Protein AF-A0A151B3B9-F1 (afdb_monomer)

Radius of gyration: 40.16 Å; Cα contacts (8 Å, |Δi|>4): 3264; chains: 1; bounding box: 92×134×98 Å

Sequence (1280 aa):
MYLSNTTRKNSFIKKTFKNLSIILCFSIIFNYFIGLTSIQATETVSKDLIISEYVEGSGNDYKAIELYNNSGHDVDLSNYSLINCFNGNQLNEGSVLKLNGNLKYKDTLVIVVNKNLKSKLENLGVNNVIIGYNAINFNGDDALVLKKGNTIIDSIGKVGERKVWSSGSISTKDHTLIRKSSVLYGDTIINDNFDPSIEWISFPKNDITHLGYHEIDSSSENIQNSAIVNATPAPGEVEKGTKITLSTSTTGSSIYFTLNGEDPISNGLLYTNPIEINEDKTITAVAKKDEKYGKKSSFKYTIKKPLKLISIKSARQKNKGEKVLIEGVITGKIGNNAYIQDNTAGIYLYAGSNIQKDFVVGNKVSIVGEIDDWNNLKQLKNIECIKLISTGNTLIPKKINASDIGEDLESQLVKISNIELTEVPADSYKGYTIKAKQGETQLQLRVDSHIAEDIDSNNYKNGFIVDIIGIIGQYKSNYQIMLRNKHDIITNSSRVKPVESSVRPGIIKKGTKITLYTETIGAKIYYTLDGSKPTCKSILYNGQAIILNKNSTIKAIAIKENMLDSLVKTFNFIVREPGEATRIRYIQGQSHISPLINTTVDEVMGIVTAVEGTKAFYMQDPNPDNDIKTSEGIYVYKYKSGVKVGDLVKVTGTVKEIVNGFEGGLTTTEIAATNVSIESHNNPLPKPVIVGIGGRIPPTQIIDNDSFNKFDPDEDAIDFYESLEGMLVEINNPLIVGISEKYGEITVVGDDGQNSVNKKSIHNGLVISKDNFNPERITIDDVLVPLSNRSKKFINPNFKVKVGDKFANSVIGVMSYGYGKYTLLNTEALPKIIDGGAKREITKIVPNEDKLTIASYNIENFSSKTDPKRITGIAKSIINNLKAPDIVSLIEIQDNDGSKNTSIVDASQTYKKLIDTIIDNGGPKYKFTDINPVDDKDGGIPGGNIRVGFIYRSDRVSLVNDGKKGDPTESVKIVGKNATAHLSVNPGRIAPTNEAFEHSRKSLVAEFNFKGQKVFIIGNHLCSKRGDDGLFGSHQPPKRNSEIQRHKQATVINNFVDQIFKANPNANVVVLGDLNDFNFSETVSILKGKGNNNVLTNMIDKLPKNERFSYVHEGNSQVLDNILVSNHLVDSTTIDIVNINSEFIDACGRVSDHDPVLIQMKLQNQNSDTNVNNDIILDILTPQENLDNIKVGGDAKITIRAKNISQSTKDITLIIALYDKNNSMLNYSATKISLKAGESSDMTSSMKVIAGGSKIKCMIWDSLEKMSPLRHNKILYIAP

pLDDT: mean 87.1, std 15.23, range [26.25, 98.94]

Mean predicted aligned error: 20.31 Å

InterPro domains:
  IPR001322 Lamin tail domain [PF00932] (45-158)
  IPR001322 Lamin tail domain [PS51841] (35-163)
  IPR005135 Endonuclease/exonuclease/phosphatase [PF19580] (992-1135)
  IPR036415 Lamin tail domain superfamily [SSF74853] (41-105)
  IPR036691 Endonuclease/exonuclease/phosphatase superfamily [G3DSA:3.60.10.10] (852-1162)
  IPR036691 Endonuclease/exonuclease/phosphatase superfamily [SSF56219] (852-1160)
  IPR036700 Bacterial OB-fold superfamily [SSF101756] (301-374)
  IPR043744 Domain of unknown function DUF5689 [PF18942] (314-489)
  IPR059177 GH29D-like, beta-sandwich domain [PF13290] (233-291)
  IPR059177 GH29D-like, beta-sandwich domain [PF13290] (505-570)

Solvent-accessible surface area (backbone atoms only — not comparable to full-atom values): 67932 Å² total; per-residue (Å²): 138,86,89,87,77,91,82,90,85,86,87,89,84,89,86,91,89,89,89,86,83,93,88,85,90,86,88,84,91,88,84,89,82,89,86,83,93,74,87,74,82,80,79,89,61,24,89,43,54,29,72,40,34,43,30,27,30,86,52,62,71,28,27,40,41,28,38,32,28,44,39,81,46,70,41,71,27,68,52,27,32,40,28,19,11,57,84,18,25,45,82,92,71,27,35,74,37,77,43,66,59,74,47,45,52,80,35,46,39,36,35,22,42,38,71,66,40,43,55,53,40,49,73,71,68,30,56,61,68,47,75,38,40,79,36,54,73,66,79,22,29,38,12,38,37,36,27,49,73,91,44,65,40,16,46,46,54,25,48,54,39,65,49,66,36,60,39,90,92,25,41,43,44,63,13,16,37,36,46,40,41,84,64,63,70,40,48,59,69,47,71,55,89,54,55,46,56,80,54,39,44,62,44,62,51,55,56,65,87,59,67,60,64,83,69,66,75,89,80,76,96,70,94,76,77,51,35,48,43,46,54,42,69,66,68,39,76,38,56,74,62,42,59,35,36,78,47,60,87,50,85,89,46,50,42,22,30,28,63,79,53,50,66,25,88,87,69,33,44,78,65,84,68,65,45,67,36,74,53,69,36,26,37,14,26,26,23,31,44,96,94,42,74,33,39,78,32,77,39,53,36,36,56,60,74,84,76,63,80,44,53,43,52,61,55,73,72,52,58,73,72,43,75,46,27,34,57,28,32,25,75,35,56,58,77,58,26,36,24,31,29,47,101,73,27,27,36,31,35,50,49,61,94,86,57,44,86,76,68,47,68,23,25,28,32,38,36,35,26,24,32,40,70,56,53,77,26,60,28,30,29,77,67,76,45,78,44,84,73,46,72,79,47,85,84,77,56,48,77,51,59,78,86,66,70,49,80,92,44,36,32,28,52,30,31,37,71,68,31,32,31,67,40,56,64,81,83,56,82,67,38,52,64,32,36,28,28,44,87,88,45,74,49,38,39,36,37,48,44,82,42,21,76,67,42,50,45,90,82,51,53,62,59,39,47,24,27,40,38,31,28,30,40,48,54,58,94,45,69,30,34,37,49,63,49,53,79,24,61,35,76,40,88,53,44,32,41,44,44,43,60,76,53,81,65,31,83,43,46,49,61,42,68,38,38,75,47,50,88,37,83,87,46,49,39,17,30,32,57,82,57,50,88,48,45,100,83,38,51,70,65,82,81,68,61,48,64,39,75,49,67,35,27,37,17,25,28,18,41,36,90,97,33,44,60,20,51,77,34,78,38,51,36,44,46,35,61,85,92,59,63,41,56,44,37,65,44,38,29,71,51,87,59,39,77,33,57,77,34,77,48,53,52,30,51,23,34,23,69,38,60,47,85,55,48,29,32,27,25,29,37,86,77,64,83,88,59,75,54,31,12,42,15,35,37,34,43,33,73,67,69,82,78,50,66,18,23,33,32,37,34,27,24,34,26,39,75,41,77,41,65,58,98,56,36,48,52,45,64,30,32,49,42,80,44,75,46,78,79,46,72,76,44,85,72,76,80,54,48,40,44,24,89,98,51,50,65,64,19,46,47,37,44,53,92,65,59,79,73,64,78,42,38,81,58,17,22,51,39,35,53,55,21,34,34,28,23,52,30,28,28,43,40,26,24,25,24,24,76,37,55,78,76,29,33,41,18,25,26,30,52,67,41,71,78,55,77,59,55,46,26,89,40,56,21,39,33,56,52,100,79,26,78,53,43,46,56,38,32,36,36,26,84,62,42,70,46,34,44,98,85,29,42,56,69,54,83,80,68,69,66,40,29,28,18,28,34,73,41,58,51,47,18,33,30,40,70,43,68,23,39,57,30,32,33,26,70,50,84,80,55,59,76,41,84,54,77,65,66,70,42,58,49,87,75,73,89,49,94,86,38,52,31,45,30,33,34,50,45,60,77,33,24,52,71,49,59,68,69,45,51,48,46,49,26,44,40,42,40,64,28,57,58,54,50,42,30,35,36,39,30,34,39,17,8,40,78,19,62,50,76,56,92,63,41,54,35,69,57,18,54,46,51,47,42,51,45,20,38,77,72,75,34,72,69,56,47,74,54,67,62,51,52,53,79,77,46,24,27,68,62,71,26,11,41,27,36,49,35,36,40,32,26,65,94,63,38,44,53,50,84,84,40,50,59,41,51,61,67,42,59,47,44,78,39,68,48,47,66,61,40,43,66,72,26,23,40,19,27,58,54,43,79,42,75,50,34,60,67,17,33,58,35,35,34,37,43,38,33,45,92,89,25,62,35,40,40,36,36,38,44,45,54,57,63,71,78,35,53,35,85,53,24,67,45,53,72,50,53,58,63,33,51,59,44,36,40,44,39,25,45,56,52,28,56,52,51,51,49,46,40,73,32,16,81,69,55,47,40,35,46,33,22,41,52,54,43,41,85,86,35,67,44,47,47,44,46,22,36,62,80,96,56,48,50,41,41,58,50,65,78,74,50,61,77,38,61,52,45,23,30,53,56,94,20,33,25,30,35,28,62,47,45,27,33,25,56,90,40,52,92,47,43,50,76,48,60,36,57,47,9,33,58,43,33,65,84,71,61,26,57,26,63,38,26,37,40,38,37,39,29,47,84,64,70,46,77,49,86,54,63,84,73,48,46,52,50,78,45,77,68,53,59,66,75,66,50,72,65,37,44,74,77,33,69,50,67,48,34,32,36,43,29,24,70,30,96,53,73,40,44,40,34,42,34,38,34,33,16,29,89,87,70,48,78,75,47,68,27,71,35,77,50,75,31,46,51,69,34,68,51,77,49,64,29,60,36,74,36,52,87,73,49,46,34,37,39,39,45,47,27,55,36,88,87,75,70,46,68,41,90,77,62,66,62,51,80,36,58,84

Secondary structure (DSSP, 8-state):
----------------------------------------------SSEEEEEEEE-SSGGGEEEEEEE-SSS-EEGGGEEEEEEGGG--GGGSEEEE--SEEPTT-EEEEESSHHHHHHHHHTT--SEEE-HHHH---SS-EEEEEETTEEEEEES-TT-----EETTEESSSEEEEE-TT--S----TTS---HHHHEEEEETT--SSTT------S-----S----EEESPSEEE-TTEEEEEE-SSTTPEEEEESBS--HHHHPEE--SPEEESSSEEEEEEEEETTEE---EEEEEEEPPPPPEE-HHHHTTSPTT-EEEEEEEEEEEETTEEEEE-SS-EEEE---TTSGGG--TT-EEEEEEEEEEETTEEEEEEEEEEEEEES-----PEE--GGG-SGGGTT-EEEEEEEEEEE--SS-SS--EEEEEETTEEEEEE--TTTTTTS-GGG--TT-EEEEEEEEEEETTEEEEE--SGGGEEE-TTBPPPPEESS-SEEEETTEEE-EE-SSTTPEEEEESBSPPP-TTSEE--SPPEEE-S-EEEEEEEE-TTSBPPPPEEEEEEEEPTTPPPPHHHHH-SSSS-TTTT-EEEEEEEEEEEEETTTEEEEE-SS--S-TTS-SEEEEE-TT----TT-EEEEEEEEEEEE-SSTTB-EEEEEEEEEEEEEESSPPPPPPEEBSTTSBPPPSS-S-SSSSSS--TTT-HHHHHHTTTT-EEEESSPEEEEEETTTTEEEEESGGGSS--SPBPTTS-EE-BTTB--TT-EEEETTSS-SB-TTSSBSSTT----TT-EESS-EEEEEEEETTEEEEEESSPPPPEEP--------SPPP-TTSEEEEEEEEEEE-TTS-HHHHHHHHHIIIIIS---SEEEEEEE-BTTBS--SS----HHHHHHHHHHHHHTTPPPEEEE--PPPTTTS-SSTTS--EEEEEEETTT-EEGGGG-PPPTTPBP-EES-GGG-EESSSSEESSTTSGGGTTSPPPEEEEEEETTEEEEEEEEEPPPSTTSPPTTBSSSSPP-TTHHHHHHHHHHHHHHHHHHHHH-TT--EEEEEE-SS-TTSHHHHHHH-SGGG--EEEGGGGS-GGG--SEEETTEEE--EEEEEEGGGGGGEEEEE--SSTT--GGGT---SS--EEEEE-PPPSS----SS-SEEEEE-S-HHHHTTPPTTSEEEEEEEEEE-SSS-EEEEEEEEEE-TTS-EEEEEEEEEEE-TT-EEEEEEEEE--TT--EEEEEEES-TTTT-B-S------B--

Foldseek 3Di:
DDDDDDDDDDDDDDDDDYDYDDDDDDDDDDDDDDDDDDDDDDFPFFQFKAFFKAAAADPQLTGKTKIFGRNPFKDFQQQKWKWKLAQQHARVPTDIDRDGDIAGHQWMAMEGQDPNNQVVCVVVVAPRYYYDNRRTPHAQQIKMFMDRNPATFAIAAARNGRDWAEDDPDTSHQWMKGFDLADRGHDRHRHDGGHSVVGIDTDGHRDPVCHGHDHHDRDDPDDDQFFDKQWPPAAEEDAAFDWIDIDTPPPPWWKWKDWAQDDRVVPTDTDDGTDTHRAWTKIWMWIDDPNDIGDIDIGTYHYDDDADEDAPLVVLVDDFFDKHKYKFFFAFQFPQWTWGHDPQAIATEDEDPPCSVVRDGQWIWIWIFGWDADLNGTHTYPIDDIHTDDHNHDDDADEDELVVADDSQASGKHKYFFKFFAAQDQDDLAKDWTWIDDPVRIAIATGHNVQCVQQHSVVDDGQFTWMAIFGWHDHNPHIHGYHRHNVRTGRDLQAWAEKDWPDAFAEDEQFDWIFIDTPNPPWWKFKDWAPDATDPPHHTRPRGTDGDRAWTKIWMKTGDPSHHIGDIDIGTYHYDYVPDADAQQQQLDLALHGPQAQHKHFFYKFAFAADQPQFWTKTFDPDDDPDLSTARIAIETDGRLVDDGGFIKTFIATWHWAAFADDFFGTGIYGDTPDIDGPDGNHDGDDAAEDDPPGPDAAFFAQDDPLRPGLDRNHHNLSNLSNQARTKHKAWFWFFQADDLQFQKTKTAGPLCPVHPADAFPLRFGADDPRTPGSRIEMEGPSRPHQADPNSHGPPLLPWDFGNKIFPGMFIAGWHDHHQHIYGHGRDDTHDIDDRPDDFAADPDDDDLQWAKEKEDELAQAECPPDPLLLLLVLCCCCGRVVPGQKYKYWNQFFNVTLDQDQGQHRPSRVVSSQVSNVVVVHAHKDKDDERAHQQFAADRHNRSTEIIMIGHPVFKDFPPNQAADHNQDAWAWDAAQLPTDIPGAWGWQRNVDPLRGNHYTKIWGWMDGPNAIAIEIEDDHDAQPPWRRPSTSGPPTGRPSVVSLQVNLLSQLVRVVNSCVRHVQHKYKYWYQSNDACPDVSVVSNCPDDPSNFKDWLLVVDDSSQNAFAADSSHGGDRIIMIIGPVFNVFKDKHFRRRACRTDVSSSHSHRTTMIMMIGNRDHSPPPDPPPPLKDKAWPDDVVLLQPADQQGKDKTKMKIWGQDQAKFKKKKKKFFAAPVRHTDDMWIDIDIAHHGDMDMDMTMDHHHPRTQWMFIFMDRDPVVPDGRPPRPGPTRGD

Structure (mmCIF, N/CA/C/O backbone):
data_AF-A0A151B3B9-F1
#
_entry.id   AF-A0A151B3B9-F1
#
loop_
_atom_site.group_PDB
_atom_site.id
_atom_site.type_symbol
_atom_site.label_atom_id
_atom_site.label_alt_id
_atom_site.label_comp_id
_atom_site.label_asym_id
_atom_site.label_entity_id
_atom_site.label_seq_id
_atom_site.pdbx_PDB_ins_code
_atom_site.Cartn_x
_atom_site.Cartn_y
_atom_site.Cartn_z
_atom_site.occupancy
_atom_site.B_iso_or_equiv
_atom_site.auth_seq_id
_atom_site.auth_comp_id
_atom_site.auth_asym_id
_atom_site.auth_atom_id
_atom_site.pdbx_PDB_model_num
ATOM 1 N N . MET A 1 1 ? -41.330 16.710 -13.595 1.00 29.33 1 MET A N 1
ATOM 2 C CA . MET A 1 1 ? -41.741 18.129 -13.700 1.00 29.33 1 MET A CA 1
ATOM 3 C C . MET A 1 1 ? -40.725 18.939 -12.906 1.00 29.33 1 MET A C 1
ATOM 5 O O . MET A 1 1 ? -40.722 18.798 -11.697 1.00 29.33 1 MET A O 1
ATOM 9 N N . TYR A 1 2 ? -39.615 19.395 -13.487 1.00 34.66 2 TYR A N 1
ATOM 10 C CA . TYR A 1 2 ? -39.334 20.471 -14.465 1.00 34.66 2 TYR A CA 1
ATOM 11 C C . TYR A 1 2 ? -38.942 21.801 -13.802 1.00 34.66 2 TYR A C 1
ATOM 13 O O . TYR A 1 2 ? -39.658 22.275 -12.929 1.00 34.66 2 TYR A O 1
ATOM 21 N N . LEU A 1 3 ? -37.859 22.380 -14.354 1.00 31.95 3 LEU A N 1
ATOM 22 C CA . LEU A 1 3 ? -37.161 23.656 -14.081 1.00 31.95 3 LEU A CA 1
ATOM 23 C C . LEU A 1 3 ? -35.993 23.521 -13.078 1.00 31.95 3 LEU A C 1
ATOM 25 O O . LEU A 1 3 ? -36.180 22.994 -11.995 1.00 31.95 3 LEU A O 1
ATOM 29 N N . SER A 1 4 ? -34.756 23.941 -13.364 1.00 29.91 4 SER A N 1
ATOM 30 C CA . SER A 1 4 ? -34.221 24.810 -14.422 1.00 29.91 4 SER A CA 1
ATOM 31 C C . SER A 1 4 ? -32.781 24.412 -14.803 1.00 29.91 4 SER A C 1
ATOM 33 O O . SER A 1 4 ? -32.054 23.799 -14.025 1.00 29.91 4 SER A O 1
ATOM 35 N N . ASN A 1 5 ? -32.385 24.758 -16.029 1.00 32.22 5 ASN A N 1
ATOM 36 C CA . ASN A 1 5 ? -31.083 24.488 -16.628 1.00 32.22 5 ASN A CA 1
ATOM 37 C C . ASN A 1 5 ? -30.708 25.701 -17.508 1.00 32.22 5 ASN A C 1
ATOM 39 O O . ASN A 1 5 ? -31.553 26.108 -18.300 1.00 32.22 5 ASN A O 1
ATOM 43 N N . THR A 1 6 ? -29.450 26.176 -17.402 1.00 32.97 6 THR A N 1
ATOM 44 C CA . THR A 1 6 ? -28.512 26.522 -18.522 1.00 32.97 6 THR A CA 1
ATOM 45 C C . THR A 1 6 ? -28.898 27.637 -19.540 1.00 32.97 6 THR A C 1
ATOM 47 O O . THR A 1 6 ? -30.067 27.904 -19.741 1.00 32.97 6 THR A O 1
ATOM 50 N N . THR A 1 7 ? -28.060 28.365 -20.304 1.00 29.38 7 THR A N 1
ATOM 51 C CA . THR A 1 7 ? -26.622 28.428 -20.694 1.00 29.38 7 THR A CA 1
ATOM 52 C C . THR A 1 7 ? -26.467 29.655 -21.635 1.00 29.38 7 THR A C 1
ATOM 54 O O . THR A 1 7 ? -27.398 29.964 -22.364 1.00 29.38 7 THR A O 1
ATOM 57 N N . ARG A 1 8 ? -25.382 30.449 -21.579 1.00 28.42 8 ARG A N 1
ATOM 58 C CA . ARG A 1 8 ? -24.202 30.481 -22.495 1.00 28.42 8 ARG A CA 1
ATOM 59 C C . ARG A 1 8 ? -24.427 30.655 -24.025 1.00 28.42 8 ARG A C 1
ATOM 61 O O . ARG A 1 8 ? -24.894 29.737 -24.680 1.00 28.42 8 ARG A O 1
ATOM 68 N N . LYS A 1 9 ? -23.733 31.689 -24.544 1.00 29.25 9 LYS A N 1
ATOM 69 C CA . LYS A 1 9 ? -22.623 31.688 -25.547 1.00 29.25 9 LYS A CA 1
ATOM 70 C C . LYS A 1 9 ? -22.844 32.094 -27.023 1.00 29.25 9 LYS A C 1
ATOM 72 O O . LYS A 1 9 ? -23.643 31.508 -27.735 1.00 29.25 9 LYS A O 1
ATOM 77 N N . ASN A 1 10 ? -21.836 32.880 -27.453 1.00 28.39 10 ASN A N 1
ATOM 78 C CA . ASN A 1 10 ? -21.174 33.008 -28.770 1.00 28.39 10 ASN A CA 1
ATOM 79 C C . ASN A 1 10 ? -21.933 33.791 -29.862 1.00 28.39 10 ASN A C 1
ATOM 81 O O . ASN A 1 10 ? -23.145 33.731 -29.939 1.00 28.39 10 ASN A O 1
ATOM 85 N N . SER A 1 11 ? -21.296 34.566 -30.748 1.00 26.25 11 SER A N 1
ATOM 86 C CA . SER A 1 11 ? -20.002 34.387 -31.428 1.00 26.25 11 SER A CA 1
ATOM 87 C C . SER A 1 11 ? -19.413 35.729 -31.915 1.00 26.25 11 SER A C 1
ATOM 89 O O . SER A 1 11 ? -20.142 36.712 -32.013 1.00 26.25 11 SER A O 1
ATOM 91 N N . PHE A 1 12 ? -18.116 35.773 -32.250 1.00 28.19 12 PHE A N 1
ATOM 92 C CA . PHE A 1 12 ? -17.476 36.940 -32.876 1.00 28.19 12 PHE A CA 1
ATOM 93 C C . PHE A 1 12 ? -16.573 36.536 -34.052 1.00 28.19 12 PHE A C 1
ATOM 95 O O . PHE A 1 12 ? -15.933 35.484 -34.033 1.00 28.19 12 PHE A O 1
ATOM 102 N N . ILE A 1 13 ? -16.565 37.394 -35.079 1.00 28.38 13 ILE A N 1
ATOM 103 C CA . ILE A 1 13 ? -16.005 37.215 -36.428 1.00 28.38 13 ILE A CA 1
ATOM 104 C C . ILE A 1 13 ? -14.792 38.150 -36.663 1.00 28.38 13 ILE A C 1
ATOM 106 O O . ILE A 1 13 ? -14.687 39.221 -36.076 1.00 28.38 13 ILE A O 1
ATOM 110 N N . LYS A 1 14 ? -13.892 37.701 -37.555 1.00 27.81 14 LYS A N 1
ATOM 111 C CA . LYS A 1 14 ? -12.664 38.308 -38.133 1.00 27.81 14 LYS A CA 1
ATOM 112 C C . LYS A 1 14 ? -12.798 39.735 -38.728 1.00 27.81 14 LYS A C 1
ATOM 114 O O . LYS A 1 14 ? -13.790 39.974 -39.405 1.00 27.81 14 LYS A O 1
ATOM 119 N N . LYS A 1 15 ? -11.710 40.547 -38.707 1.00 26.39 15 LYS A N 1
ATOM 120 C CA . LYS A 1 15 ? -10.848 40.989 -39.864 1.00 26.39 15 LYS A CA 1
ATOM 121 C C . LYS A 1 15 ? -10.056 42.320 -39.635 1.00 26.39 15 LYS A C 1
ATOM 123 O O . LYS A 1 15 ? -10.650 43.374 -39.508 1.00 26.39 15 LYS A O 1
ATOM 128 N N . THR A 1 16 ? -8.715 42.222 -39.688 1.00 29.25 16 THR A N 1
ATOM 129 C CA . THR A 1 16 ? -7.669 43.014 -40.422 1.00 29.25 16 THR A CA 1
ATOM 130 C C . THR A 1 16 ? -7.565 44.569 -40.543 1.00 29.25 16 THR A C 1
ATOM 132 O O . THR A 1 16 ? -8.448 45.200 -41.104 1.00 29.25 16 THR A O 1
ATOM 135 N N . PHE A 1 17 ? -6.310 45.041 -40.305 1.00 27.34 17 PHE A N 1
ATOM 136 C CA . PHE A 1 17 ? -5.412 46.010 -41.028 1.00 27.34 17 PHE A CA 1
ATOM 137 C C . PHE A 1 17 ? -5.275 47.539 -40.682 1.00 27.34 17 PHE A C 1
ATOM 139 O O . PHE A 1 17 ? -6.121 48.340 -41.044 1.00 27.34 17 PHE A O 1
ATOM 146 N N . LYS A 1 18 ? -4.062 47.891 -40.169 1.00 27.25 18 LYS A N 1
ATOM 147 C CA . LYS A 1 18 ? -3.050 48.958 -40.514 1.00 27.25 18 LYS A CA 1
ATOM 148 C C . LYS A 1 18 ? -3.232 50.500 -40.285 1.00 27.25 18 LYS A C 1
ATOM 150 O O . LYS A 1 18 ? -3.970 51.151 -41.002 1.00 27.25 18 LYS A O 1
ATOM 155 N N . ASN A 1 19 ? -2.278 51.037 -39.486 1.00 28.48 19 ASN A N 1
ATOM 156 C CA . ASN A 1 19 ? -1.321 52.172 -39.684 1.00 28.48 19 ASN A CA 1
ATOM 157 C C . ASN A 1 19 ? -1.627 53.695 -39.470 1.00 28.48 19 ASN A C 1
ATOM 159 O O . ASN A 1 19 ? -2.425 54.286 -40.178 1.00 28.48 19 ASN A O 1
ATOM 163 N N . LEU A 1 20 ? -0.722 54.292 -38.653 1.00 26.78 20 LEU A N 1
ATOM 164 C CA . LEU A 1 20 ? 0.040 55.579 -38.715 1.00 26.78 20 LEU A CA 1
ATOM 165 C C . LEU A 1 20 ? -0.524 56.976 -38.294 1.00 26.78 20 LEU A C 1
ATOM 167 O O . LEU A 1 20 ? -1.320 57.580 -38.996 1.00 26.78 20 LEU A O 1
ATOM 171 N N . SER A 1 21 ? 0.119 57.515 -37.234 1.00 29.67 21 SER A N 1
ATOM 172 C CA . SER A 1 21 ? 0.910 58.776 -37.101 1.00 29.67 21 SER A CA 1
ATOM 173 C C . SER A 1 21 ? 0.330 60.212 -36.974 1.00 29.67 21 SER A C 1
ATOM 175 O O . SER A 1 21 ? -0.161 60.767 -37.943 1.00 29.67 21 SER A O 1
ATOM 177 N N . ILE A 1 22 ? 0.651 60.819 -35.802 1.00 32.44 22 ILE A N 1
ATOM 178 C CA . ILE A 1 22 ? 1.370 62.101 -35.481 1.00 32.44 22 ILE A CA 1
ATOM 179 C C . ILE A 1 22 ? 0.792 63.459 -35.946 1.00 32.44 22 ILE A C 1
ATOM 181 O O . ILE A 1 22 ? 0.395 63.564 -37.097 1.00 32.44 22 ILE A O 1
ATOM 185 N N . ILE A 1 23 ? 0.905 64.491 -35.061 1.00 30.42 23 ILE A N 1
ATOM 186 C CA . ILE A 1 23 ? 1.130 65.972 -35.246 1.00 30.42 23 ILE A CA 1
ATOM 187 C C . ILE A 1 23 ? 0.333 66.752 -34.149 1.00 30.42 23 ILE A C 1
ATOM 189 O O . ILE A 1 23 ? -0.800 66.375 -33.894 1.00 30.42 23 ILE A O 1
ATOM 193 N N . LEU A 1 24 ? 0.760 67.812 -33.426 1.00 27.81 24 LEU A N 1
ATOM 194 C CA . LEU A 1 24 ? 1.952 68.681 -33.385 1.00 27.81 24 LEU A CA 1
ATOM 195 C C . LEU A 1 24 ? 2.013 69.508 -32.060 1.00 27.81 24 LEU A C 1
ATOM 197 O O . LEU A 1 24 ? 0.981 69.906 -31.538 1.00 27.81 24 LEU A O 1
ATOM 201 N N . CYS A 1 25 ? 3.249 69.827 -31.653 1.00 27.09 25 CYS A N 1
ATOM 202 C CA . CYS A 1 25 ? 3.863 71.097 -31.190 1.00 27.09 25 CYS A CA 1
ATOM 203 C C . CYS A 1 25 ? 3.459 71.960 -29.961 1.00 27.09 25 CYS A C 1
ATOM 205 O O . CYS A 1 25 ? 2.316 72.276 -29.665 1.00 27.09 25 CYS A O 1
ATOM 207 N N . PHE A 1 26 ? 4.568 72.415 -29.355 1.00 32.75 26 PHE A N 1
ATOM 208 C CA . PHE A 1 26 ? 4.889 73.278 -28.208 1.00 32.75 26 PHE A CA 1
ATOM 209 C C . PHE A 1 26 ? 4.853 74.805 -28.474 1.00 32.75 26 PHE A C 1
ATOM 211 O O . PHE A 1 26 ? 4.849 75.206 -29.636 1.00 32.75 26 PHE A O 1
ATOM 218 N N . SER A 1 27 ? 5.061 75.590 -27.384 1.00 27.78 27 SER A N 1
ATOM 219 C CA . SER A 1 27 ? 5.636 76.971 -27.232 1.00 27.78 27 SER A CA 1
ATOM 220 C C . SER A 1 27 ? 4.622 78.058 -26.768 1.00 27.78 27 SER A C 1
ATOM 222 O O . SER A 1 27 ? 3.499 78.027 -27.242 1.00 27.78 27 SER A O 1
ATOM 224 N N . ILE A 1 28 ? 4.853 79.037 -25.857 1.00 30.77 28 ILE A N 1
ATOM 225 C CA . ILE A 1 28 ? 6.047 79.643 -25.207 1.00 30.77 28 ILE A CA 1
ATOM 226 C C . ILE A 1 28 ? 5.630 80.579 -24.001 1.00 30.77 28 ILE A C 1
ATOM 228 O O . ILE A 1 28 ? 4.623 81.269 -24.101 1.00 30.77 28 ILE A O 1
ATOM 232 N N . ILE A 1 29 ? 6.434 80.594 -22.911 1.00 33.34 29 ILE A N 1
ATOM 233 C CA . ILE A 1 29 ? 6.873 81.667 -21.943 1.00 33.34 29 ILE A CA 1
ATOM 234 C C . ILE A 1 29 ? 5.873 82.573 -21.157 1.00 33.34 29 ILE A C 1
ATOM 236 O O . ILE A 1 29 ? 5.200 83.398 -21.758 1.00 33.34 29 ILE A O 1
ATOM 240 N N . PHE A 1 30 ? 5.980 82.604 -19.804 1.00 27.64 30 PHE A N 1
ATOM 241 C CA . PHE A 1 30 ? 6.124 83.848 -18.994 1.00 27.64 30 PHE A CA 1
ATOM 242 C C . PHE A 1 30 ? 6.634 83.614 -17.548 1.00 27.64 30 PHE A C 1
ATOM 244 O O . PHE A 1 30 ? 6.362 82.584 -16.938 1.00 27.64 30 PHE A O 1
ATOM 251 N N . ASN A 1 31 ? 7.398 84.588 -17.034 1.00 31.17 31 ASN A N 1
ATOM 252 C CA . ASN A 1 31 ? 8.178 84.597 -15.785 1.00 31.17 31 ASN A CA 1
ATOM 253 C C . ASN A 1 31 ? 7.450 85.269 -14.591 1.00 31.17 31 ASN A C 1
ATOM 255 O O . ASN A 1 31 ? 6.780 86.277 -14.781 1.00 31.17 31 ASN A O 1
ATOM 259 N N . TYR A 1 32 ? 7.731 84.742 -13.385 1.00 34.34 32 TYR A N 1
ATOM 260 C CA . TYR A 1 32 ? 7.850 85.338 -12.028 1.00 34.34 32 TYR A CA 1
ATOM 261 C C . TYR A 1 32 ? 6.795 86.301 -11.430 1.00 34.34 32 TYR A C 1
ATOM 263 O O . TYR A 1 32 ? 6.650 87.428 -11.886 1.00 34.34 32 TYR A O 1
ATOM 271 N N . PHE A 1 33 ? 6.281 85.954 -10.232 1.00 30.34 33 PHE A N 1
ATOM 272 C CA . PHE A 1 33 ? 6.682 86.592 -8.954 1.00 30.34 33 PHE A CA 1
ATOM 273 C C . PHE A 1 33 ? 6.311 85.736 -7.710 1.00 30.34 33 PHE A C 1
ATOM 275 O O . PHE A 1 33 ? 5.203 85.225 -7.606 1.00 30.34 33 PHE A O 1
ATOM 282 N N . ILE A 1 34 ? 7.311 85.586 -6.825 1.00 36.72 34 ILE A N 1
ATOM 283 C CA . ILE A 1 34 ? 7.381 85.360 -5.355 1.00 36.72 34 ILE A CA 1
ATOM 284 C C . ILE A 1 34 ? 6.031 85.212 -4.614 1.00 36.72 34 ILE A C 1
ATOM 286 O O . ILE A 1 3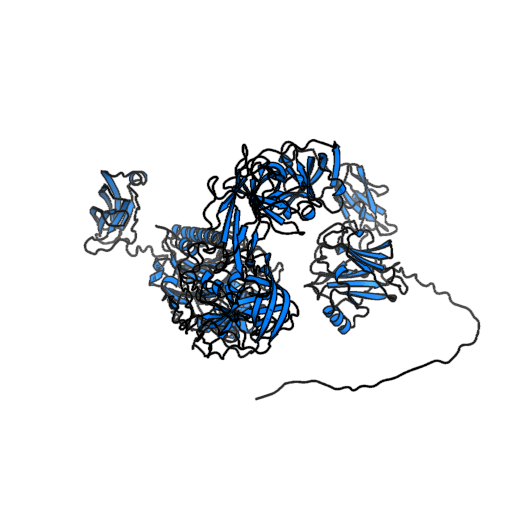4 ? 5.136 86.017 -4.810 1.00 36.72 34 ILE A O 1
ATOM 290 N N . GLY A 1 35 ? 5.812 84.321 -3.647 1.00 32.31 35 GLY A N 1
ATOM 291 C CA . GLY A 1 35 ? 6.661 83.399 -2.900 1.00 32.31 35 GLY A CA 1
ATOM 292 C C . GLY A 1 35 ? 5.963 83.093 -1.567 1.00 32.31 35 GLY A C 1
ATOM 293 O O . GLY A 1 35 ? 5.340 83.975 -0.989 1.00 32.31 35 GLY A O 1
ATOM 294 N N . LEU A 1 36 ? 6.046 81.849 -1.102 1.00 30.14 36 LEU A N 1
ATOM 295 C CA . LEU A 1 36 ? 5.797 81.430 0.280 1.00 30.14 36 LEU A CA 1
ATOM 296 C C . LEU A 1 36 ? 6.418 80.039 0.419 1.00 30.14 36 LEU A C 1
ATOM 298 O O . LEU A 1 36 ? 6.037 79.091 -0.262 1.00 30.14 36 LEU A O 1
ATOM 302 N N . THR A 1 37 ? 7.451 79.960 1.247 1.00 34.81 37 THR A N 1
ATOM 303 C CA . THR A 1 37 ? 8.192 78.744 1.565 1.00 34.81 37 THR A CA 1
ATOM 304 C C . THR A 1 37 ? 7.382 77.887 2.532 1.00 34.81 37 THR A C 1
ATOM 306 O O . THR A 1 37 ? 7.181 78.282 3.680 1.00 34.81 37 THR A O 1
ATOM 309 N N . SER A 1 38 ? 6.971 76.701 2.091 1.00 32.88 38 SER A N 1
ATOM 310 C CA . SER A 1 38 ? 6.546 75.605 2.960 1.00 32.88 38 SER A CA 1
ATOM 311 C C . SER A 1 38 ? 7.607 74.510 2.935 1.00 32.88 38 SER A C 1
ATOM 313 O O . SER A 1 38 ? 7.933 73.965 1.881 1.00 32.88 38 SER A O 1
ATOM 315 N N . ILE A 1 39 ? 8.144 74.220 4.116 1.00 34.25 39 ILE A N 1
ATOM 316 C CA . ILE A 1 39 ? 9.048 73.112 4.413 1.00 34.25 39 ILE A CA 1
ATOM 317 C C . ILE A 1 39 ? 8.309 71.803 4.103 1.00 34.25 39 ILE A C 1
ATOM 319 O O . ILE A 1 39 ? 7.313 71.488 4.750 1.00 34.25 39 ILE A O 1
ATOM 323 N N . GLN A 1 40 ? 8.776 71.060 3.099 1.00 33.19 40 GLN A N 1
ATOM 324 C CA . GLN A 1 40 ? 8.356 69.680 2.865 1.00 33.19 40 GLN A CA 1
ATOM 325 C C . GLN A 1 40 ? 9.069 68.772 3.871 1.00 33.19 40 GLN A C 1
ATOM 327 O O . GLN A 1 40 ? 10.296 68.794 3.979 1.00 33.19 40 GLN A O 1
ATOM 332 N N . ALA A 1 41 ? 8.286 67.978 4.600 1.00 37.19 41 ALA A N 1
ATOM 333 C CA . ALA A 1 41 ? 8.787 66.828 5.334 1.00 37.19 41 ALA A CA 1
ATOM 334 C C . ALA A 1 41 ? 9.478 65.879 4.345 1.00 37.19 41 ALA A C 1
ATOM 336 O O . ALA A 1 41 ? 8.944 65.584 3.275 1.00 37.19 41 ALA A O 1
ATOM 337 N N . THR A 1 42 ? 10.685 65.440 4.680 1.00 36.59 42 THR A N 1
ATOM 338 C CA . THR A 1 42 ? 11.391 64.419 3.911 1.00 36.59 42 THR A CA 1
ATOM 339 C C . THR A 1 42 ? 10.801 63.064 4.287 1.00 36.59 42 THR A C 1
ATOM 341 O O . THR A 1 42 ? 10.940 62.622 5.424 1.00 36.59 42 THR A O 1
ATOM 344 N N . GLU A 1 43 ? 10.098 62.417 3.355 1.00 44.03 43 GLU A N 1
ATOM 345 C CA . GLU A 1 43 ? 9.712 61.014 3.516 1.00 44.03 43 GLU A CA 1
ATOM 346 C C . GLU A 1 43 ? 10.990 60.163 3.576 1.00 44.03 43 GLU A C 1
ATOM 348 O O . GLU A 1 43 ? 11.850 60.230 2.694 1.00 44.03 43 GLU A O 1
ATOM 353 N N . THR A 1 44 ? 11.148 59.367 4.630 1.00 44.09 44 THR A N 1
ATOM 354 C CA . THR A 1 44 ? 12.176 58.323 4.702 1.00 44.09 44 THR A CA 1
ATOM 355 C C . THR A 1 44 ? 11.760 57.153 3.818 1.00 44.09 44 THR A C 1
ATOM 357 O O . THR A 1 44 ? 10.983 56.296 4.229 1.00 44.09 44 THR A O 1
ATOM 360 N N . VAL A 1 45 ? 12.267 57.142 2.589 1.00 50.09 45 VAL A N 1
ATOM 361 C CA . VAL A 1 45 ? 12.034 56.101 1.580 1.00 50.09 45 VAL A CA 1
ATOM 362 C C . VAL A 1 45 ? 13.106 55.004 1.693 1.00 50.09 45 VAL A C 1
ATOM 364 O O . VAL A 1 45 ? 14.261 55.305 2.013 1.00 50.09 45 VAL A O 1
ATOM 367 N N . SER A 1 46 ? 12.754 53.738 1.424 1.00 53.88 46 SER A N 1
ATOM 368 C CA . SER A 1 46 ? 13.752 52.673 1.231 1.00 53.88 46 SER A CA 1
ATOM 369 C C . SER A 1 46 ? 14.700 53.023 0.092 1.00 53.88 46 SER A C 1
ATOM 371 O O . SER A 1 46 ? 14.327 53.726 -0.843 1.00 53.88 46 SER A O 1
ATOM 373 N N . LYS A 1 47 ? 15.926 52.498 0.108 1.00 66.19 47 LYS A N 1
ATOM 374 C CA . LYS A 1 47 ? 16.840 52.686 -1.028 1.00 66.19 47 LYS A CA 1
ATOM 375 C C . LYS A 1 47 ? 16.603 51.696 -2.176 1.00 66.19 47 LYS A C 1
ATOM 377 O O . LYS A 1 47 ? 17.222 51.884 -3.221 1.00 66.19 47 LYS A O 1
ATOM 382 N N . ASP A 1 48 ? 15.765 50.662 -2.011 1.00 87.06 48 ASP A N 1
ATOM 383 C CA . ASP A 1 48 ? 15.611 49.603 -3.022 1.00 87.06 48 ASP A CA 1
ATOM 384 C C . ASP A 1 48 ? 14.316 48.747 -2.866 1.00 87.06 48 ASP A C 1
ATOM 386 O O . ASP A 1 48 ? 13.427 49.095 -2.088 1.00 87.06 48 ASP A O 1
ATOM 390 N N . LEU A 1 49 ? 14.172 47.668 -3.651 1.00 94.12 49 LEU A N 1
ATOM 391 C CA . LEU A 1 49 ? 13.070 46.691 -3.575 1.00 94.12 49 LEU A CA 1
ATOM 392 C C . LEU A 1 49 ? 13.093 45.892 -2.259 1.00 94.12 49 LEU A C 1
ATOM 394 O O . LEU A 1 49 ? 14.160 45.675 -1.693 1.00 94.12 49 LEU A O 1
ATOM 398 N N . ILE A 1 50 ? 11.943 45.369 -1.831 1.00 94.88 50 ILE A N 1
ATOM 399 C CA . ILE A 1 50 ? 11.838 44.409 -0.716 1.00 94.88 50 ILE A CA 1
ATOM 400 C C . ILE A 1 50 ? 10.985 43.200 -1.112 1.00 94.88 50 ILE A C 1
ATOM 402 O O . ILE A 1 50 ? 10.115 43.308 -1.973 1.00 94.88 50 ILE A O 1
ATOM 406 N N . ILE A 1 51 ? 11.213 42.057 -0.471 1.00 97.38 51 ILE A N 1
ATOM 407 C CA . ILE A 1 51 ? 10.299 40.915 -0.456 1.00 97.38 51 ILE A CA 1
ATOM 408 C C . ILE A 1 51 ? 9.164 41.280 0.507 1.00 97.38 51 ILE A C 1
ATOM 410 O O . ILE A 1 51 ? 9.383 41.390 1.717 1.00 97.38 51 ILE A O 1
ATOM 414 N N . SER A 1 52 ? 7.974 41.516 -0.041 1.00 96.12 52 SER A N 1
ATOM 415 C CA . SER A 1 52 ? 6.792 41.971 0.703 1.00 96.12 52 SER A CA 1
ATOM 416 C C . SER A 1 52 ? 5.863 40.829 1.103 1.00 96.12 52 SER A C 1
ATOM 418 O O . SER A 1 52 ? 5.210 40.924 2.141 1.00 96.12 52 SER A O 1
ATOM 420 N N . GLU A 1 53 ? 5.840 39.729 0.345 1.00 97.44 53 GLU A N 1
ATOM 421 C CA . GLU A 1 53 ? 5.017 38.556 0.656 1.00 97.44 53 GLU A CA 1
ATOM 422 C C . GLU A 1 53 ? 5.708 37.245 0.253 1.00 97.44 53 GLU A C 1
ATOM 424 O O . GLU A 1 53 ? 6.326 37.135 -0.811 1.00 97.44 53 GLU A O 1
ATOM 429 N N . TYR A 1 54 ? 5.587 36.235 1.115 1.00 97.50 54 TYR A N 1
ATOM 430 C CA . TYR A 1 54 ? 6.084 34.876 0.929 1.00 97.50 54 TYR A CA 1
ATOM 431 C C . TYR A 1 54 ? 4.948 33.878 1.160 1.00 97.50 54 TYR A C 1
ATOM 433 O O . TYR A 1 54 ? 4.425 33.776 2.266 1.00 97.50 54 TYR A O 1
ATOM 441 N N . VAL A 1 55 ? 4.566 33.118 0.132 1.00 96.50 55 VAL A N 1
ATOM 442 C CA . VAL A 1 55 ? 3.438 32.175 0.199 1.00 96.50 55 VAL A CA 1
ATOM 443 C C . VAL A 1 55 ? 3.944 30.737 0.091 1.00 96.50 55 VAL A C 1
ATOM 445 O O . VAL A 1 55 ? 4.373 30.310 -0.985 1.00 96.50 55 VAL A O 1
ATOM 448 N N . GLU A 1 56 ? 3.833 29.962 1.175 1.00 93.94 56 GLU A N 1
ATOM 449 C CA . GLU A 1 56 ? 4.054 28.510 1.188 1.00 93.94 56 GLU A CA 1
ATOM 450 C C . GLU A 1 56 ? 2.727 27.779 1.448 1.00 93.94 56 GLU A C 1
ATOM 452 O O . GLU A 1 56 ? 2.132 27.849 2.526 1.00 93.94 56 GLU A O 1
ATOM 457 N N . GLY A 1 57 ? 2.223 27.107 0.411 1.00 85.88 57 GLY A N 1
ATOM 458 C CA . GLY A 1 57 ? 0.904 26.482 0.415 1.00 85.88 57 GLY A CA 1
ATOM 459 C C . GLY A 1 57 ? 0.864 25.048 -0.117 1.00 85.88 57 GLY A C 1
ATOM 460 O O . GLY A 1 57 ? 1.870 24.398 -0.400 1.00 85.88 57 GLY A O 1
ATOM 461 N N . SER A 1 58 ? -0.354 24.520 -0.233 1.00 85.50 58 SER A N 1
ATOM 462 C CA . SER A 1 58 ? -0.708 23.157 -0.629 1.00 85.50 58 SER A CA 1
ATOM 463 C C . SER A 1 58 ? -0.400 22.923 -2.110 1.00 85.50 58 SER A C 1
ATOM 465 O O . SER A 1 58 ? -1.291 22.912 -2.959 1.00 85.50 58 SER A O 1
ATOM 467 N N . GLY A 1 59 ? 0.879 22.712 -2.411 1.00 84.44 59 GLY A N 1
ATOM 468 C CA . GLY A 1 59 ? 1.371 22.450 -3.759 1.00 84.44 59 GLY A CA 1
ATOM 469 C C . GLY A 1 59 ? 1.532 23.711 -4.611 1.00 84.44 59 GLY A C 1
ATOM 470 O O . GLY A 1 59 ? 1.413 24.839 -4.143 1.00 84.44 59 GLY A O 1
ATOM 471 N N . ASN A 1 60 ? 1.820 23.510 -5.897 1.00 86.75 60 ASN A N 1
ATOM 472 C CA . ASN A 1 60 ? 2.267 24.578 -6.802 1.00 86.75 60 ASN A CA 1
ATOM 473 C C . ASN A 1 60 ? 1.200 25.641 -7.123 1.00 86.75 60 ASN A C 1
ATOM 475 O O . ASN A 1 60 ? 1.545 26.692 -7.656 1.00 86.75 60 ASN A O 1
ATOM 479 N N . ASP A 1 61 ? -0.076 25.382 -6.817 1.00 88.12 61 ASP A N 1
ATOM 480 C CA . ASP A 1 61 ? -1.177 26.336 -7.017 1.00 88.12 61 ASP A CA 1
ATOM 481 C C . ASP A 1 61 ? -1.290 27.381 -5.888 1.00 88.12 61 ASP A C 1
ATOM 483 O O . ASP A 1 61 ? -2.144 28.261 -5.966 1.00 88.12 61 ASP A O 1
ATOM 487 N N . TYR A 1 62 ? -0.436 27.302 -4.861 1.00 90.56 62 TYR A N 1
ATOM 488 C CA . TYR A 1 62 ? -0.406 28.211 -3.709 1.00 90.56 62 TYR A CA 1
ATOM 489 C C . TYR A 1 62 ? 1.038 28.512 -3.275 1.00 90.56 62 TYR A C 1
ATOM 491 O O . TYR A 1 62 ? 1.365 28.455 -2.094 1.00 90.56 62 TYR A O 1
ATOM 499 N N . LYS A 1 63 ? 1.924 28.773 -4.246 1.00 94.56 63 LYS A N 1
ATOM 500 C CA . LYS A 1 63 ? 3.316 29.184 -4.003 1.00 94.56 63 LYS A CA 1
ATOM 501 C C . LYS A 1 63 ? 3.653 30.429 -4.804 1.00 94.56 63 LYS A C 1
ATOM 503 O O . LYS A 1 63 ? 3.554 30.415 -6.039 1.00 94.56 63 LYS A O 1
ATOM 508 N N . ALA A 1 64 ? 4.032 31.484 -4.096 1.00 96.19 64 ALA A N 1
ATOM 509 C CA . ALA A 1 64 ? 4.305 32.788 -4.674 1.00 96.19 64 ALA A CA 1
ATOM 510 C C . ALA A 1 64 ? 5.314 33.586 -3.840 1.00 96.19 64 ALA A C 1
ATOM 512 O O . ALA A 1 64 ? 5.436 33.374 -2.635 1.00 96.19 64 ALA A O 1
ATOM 513 N N . ILE A 1 65 ? 6.006 34.511 -4.503 1.00 98.00 65 ILE A N 1
ATOM 514 C CA . ILE A 1 65 ? 6.810 35.571 -3.884 1.00 98.00 65 ILE A CA 1
ATOM 515 C C . ILE A 1 65 ? 6.365 36.903 -4.463 1.00 98.00 65 ILE A C 1
ATOM 517 O O . ILE A 1 65 ? 6.236 37.017 -5.683 1.00 98.00 65 ILE A O 1
ATOM 521 N N . GLU A 1 66 ? 6.180 37.901 -3.609 1.00 97.69 66 GLU A N 1
ATOM 522 C CA . GLU A 1 66 ? 5.946 39.279 -4.019 1.00 97.69 66 GLU A CA 1
ATOM 523 C C . GLU A 1 66 ? 7.162 40.156 -3.717 1.00 97.69 66 GLU A C 1
ATOM 525 O O . GLU A 1 66 ? 7.737 40.097 -2.627 1.00 97.69 66 GLU A O 1
ATOM 530 N N . LEU A 1 67 ? 7.542 40.973 -4.699 1.00 97.56 67 LEU A N 1
ATOM 531 C CA . LEU A 1 67 ? 8.509 42.051 -4.539 1.00 97.56 67 LEU A CA 1
ATOM 532 C C . LEU A 1 67 ? 7.793 43.399 -4.626 1.00 97.56 67 LEU A C 1
ATOM 534 O O . LEU A 1 67 ? 7.068 43.635 -5.592 1.00 97.56 67 LEU A O 1
ATOM 538 N N . TYR A 1 68 ? 8.053 44.301 -3.684 1.00 95.62 68 TYR A N 1
ATOM 539 C CA . TYR A 1 68 ? 7.488 45.650 -3.656 1.00 95.62 68 TYR A CA 1
ATOM 540 C C . TYR A 1 68 ? 8.553 46.716 -3.934 1.00 95.62 68 TYR A C 1
ATOM 542 O O . TYR A 1 68 ? 9.654 46.680 -3.372 1.00 95.62 68 TYR A O 1
ATOM 550 N N . ASN A 1 69 ? 8.227 47.691 -4.790 1.00 94.00 69 ASN A N 1
ATOM 551 C CA . ASN A 1 69 ? 9.118 48.808 -5.093 1.00 94.00 69 ASN A CA 1
ATOM 552 C C . ASN A 1 69 ? 8.910 49.996 -4.146 1.00 94.00 69 ASN A C 1
ATOM 554 O O . ASN A 1 69 ? 8.108 50.897 -4.408 1.00 94.00 69 ASN A O 1
ATOM 558 N N . ASN A 1 70 ? 9.736 50.044 -3.099 1.00 86.06 70 ASN A N 1
ATOM 559 C CA . ASN A 1 70 ? 9.783 51.155 -2.153 1.00 86.06 70 ASN A CA 1
ATOM 560 C C . ASN A 1 70 ? 10.935 52.147 -2.404 1.00 86.06 70 ASN A C 1
ATOM 562 O O . ASN A 1 70 ? 11.296 52.882 -1.497 1.00 86.06 70 ASN A O 1
ATOM 566 N N . SER A 1 71 ? 11.546 52.177 -3.593 1.00 82.12 71 SER A N 1
ATOM 567 C CA . SER A 1 71 ? 12.792 52.934 -3.846 1.00 82.12 71 SER A CA 1
ATOM 568 C C . SER A 1 71 ? 12.619 54.449 -4.075 1.00 82.12 71 SER A C 1
ATOM 570 O O . SER A 1 71 ? 13.597 55.177 -4.269 1.00 82.12 71 SER A O 1
ATOM 572 N N . GLY A 1 72 ? 11.378 54.944 -4.116 1.00 81.06 72 GLY A N 1
ATOM 573 C CA . GLY A 1 72 ? 11.052 56.349 -4.405 1.00 81.06 72 GLY A CA 1
ATOM 574 C C . GLY A 1 72 ? 11.000 56.712 -5.891 1.00 81.06 72 GLY A C 1
ATOM 575 O O . GLY A 1 72 ? 10.741 57.865 -6.223 1.00 81.06 72 GLY A O 1
ATOM 576 N N . HIS A 1 73 ? 11.260 55.757 -6.788 1.00 86.06 73 HIS A N 1
ATOM 577 C CA . HIS A 1 73 ? 11.237 55.932 -8.241 1.00 86.06 73 HIS A CA 1
ATOM 578 C C . HIS A 1 73 ? 10.954 54.597 -8.953 1.00 86.06 73 HIS A C 1
ATOM 580 O O . HIS A 1 73 ? 10.930 53.535 -8.330 1.00 86.06 73 HIS A O 1
ATOM 586 N N . ASP A 1 74 ? 10.691 54.645 -10.258 1.00 91.00 74 ASP A N 1
ATOM 587 C CA . ASP A 1 74 ? 10.531 53.446 -11.088 1.00 91.00 74 ASP A CA 1
ATOM 588 C C . ASP A 1 74 ? 11.868 52.683 -11.193 1.00 91.00 74 ASP A C 1
ATOM 590 O O . ASP A 1 74 ? 12.921 53.298 -11.384 1.00 91.00 74 ASP A O 1
ATOM 594 N N . VAL A 1 75 ? 11.835 51.351 -11.072 1.00 93.75 75 VAL A N 1
ATOM 595 C CA . VAL A 1 75 ? 13.029 50.488 -11.026 1.00 93.75 75 VAL A CA 1
ATOM 596 C C . VAL A 1 75 ? 13.110 49.586 -12.254 1.00 93.75 75 VAL A C 1
ATOM 598 O O . VAL A 1 75 ? 12.224 48.769 -12.507 1.00 93.75 75 VAL A O 1
ATOM 601 N N . ASP A 1 76 ? 14.241 49.654 -12.962 1.00 93.31 76 ASP A N 1
ATOM 602 C CA . ASP A 1 76 ? 14.610 48.657 -13.971 1.00 93.31 76 ASP A CA 1
ATOM 603 C C . ASP A 1 76 ? 15.068 47.352 -13.300 1.00 93.31 76 ASP A C 1
ATOM 605 O O . ASP A 1 76 ? 16.090 47.296 -12.606 1.00 93.31 76 ASP A O 1
ATOM 609 N N . LEU A 1 77 ? 14.306 46.284 -13.530 1.00 95.69 77 LEU A N 1
ATOM 610 C CA . LEU A 1 77 ? 14.534 44.970 -12.947 1.00 95.69 77 LEU A CA 1
ATOM 611 C C . LEU A 1 77 ? 15.658 44.183 -13.635 1.00 95.69 77 LEU A C 1
ATOM 613 O O . LEU A 1 77 ? 16.023 43.120 -13.140 1.00 95.69 77 LEU A O 1
ATOM 617 N N . SER A 1 78 ? 16.235 44.664 -14.744 1.00 92.50 78 SER A N 1
ATOM 618 C CA . SER A 1 78 ? 17.242 43.918 -15.521 1.00 92.50 78 SER A CA 1
ATOM 619 C C . SER A 1 78 ? 18.493 43.530 -14.722 1.00 92.50 78 SER A C 1
ATOM 621 O O . SER A 1 78 ? 19.173 42.558 -15.056 1.00 92.50 78 SER A O 1
ATOM 623 N N . ASN A 1 79 ? 18.811 44.297 -13.675 1.00 91.25 79 ASN A N 1
ATOM 624 C CA . ASN A 1 79 ? 19.944 44.052 -12.785 1.00 91.25 79 ASN A CA 1
ATOM 625 C C . ASN A 1 79 ? 19.577 43.210 -11.557 1.00 91.25 79 ASN A C 1
ATOM 627 O O . ASN A 1 79 ? 20.459 42.932 -10.741 1.00 91.25 79 ASN A O 1
ATOM 631 N N . TYR A 1 80 ? 18.313 42.807 -11.415 1.00 97.38 80 TYR A N 1
ATOM 632 C CA . TYR A 1 80 ? 17.827 42.070 -10.258 1.00 97.38 80 TYR A CA 1
ATOM 633 C C . TYR A 1 80 ? 17.722 40.575 -10.530 1.00 97.38 80 TYR A C 1
ATOM 635 O O . TYR A 1 80 ? 17.401 40.117 -11.630 1.00 97.38 80 TYR A O 1
ATOM 643 N N . SER A 1 81 ? 17.963 39.794 -9.485 1.00 96.50 81 SER A N 1
ATOM 644 C CA . SER A 1 81 ? 17.735 38.356 -9.506 1.00 96.50 81 SER A CA 1
ATOM 645 C C . SER A 1 81 ? 17.230 37.862 -8.164 1.00 96.50 81 SER A C 1
ATOM 647 O O . SER A 1 81 ? 17.762 38.267 -7.130 1.00 96.50 81 SER A O 1
ATOM 649 N N . LEU A 1 82 ? 16.271 36.940 -8.197 1.00 97.50 82 LEU A N 1
ATOM 650 C CA . LEU A 1 82 ? 15.843 36.173 -7.032 1.00 97.50 82 LEU A CA 1
ATOM 651 C C . LEU A 1 82 ? 16.544 34.813 -7.049 1.00 97.50 82 LEU A C 1
ATOM 653 O O . LEU A 1 82 ? 16.555 34.132 -8.078 1.00 97.50 82 LEU A O 1
ATOM 657 N N . ILE A 1 83 ? 17.144 34.430 -5.927 1.00 96.62 83 ILE A N 1
ATOM 658 C CA . ILE A 1 83 ? 17.916 33.195 -5.793 1.00 96.62 83 ILE A CA 1
ATOM 659 C C . ILE A 1 83 ? 17.276 32.322 -4.723 1.00 96.62 83 ILE A C 1
ATOM 661 O O . ILE A 1 83 ? 17.156 32.748 -3.578 1.00 96.62 83 ILE A O 1
ATOM 665 N N . ASN A 1 84 ? 16.914 31.093 -5.090 1.00 96.31 84 ASN A N 1
ATOM 666 C CA . ASN A 1 84 ? 16.468 30.067 -4.152 1.00 96.31 84 ASN A CA 1
ATOM 667 C C . ASN A 1 84 ? 17.626 29.167 -3.749 1.00 96.31 84 ASN A C 1
ATOM 669 O O . ASN A 1 84 ? 18.136 28.392 -4.564 1.00 96.31 84 ASN A O 1
ATOM 673 N N . CYS A 1 85 ? 18.008 29.256 -2.484 1.00 94.12 85 CYS A N 1
ATOM 674 C CA . CYS A 1 85 ? 19.035 28.441 -1.858 1.00 94.12 85 CYS A CA 1
ATOM 675 C C . CYS A 1 85 ? 18.414 27.129 -1.357 1.00 94.12 85 CYS A C 1
ATOM 677 O O . CYS A 1 85 ? 18.367 26.857 -0.157 1.00 94.12 85 CYS A O 1
ATOM 679 N N . PHE A 1 86 ? 17.903 26.335 -2.301 1.00 90.12 86 PHE A N 1
ATOM 680 C CA . PHE A 1 86 ? 17.132 25.133 -2.002 1.00 90.12 86 PHE A CA 1
ATOM 681 C C . PHE A 1 86 ? 17.947 24.101 -1.212 1.00 90.12 86 PHE A C 1
ATOM 683 O O . PHE A 1 86 ? 19.142 23.932 -1.446 1.00 90.12 86 PHE A O 1
ATOM 690 N N . ASN A 1 87 ? 17.296 23.382 -0.300 1.00 89.31 87 ASN A N 1
ATOM 691 C CA . ASN A 1 87 ? 17.881 22.365 0.571 1.00 89.31 87 ASN A CA 1
ATOM 692 C C . ASN A 1 87 ? 19.117 22.845 1.364 1.00 89.31 87 ASN A C 1
ATOM 694 O O . ASN A 1 87 ? 20.003 22.040 1.661 1.00 89.31 87 ASN A O 1
ATOM 698 N N . GLY A 1 88 ? 19.172 24.131 1.731 1.00 86.62 88 GLY A N 1
ATOM 699 C CA . GLY A 1 88 ? 20.280 24.718 2.495 1.00 86.62 88 GLY A CA 1
ATOM 700 C C . GLY A 1 88 ? 21.534 25.007 1.665 1.00 86.62 88 GLY A C 1
ATOM 701 O O . GLY A 1 88 ? 22.630 25.069 2.219 1.00 86.62 88 GLY A O 1
ATOM 702 N N . ASN A 1 89 ? 21.397 25.163 0.347 1.00 92.12 89 ASN A N 1
ATOM 703 C CA . ASN A 1 89 ? 22.503 25.532 -0.536 1.00 92.12 89 ASN A CA 1
ATOM 704 C C . ASN A 1 89 ? 23.127 26.887 -0.160 1.00 92.12 89 ASN A C 1
ATOM 706 O O . ASN A 1 89 ? 22.483 27.762 0.425 1.00 92.12 89 ASN A O 1
ATOM 710 N N . GLN A 1 90 ? 24.394 27.083 -0.533 1.00 93.38 90 GLN A N 1
ATOM 711 C CA . GLN A 1 90 ? 25.014 28.409 -0.484 1.00 93.38 90 GLN A CA 1
ATOM 712 C C . GLN A 1 90 ? 24.476 29.301 -1.616 1.00 93.38 90 GLN A C 1
ATOM 714 O O . GLN A 1 90 ? 23.946 28.820 -2.619 1.00 93.38 90 GLN A O 1
ATOM 719 N N . LEU A 1 91 ? 24.651 30.622 -1.494 1.00 88.62 91 LEU A N 1
ATOM 720 C CA . LEU A 1 91 ? 24.120 31.602 -2.455 1.00 88.62 91 LEU A CA 1
ATOM 721 C C . LEU A 1 91 ? 24.574 31.354 -3.910 1.00 88.62 91 LEU A C 1
ATOM 723 O O . LEU A 1 91 ? 23.834 31.627 -4.850 1.00 88.62 91 LEU A O 1
ATOM 727 N N . ASN A 1 92 ? 25.791 30.843 -4.109 1.00 89.50 92 ASN A N 1
ATOM 728 C CA . ASN A 1 92 ? 26.366 30.517 -5.421 1.00 89.50 92 ASN A CA 1
ATOM 729 C C . ASN A 1 92 ? 25.870 29.181 -6.009 1.00 89.50 92 ASN A C 1
ATOM 731 O O . ASN A 1 92 ? 26.132 28.906 -7.177 1.00 89.50 92 ASN A O 1
ATOM 735 N N . GLU A 1 93 ? 25.170 28.370 -5.219 1.00 88.81 93 GLU A N 1
ATOM 736 C CA . GLU A 1 93 ? 24.627 27.054 -5.587 1.00 88.81 93 GLU A CA 1
ATOM 737 C C . GLU A 1 93 ? 23.095 27.095 -5.772 1.00 88.81 93 GLU A C 1
ATOM 739 O O . GLU A 1 93 ? 22.469 26.087 -6.108 1.00 88.81 93 GLU A O 1
ATOM 744 N N . GLY A 1 94 ? 22.473 28.251 -5.522 1.00 87.56 94 GLY A N 1
ATOM 745 C CA . GLY A 1 94 ? 21.030 28.443 -5.606 1.00 87.56 94 GLY A CA 1
ATOM 746 C C . GLY A 1 94 ? 20.497 28.570 -7.037 1.00 87.56 94 GLY A C 1
ATOM 747 O O . GLY A 1 94 ? 21.194 28.980 -7.967 1.00 87.56 94 GLY A O 1
ATOM 748 N N . SER A 1 95 ? 19.213 28.255 -7.215 1.00 93.81 95 SER A N 1
ATOM 749 C CA . SER A 1 95 ? 18.513 28.454 -8.488 1.00 93.81 95 SER A CA 1
ATOM 750 C C . SER A 1 95 ? 18.236 29.938 -8.713 1.00 93.81 95 SER A C 1
ATOM 752 O O . SER A 1 95 ? 17.544 30.565 -7.913 1.00 93.81 95 SER A O 1
ATOM 754 N N . VAL A 1 96 ? 18.746 30.493 -9.814 1.00 94.00 96 VAL A N 1
ATOM 755 C CA . VAL A 1 96 ? 18.664 31.929 -10.122 1.00 94.00 96 VAL A CA 1
ATOM 756 C C . VAL A 1 96 ? 17.532 32.223 -11.108 1.00 94.00 96 VAL A C 1
ATOM 758 O O . VAL A 1 96 ? 17.514 31.692 -12.219 1.00 94.00 96 VAL A O 1
ATOM 761 N N . LEU A 1 97 ? 16.641 33.146 -10.748 1.00 95.94 97 LEU A N 1
ATOM 762 C CA . LEU A 1 97 ? 15.704 33.799 -11.661 1.00 95.94 97 LEU A CA 1
ATOM 763 C C . LEU A 1 97 ? 16.159 35.236 -11.909 1.00 95.94 97 LEU A C 1
ATOM 765 O O . LEU A 1 97 ? 16.086 36.080 -11.018 1.00 95.94 97 LEU A O 1
ATOM 769 N N . LYS A 1 98 ? 16.617 35.519 -13.132 1.00 95.31 98 LYS A N 1
ATOM 770 C CA . LYS A 1 98 ? 16.885 36.892 -13.579 1.00 95.31 98 LYS A CA 1
ATOM 771 C C . LYS A 1 98 ? 15.568 37.608 -13.858 1.00 95.31 98 LYS A C 1
ATOM 773 O O . LYS A 1 98 ? 14.731 37.078 -14.591 1.00 95.31 98 LYS A O 1
ATOM 778 N N . LEU A 1 99 ? 15.410 38.799 -13.295 1.00 95.50 99 LEU A N 1
ATOM 779 C CA . LEU A 1 99 ? 14.239 39.640 -13.501 1.00 95.50 99 LEU A CA 1
ATOM 780 C C . LEU A 1 99 ? 14.449 40.557 -14.714 1.00 95.50 99 LEU A C 1
ATOM 782 O O . LEU A 1 99 ? 15.558 40.715 -15.224 1.00 95.50 99 LEU A O 1
ATOM 786 N N . ASN A 1 100 ? 13.354 41.093 -15.241 1.00 91.50 100 ASN A N 1
ATOM 787 C CA . ASN A 1 100 ? 13.357 42.041 -16.349 1.00 91.50 100 ASN A CA 1
ATOM 788 C C . ASN A 1 100 ? 12.072 42.875 -16.322 1.00 91.50 100 ASN A C 1
ATOM 790 O O . ASN A 1 100 ? 11.106 42.509 -15.654 1.00 91.50 100 ASN A O 1
ATOM 794 N N . GLY A 1 101 ? 12.075 43.980 -17.065 1.00 91.62 101 GLY A N 1
ATOM 795 C CA . GLY A 1 101 ? 10.967 44.929 -17.101 1.00 91.62 101 GLY A CA 1
ATOM 796 C C . GLY A 1 101 ? 11.173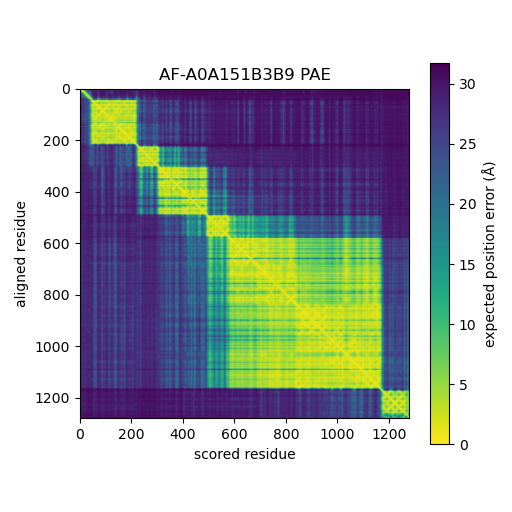 46.100 -16.144 1.00 91.62 101 GLY A C 1
ATOM 797 O O . GLY A 1 101 ? 12.173 46.173 -15.437 1.00 91.62 101 GLY A O 1
ATOM 798 N N . ASN A 1 102 ? 10.223 47.029 -16.156 1.00 92.38 102 ASN A N 1
ATOM 799 C CA . ASN A 1 102 ? 10.228 48.205 -15.294 1.00 92.38 102 ASN A CA 1
ATOM 800 C C . ASN A 1 102 ? 9.104 48.068 -14.261 1.00 92.38 102 ASN A C 1
ATOM 802 O O . ASN A 1 102 ? 7.949 47.893 -14.655 1.00 92.38 102 ASN A O 1
ATOM 806 N N . LEU A 1 103 ? 9.438 48.137 -12.972 1.00 95.19 103 LEU A N 1
ATOM 807 C CA . LEU A 1 103 ? 8.477 48.101 -11.873 1.00 95.19 103 LEU A CA 1
ATOM 808 C C . LEU A 1 103 ? 8.281 49.515 -11.325 1.00 95.19 103 LEU A C 1
ATOM 810 O O . LEU A 1 103 ? 9.229 50.133 -10.839 1.00 95.19 103 LEU A O 1
ATOM 814 N N . LYS A 1 104 ? 7.055 50.039 -11.404 1.00 93.56 104 LYS A N 1
ATOM 815 C CA . LYS A 1 104 ? 6.766 51.420 -10.998 1.00 93.56 104 LYS A CA 1
ATOM 816 C C . LYS A 1 104 ? 6.938 51.629 -9.498 1.00 93.56 104 LYS A C 1
ATOM 818 O O . LYS A 1 104 ? 6.818 50.687 -8.718 1.00 93.56 104 LYS A O 1
ATOM 823 N N . TYR A 1 105 ? 7.216 52.864 -9.089 1.00 89.31 105 TYR A N 1
ATOM 824 C CA . TYR A 1 105 ? 7.223 53.215 -7.668 1.00 89.31 105 TYR A CA 1
ATOM 825 C C . TYR A 1 105 ? 5.866 52.889 -7.016 1.00 89.31 105 TYR A C 1
ATOM 827 O O . TYR A 1 105 ? 4.822 53.239 -7.568 1.00 89.31 105 TYR A O 1
ATOM 835 N N . LYS A 1 106 ? 5.897 52.241 -5.840 1.00 86.81 106 LYS A N 1
ATOM 836 C CA . LYS A 1 106 ? 4.736 51.719 -5.091 1.00 86.81 106 LYS A CA 1
ATOM 837 C C . LYS A 1 106 ? 3.950 50.595 -5.782 1.00 86.81 106 LYS A C 1
ATOM 839 O O . LYS A 1 106 ? 2.816 50.323 -5.398 1.00 86.81 106 LYS A O 1
ATOM 844 N N . ASP A 1 107 ? 4.537 49.944 -6.782 1.00 93.19 107 ASP A N 1
ATOM 845 C CA . ASP A 1 107 ? 3.947 48.787 -7.464 1.00 93.19 107 ASP A CA 1
ATOM 846 C C . ASP A 1 107 ? 4.609 47.471 -7.008 1.00 93.19 107 ASP A C 1
ATOM 848 O O . ASP A 1 107 ? 5.709 47.476 -6.437 1.00 93.19 107 ASP A O 1
ATOM 852 N N . THR A 1 108 ? 3.948 46.340 -7.270 1.00 96.06 108 THR A N 1
ATOM 853 C CA . THR A 1 108 ? 4.411 44.989 -6.905 1.00 96.06 108 THR A CA 1
ATOM 854 C C . THR A 1 108 ? 4.704 44.124 -8.135 1.00 96.06 108 THR A C 1
ATOM 856 O O . THR A 1 108 ? 4.142 44.321 -9.214 1.00 96.06 108 THR A O 1
ATOM 859 N N . LEU A 1 109 ? 5.612 43.157 -7.982 1.00 97.19 109 LEU A N 1
ATOM 860 C CA . LEU A 1 109 ? 5.853 42.062 -8.924 1.00 97.19 109 LEU A CA 1
ATOM 861 C C . LEU A 1 109 ? 5.582 40.736 -8.211 1.00 97.19 109 LEU A C 1
ATOM 863 O O . LEU A 1 109 ? 6.279 40.406 -7.252 1.00 97.19 109 LEU A O 1
ATOM 867 N N . VAL A 1 110 ? 4.645 39.941 -8.731 1.00 97.50 110 VAL A N 1
ATOM 868 C CA . VAL A 1 110 ? 4.304 38.628 -8.165 1.00 97.50 110 VAL A CA 1
ATOM 869 C C . VAL A 1 110 ? 4.890 37.505 -9.020 1.00 97.50 110 VAL A C 1
ATOM 871 O O . VAL A 1 110 ? 4.663 37.413 -10.228 1.00 97.50 110 VAL A O 1
ATOM 874 N N . ILE A 1 111 ? 5.640 36.607 -8.392 1.00 97.50 111 ILE A N 1
ATOM 875 C CA . ILE A 1 111 ? 6.322 35.479 -9.029 1.00 97.50 111 ILE A CA 1
ATOM 876 C C . ILE A 1 111 ? 5.611 34.196 -8.589 1.00 97.50 111 ILE A C 1
ATOM 878 O O . ILE A 1 111 ? 5.498 33.950 -7.394 1.00 97.50 111 ILE A O 1
ATOM 882 N N . VAL A 1 112 ? 5.144 33.363 -9.531 1.00 95.88 112 VAL A N 1
ATOM 883 C CA . VAL A 1 112 ? 4.381 32.123 -9.243 1.00 95.88 112 VAL A CA 1
ATOM 884 C C . VAL A 1 112 ? 4.946 30.875 -9.927 1.00 95.88 112 VAL A C 1
ATOM 886 O O . VAL A 1 112 ? 5.660 30.949 -10.932 1.00 95.88 112 VAL A O 1
ATOM 889 N N . VAL A 1 113 ? 4.647 29.696 -9.375 1.00 90.81 113 VAL A N 1
ATOM 890 C CA . VAL A 1 113 ? 5.240 28.427 -9.836 1.00 90.81 113 VAL A CA 1
ATOM 891 C C . VAL A 1 113 ? 4.648 27.959 -11.170 1.00 90.81 113 VAL A C 1
ATOM 893 O O . VAL A 1 113 ? 5.357 27.375 -11.990 1.00 90.81 113 VAL A O 1
ATOM 896 N N . ASN A 1 114 ? 3.359 28.208 -11.431 1.00 90.94 114 ASN A N 1
ATOM 897 C CA . ASN A 1 114 ? 2.669 27.663 -12.601 1.00 90.94 114 ASN A CA 1
ATOM 898 C C . ASN A 1 114 ? 1.683 28.646 -13.266 1.00 90.94 114 ASN A C 1
ATOM 900 O O . ASN A 1 114 ? 1.365 29.716 -12.750 1.00 90.94 114 ASN A O 1
ATOM 904 N N . LYS A 1 115 ? 1.183 28.255 -14.446 1.00 92.25 115 LYS A N 1
ATOM 905 C CA . LYS A 1 115 ? 0.222 29.052 -15.229 1.00 92.25 115 LYS A CA 1
ATOM 906 C C . LYS A 1 115 ? -1.164 29.151 -14.581 1.00 92.25 115 LYS A C 1
ATOM 908 O O . LYS A 1 115 ? -1.852 30.134 -14.825 1.00 92.25 115 LYS A O 1
ATOM 913 N N . ASN A 1 116 ? -1.573 28.165 -13.780 1.00 93.00 116 ASN A N 1
ATOM 914 C CA . ASN A 1 116 ? -2.903 28.140 -13.167 1.00 93.00 116 ASN A CA 1
ATOM 915 C C . ASN A 1 116 ? -3.040 29.240 -12.112 1.00 93.00 116 ASN A C 1
ATOM 917 O O . ASN A 1 116 ? -3.985 30.025 -12.178 1.00 93.00 116 ASN A O 1
ATOM 921 N N . LEU A 1 117 ? -2.081 29.335 -11.183 1.00 92.19 117 LEU A N 1
ATOM 922 C CA . LEU A 1 117 ? -2.060 30.396 -10.178 1.00 92.19 117 LEU A CA 1
ATOM 923 C C . LEU A 1 117 ? -1.870 31.765 -10.838 1.00 92.19 117 LEU A C 1
ATOM 925 O O . LEU A 1 117 ? -2.581 32.699 -10.484 1.00 92.19 117 LEU A O 1
ATOM 929 N N . LYS A 1 118 ? -1.010 31.863 -11.864 1.00 94.75 118 LYS A N 1
ATOM 930 C CA . LYS A 1 118 ? -0.863 33.095 -12.651 1.00 94.75 118 LYS A CA 1
ATOM 931 C C . LYS A 1 118 ? -2.214 33.592 -13.178 1.00 94.75 118 LYS A C 1
ATOM 933 O O . LYS A 1 118 ? -2.619 34.703 -12.860 1.00 94.75 118 LYS A O 1
ATOM 938 N N . SER A 1 119 ? -2.943 32.752 -13.916 1.00 92.69 119 SER A N 1
ATOM 939 C CA . SER A 1 119 ? -4.251 33.133 -14.458 1.00 92.69 119 SER A CA 1
ATOM 940 C C . SER A 1 119 ? -5.293 33.398 -13.369 1.00 92.69 119 SER A C 1
ATOM 942 O O . SER A 1 119 ? -6.177 34.227 -13.560 1.00 92.69 119 SER A O 1
ATOM 944 N N . LYS A 1 120 ? -5.214 32.712 -12.222 1.00 92.00 120 LYS A N 1
ATOM 945 C CA . LYS A 1 120 ? -6.094 32.962 -11.073 1.00 92.00 120 LYS A CA 1
ATOM 946 C C . LYS A 1 120 ? -5.872 34.362 -10.491 1.00 92.00 120 LYS A C 1
ATOM 948 O O . LYS A 1 120 ? -6.855 35.054 -10.266 1.00 92.00 120 LYS A O 1
ATOM 953 N N . LEU A 1 121 ? -4.620 34.774 -10.293 1.00 92.25 121 LEU A N 1
ATOM 954 C CA . LEU A 1 121 ? -4.268 36.094 -9.759 1.00 92.25 121 LEU A CA 1
ATOM 955 C C . LEU A 1 121 ? -4.571 37.218 -10.757 1.00 92.25 121 LEU A C 1
ATOM 957 O O . LEU A 1 121 ? -5.178 38.215 -10.380 1.00 92.25 121 LEU A O 1
ATOM 961 N N . GLU A 1 122 ? -4.267 37.021 -12.043 1.00 91.62 122 GLU A N 1
ATOM 962 C CA . GLU A 1 122 ? -4.625 37.984 -13.098 1.00 91.62 122 GLU A CA 1
ATOM 963 C C . GLU A 1 122 ? -6.151 38.202 -13.167 1.00 91.62 122 GLU A C 1
ATOM 965 O O . GLU A 1 122 ? -6.615 39.332 -13.304 1.00 91.62 122 GLU A O 1
ATOM 970 N N . ASN A 1 123 ? -6.955 37.144 -12.989 1.00 89.69 123 ASN A N 1
ATOM 971 C CA . ASN A 1 123 ? -8.419 37.258 -12.904 1.00 89.69 123 ASN A CA 1
ATOM 972 C C . ASN A 1 123 ? -8.911 37.956 -11.623 1.00 89.69 123 ASN A C 1
ATOM 974 O O . ASN A 1 123 ? -10.037 38.451 -11.605 1.00 89.69 123 ASN A O 1
ATOM 978 N N . LEU A 1 124 ? -8.102 37.975 -10.560 1.00 82.69 124 LEU A N 1
ATOM 979 C CA . LEU A 1 124 ? -8.377 38.694 -9.312 1.00 82.69 124 LEU A CA 1
ATOM 980 C C . LEU A 1 124 ? -7.884 40.150 -9.351 1.00 82.69 124 LEU A C 1
ATOM 982 O O . LEU A 1 124 ? -8.057 40.870 -8.374 1.00 82.69 124 LEU A O 1
ATOM 986 N N . GLY A 1 125 ? -7.323 40.601 -10.479 1.00 87.12 125 GLY A N 1
ATOM 987 C CA . GLY A 1 125 ? -6.859 41.977 -10.663 1.00 87.12 125 GLY A CA 1
ATOM 988 C C . GLY A 1 125 ? -5.419 42.229 -10.215 1.00 87.12 125 GLY A C 1
ATOM 989 O O . GLY A 1 125 ? -5.004 43.385 -10.163 1.00 87.12 125 GLY A O 1
ATOM 990 N N . VAL A 1 126 ? -4.648 41.178 -9.922 1.00 90.06 126 VAL A N 1
ATOM 991 C CA . VAL A 1 126 ? -3.220 41.290 -9.602 1.00 90.06 126 VAL A CA 1
ATOM 992 C C . VAL A 1 126 ? -2.435 41.571 -10.882 1.00 90.06 126 VAL A C 1
ATOM 994 O O . VAL A 1 126 ? -2.462 40.779 -11.830 1.00 90.06 126 VAL A O 1
ATOM 997 N N . ASN A 1 127 ? -1.731 42.701 -10.909 1.00 83.19 127 ASN A N 1
ATOM 998 C CA . ASN A 1 127 ? -0.895 43.111 -12.036 1.00 83.19 127 ASN A CA 1
ATOM 999 C C . ASN A 1 127 ? 0.540 42.566 -11.886 1.00 83.19 127 ASN A C 1
ATOM 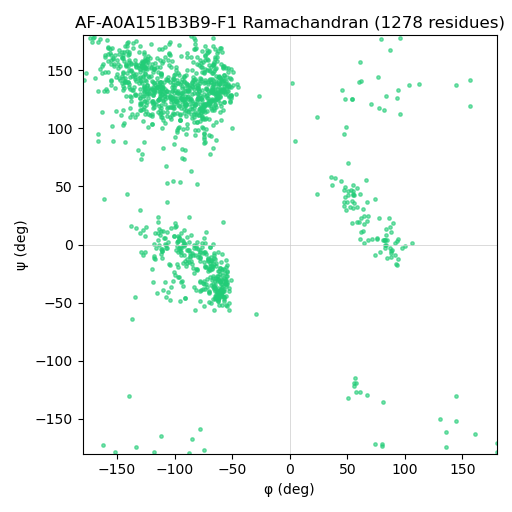1001 O O . ASN A 1 127 ? 0.928 42.102 -10.820 1.00 83.19 127 ASN A O 1
ATOM 1005 N N . ASN A 1 128 ? 1.329 42.589 -12.968 1.00 91.31 128 ASN A N 1
ATOM 1006 C CA . ASN A 1 128 ? 2.747 42.187 -12.969 1.00 91.31 128 ASN A CA 1
ATOM 1007 C C . ASN A 1 128 ? 3.016 40.757 -12.431 1.00 91.31 128 ASN A C 1
ATOM 1009 O O . ASN A 1 128 ? 3.882 40.549 -11.583 1.00 91.31 128 ASN A O 1
ATOM 1013 N N . VAL A 1 129 ? 2.303 39.743 -12.946 1.00 95.50 129 VAL A N 1
ATOM 1014 C CA . VAL A 1 129 ? 2.503 38.334 -12.544 1.00 95.50 129 VAL A CA 1
ATOM 1015 C C . VAL A 1 129 ? 3.401 37.572 -13.531 1.00 95.50 129 VAL A C 1
ATOM 1017 O O . VAL A 1 129 ? 3.086 37.437 -14.722 1.00 95.50 129 VAL A O 1
ATOM 1020 N N . ILE A 1 130 ? 4.506 36.995 -13.050 1.00 95.75 130 ILE A N 1
ATOM 1021 C CA . ILE A 1 130 ? 5.460 36.206 -13.852 1.00 95.75 130 ILE A CA 1
ATOM 1022 C C . ILE A 1 130 ? 5.622 34.775 -13.326 1.00 95.75 130 ILE A C 1
ATOM 1024 O O . ILE A 1 130 ? 5.290 34.473 -12.186 1.00 95.75 130 ILE A O 1
ATOM 1028 N N . ILE A 1 131 ? 6.130 33.866 -14.167 1.00 93.88 131 ILE A N 1
ATOM 1029 C CA . ILE A 1 131 ? 6.359 32.460 -13.790 1.00 93.88 131 ILE A CA 1
ATOM 1030 C C . ILE A 1 131 ? 7.844 32.237 -13.513 1.00 93.88 131 ILE A C 1
ATOM 1032 O O . ILE A 1 131 ? 8.676 32.503 -14.379 1.00 93.88 131 ILE A O 1
ATOM 1036 N N . GLY A 1 132 ? 8.156 31.700 -12.332 1.00 88.88 132 GLY A N 1
ATOM 1037 C CA . GLY A 1 132 ? 9.521 31.544 -11.823 1.00 88.88 132 GLY A CA 1
ATOM 1038 C C . GLY A 1 132 ? 9.857 30.148 -11.297 1.00 88.88 132 GLY A C 1
ATOM 1039 O O . GLY A 1 132 ? 10.669 30.053 -10.387 1.00 88.88 132 GLY A O 1
ATOM 1040 N N . TYR A 1 133 ? 9.241 29.084 -11.837 1.00 80.38 133 TYR A N 1
ATOM 1041 C CA . TYR A 1 133 ? 9.247 27.699 -11.313 1.00 80.38 133 TYR A CA 1
ATOM 1042 C C . TYR A 1 133 ? 10.510 27.290 -10.523 1.00 80.38 133 TYR A C 1
ATOM 1044 O O . TYR A 1 133 ? 10.409 26.991 -9.339 1.00 80.38 133 TYR A O 1
ATOM 1052 N N . ASN A 1 134 ? 11.704 27.333 -11.129 1.00 74.62 134 ASN A N 1
ATOM 1053 C CA . ASN A 1 134 ? 12.940 26.869 -10.477 1.00 74.62 134 ASN A CA 1
ATOM 1054 C C . ASN A 1 134 ? 13.384 27.727 -9.273 1.00 74.62 134 ASN A C 1
ATOM 1056 O O . ASN A 1 134 ? 14.021 27.208 -8.363 1.00 74.62 134 ASN A O 1
ATOM 1060 N N . ALA A 1 135 ? 13.061 29.021 -9.247 1.00 79.06 135 ALA A N 1
ATOM 1061 C CA . ALA A 1 135 ? 13.501 29.952 -8.204 1.00 79.06 135 ALA A CA 1
ATOM 1062 C C . ALA A 1 135 ? 12.473 30.170 -7.087 1.00 79.06 135 ALA A C 1
ATOM 1064 O O . ALA A 1 135 ? 12.758 30.897 -6.147 1.00 79.06 135 ALA A O 1
ATOM 1065 N N . ILE A 1 136 ? 11.286 29.567 -7.169 1.00 84.88 136 ILE A N 1
ATOM 1066 C CA . ILE A 1 136 ? 10.260 29.677 -6.116 1.00 84.88 136 ILE A CA 1
ATOM 1067 C C . ILE A 1 136 ? 9.558 28.346 -5.807 1.00 84.88 136 ILE A C 1
ATOM 1069 O O . ILE A 1 136 ? 8.513 28.311 -5.166 1.00 84.88 136 ILE A O 1
ATOM 1073 N N . ASN A 1 137 ? 10.135 27.223 -6.240 1.00 84.38 137 ASN A N 1
ATOM 1074 C CA . ASN A 1 137 ? 9.738 25.886 -5.795 1.00 84.38 137 ASN A CA 1
ATOM 1075 C C . ASN A 1 137 ? 10.371 25.548 -4.428 1.00 84.38 137 ASN A C 1
ATOM 1077 O O . ASN A 1 137 ? 11.063 24.541 -4.295 1.00 84.38 137 ASN A O 1
ATOM 1081 N N . PHE A 1 138 ? 10.194 26.433 -3.446 1.00 91.31 138 PHE A N 1
ATOM 1082 C CA . PHE A 1 138 ? 10.620 26.234 -2.056 1.00 91.31 138 PHE A CA 1
ATOM 1083 C C . PHE A 1 138 ? 9.553 25.474 -1.262 1.00 91.31 138 PHE A C 1
ATOM 1085 O O . PHE A 1 138 ? 8.397 25.428 -1.680 1.00 91.31 138 PHE A O 1
ATOM 1092 N N . ASN A 1 139 ? 9.897 24.886 -0.118 1.00 91.81 139 ASN A N 1
ATOM 1093 C CA . ASN A 1 139 ? 8.988 24.081 0.719 1.00 91.81 139 ASN A CA 1
ATOM 1094 C C . ASN A 1 139 ? 8.892 24.562 2.188 1.00 91.81 139 ASN A C 1
ATOM 1096 O O . ASN A 1 139 ? 8.426 23.821 3.058 1.00 91.81 139 ASN A O 1
ATOM 1100 N N . GLY A 1 140 ? 9.369 25.780 2.455 1.00 91.88 140 GLY A N 1
ATOM 1101 C CA . GLY A 1 140 ? 9.419 26.376 3.788 1.00 91.88 140 GLY A CA 1
ATOM 1102 C C . GLY A 1 140 ? 10.714 26.124 4.559 1.00 91.88 140 GLY A C 1
ATOM 1103 O O . GLY A 1 140 ? 10.894 26.753 5.600 1.00 91.88 140 GLY A O 1
ATOM 1104 N N . ASP A 1 141 ? 11.611 25.256 4.070 1.00 94.81 141 ASP A N 1
ATOM 1105 C CA . ASP A 1 141 ? 12.951 25.018 4.638 1.00 94.81 141 ASP A CA 1
ATOM 1106 C C . ASP A 1 141 ? 14.114 25.613 3.815 1.00 94.81 141 ASP A C 1
ATOM 1108 O O . ASP A 1 141 ? 15.281 25.342 4.108 1.00 94.81 141 ASP A O 1
ATOM 1112 N N . ASP A 1 142 ? 13.787 26.453 2.825 1.00 94.69 142 ASP A N 1
ATOM 1113 C CA . ASP A 1 142 ? 14.717 27.046 1.861 1.00 94.69 142 ASP A CA 1
ATOM 1114 C C . ASP A 1 142 ? 14.829 28.571 2.031 1.00 94.69 142 ASP A C 1
ATOM 1116 O O . ASP A 1 142 ? 13.813 29.262 2.152 1.00 94.69 142 ASP A O 1
ATOM 1120 N N . ALA A 1 143 ? 16.052 29.108 1.969 1.00 96.12 143 ALA A N 1
ATOM 1121 C CA . ALA A 1 143 ? 16.282 30.552 1.995 1.00 96.12 143 ALA A CA 1
ATOM 1122 C C . ALA A 1 143 ? 16.134 31.180 0.597 1.00 96.12 143 ALA A C 1
ATOM 1124 O O . ALA A 1 143 ? 16.597 30.620 -0.404 1.00 96.12 143 ALA A O 1
ATOM 1125 N N . LEU A 1 144 ? 15.551 32.378 0.522 1.00 96.75 144 LEU A N 1
ATOM 1126 C CA . LEU A 1 144 ? 15.488 33.180 -0.704 1.00 96.75 144 LEU A CA 1
ATOM 1127 C C . LEU A 1 144 ? 16.278 34.468 -0.532 1.00 96.75 144 LEU A C 1
ATOM 1129 O O . LEU A 1 144 ? 16.202 35.113 0.509 1.00 96.75 144 LEU A O 1
ATOM 1133 N N . VAL A 1 145 ? 17.001 34.862 -1.578 1.00 97.38 145 VAL A N 1
ATOM 1134 C CA . VAL A 1 145 ? 17.813 36.082 -1.581 1.00 97.38 145 VAL A CA 1
ATOM 1135 C C . VAL A 1 145 ? 17.522 36.908 -2.824 1.00 97.38 145 VAL A C 1
ATOM 1137 O O . VAL A 1 145 ? 17.650 36.423 -3.952 1.00 97.38 145 VAL A O 1
ATOM 1140 N N . LEU A 1 146 ? 17.173 38.175 -2.620 1.00 97.12 146 LEU A N 1
ATOM 1141 C CA . LEU A 1 146 ? 17.037 39.178 -3.666 1.00 97.12 146 LEU A CA 1
ATOM 1142 C C . LEU A 1 146 ? 18.366 39.922 -3.833 1.00 97.12 146 LEU A C 1
ATOM 1144 O O . LEU A 1 146 ? 18.907 40.488 -2.881 1.00 97.12 146 LEU A O 1
ATOM 1148 N N . LYS A 1 147 ? 18.898 39.943 -5.058 1.00 95.38 147 LYS A N 1
ATOM 1149 C CA . LYS A 1 147 ? 20.135 40.658 -5.400 1.00 95.38 147 LYS A CA 1
ATOM 1150 C C . LYS A 1 147 ? 19.912 41.703 -6.477 1.00 95.38 147 LYS A C 1
ATOM 1152 O O . LYS A 1 147 ? 19.106 41.491 -7.378 1.00 95.38 147 LYS A O 1
ATOM 1157 N N . LYS A 1 148 ? 20.742 42.746 -6.440 1.00 94.06 148 LYS A N 1
ATOM 1158 C CA . LYS A 1 148 ? 20.971 43.712 -7.520 1.00 94.06 148 LYS A CA 1
ATOM 1159 C C . LYS A 1 148 ? 22.443 43.650 -7.919 1.00 94.06 148 LYS A C 1
ATOM 1161 O O . LYS A 1 148 ? 23.322 44.103 -7.184 1.00 94.06 148 LYS A O 1
ATOM 1166 N N . GLY A 1 149 ? 22.741 43.014 -9.049 1.00 91.25 149 GLY A N 1
ATOM 1167 C CA . GLY A 1 149 ? 24.109 42.637 -9.411 1.00 91.25 149 GLY A CA 1
ATOM 1168 C C . GLY A 1 149 ? 24.759 41.758 -8.330 1.00 91.25 149 GLY A C 1
ATOM 1169 O O . GLY A 1 149 ? 24.320 40.635 -8.074 1.00 91.25 149 GLY A O 1
ATOM 1170 N N . ASN A 1 150 ? 25.807 42.270 -7.676 1.00 84.19 150 ASN A N 1
ATOM 1171 C CA . ASN A 1 150 ? 26.495 41.571 -6.583 1.00 84.19 150 ASN A CA 1
ATOM 1172 C C . ASN A 1 150 ? 26.003 41.951 -5.180 1.00 84.19 150 ASN A C 1
ATOM 1174 O O . ASN A 1 150 ? 26.372 41.271 -4.226 1.00 84.19 150 ASN A O 1
ATOM 1178 N N . THR A 1 151 ? 25.157 42.973 -5.057 1.00 91.81 151 THR A N 1
ATOM 1179 C CA . THR A 1 151 ? 24.656 43.470 -3.772 1.00 91.81 151 THR A CA 1
ATOM 1180 C C . THR A 1 151 ? 23.418 42.690 -3.341 1.00 91.81 151 THR A C 1
ATOM 1182 O O . THR A 1 151 ? 22.525 42.453 -4.157 1.00 91.81 151 THR A O 1
ATOM 1185 N N . ILE A 1 152 ? 23.368 42.288 -2.070 1.00 94.38 152 ILE A N 1
ATOM 1186 C CA . ILE A 1 152 ? 22.181 41.694 -1.442 1.00 94.38 152 ILE A CA 1
ATOM 1187 C C . ILE A 1 152 ? 21.243 42.830 -1.051 1.00 94.38 152 ILE A C 1
ATOM 1189 O O . ILE A 1 152 ? 21.679 43.809 -0.449 1.00 94.38 152 ILE A O 1
ATOM 1193 N N . ILE A 1 153 ? 19.981 42.697 -1.436 1.00 94.75 153 ILE A N 1
ATOM 1194 C CA . ILE A 1 153 ? 18.943 43.696 -1.195 1.00 94.75 153 ILE A CA 1
ATOM 1195 C C . ILE A 1 153 ? 17.997 43.235 -0.089 1.00 94.75 153 ILE A C 1
ATOM 1197 O O . ILE A 1 153 ? 17.616 44.037 0.756 1.00 94.75 153 ILE A O 1
ATOM 1201 N N . ASP A 1 154 ? 17.642 41.952 -0.092 1.00 96.69 154 ASP A N 1
ATOM 1202 C CA . ASP A 1 154 ? 16.725 41.371 0.882 1.00 96.69 154 ASP A CA 1
ATOM 1203 C C . ASP A 1 154 ? 16.891 39.849 0.936 1.00 96.69 154 ASP A C 1
ATOM 1205 O O . ASP A 1 154 ? 17.396 39.232 -0.013 1.00 96.69 154 ASP A O 1
ATOM 1209 N N . SER A 1 155 ? 16.424 39.238 2.015 1.00 95.69 155 SER A N 1
ATOM 1210 C CA . SER A 1 155 ? 16.380 37.800 2.187 1.00 95.69 155 SER A CA 1
ATOM 1211 C C . SER A 1 155 ? 15.270 37.354 3.135 1.00 95.69 155 SER A C 1
ATOM 1213 O O . SER A 1 155 ? 14.718 38.119 3.924 1.00 95.69 155 SER A O 1
ATOM 1215 N N . ILE A 1 156 ? 14.906 36.084 3.000 1.00 95.69 156 ILE A N 1
ATOM 1216 C CA . ILE A 1 156 ? 14.041 35.360 3.926 1.00 95.69 156 ILE A CA 1
ATOM 1217 C C . ILE A 1 156 ? 14.679 34.001 4.187 1.00 95.69 156 ILE A C 1
ATOM 1219 O O . ILE A 1 156 ? 15.042 33.288 3.247 1.00 95.69 156 ILE A O 1
ATOM 1223 N N . GLY A 1 157 ? 14.817 33.652 5.464 1.00 94.12 157 GLY A N 1
ATOM 1224 C CA . GLY A 1 157 ? 15.572 32.479 5.886 1.00 94.12 157 GLY A CA 1
ATOM 1225 C C . GLY A 1 157 ? 17.085 32.705 5.888 1.00 94.12 157 GLY A C 1
ATOM 1226 O O . GLY A 1 157 ? 17.596 33.748 5.493 1.00 94.12 157 GLY A O 1
ATOM 1227 N N . LYS A 1 158 ? 17.812 31.684 6.335 1.00 95.62 158 LYS A N 1
ATOM 1228 C CA . LYS A 1 158 ? 19.268 31.691 6.484 1.00 95.62 158 LYS A CA 1
ATOM 1229 C C . LYS A 1 158 ? 19.929 30.856 5.390 1.00 95.62 158 LYS A C 1
ATOM 1231 O O . LYS A 1 158 ? 19.738 29.644 5.314 1.00 95.62 158 LYS A O 1
ATOM 1236 N N . VAL A 1 159 ? 20.748 31.488 4.557 1.00 93.44 159 VAL A N 1
ATOM 1237 C CA . VAL A 1 159 ? 21.532 30.812 3.513 1.00 93.44 159 VAL A CA 1
ATOM 1238 C C . VAL A 1 159 ? 22.508 29.822 4.142 1.00 93.44 159 VAL A C 1
ATOM 1240 O O . VAL A 1 159 ? 23.184 30.122 5.127 1.00 93.44 159 VAL A O 1
ATOM 1243 N N . GLY A 1 160 ? 22.604 28.629 3.553 1.00 89.44 160 GLY A N 1
ATOM 1244 C CA . GLY A 1 160 ? 23.421 27.544 4.094 1.00 89.44 160 GLY A CA 1
ATOM 1245 C C . GLY A 1 160 ? 22.744 26.713 5.189 1.00 89.44 160 GLY A C 1
ATOM 1246 O O . GLY A 1 160 ? 23.367 25.782 5.699 1.00 89.44 160 GLY A O 1
ATOM 1247 N N . GLU A 1 161 ? 21.503 27.029 5.572 1.00 90.44 161 GLU A N 1
ATOM 1248 C CA . GLU A 1 161 ? 20.730 26.287 6.569 1.00 90.44 161 GLU A CA 1
ATOM 1249 C C . GLU A 1 161 ? 19.458 25.717 5.928 1.00 90.44 161 GLU A C 1
ATOM 1251 O O . GLU A 1 161 ? 18.697 26.433 5.285 1.00 90.44 161 GLU A O 1
ATOM 1256 N N . ARG A 1 162 ? 19.227 24.411 6.106 1.00 92.19 162 ARG A N 1
ATOM 1257 C CA . ARG A 1 162 ? 17.986 23.745 5.700 1.00 92.19 162 ARG A CA 1
ATOM 1258 C C . ARG A 1 162 ? 17.092 23.571 6.916 1.00 92.19 162 ARG A C 1
ATOM 1260 O O . ARG A 1 162 ? 17.236 22.598 7.664 1.00 92.19 162 ARG A O 1
ATOM 1267 N N . LYS A 1 163 ? 16.212 24.535 7.149 1.00 88.62 163 LYS A N 1
ATOM 1268 C CA . LYS A 1 163 ? 15.411 24.591 8.369 1.00 88.62 163 LYS A CA 1
ATOM 1269 C C . LYS A 1 163 ? 14.134 25.375 8.135 1.00 88.62 163 LYS A C 1
ATOM 1271 O O . LYS A 1 163 ? 14.153 26.417 7.505 1.00 88.62 163 LYS A O 1
ATOM 1276 N N . VAL A 1 164 ? 13.038 24.902 8.721 1.00 94.50 164 VAL A N 1
ATOM 1277 C CA . VAL A 1 164 ? 11.823 25.711 8.848 1.00 94.50 164 VAL A CA 1
ATOM 1278 C C . VAL A 1 164 ? 12.055 26.757 9.931 1.00 94.50 164 VAL A C 1
ATOM 1280 O O . VAL A 1 164 ? 12.284 26.404 11.093 1.00 94.50 164 VAL A O 1
ATOM 1283 N N . TRP A 1 165 ? 11.999 28.035 9.569 1.00 95.69 165 TRP A N 1
ATOM 1284 C CA . TRP A 1 165 ? 12.120 29.119 10.534 1.00 95.69 165 TRP A CA 1
ATOM 1285 C C . TRP A 1 165 ? 10.747 29.441 11.100 1.00 95.69 165 TRP A C 1
ATOM 1287 O O . TRP A 1 165 ? 9.814 29.777 10.372 1.00 95.69 165 TRP A O 1
ATOM 1297 N N . SER A 1 166 ? 10.623 29.309 12.416 1.00 91.25 166 SER A N 1
ATOM 1298 C CA . SER A 1 166 ? 9.373 29.533 13.129 1.00 91.25 166 SER A CA 1
ATOM 1299 C C . SER A 1 166 ? 9.616 30.244 14.452 1.00 91.25 166 SER A C 1
ATOM 1301 O O . SER A 1 166 ? 10.543 29.882 15.178 1.00 91.25 166 SER A O 1
ATOM 1303 N N . SER A 1 167 ? 8.746 31.191 14.792 1.00 88.81 167 SER A N 1
ATOM 1304 C CA . SER A 1 167 ? 8.728 31.869 16.088 1.00 88.81 167 SER A CA 1
ATOM 1305 C C . SER A 1 167 ? 7.281 32.158 16.483 1.00 88.81 167 SER A C 1
ATOM 1307 O O . SER A 1 167 ? 6.542 32.849 15.779 1.00 88.81 167 SER A O 1
ATOM 1309 N N . GLY A 1 168 ? 6.832 31.540 17.579 1.00 86.06 168 GLY A N 1
ATOM 1310 C CA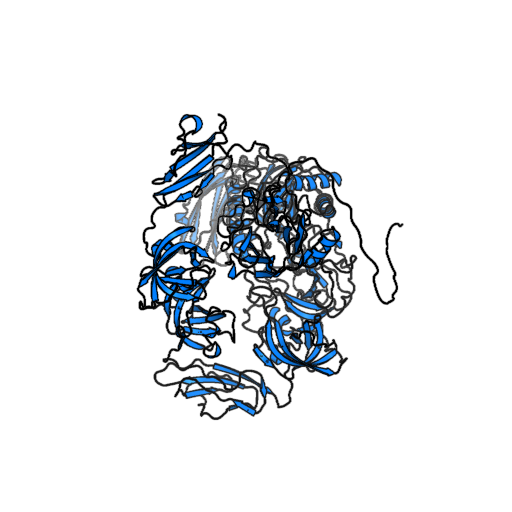 . GLY A 1 168 ? 5.416 31.522 17.950 1.00 86.06 168 GLY A CA 1
ATOM 1311 C C . GLY A 1 168 ? 4.547 30.849 16.878 1.00 86.06 168 GLY A C 1
ATOM 1312 O O . GLY A 1 168 ? 4.818 29.722 16.475 1.00 86.06 168 GLY A O 1
ATOM 1313 N N . SER A 1 169 ? 3.499 31.542 16.422 1.00 82.69 169 SER A N 1
ATOM 1314 C CA . SER A 1 169 ? 2.575 31.086 15.367 1.00 82.69 169 SER A CA 1
ATOM 1315 C C . SER A 1 169 ? 3.006 31.474 13.943 1.00 82.69 169 SER A C 1
ATOM 1317 O O . SER A 1 169 ? 2.233 31.312 13.001 1.00 82.69 169 SER A O 1
ATOM 1319 N N . ILE A 1 170 ? 4.201 32.047 13.776 1.00 90.56 170 ILE A N 1
ATOM 1320 C CA . ILE A 1 170 ? 4.740 32.491 12.486 1.00 90.56 170 ILE A CA 1
ATOM 1321 C C . ILE A 1 170 ? 5.753 31.446 12.024 1.00 90.56 170 ILE A C 1
ATOM 1323 O O . ILE A 1 170 ? 6.661 31.105 12.779 1.00 90.56 170 ILE A O 1
ATOM 1327 N N . SER A 1 171 ? 5.593 30.923 10.808 1.00 95.19 171 SER A N 1
ATOM 1328 C CA . SER A 1 171 ? 6.432 29.857 10.249 1.00 95.19 171 SER A CA 1
ATOM 1329 C C . SER A 1 171 ? 6.629 30.068 8.751 1.00 95.19 171 SER A C 1
ATOM 1331 O O . SER A 1 171 ? 5.698 30.468 8.068 1.00 95.19 171 SER A O 1
ATOM 1333 N N . THR A 1 172 ? 7.813 29.766 8.221 1.00 96.00 172 THR A N 1
ATOM 1334 C CA . THR A 1 172 ? 8.059 29.736 6.767 1.00 96.00 172 THR A CA 1
ATOM 1335 C C . THR A 1 172 ? 7.458 28.505 6.090 1.00 96.00 172 THR A C 1
ATOM 1337 O O . THR A 1 172 ? 7.322 28.471 4.875 1.00 96.00 172 THR A O 1
ATOM 1340 N N . LYS A 1 173 ? 7.068 27.480 6.850 1.00 95.44 173 LYS A N 1
ATOM 1341 C CA . LYS A 1 173 ? 6.358 26.308 6.329 1.00 95.44 173 LYS A CA 1
ATOM 1342 C C . LYS A 1 173 ? 4.863 26.411 6.592 1.00 95.44 173 LYS A C 1
ATOM 1344 O O . LYS A 1 173 ? 4.467 26.744 7.715 1.00 95.44 173 LYS A O 1
ATOM 1349 N N . ASP A 1 174 ? 4.068 26.044 5.591 1.00 93.50 174 ASP A N 1
ATOM 1350 C CA . ASP A 1 174 ? 2.613 25.929 5.637 1.00 93.50 174 ASP A CA 1
ATOM 1351 C C . ASP A 1 174 ? 1.897 27.238 6.025 1.00 93.50 174 ASP A C 1
ATOM 1353 O O . ASP A 1 174 ? 0.843 27.202 6.658 1.00 93.50 174 ASP A O 1
ATOM 1357 N N . HIS A 1 175 ? 2.453 28.395 5.661 1.00 95.44 175 HIS A N 1
ATOM 1358 C CA . HIS A 1 175 ? 1.883 29.711 5.959 1.00 95.44 175 HIS A CA 1
ATOM 1359 C C . HIS A 1 175 ? 2.150 30.716 4.839 1.00 95.44 175 HIS A C 1
ATOM 1361 O O . HIS A 1 175 ? 3.060 30.562 4.021 1.00 95.44 175 HIS A O 1
ATOM 1367 N N . THR A 1 176 ? 1.356 31.780 4.863 1.00 95.81 176 THR A N 1
ATOM 1368 C CA . THR A 1 176 ? 1.592 32.990 4.078 1.00 95.81 176 THR A CA 1
ATOM 1369 C C . THR A 1 176 ? 2.157 34.054 4.997 1.00 95.81 176 THR A C 1
ATOM 1371 O O . THR A 1 176 ? 1.589 34.319 6.052 1.00 95.81 176 THR A O 1
ATOM 1374 N N . LEU A 1 177 ? 3.290 34.636 4.634 1.00 97.25 177 LEU A N 1
ATOM 1375 C CA . LEU A 1 177 ? 3.979 35.647 5.418 1.00 97.25 177 LEU A CA 1
ATOM 1376 C C . LEU A 1 177 ? 3.939 36.973 4.673 1.00 97.25 177 LEU A C 1
ATOM 1378 O O . LEU A 1 177 ? 4.403 37.055 3.541 1.00 97.25 177 LEU A O 1
ATOM 1382 N N . ILE A 1 178 ? 3.441 38.012 5.335 1.00 96.19 178 ILE A N 1
ATOM 1383 C CA . ILE A 1 178 ? 3.415 39.381 4.812 1.00 96.19 178 ILE A CA 1
ATOM 1384 C C . ILE A 1 178 ? 4.372 40.226 5.637 1.00 96.19 178 ILE A C 1
ATOM 1386 O O . ILE A 1 178 ? 4.358 40.165 6.870 1.00 96.19 178 ILE A O 1
ATOM 1390 N N . ARG A 1 179 ? 5.227 41.002 4.972 1.00 95.19 179 ARG A N 1
ATOM 1391 C CA . ARG A 1 179 ? 6.152 41.915 5.641 1.00 95.19 179 ARG A CA 1
ATOM 1392 C C . ARG A 1 179 ? 5.343 42.983 6.391 1.00 95.19 179 ARG A C 1
ATOM 1394 O O . ARG A 1 179 ? 4.328 43.466 5.898 1.00 95.19 179 ARG A O 1
ATOM 1401 N N . LYS A 1 180 ? 5.749 43.342 7.609 1.00 91.75 180 LYS A N 1
ATOM 1402 C CA . LYS A 1 180 ? 5.089 44.404 8.390 1.00 91.75 180 LYS A CA 1
ATOM 1403 C C . LYS A 1 180 ? 5.233 45.753 7.674 1.00 91.75 180 LYS A C 1
ATOM 1405 O O . LYS A 1 180 ? 6.325 46.075 7.216 1.00 91.75 180 LYS A O 1
ATOM 1410 N N . SER A 1 181 ? 4.182 46.574 7.684 1.00 84.25 181 SER A N 1
ATOM 1411 C CA . SER A 1 181 ? 4.136 47.920 7.072 1.00 84.25 181 SER A CA 1
ATOM 1412 C C . SER A 1 181 ? 5.204 48.895 7.587 1.00 84.25 181 SER A C 1
ATOM 1414 O O . SER A 1 181 ? 5.537 49.875 6.922 1.00 84.25 181 SER A O 1
ATOM 1416 N N . SER A 1 182 ? 5.763 48.629 8.771 1.00 81.62 182 SER A N 1
ATOM 1417 C CA . SER A 1 182 ? 6.847 49.403 9.380 1.00 81.62 182 SER A CA 1
ATOM 1418 C C . SER A 1 182 ? 8.252 49.011 8.899 1.00 81.62 182 SER A C 1
ATOM 1420 O O . SER A 1 182 ? 9.222 49.697 9.232 1.00 81.62 182 SER A O 1
ATOM 1422 N N . VAL A 1 183 ? 8.395 47.923 8.134 1.00 86.19 183 VAL A N 1
ATOM 1423 C CA . VAL A 1 183 ? 9.688 47.443 7.628 1.00 86.19 183 VAL A CA 1
ATOM 1424 C C . VAL A 1 183 ? 9.974 48.094 6.283 1.00 86.19 183 VAL A C 1
ATOM 1426 O O . VAL A 1 183 ? 9.422 47.729 5.250 1.00 86.19 183 VAL A O 1
ATOM 1429 N N . LEU A 1 184 ? 10.864 49.083 6.303 1.00 82.31 184 LEU A N 1
ATOM 1430 C CA . LEU A 1 184 ? 11.201 49.864 5.114 1.00 82.31 184 LEU A CA 1
ATOM 1431 C C . LEU A 1 184 ? 12.374 49.276 4.319 1.00 82.31 184 LEU A C 1
ATOM 1433 O O . LEU A 1 184 ? 12.532 49.615 3.152 1.00 82.31 184 LEU A O 1
ATOM 1437 N N . TYR A 1 185 ? 13.195 48.407 4.908 1.00 82.62 185 TYR A N 1
ATOM 1438 C CA . TYR A 1 185 ? 14.405 47.866 4.283 1.00 82.62 185 TYR A CA 1
ATOM 1439 C C . TYR A 1 185 ? 14.424 46.346 4.398 1.00 82.62 185 TYR A C 1
ATOM 1441 O O . TYR A 1 185 ? 13.985 45.809 5.409 1.00 82.62 185 TYR A O 1
ATOM 1449 N N . GLY A 1 186 ? 14.936 45.681 3.363 1.00 85.00 186 GLY A N 1
ATOM 1450 C CA . GLY A 1 186 ? 15.106 44.234 3.354 1.00 85.00 186 GLY A CA 1
ATOM 1451 C C . GLY A 1 186 ? 16.229 43.757 4.274 1.00 85.00 186 GLY A C 1
ATOM 1452 O O . GLY A 1 186 ? 17.149 44.514 4.603 1.00 85.00 186 GLY A O 1
ATOM 1453 N N . ASP A 1 187 ? 16.179 42.481 4.641 1.00 89.19 187 ASP A N 1
ATOM 1454 C CA . ASP A 1 187 ? 17.231 41.832 5.415 1.00 89.19 187 ASP A CA 1
ATOM 1455 C C . ASP A 1 187 ? 18.428 41.516 4.510 1.00 89.19 187 ASP A C 1
ATOM 1457 O O . ASP A 1 187 ? 18.362 40.689 3.595 1.00 89.19 187 ASP A O 1
ATOM 1461 N N . THR A 1 188 ? 19.546 42.193 4.756 1.00 92.69 188 THR A N 1
ATOM 1462 C CA . THR A 1 188 ? 20.762 42.054 3.943 1.00 92.69 188 THR A CA 1
ATOM 1463 C C . THR A 1 188 ? 21.764 41.046 4.509 1.00 92.69 188 THR A C 1
ATOM 1465 O O . THR A 1 188 ? 22.768 40.757 3.847 1.00 92.69 188 THR A O 1
ATOM 1468 N N . ILE A 1 189 ? 21.516 40.490 5.701 1.00 87.56 189 ILE A N 1
ATOM 1469 C CA . ILE A 1 189 ? 22.433 39.578 6.391 1.00 87.56 189 ILE A CA 1
ATOM 1470 C C . ILE A 1 189 ? 21.956 38.142 6.188 1.00 87.56 189 ILE A C 1
ATOM 1472 O O . ILE A 1 189 ? 21.301 37.534 7.011 1.00 87.56 189 ILE A O 1
ATOM 1476 N N . ILE A 1 190 ? 22.373 37.534 5.085 1.00 89.50 190 ILE A N 1
ATOM 1477 C CA . ILE A 1 190 ? 21.866 36.216 4.669 1.00 89.50 190 ILE A CA 1
ATOM 1478 C C . ILE A 1 190 ? 22.288 35.026 5.550 1.00 89.50 190 ILE A C 1
ATOM 1480 O O . ILE A 1 190 ? 21.954 33.890 5.228 1.00 89.50 190 ILE A O 1
ATOM 1484 N N . ASN A 1 191 ? 23.106 35.230 6.582 1.00 83.00 191 ASN A N 1
ATOM 1485 C CA . ASN A 1 191 ? 23.747 34.156 7.345 1.00 83.00 191 ASN A CA 1
ATOM 1486 C C . ASN A 1 191 ? 23.586 34.276 8.868 1.00 83.00 191 ASN A C 1
ATOM 1488 O O . ASN A 1 191 ? 24.241 33.525 9.601 1.00 83.00 191 ASN A O 1
ATOM 1492 N N . ASP A 1 192 ? 22.739 35.179 9.357 1.00 83.50 192 ASP A N 1
ATOM 1493 C CA . ASP A 1 192 ? 22.364 35.247 10.766 1.00 83.50 192 ASP A CA 1
ATOM 1494 C C . ASP A 1 192 ? 21.162 34.331 11.071 1.00 83.50 192 ASP A C 1
ATOM 1496 O O . ASP A 1 192 ? 20.726 33.534 10.240 1.00 83.50 192 ASP A O 1
ATOM 1500 N N . ASN A 1 193 ? 20.707 34.297 12.324 1.00 80.50 193 ASN A N 1
ATOM 1501 C CA . ASN A 1 193 ? 19.542 33.484 12.667 1.00 80.50 193 ASN A CA 1
ATOM 1502 C C . ASN A 1 193 ? 18.272 34.220 12.252 1.00 80.50 193 ASN A C 1
ATOM 1504 O O . ASN A 1 193 ? 17.917 35.220 12.866 1.00 80.50 193 ASN A O 1
ATOM 1508 N N . PHE A 1 194 ? 17.552 33.652 11.293 1.00 89.75 194 PHE A N 1
ATOM 1509 C CA . PHE A 1 194 ? 16.291 34.212 10.841 1.00 89.75 194 PHE A CA 1
ATOM 1510 C C . PHE A 1 194 ? 15.147 33.874 11.814 1.00 89.75 194 PHE A C 1
ATOM 1512 O O . PHE A 1 194 ? 14.793 32.705 12.005 1.00 89.75 194 PHE A O 1
ATOM 1519 N N . ASP A 1 195 ? 14.566 34.904 12.431 1.00 89.56 195 ASP A N 1
ATOM 1520 C CA . ASP A 1 195 ? 13.319 34.824 13.195 1.00 89.56 195 ASP A CA 1
ATOM 1521 C C . ASP A 1 195 ? 12.217 35.582 12.430 1.00 89.56 195 ASP A C 1
ATOM 1523 O O . ASP A 1 195 ? 12.232 36.818 12.387 1.00 89.56 195 ASP A O 1
ATOM 1527 N N . PRO A 1 196 ? 11.222 34.880 11.852 1.00 90.31 196 PRO A N 1
ATOM 1528 C CA . PRO A 1 196 ? 10.212 35.527 11.025 1.00 90.31 196 PRO A CA 1
ATOM 1529 C C . PRO A 1 196 ? 9.295 36.465 11.828 1.00 90.31 196 PRO A C 1
ATOM 1531 O O . PRO A 1 196 ? 8.693 37.365 11.252 1.00 90.31 196 PRO A O 1
ATOM 1534 N N . SER A 1 197 ? 9.199 36.326 13.155 1.00 87.19 197 SER A N 1
ATOM 1535 C CA . SER A 1 197 ? 8.337 37.184 13.980 1.00 87.19 197 SER A CA 1
ATOM 1536 C C . SER A 1 197 ? 8.815 38.629 14.089 1.00 87.19 197 SER A C 1
ATOM 1538 O O . SER A 1 197 ? 8.033 39.503 14.478 1.00 87.19 197 SER A O 1
ATOM 1540 N N . ILE A 1 198 ? 10.073 38.902 13.734 1.00 88.81 198 ILE A N 1
ATOM 1541 C CA . ILE A 1 198 ? 10.659 40.242 13.796 1.00 88.81 198 ILE A CA 1
ATOM 1542 C C . ILE A 1 198 ? 10.033 41.132 12.720 1.00 88.81 198 ILE A C 1
ATOM 1544 O O . ILE A 1 198 ? 9.511 42.203 13.039 1.00 88.81 198 ILE A O 1
ATOM 1548 N N . GLU A 1 199 ? 9.972 40.652 11.479 1.00 90.50 199 GLU A N 1
ATOM 1549 C CA . GLU A 1 199 ? 9.623 41.471 10.310 1.00 90.50 199 GLU A CA 1
ATOM 1550 C C . GLU A 1 199 ? 8.348 41.037 9.583 1.00 90.50 199 GLU A C 1
ATOM 1552 O O . GLU A 1 199 ? 7.846 41.785 8.746 1.00 90.50 199 GLU A O 1
ATOM 1557 N N . TRP A 1 200 ? 7.789 39.873 9.922 1.00 95.38 200 TRP A N 1
ATOM 1558 C CA . TRP A 1 200 ? 6.664 39.283 9.200 1.00 95.38 200 TRP A CA 1
ATOM 1559 C C . TRP A 1 200 ? 5.434 39.093 10.086 1.00 95.38 200 TRP A C 1
ATOM 1561 O O . TRP A 1 200 ? 5.517 38.982 11.312 1.00 95.38 200 TRP A O 1
ATOM 1571 N N . ILE A 1 201 ? 4.273 39.056 9.441 1.00 90.75 201 ILE A N 1
ATOM 1572 C CA . ILE A 1 201 ? 2.979 38.670 9.997 1.00 90.75 201 ILE A CA 1
ATOM 1573 C C . ILE A 1 201 ? 2.551 37.395 9.272 1.00 90.75 201 ILE A C 1
ATOM 1575 O O . ILE A 1 201 ? 2.688 37.302 8.055 1.00 90.75 201 ILE A O 1
ATOM 1579 N N . SER A 1 202 ? 2.056 36.410 10.018 1.00 91.81 202 SER A N 1
ATOM 1580 C CA . SER A 1 202 ? 1.640 35.119 9.465 1.00 91.81 202 SER A CA 1
ATOM 1581 C C . SER A 1 202 ? 0.137 35.055 9.236 1.00 91.81 202 SER A C 1
ATOM 1583 O O . SER A 1 202 ? -0.649 35.463 10.093 1.00 91.81 202 SER A O 1
ATOM 1585 N N . PHE A 1 203 ? -0.235 34.470 8.107 1.00 91.88 203 PHE A N 1
ATOM 1586 C CA . PHE A 1 203 ? -1.586 34.154 7.678 1.00 91.88 203 PHE A CA 1
ATOM 1587 C C . PHE A 1 203 ? -1.693 32.649 7.402 1.00 91.88 203 PHE A C 1
ATOM 1589 O O . PHE A 1 203 ? -0.682 31.985 7.139 1.00 91.88 203 PHE A O 1
ATOM 1596 N N . PRO A 1 204 ? -2.909 32.078 7.460 1.00 88.31 204 PRO A N 1
ATOM 1597 C CA . PRO A 1 204 ? -3.111 30.660 7.209 1.00 88.31 204 PRO A CA 1
ATOM 1598 C C . PRO A 1 204 ? -2.523 30.193 5.871 1.00 88.31 204 PRO A C 1
ATOM 1600 O O . PRO A 1 204 ? -2.468 30.928 4.882 1.00 88.31 204 PRO A O 1
ATOM 1603 N N . LYS A 1 205 ? -2.137 28.916 5.826 1.00 90.38 205 LYS A N 1
ATOM 1604 C CA . LYS A 1 205 ? -1.751 28.226 4.593 1.00 90.38 205 LYS A CA 1
ATOM 1605 C C . LYS A 1 205 ? -2.739 28.511 3.458 1.00 90.38 205 LYS A C 1
ATOM 1607 O O . LYS A 1 205 ? -3.949 28.399 3.660 1.00 90.38 205 LYS A O 1
ATOM 1612 N N . ASN A 1 206 ? -2.222 28.736 2.248 1.00 90.31 206 ASN A N 1
ATOM 1613 C CA . ASN A 1 206 ? -2.986 29.003 1.016 1.00 90.31 206 ASN A CA 1
ATOM 1614 C C . ASN A 1 206 ? -3.665 30.371 0.923 1.00 90.31 206 ASN A C 1
ATOM 1616 O O . ASN A 1 206 ? -4.398 30.593 -0.049 1.00 90.31 206 ASN A O 1
ATOM 1620 N N . ASP A 1 207 ? -3.459 31.265 1.888 1.00 90.31 207 ASP A N 1
ATOM 1621 C CA . ASP A 1 207 ? -3.882 32.647 1.711 1.00 90.31 207 ASP A CA 1
ATOM 1622 C C . ASP A 1 207 ? -3.079 33.288 0.570 1.00 90.31 207 ASP A C 1
ATOM 1624 O O . ASP A 1 207 ? -1.862 33.224 0.527 1.00 90.31 207 ASP A O 1
ATOM 1628 N N . ILE A 1 208 ? -3.782 33.815 -0.423 1.00 91.44 208 ILE A N 1
ATOM 1629 C CA . ILE A 1 208 ? -3.199 34.513 -1.581 1.00 91.44 208 ILE A CA 1
ATOM 1630 C C . ILE A 1 208 ? -3.953 35.817 -1.835 1.00 91.44 208 ILE A C 1
ATOM 1632 O O . ILE A 1 208 ? -3.901 36.366 -2.933 1.00 91.44 208 ILE A O 1
ATOM 1636 N N . THR A 1 209 ? -4.762 36.245 -0.863 1.00 86.56 209 THR A N 1
ATOM 1637 C CA . THR A 1 209 ? -5.679 37.376 -1.022 1.00 86.56 209 THR A CA 1
ATOM 1638 C C . THR A 1 209 ? -4.973 38.724 -0.916 1.00 86.56 209 THR A C 1
ATOM 1640 O O . THR A 1 209 ? -5.565 39.735 -1.284 1.00 86.56 209 THR A O 1
ATOM 1643 N N . HIS A 1 210 ? -3.715 38.720 -0.468 1.00 86.94 210 HIS A N 1
ATOM 1644 C CA . HIS A 1 210 ? -2.890 39.904 -0.242 1.00 86.94 210 HIS A CA 1
ATOM 1645 C C . HIS A 1 210 ? -1.920 40.218 -1.391 1.00 86.94 210 HIS A C 1
ATOM 1647 O O . HIS A 1 210 ? -1.500 41.363 -1.530 1.00 86.94 210 HIS A O 1
ATOM 1653 N N . LEU A 1 211 ? -1.672 39.247 -2.277 1.00 93.06 211 LEU A N 1
ATOM 1654 C CA . LEU A 1 211 ? -0.812 39.425 -3.443 1.00 93.06 211 LEU A CA 1
ATOM 1655 C C . LEU A 1 211 ? -1.342 40.520 -4.379 1.00 93.06 211 LEU A C 1
ATOM 1657 O O . LEU A 1 211 ? -2.526 40.568 -4.714 1.00 93.06 211 LEU A O 1
ATOM 1661 N N . GLY A 1 212 ? -0.427 41.335 -4.887 1.00 87.50 212 GLY A N 1
ATOM 1662 C CA . GLY A 1 212 ? -0.674 42.484 -5.749 1.00 87.50 212 GLY A CA 1
ATOM 1663 C C . GLY A 1 212 ? -0.642 43.829 -5.031 1.00 87.50 212 GLY A C 1
ATOM 1664 O O . GLY A 1 212 ? -0.804 44.851 -5.700 1.00 87.50 212 GLY A O 1
ATOM 1665 N N . TYR A 1 213 ? -0.434 43.868 -3.713 1.00 89.12 213 TYR A N 1
ATOM 1666 C CA . TYR A 1 213 ? -0.469 45.099 -2.928 1.00 89.12 213 TYR A CA 1
ATOM 1667 C C . TYR A 1 213 ? 0.353 44.992 -1.638 1.00 89.12 213 TYR A C 1
ATOM 1669 O O . TYR A 1 213 ? 0.224 44.033 -0.887 1.00 89.12 213 TYR A O 1
ATOM 1677 N N . HIS A 1 214 ? 1.113 46.043 -1.321 1.00 91.06 214 HIS A N 1
ATOM 1678 C CA . HIS A 1 214 ? 1.822 46.162 -0.050 1.00 91.06 214 HIS A CA 1
ATOM 1679 C C . HIS A 1 214 ? 1.676 47.578 0.526 1.00 91.06 214 HIS A C 1
ATOM 1681 O O . HIS A 1 214 ? 1.849 48.567 -0.189 1.00 91.06 214 HIS A O 1
ATOM 1687 N N . GLU A 1 215 ? 1.348 47.675 1.815 1.00 82.44 215 GLU A N 1
ATOM 1688 C CA . GLU A 1 215 ? 1.131 48.940 2.526 1.00 82.44 215 GLU A CA 1
ATOM 1689 C C . GLU A 1 215 ? 2.352 49.315 3.372 1.00 82.44 215 GLU A C 1
ATOM 1691 O O . GLU A 1 215 ? 2.946 48.462 4.029 1.00 82.44 215 GLU A O 1
ATOM 1696 N N . ILE A 1 216 ? 2.700 50.605 3.384 1.00 79.75 216 ILE A N 1
ATOM 1697 C CA . ILE A 1 216 ? 3.762 51.168 4.223 1.00 79.75 216 ILE A CA 1
ATOM 1698 C C . ILE A 1 216 ? 3.199 52.332 5.036 1.00 79.75 216 ILE A C 1
ATOM 1700 O O . ILE A 1 216 ? 2.548 53.218 4.480 1.00 79.75 216 ILE A O 1
ATOM 1704 N N . ASP A 1 217 ? 3.501 52.360 6.335 1.00 72.81 217 ASP A N 1
ATOM 1705 C CA . ASP A 1 217 ? 3.024 53.403 7.247 1.00 72.81 217 ASP A CA 1
ATOM 1706 C C . ASP A 1 217 ? 3.749 54.738 6.989 1.00 72.81 217 ASP A C 1
ATOM 1708 O O . ASP A 1 217 ? 4.928 54.893 7.309 1.00 72.81 217 ASP A O 1
ATOM 1712 N N . SER A 1 218 ? 3.050 55.738 6.430 1.00 54.00 218 SER A N 1
ATOM 1713 C CA . SER A 1 218 ? 3.634 57.053 6.096 1.00 54.00 218 SER A CA 1
ATOM 1714 C C . SER A 1 218 ? 3.518 58.124 7.193 1.00 54.00 218 SER A C 1
ATOM 1716 O O . SER A 1 218 ? 3.962 59.252 6.988 1.00 54.00 218 SER A O 1
ATOM 1718 N N . SER A 1 219 ? 2.949 57.825 8.365 1.00 40.41 219 SER A N 1
ATOM 1719 C CA . SER A 1 219 ? 2.929 58.771 9.493 1.00 40.41 219 SER A CA 1
ATOM 1720 C C . SER A 1 219 ? 2.526 58.114 10.817 1.00 40.41 219 SER A C 1
ATOM 1722 O O . SER A 1 219 ? 1.342 58.065 11.141 1.00 40.41 219 SER A O 1
ATOM 1724 N N . SER A 1 220 ? 3.499 57.694 11.628 1.00 32.91 220 SER A N 1
ATOM 1725 C CA . SER A 1 220 ? 3.330 57.631 13.088 1.00 32.91 220 SER A CA 1
ATOM 1726 C C . SER A 1 220 ? 4.667 57.438 13.808 1.00 32.91 220 SER A C 1
ATOM 1728 O O . SER A 1 220 ? 5.057 56.325 14.157 1.00 32.91 220 SER A O 1
ATOM 1730 N N . GLU A 1 221 ? 5.329 58.548 14.136 1.00 39.53 221 GLU A N 1
ATOM 1731 C CA . GLU A 1 221 ? 5.943 58.651 15.458 1.00 39.53 221 GLU A CA 1
ATOM 1732 C C . GLU A 1 221 ? 4.801 58.678 16.487 1.00 39.53 221 GLU A C 1
ATOM 1734 O O . GLU A 1 221 ? 4.126 59.690 16.651 1.00 39.53 221 GLU A O 1
ATOM 1739 N N . ASN A 1 222 ? 4.551 57.561 17.173 1.00 28.86 222 ASN A N 1
ATOM 1740 C CA . ASN A 1 222 ? 3.968 57.603 18.513 1.00 28.86 222 ASN A CA 1
ATOM 1741 C C . ASN A 1 222 ? 4.359 56.366 19.332 1.00 28.86 222 ASN A C 1
ATOM 1743 O O . ASN A 1 222 ? 3.729 55.313 19.322 1.00 28.86 222 ASN A O 1
ATOM 1747 N N . ILE A 1 223 ? 5.495 56.528 20.004 1.00 42.69 223 ILE A N 1
ATOM 1748 C CA . ILE A 1 223 ? 5.779 56.193 21.402 1.00 42.69 223 ILE A CA 1
ATOM 1749 C C . ILE A 1 223 ? 4.628 55.474 22.135 1.00 42.69 223 ILE A C 1
ATOM 1751 O O . ILE A 1 223 ? 3.856 56.100 22.852 1.00 42.69 223 ILE A O 1
ATOM 1755 N N . GLN A 1 224 ? 4.602 54.141 22.057 1.00 34.91 224 GLN A N 1
ATOM 1756 C CA . GLN A 1 224 ? 4.476 53.288 23.249 1.00 34.91 224 GLN A CA 1
ATOM 1757 C C . GLN A 1 224 ? 4.912 51.831 23.016 1.00 34.91 224 GLN A C 1
ATOM 1759 O O . GLN A 1 224 ? 4.354 50.911 23.600 1.00 34.91 224 GLN A O 1
ATOM 1764 N N . ASN A 1 225 ? 5.979 51.599 22.246 1.00 39.94 225 ASN A N 1
ATOM 1765 C CA . ASN A 1 225 ? 6.852 50.469 22.558 1.00 39.94 225 ASN A CA 1
ATOM 1766 C C . ASN A 1 225 ? 7.954 51.021 23.453 1.00 39.94 225 ASN A C 1
ATOM 1768 O O . ASN A 1 225 ? 8.870 51.703 23.007 1.00 39.94 225 ASN A O 1
ATOM 1772 N N . SER A 1 226 ? 7.768 50.802 24.752 1.00 45.09 226 SER A N 1
ATOM 1773 C CA . SER A 1 226 ? 8.759 50.970 25.809 1.00 45.09 226 SER A CA 1
ATOM 1774 C C . SER A 1 226 ? 10.182 50.787 25.278 1.00 45.09 226 SER A C 1
ATOM 1776 O O . SER A 1 226 ? 10.425 49.763 24.650 1.00 45.09 226 SER A O 1
ATOM 1778 N N . ALA A 1 227 ? 11.100 51.724 25.520 1.00 57.28 227 ALA A N 1
ATOM 1779 C CA . ALA A 1 227 ? 12.491 51.617 25.085 1.00 57.28 227 ALA A CA 1
ATOM 1780 C C . ALA A 1 227 ? 13.076 50.247 25.493 1.00 57.28 227 ALA A C 1
ATOM 1782 O O . ALA A 1 227 ? 13.363 50.011 26.669 1.00 57.28 227 ALA A O 1
ATOM 1783 N N . ILE A 1 228 ? 13.140 49.318 24.534 1.00 71.31 228 ILE A N 1
ATOM 1784 C CA . ILE A 1 228 ? 13.691 47.977 24.716 1.00 71.31 228 ILE A CA 1
ATOM 1785 C C . ILE A 1 228 ? 15.194 48.111 24.525 1.00 71.31 228 ILE A C 1
ATOM 1787 O O . ILE A 1 228 ? 15.676 48.830 23.641 1.00 71.31 228 ILE A O 1
ATOM 1791 N N . VAL A 1 229 ? 15.928 47.466 25.418 1.00 84.44 229 VAL A N 1
ATOM 1792 C CA . VAL A 1 229 ? 17.369 47.329 25.285 1.00 84.44 229 VAL A CA 1
ATOM 1793 C C . VAL A 1 229 ? 17.606 46.078 24.452 1.00 84.44 229 VAL A C 1
ATOM 1795 O O . VAL A 1 229 ? 16.951 45.067 24.677 1.00 84.44 229 VAL A O 1
ATOM 1798 N N . ASN A 1 230 ? 18.533 46.143 23.507 1.00 84.12 230 ASN A N 1
ATOM 1799 C CA . ASN A 1 230 ? 19.038 45.003 22.752 1.00 84.12 230 ASN A CA 1
ATOM 1800 C C . ASN A 1 230 ? 20.494 44.759 23.147 1.00 84.12 230 ASN A C 1
ATOM 1802 O O . ASN A 1 230 ? 21.217 45.715 23.434 1.00 84.12 230 ASN A O 1
ATOM 1806 N N . ALA A 1 231 ? 20.923 43.500 23.142 1.00 87.19 231 ALA A N 1
ATOM 1807 C CA . ALA A 1 231 ? 22.293 43.109 23.442 1.00 87.19 231 ALA A CA 1
ATOM 1808 C C . ALA A 1 231 ? 22.961 42.491 22.208 1.00 87.19 231 ALA A C 1
ATOM 1810 O O . ALA A 1 231 ? 22.367 41.637 21.549 1.00 87.19 231 ALA A O 1
ATOM 1811 N N . THR A 1 232 ? 24.196 42.902 21.926 1.00 79.62 232 THR A N 1
ATOM 1812 C CA . THR A 1 232 ? 24.998 42.399 20.807 1.00 79.62 232 THR A CA 1
ATOM 1813 C C . THR A 1 232 ? 26.359 41.917 21.320 1.00 79.62 232 THR A C 1
ATOM 1815 O O . THR A 1 232 ? 27.082 42.705 21.925 1.00 79.62 232 THR A O 1
ATOM 1818 N N . PRO A 1 233 ? 26.759 40.655 21.076 1.00 80.81 233 PRO A N 1
ATOM 1819 C CA . PRO A 1 233 ? 25.976 39.580 20.459 1.00 80.81 233 PRO A CA 1
ATOM 1820 C C . PRO A 1 233 ? 24.742 39.184 21.288 1.00 80.81 233 PRO A C 1
ATOM 1822 O O . PRO A 1 233 ? 24.688 39.423 22.496 1.00 80.81 233 PRO A O 1
ATOM 1825 N N . ALA A 1 234 ? 23.755 38.575 20.625 1.00 79.44 234 ALA A N 1
ATOM 1826 C CA . ALA A 1 234 ? 22.519 38.100 21.247 1.00 79.44 234 ALA A CA 1
ATOM 1827 C C . ALA A 1 234 ? 22.791 37.095 22.395 1.00 79.44 234 ALA A C 1
ATOM 1829 O O . ALA A 1 234 ? 23.832 36.432 22.387 1.00 79.44 234 ALA A O 1
ATOM 1830 N N . PRO A 1 235 ? 21.885 36.971 23.388 1.00 83.44 235 PRO A N 1
ATOM 1831 C CA . PRO A 1 235 ? 22.046 36.038 24.505 1.00 83.44 235 PRO A CA 1
ATOM 1832 C C . PRO A 1 235 ? 22.239 34.591 24.040 1.00 83.44 235 PRO A C 1
ATOM 1834 O O . PRO A 1 235 ? 21.564 34.128 23.123 1.00 83.44 235 PRO A O 1
ATOM 1837 N N . GLY A 1 236 ? 23.145 33.868 24.700 1.00 79.12 236 GLY A N 1
ATOM 1838 C CA . GLY A 1 236 ? 23.504 32.500 24.337 1.00 79.12 236 GLY A CA 1
ATOM 1839 C C . GLY A 1 236 ? 24.844 32.044 24.915 1.00 79.12 236 GLY A C 1
ATOM 1840 O O . GLY A 1 236 ? 25.377 32.625 25.861 1.00 79.12 236 GLY A O 1
ATOM 1841 N N . GLU A 1 237 ? 25.387 30.965 24.358 1.00 79.69 237 GLU A N 1
ATOM 1842 C CA . GLU A 1 237 ? 26.724 30.472 24.695 1.00 79.69 237 GLU A CA 1
ATOM 1843 C C . GLU A 1 237 ? 27.798 31.354 24.030 1.00 79.69 237 GLU A C 1
ATOM 1845 O O . GLU A 1 237 ? 27.750 31.592 22.824 1.00 79.69 237 GLU A O 1
ATOM 1850 N N . VAL A 1 238 ? 28.756 31.860 24.810 1.00 82.75 238 VAL A N 1
ATOM 1851 C CA . VAL A 1 238 ? 29.807 32.786 24.357 1.00 82.75 238 VAL A CA 1
ATOM 1852 C C . VAL A 1 238 ? 31.185 32.365 24.868 1.00 82.75 238 VAL A C 1
ATOM 1854 O O . VAL A 1 238 ? 31.311 31.685 25.887 1.00 82.75 238 VAL A O 1
ATOM 1857 N N . GLU A 1 239 ? 32.241 32.770 24.165 1.00 80.12 239 GLU A N 1
ATOM 1858 C CA . GLU A 1 239 ? 33.619 32.548 24.616 1.00 80.12 239 GLU A CA 1
ATOM 1859 C C . GLU A 1 239 ? 33.932 33.429 25.839 1.00 80.12 239 GLU A C 1
ATOM 1861 O O . GLU A 1 239 ? 33.405 34.539 25.986 1.00 80.12 239 GLU A O 1
ATOM 1866 N N . LYS A 1 240 ? 34.823 32.958 26.715 1.00 84.75 240 LYS A N 1
ATOM 1867 C CA . LYS A 1 240 ? 35.286 33.740 27.869 1.00 84.75 240 LYS A CA 1
ATOM 1868 C C . LYS A 1 240 ? 35.963 35.036 27.401 1.00 84.75 240 LYS A C 1
ATOM 1870 O O . LYS A 1 240 ? 36.876 34.991 26.582 1.00 84.75 240 LYS A O 1
ATOM 1875 N N . GLY A 1 241 ? 35.524 36.174 27.935 1.00 82.06 241 GLY A N 1
ATOM 1876 C CA . GLY A 1 241 ? 35.991 37.511 27.556 1.00 82.06 241 GLY A CA 1
ATOM 1877 C C . GLY A 1 241 ? 35.130 38.202 26.488 1.00 82.06 241 GLY A C 1
ATOM 1878 O O . GLY A 1 241 ? 35.484 39.287 26.025 1.00 82.06 241 GLY A O 1
ATOM 1879 N N . THR A 1 242 ? 34.005 37.604 26.070 1.00 88.50 242 THR A N 1
ATOM 1880 C CA . THR A 1 242 ? 33.109 38.214 25.071 1.00 88.50 242 THR A CA 1
ATOM 1881 C C . THR A 1 242 ? 32.529 39.525 25.596 1.00 88.50 242 THR A C 1
ATOM 1883 O O . THR A 1 242 ? 31.984 39.570 26.698 1.00 88.50 242 THR A O 1
ATOM 1886 N N . LYS A 1 243 ? 32.622 40.594 24.798 1.00 90.81 243 LYS A N 1
ATOM 1887 C CA . LYS A 1 243 ? 32.102 41.923 25.138 1.00 90.81 243 LYS A CA 1
ATOM 1888 C C . LYS A 1 243 ? 30.698 42.115 24.570 1.00 90.81 243 LYS A C 1
ATOM 1890 O O . LYS A 1 243 ? 30.524 42.112 23.356 1.00 90.81 243 LYS A O 1
ATOM 1895 N N . ILE A 1 244 ? 29.721 42.309 25.446 1.00 91.94 244 ILE A N 1
ATOM 1896 C CA . ILE A 1 244 ? 28.320 42.563 25.122 1.00 91.94 244 ILE A CA 1
ATOM 1897 C C . ILE A 1 244 ? 28.081 44.063 25.073 1.00 91.94 244 ILE A C 1
ATOM 1899 O O . ILE A 1 244 ? 28.266 44.766 26.069 1.00 91.94 244 ILE A O 1
ATOM 1903 N N . THR A 1 245 ? 27.637 44.555 23.926 1.00 92.25 245 THR A N 1
ATOM 1904 C CA . THR A 1 245 ? 27.145 45.916 23.785 1.00 92.25 245 THR A CA 1
ATOM 1905 C C . THR A 1 245 ? 25.643 45.968 23.993 1.00 92.25 245 THR A C 1
ATOM 1907 O O . THR A 1 245 ? 24.897 45.190 23.408 1.00 92.25 245 THR A O 1
ATOM 1910 N N . LEU A 1 246 ? 25.183 46.902 24.821 1.00 90.25 246 LEU A N 1
ATOM 1911 C CA . LEU A 1 246 ? 23.765 47.208 24.960 1.00 90.25 246 LEU A CA 1
ATOM 1912 C C . LEU A 1 246 ? 23.417 48.411 24.086 1.00 90.25 246 LEU A C 1
ATOM 1914 O O . LEU A 1 246 ? 24.171 49.379 24.006 1.00 90.25 246 LEU A O 1
ATOM 1918 N N . SER A 1 247 ? 22.269 48.355 23.430 1.00 86.44 247 SER A N 1
ATOM 1919 C CA . SER A 1 247 ? 21.778 49.424 22.565 1.00 86.44 247 SER A CA 1
ATOM 1920 C C . SER A 1 247 ? 20.281 49.614 22.748 1.00 86.44 247 SER A C 1
ATOM 1922 O O . SER A 1 247 ? 19.580 48.726 23.225 1.00 86.44 247 SER A O 1
ATOM 1924 N N . THR A 1 248 ? 19.776 50.786 22.392 1.00 80.56 248 THR A N 1
ATOM 1925 C CA . THR A 1 248 ? 18.339 51.030 22.311 1.00 80.56 248 THR A CA 1
ATOM 1926 C C . THR A 1 248 ? 18.080 51.941 21.125 1.00 80.56 248 THR A C 1
ATOM 1928 O O . THR A 1 248 ? 18.853 52.863 20.867 1.00 80.56 248 THR A O 1
ATOM 1931 N N . SER A 1 249 ? 16.999 51.685 20.395 1.00 73.88 249 SER A N 1
ATOM 1932 C CA . SER A 1 249 ? 16.571 52.516 19.265 1.00 73.88 249 SER A CA 1
ATOM 1933 C C . SER A 1 249 ? 15.961 53.851 19.708 1.00 73.88 249 SER A C 1
ATOM 1935 O O . SER A 1 249 ? 15.671 54.707 18.878 1.00 73.88 249 SER A O 1
ATOM 1937 N N . THR A 1 250 ? 15.757 54.057 21.015 1.00 73.38 250 THR A N 1
ATOM 1938 C CA . THR A 1 250 ? 15.159 55.289 21.540 1.00 73.38 250 THR A CA 1
ATOM 1939 C C . THR A 1 250 ? 16.217 56.390 21.674 1.00 73.38 250 THR A C 1
ATOM 1941 O O . THR A 1 250 ? 16.900 56.492 22.697 1.00 73.38 250 THR A O 1
ATOM 1944 N N . THR A 1 251 ? 16.331 57.240 20.651 1.00 72.00 251 THR A N 1
ATOM 1945 C CA . THR A 1 251 ? 17.278 58.367 20.583 1.00 72.00 251 THR A CA 1
ATOM 1946 C C . THR A 1 251 ? 17.217 59.254 21.832 1.00 72.00 251 THR A C 1
ATOM 1948 O O . THR A 1 251 ? 16.140 59.708 22.232 1.00 72.00 251 THR A O 1
ATOM 1951 N N . GLY A 1 252 ? 18.376 59.513 22.447 1.00 72.25 252 GLY A N 1
ATOM 1952 C CA . GLY A 1 252 ? 18.514 60.334 23.658 1.00 72.25 252 GLY A CA 1
ATOM 1953 C C . GLY A 1 252 ? 18.268 59.604 24.987 1.00 72.25 252 GLY A C 1
ATOM 1954 O O . GLY A 1 252 ? 18.214 60.261 26.021 1.00 72.25 252 GLY A O 1
ATOM 1955 N N . SER A 1 253 ? 18.109 58.275 24.981 1.00 81.56 253 SER A N 1
ATOM 1956 C CA . SER A 1 253 ? 17.924 57.474 26.204 1.00 81.56 253 SER A CA 1
ATOM 1957 C C . SER A 1 253 ? 19.247 56.954 26.767 1.00 81.56 253 SER A C 1
ATOM 1959 O O . SER A 1 253 ? 20.127 56.537 26.017 1.00 81.56 253 SER A O 1
ATOM 1961 N N . SER A 1 254 ? 19.339 56.875 28.092 1.00 88.44 254 SER A N 1
ATOM 1962 C CA . SER A 1 254 ? 20.428 56.217 28.823 1.00 88.44 254 SER A CA 1
ATOM 1963 C C . SER A 1 254 ? 20.042 54.782 29.185 1.00 88.44 254 SER A C 1
ATOM 1965 O O . SER A 1 254 ? 18.918 54.548 29.617 1.00 88.44 254 SER A O 1
ATOM 1967 N N . ILE A 1 255 ? 20.946 53.810 29.053 1.00 91.94 255 ILE A N 1
ATOM 1968 C CA . ILE A 1 255 ? 20.674 52.402 29.403 1.00 91.94 255 ILE A CA 1
ATOM 1969 C C . ILE A 1 255 ? 21.227 52.095 30.797 1.00 91.94 255 ILE A C 1
ATOM 1971 O O . ILE A 1 255 ? 22.386 52.386 31.074 1.00 91.94 255 ILE A O 1
ATOM 1975 N N . TYR A 1 256 ? 20.419 51.474 31.654 1.00 91.44 256 TYR A N 1
ATOM 1976 C CA . TYR A 1 256 ? 20.806 50.976 32.975 1.00 91.44 256 TYR A CA 1
ATOM 1977 C C . TYR A 1 256 ? 20.747 49.450 32.998 1.00 91.44 256 TYR A C 1
ATOM 1979 O O . TYR A 1 256 ? 19.814 48.882 32.433 1.00 91.44 256 TYR A O 1
ATOM 1987 N N . PHE A 1 257 ? 21.704 48.775 33.639 1.00 93.38 257 PHE A N 1
ATOM 1988 C CA . PHE A 1 257 ? 21.764 47.308 33.665 1.00 93.38 257 PHE A CA 1
ATOM 1989 C C . PHE A 1 257 ? 22.304 46.721 34.980 1.00 93.38 257 PHE A C 1
ATOM 1991 O O . PHE A 1 257 ? 23.006 47.390 35.733 1.00 93.38 257 PHE A O 1
ATOM 1998 N N . THR A 1 258 ? 22.015 45.444 35.227 1.00 93.56 258 THR A N 1
ATOM 1999 C CA . THR A 1 258 ? 22.611 44.590 36.273 1.00 93.56 258 THR A CA 1
ATOM 2000 C C . THR A 1 258 ? 23.238 43.349 35.628 1.00 93.56 258 THR A C 1
ATOM 2002 O O . THR A 1 258 ? 22.933 43.036 34.479 1.00 93.56 258 THR A O 1
ATOM 2005 N N . LEU A 1 259 ? 24.129 42.640 36.334 1.00 90.81 259 LEU A N 1
ATOM 2006 C CA . LEU A 1 259 ? 24.887 41.487 35.796 1.00 90.81 259 LEU A CA 1
ATOM 2007 C C . LEU A 1 259 ? 24.494 40.124 36.385 1.00 90.81 259 LEU A C 1
ATOM 2009 O O . LEU A 1 259 ? 25.003 39.088 35.951 1.00 90.81 259 LEU A O 1
ATOM 2013 N N . ASN A 1 260 ? 23.618 40.125 37.385 1.00 83.25 260 ASN A N 1
ATOM 2014 C CA . ASN A 1 260 ? 23.164 38.948 38.122 1.00 83.25 260 ASN A CA 1
ATOM 2015 C C . ASN A 1 260 ? 21.653 38.693 37.962 1.00 83.25 260 ASN A C 1
ATOM 2017 O O . ASN A 1 260 ? 21.096 37.852 38.660 1.00 83.25 260 ASN A O 1
ATOM 2021 N N . GLY A 1 261 ? 20.994 39.409 37.048 1.00 80.88 261 GLY A N 1
ATOM 2022 C CA . GLY A 1 261 ? 19.561 39.299 36.789 1.00 80.88 261 GLY A CA 1
ATOM 2023 C C . GLY A 1 261 ? 18.666 40.208 37.641 1.00 80.88 261 GLY A C 1
ATOM 2024 O O . GLY A 1 261 ? 17.464 40.243 37.385 1.00 80.88 261 GLY A O 1
ATOM 2025 N N . GLU A 1 262 ? 19.216 40.958 38.604 1.00 88.69 262 GLU A N 1
ATOM 2026 C CA . GLU A 1 262 ? 18.458 41.879 39.467 1.00 88.69 262 GLU A CA 1
ATOM 2027 C C . GLU A 1 262 ? 17.823 43.060 38.713 1.00 88.69 262 GLU A C 1
ATOM 2029 O O . GLU A 1 262 ? 18.139 43.339 37.557 1.00 88.69 262 GLU A O 1
ATOM 2034 N N . ASP A 1 263 ? 16.925 43.787 39.379 1.00 84.50 263 ASP A N 1
ATOM 2035 C CA . ASP A 1 263 ? 16.209 44.921 38.798 1.00 84.50 263 ASP A CA 1
ATOM 2036 C C . ASP A 1 263 ? 17.129 46.134 38.516 1.00 84.50 263 ASP A C 1
ATOM 2038 O O . ASP A 1 263 ? 17.656 46.742 39.454 1.00 84.50 263 ASP A O 1
ATOM 2042 N N . PRO A 1 264 ? 17.293 46.559 37.246 1.00 86.69 264 PRO A N 1
ATOM 2043 C CA . PRO A 1 264 ? 18.131 47.704 36.900 1.00 86.69 264 PRO A CA 1
ATOM 2044 C C . PRO A 1 264 ? 17.509 49.067 37.239 1.00 86.69 264 PRO A C 1
ATOM 2046 O O . PRO A 1 264 ? 18.197 50.076 37.115 1.00 86.69 264 PRO A O 1
ATOM 2049 N N . ILE A 1 265 ? 16.241 49.141 37.664 1.00 84.75 265 ILE A N 1
ATOM 2050 C CA . ILE A 1 265 ? 15.606 50.415 38.050 1.00 84.75 265 ILE A CA 1
ATOM 2051 C C . ILE A 1 265 ? 16.099 50.895 39.422 1.00 84.75 265 ILE A C 1
ATOM 2053 O O . ILE A 1 265 ? 16.290 52.095 39.615 1.00 84.75 265 ILE A O 1
ATOM 2057 N N . SER A 1 266 ? 16.305 49.975 40.369 1.00 79.19 266 SER A N 1
ATOM 2058 C CA . SER A 1 266 ? 16.748 50.293 41.732 1.00 79.19 266 SER A CA 1
ATOM 2059 C C . SER A 1 266 ? 18.267 50.231 41.899 1.00 79.19 266 SER A C 1
ATOM 2061 O O . SER A 1 266 ? 18.823 51.052 42.620 1.00 79.19 266 SER A O 1
ATOM 2063 N N . ASN A 1 267 ? 18.933 49.292 41.214 1.00 78.81 267 ASN A N 1
ATOM 2064 C CA . ASN A 1 267 ? 20.354 48.974 41.422 1.00 78.81 267 ASN A CA 1
ATOM 2065 C C . ASN A 1 267 ? 21.186 49.007 40.122 1.00 78.81 267 ASN A C 1
ATOM 2067 O O . ASN A 1 267 ? 22.300 48.484 40.084 1.00 78.81 267 ASN A O 1
ATOM 2071 N N . GLY A 1 268 ? 20.646 49.554 39.028 1.00 82.62 268 GLY A N 1
ATOM 2072 C CA . GLY A 1 268 ? 21.286 49.489 37.714 1.00 82.62 268 GLY A CA 1
ATOM 2073 C C . GLY A 1 268 ? 22.490 50.416 37.563 1.00 82.62 268 GLY A C 1
ATOM 2074 O O . GLY A 1 268 ? 22.458 51.585 37.947 1.00 82.62 268 GLY A O 1
ATOM 2075 N N . LEU A 1 269 ? 23.541 49.911 36.922 1.00 89.94 269 LEU A N 1
ATOM 2076 C CA . LEU A 1 269 ? 24.688 50.698 36.477 1.00 89.94 269 LEU A CA 1
ATOM 2077 C C . LEU A 1 269 ? 24.378 51.363 35.136 1.00 89.94 269 LEU A C 1
ATOM 2079 O O . LEU A 1 269 ? 23.768 50.743 34.266 1.00 89.94 269 LEU A O 1
ATOM 2083 N N . LEU A 1 270 ? 24.838 52.602 34.945 1.00 91.56 270 LEU A N 1
ATOM 2084 C CA . LEU A 1 270 ? 24.759 53.274 33.648 1.00 91.56 270 LEU A CA 1
ATOM 2085 C C . LEU A 1 270 ? 25.693 52.578 32.647 1.00 91.56 270 LEU A C 1
ATOM 2087 O O . LEU A 1 270 ? 26.899 52.468 32.870 1.00 91.56 270 LEU A O 1
ATOM 2091 N N . TYR A 1 271 ? 25.137 52.132 31.528 1.00 92.56 271 TYR A N 1
ATOM 2092 C CA . TYR A 1 271 ? 25.884 51.520 30.441 1.00 92.56 271 TYR A CA 1
ATOM 2093 C C . TYR A 1 271 ? 26.674 52.582 29.667 1.00 92.56 271 TYR A C 1
ATOM 2095 O O . TYR A 1 271 ? 26.106 53.390 28.935 1.00 92.56 271 TYR A O 1
ATOM 2103 N N . THR A 1 272 ? 27.996 52.576 29.843 1.00 87.31 272 THR A N 1
ATOM 2104 C CA . THR A 1 272 ? 28.937 53.485 29.161 1.00 87.31 272 THR A CA 1
ATOM 2105 C C . THR A 1 272 ? 29.972 52.749 28.314 1.00 87.31 272 THR A C 1
ATOM 2107 O O . THR A 1 272 ? 30.531 53.334 27.393 1.00 87.31 272 THR A O 1
ATOM 2110 N N . ASN A 1 273 ? 30.215 51.468 28.600 1.00 87.38 273 ASN A N 1
ATOM 2111 C CA . ASN A 1 273 ? 31.182 50.620 27.912 1.00 87.38 273 ASN A CA 1
ATOM 2112 C C . ASN A 1 273 ? 30.628 49.193 27.760 1.00 87.38 273 ASN A C 1
ATOM 2114 O O . ASN A 1 273 ? 29.819 48.779 28.594 1.00 87.38 273 ASN A O 1
ATOM 2118 N N . PRO A 1 274 ? 31.087 48.423 26.756 1.00 92.56 274 PRO A N 1
ATOM 2119 C CA . PRO A 1 274 ? 30.713 47.018 26.595 1.00 92.56 274 PRO A CA 1
ATOM 2120 C C . PRO A 1 274 ? 30.986 46.173 27.853 1.00 92.56 274 PRO A C 1
ATOM 2122 O O . PRO A 1 274 ? 31.999 46.359 28.528 1.00 92.56 274 PRO A O 1
ATOM 2125 N N . ILE A 1 275 ? 30.108 45.210 28.133 1.00 92.62 275 ILE A N 1
ATOM 2126 C CA . ILE A 1 275 ? 30.150 44.324 29.305 1.00 92.62 275 ILE A CA 1
ATOM 2127 C C . ILE A 1 275 ? 30.897 43.039 28.963 1.00 92.62 275 ILE A C 1
ATOM 2129 O O . ILE A 1 275 ? 30.496 42.315 28.062 1.00 92.62 275 ILE A O 1
ATOM 2133 N N . GLU A 1 276 ? 31.938 42.697 29.711 1.00 92.19 276 GLU A N 1
ATOM 2134 C CA . GLU A 1 276 ? 32.710 41.477 29.462 1.00 92.19 276 GLU A CA 1
ATOM 2135 C C . GLU A 1 276 ? 32.146 40.248 30.208 1.00 92.19 276 GLU A C 1
ATOM 2137 O O . GLU A 1 276 ? 31.969 40.272 31.430 1.00 92.19 276 GLU A O 1
ATOM 2142 N N . ILE A 1 277 ? 31.883 39.153 29.486 1.00 90.62 277 ILE A N 1
ATOM 2143 C CA . ILE A 1 277 ? 31.376 37.883 30.031 1.00 90.62 277 ILE A CA 1
ATOM 2144 C C . ILE A 1 277 ? 32.539 36.928 30.286 1.00 90.62 277 ILE A C 1
ATOM 2146 O O . ILE A 1 277 ? 33.116 36.365 29.358 1.00 90.62 277 ILE A O 1
ATOM 2150 N N . ASN A 1 278 ? 32.873 36.721 31.558 1.00 86.12 278 ASN A N 1
ATOM 2151 C CA . ASN A 1 278 ? 33.970 35.842 31.982 1.00 86.12 278 ASN A CA 1
ATOM 2152 C C . ASN A 1 278 ? 33.518 34.555 32.704 1.00 86.12 278 ASN A C 1
ATOM 2154 O O . ASN A 1 278 ? 34.341 33.686 32.993 1.00 86.12 278 ASN A O 1
ATOM 2158 N N . GLU A 1 279 ? 32.220 34.443 32.969 1.00 87.88 279 GLU A N 1
ATOM 2159 C CA . GLU A 1 279 ? 31.501 33.349 33.634 1.00 87.88 279 GLU A CA 1
ATOM 2160 C C . GLU A 1 279 ? 30.021 33.435 33.216 1.00 87.88 279 GLU A C 1
ATOM 2162 O O . GLU A 1 279 ? 29.627 34.432 32.601 1.00 87.88 279 GLU A O 1
ATOM 2167 N N . ASP A 1 280 ? 29.206 32.426 33.533 1.00 87.50 280 ASP A N 1
ATOM 2168 C CA . ASP A 1 280 ? 27.764 32.461 33.260 1.00 87.50 280 ASP A CA 1
ATOM 2169 C C . ASP A 1 280 ? 27.137 33.694 33.933 1.00 87.50 280 ASP A C 1
ATOM 2171 O O . ASP A 1 280 ? 27.257 33.890 35.144 1.00 87.50 280 ASP A O 1
ATOM 2175 N N . LYS A 1 281 ? 26.479 34.549 33.147 1.00 89.50 281 LYS A N 1
ATOM 2176 C CA . LYS A 1 281 ? 25.932 35.832 33.613 1.00 89.50 281 LYS A CA 1
ATOM 2177 C C . LYS A 1 281 ? 24.551 36.080 33.032 1.00 89.50 281 LYS A C 1
ATOM 2179 O O . LYS A 1 281 ? 24.248 35.677 31.913 1.00 89.50 281 LYS A O 1
ATOM 2184 N N . THR A 1 282 ? 23.715 36.782 33.789 1.00 90.94 282 THR A N 1
ATOM 2185 C CA . THR A 1 282 ? 22.408 37.250 33.314 1.00 90.94 282 THR A CA 1
ATOM 2186 C C . THR A 1 282 ? 22.378 38.765 33.396 1.00 90.94 282 THR A C 1
ATOM 2188 O O . THR A 1 282 ? 22.403 39.327 34.487 1.00 90.94 282 THR A O 1
ATOM 2191 N N . ILE A 1 283 ? 22.339 39.429 32.244 1.00 92.50 283 ILE A N 1
ATOM 2192 C CA . ILE A 1 283 ? 22.263 40.884 32.158 1.00 92.50 283 ILE A CA 1
ATOM 2193 C C . ILE A 1 283 ? 20.794 41.286 32.103 1.00 92.50 283 ILE A C 1
ATOM 2195 O O . ILE A 1 283 ? 20.114 40.926 31.148 1.00 92.50 283 ILE A O 1
ATOM 2199 N N . THR A 1 284 ? 20.302 42.058 33.068 1.00 92.31 284 THR A N 1
ATOM 2200 C CA . THR A 1 284 ? 18.967 42.674 32.973 1.00 92.31 284 THR A CA 1
ATOM 2201 C C . THR A 1 284 ? 19.136 44.171 32.757 1.00 92.31 284 THR A C 1
ATOM 2203 O O . THR A 1 284 ? 19.820 44.818 33.541 1.00 92.31 284 THR A O 1
ATOM 2206 N N . ALA A 1 285 ? 18.539 44.737 31.706 1.00 92.19 285 ALA A N 1
ATOM 2207 C CA . ALA A 1 285 ? 18.727 46.130 31.311 1.00 92.19 285 ALA A CA 1
ATOM 2208 C C . ALA A 1 285 ? 17.415 46.863 30.997 1.00 92.19 285 ALA A C 1
ATOM 2210 O O . ALA A 1 285 ? 16.429 46.257 30.582 1.00 92.19 285 ALA A O 1
ATOM 2211 N N . VAL A 1 286 ? 17.410 48.183 31.176 1.00 89.88 286 VAL A N 1
ATOM 2212 C CA . VAL A 1 286 ? 16.288 49.080 30.883 1.00 89.88 286 VAL A CA 1
ATOM 2213 C C . VAL A 1 286 ? 16.806 50.405 30.323 1.00 89.88 286 VAL A C 1
ATOM 2215 O O . VAL A 1 286 ? 17.809 50.932 30.795 1.00 89.88 286 VAL A O 1
ATOM 2218 N N . ALA A 1 287 ? 16.135 50.966 29.321 1.00 88.00 287 ALA A N 1
ATOM 2219 C CA . ALA A 1 287 ? 16.447 52.301 28.814 1.00 88.00 287 ALA A CA 1
ATOM 2220 C C . ALA A 1 287 ? 15.602 53.366 29.535 1.00 88.00 287 ALA A C 1
ATOM 2222 O O . ALA A 1 287 ? 14.430 53.138 29.826 1.00 88.00 287 ALA A O 1
ATOM 2223 N N . LYS A 1 288 ? 16.190 54.525 29.839 1.00 84.25 288 LYS A N 1
ATOM 2224 C CA . LYS A 1 288 ? 15.579 55.652 30.554 1.00 84.25 288 LYS A CA 1
ATOM 2225 C C . LYS A 1 288 ? 15.679 56.920 29.711 1.00 84.25 288 LYS A C 1
ATOM 2227 O O . LYS A 1 288 ? 16.773 57.274 29.274 1.00 84.25 288 LYS A O 1
ATOM 2232 N N . LYS A 1 289 ? 14.565 57.630 29.543 1.00 80.81 289 LYS A N 1
ATOM 2233 C CA . LYS A 1 289 ? 14.496 58.940 28.875 1.00 80.81 289 LYS A CA 1
ATOM 2234 C C . LYS A 1 289 ? 13.530 59.841 29.637 1.00 80.81 289 LYS A C 1
ATOM 2236 O O . LYS A 1 289 ? 12.478 59.366 30.056 1.00 80.81 289 LYS A O 1
ATOM 2241 N N . ASP A 1 290 ? 13.908 61.100 29.859 1.00 78.50 290 ASP A N 1
ATOM 2242 C CA . ASP A 1 290 ? 13.090 62.110 30.554 1.00 78.50 290 ASP A CA 1
ATOM 2243 C C . ASP A 1 290 ? 12.484 61.591 31.877 1.00 78.50 290 ASP A C 1
ATOM 2245 O O . ASP A 1 290 ? 11.281 61.655 32.120 1.00 78.50 290 ASP A O 1
ATOM 2249 N N . GLU A 1 291 ? 13.342 60.985 32.705 1.00 73.62 291 GLU A N 1
ATOM 2250 C CA . GLU A 1 291 ? 13.024 60.352 33.999 1.00 73.62 291 GLU A CA 1
ATOM 2251 C C . GLU A 1 291 ? 12.104 59.118 33.984 1.00 73.62 291 GLU A C 1
ATOM 2253 O O . GLU A 1 291 ? 11.881 58.511 35.031 1.00 73.62 291 GLU A O 1
ATOM 2258 N N . LYS A 1 292 ? 11.654 58.656 32.814 1.00 74.19 292 LYS A N 1
ATOM 2259 C CA . LYS A 1 292 ? 10.809 57.462 32.677 1.00 74.19 292 LYS A CA 1
ATOM 2260 C C . LYS A 1 292 ? 11.616 56.253 32.209 1.00 74.19 292 LYS A C 1
ATOM 2262 O O . LYS A 1 292 ? 12.420 56.352 31.282 1.00 74.19 292 LYS A O 1
ATOM 2267 N N . TYR A 1 293 ? 11.383 55.102 32.839 1.00 80.50 293 TYR A N 1
ATOM 2268 C CA . TYR A 1 293 ? 11.996 53.825 32.464 1.00 80.50 293 TYR A CA 1
ATOM 2269 C C . TYR A 1 293 ? 11.144 53.077 31.429 1.00 80.50 293 TYR A C 1
ATOM 2271 O O . TYR A 1 293 ? 9.920 53.022 31.538 1.00 80.50 293 TYR A O 1
ATOM 2279 N N . GLY A 1 294 ? 11.810 52.494 30.432 1.00 76.88 294 GLY A N 1
ATOM 2280 C CA . GLY A 1 294 ? 11.245 51.573 29.450 1.00 76.88 294 GLY A CA 1
ATOM 2281 C C . GLY A 1 294 ? 11.053 50.156 30.002 1.00 76.88 294 GLY A C 1
ATOM 2282 O O . GLY A 1 294 ? 10.985 49.931 31.211 1.00 76.88 294 GLY A O 1
ATOM 2283 N N . LYS A 1 295 ? 10.968 49.165 29.109 1.00 78.25 295 LYS A N 1
ATOM 2284 C CA . LYS A 1 295 ? 10.722 47.765 29.478 1.00 78.25 295 LYS A CA 1
ATOM 2285 C C . LYS A 1 295 ? 12.043 47.071 29.771 1.00 78.25 295 LYS A C 1
ATOM 2287 O O . LYS A 1 295 ? 13.011 47.204 29.025 1.00 78.25 295 LYS A O 1
ATOM 2292 N N . LYS A 1 296 ? 12.063 46.304 30.860 1.00 86.62 296 LYS A N 1
ATOM 2293 C CA . LYS A 1 296 ? 13.220 45.491 31.239 1.00 86.62 296 LYS A CA 1
ATOM 2294 C C . LYS A 1 296 ? 13.429 44.383 30.212 1.00 86.62 296 LYS A C 1
ATOM 2296 O O . LYS A 1 296 ? 12.483 43.693 29.837 1.00 86.62 296 LYS A O 1
ATOM 2301 N N . SER A 1 297 ? 14.672 44.217 29.793 1.00 87.69 297 SER A N 1
ATOM 2302 C CA . SER A 1 297 ? 15.134 43.179 28.873 1.00 87.69 297 SER A CA 1
ATOM 2303 C C . SER A 1 297 ? 16.157 42.326 29.614 1.00 87.69 297 SER A C 1
ATOM 2305 O O . SER A 1 297 ? 16.982 42.881 30.335 1.00 87.69 297 SER A O 1
ATOM 2307 N N . SER A 1 298 ? 16.084 40.999 29.502 1.00 90.38 298 SER A N 1
ATOM 2308 C CA . SER A 1 298 ? 16.999 40.088 30.199 1.00 90.38 298 SER A CA 1
ATOM 2309 C C . SER A 1 298 ? 17.731 39.200 29.198 1.00 90.38 298 SER A C 1
ATOM 2311 O O . SER A 1 298 ? 17.108 38.609 28.318 1.00 90.38 298 SER A O 1
ATOM 2313 N N . PHE A 1 299 ? 19.053 39.123 29.332 1.00 90.50 299 PHE A N 1
ATOM 2314 C CA . PHE A 1 299 ? 19.965 38.437 28.423 1.00 90.50 299 PHE A CA 1
ATOM 2315 C C . PHE A 1 299 ? 20.811 37.445 29.217 1.00 90.50 299 PHE A C 1
ATOM 2317 O O . PHE A 1 299 ? 21.644 37.838 30.037 1.00 90.50 299 PHE A O 1
ATOM 2324 N N . LYS A 1 300 ? 20.599 36.149 28.987 1.00 90.75 300 LYS A N 1
ATOM 2325 C CA . LYS A 1 300 ? 21.359 35.084 29.647 1.00 90.75 300 LYS A CA 1
ATOM 2326 C C . LYS A 1 300 ? 22.532 34.652 28.771 1.00 90.75 300 LYS A C 1
ATOM 2328 O O . LYS A 1 300 ? 22.326 34.257 27.627 1.00 90.75 300 LYS A O 1
ATOM 2333 N N . TYR A 1 301 ? 23.734 34.682 29.335 1.00 88.81 301 TYR A N 1
ATOM 2334 C CA . TYR A 1 301 ? 24.965 34.227 28.700 1.00 88.81 301 TYR A CA 1
ATOM 2335 C C . TYR A 1 301 ? 25.579 33.067 29.480 1.00 88.81 301 TYR A C 1
ATOM 2337 O O . TYR A 1 301 ? 25.608 33.085 30.711 1.00 88.81 301 TYR A O 1
ATOM 2345 N N . THR A 1 302 ? 26.085 32.071 28.756 1.00 85.31 302 THR A N 1
ATOM 2346 C CA . THR A 1 302 ? 26.825 30.930 29.328 1.00 85.31 302 THR A CA 1
ATOM 2347 C C . THR A 1 302 ? 28.210 30.835 28.703 1.00 85.31 302 THR A C 1
ATOM 2349 O O . THR A 1 302 ? 28.367 31.167 27.530 1.00 85.31 302 THR A O 1
ATOM 2352 N N . ILE A 1 303 ? 29.223 30.420 29.466 1.00 82.19 303 ILE A N 1
ATOM 2353 C CA . ILE A 1 303 ? 30.579 30.241 28.940 1.00 82.19 303 ILE A CA 1
ATOM 2354 C C . ILE A 1 303 ? 30.687 28.916 28.203 1.00 82.19 303 ILE A C 1
ATOM 2356 O O . ILE A 1 303 ? 30.460 27.843 28.770 1.00 82.19 303 ILE A O 1
ATOM 2360 N N . LYS A 1 304 ? 31.141 29.004 26.955 1.00 71.50 304 LYS A N 1
ATOM 2361 C CA . LYS A 1 304 ? 31.468 27.851 26.130 1.00 71.50 304 LYS A CA 1
ATOM 2362 C C . LYS A 1 304 ? 32.554 27.005 26.788 1.00 71.50 304 LYS A C 1
ATOM 2364 O O . LYS A 1 304 ? 33.666 27.473 27.044 1.00 71.50 304 LYS A O 1
ATOM 2369 N N . LYS A 1 305 ? 32.236 25.742 27.086 1.00 70.31 305 LYS A N 1
ATOM 2370 C CA . LYS A 1 305 ? 33.201 24.802 27.679 1.00 70.31 305 LYS A CA 1
ATOM 2371 C C . LYS A 1 305 ? 34.108 24.221 26.587 1.00 70.31 305 LYS A C 1
ATOM 2373 O O . LYS A 1 305 ? 33.604 23.825 25.536 1.00 70.31 305 LYS A O 1
ATOM 2378 N N . PRO A 1 306 ? 35.429 24.104 26.819 1.00 67.19 306 PRO A N 1
ATOM 2379 C CA . PRO A 1 306 ? 36.322 23.496 25.842 1.00 67.19 306 PRO A CA 1
ATOM 2380 C C . PRO A 1 306 ? 35.994 22.007 25.670 1.00 67.19 306 PRO A C 1
ATOM 2382 O O . PRO A 1 306 ? 35.879 21.266 26.651 1.00 67.19 306 PRO A O 1
ATOM 2385 N N . LEU A 1 307 ? 35.863 21.556 24.420 1.00 79.31 307 LEU A N 1
ATOM 2386 C CA . LEU A 1 307 ? 35.666 20.142 24.102 1.00 79.31 307 LEU A CA 1
ATOM 2387 C C . LEU A 1 307 ? 36.941 19.349 24.418 1.00 79.31 307 LEU A C 1
ATOM 2389 O O . LEU A 1 307 ? 38.045 19.735 24.032 1.00 79.31 307 LEU A O 1
ATOM 2393 N N . LYS A 1 308 ? 36.790 18.214 25.107 1.00 86.00 308 LYS A N 1
ATOM 2394 C CA . LYS A 1 308 ? 37.886 17.276 25.380 1.00 86.00 308 LYS A CA 1
ATOM 2395 C C . LYS A 1 308 ? 37.983 16.251 24.252 1.00 86.00 308 LYS A C 1
ATOM 2397 O O . LYS A 1 308 ? 36.962 15.710 23.836 1.00 86.00 308 LYS A O 1
ATOM 2402 N N . LEU A 1 309 ? 39.206 15.947 23.816 1.00 91.50 309 LEU A N 1
ATOM 2403 C CA . LEU A 1 309 ? 39.471 14.873 22.859 1.00 91.50 309 LEU A CA 1
ATOM 2404 C C . LEU A 1 309 ? 39.047 13.514 23.443 1.00 91.50 309 LEU A C 1
ATOM 2406 O O . LEU A 1 309 ? 39.483 13.146 24.538 1.00 91.50 309 LEU A O 1
ATOM 2410 N N . ILE A 1 310 ? 38.215 12.773 22.711 1.00 95.56 310 ILE A N 1
ATOM 2411 C CA . ILE A 1 310 ? 37.760 11.417 23.057 1.00 95.56 310 ILE A CA 1
ATOM 2412 C C . ILE A 1 310 ? 38.032 10.439 21.907 1.00 95.56 310 ILE A C 1
ATOM 2414 O O . ILE A 1 310 ? 38.214 10.855 20.764 1.00 95.56 310 ILE A O 1
ATOM 2418 N N . SER A 1 311 ? 38.054 9.133 22.201 1.00 97.06 311 SER A N 1
ATOM 2419 C CA . SER A 1 311 ? 38.152 8.107 21.154 1.00 97.06 311 SER A CA 1
ATOM 2420 C C . SER A 1 311 ? 36.862 8.016 20.344 1.00 97.06 311 SER A C 1
ATOM 2422 O O . SER A 1 311 ? 35.777 8.301 20.862 1.00 97.06 311 SER A O 1
ATOM 2424 N N . ILE A 1 312 ? 36.953 7.548 19.101 1.00 97.25 312 ILE A N 1
ATOM 2425 C CA . ILE A 1 312 ? 35.786 7.380 18.228 1.00 97.25 312 ILE A CA 1
ATOM 2426 C C . ILE A 1 312 ? 34.806 6.370 18.827 1.00 97.25 312 ILE A C 1
ATOM 2428 O O . ILE A 1 312 ? 33.602 6.614 18.824 1.00 97.25 312 ILE A O 1
ATOM 2432 N N . LYS A 1 313 ? 35.291 5.293 19.459 1.00 96.19 313 LYS A N 1
ATOM 2433 C CA . LYS A 1 313 ? 34.416 4.356 20.181 1.00 96.19 313 LYS A CA 1
ATOM 2434 C C . LYS A 1 313 ? 33.615 5.046 21.288 1.00 96.19 313 LYS A C 1
ATOM 2436 O O . LYS A 1 313 ? 32.442 4.737 21.461 1.00 96.19 313 LYS A O 1
ATOM 2441 N N . SER A 1 314 ? 34.226 5.981 22.018 1.00 95.75 314 SER A N 1
ATOM 2442 C CA . SER A 1 314 ? 33.537 6.744 23.069 1.00 95.75 314 SER A CA 1
ATOM 2443 C C . SER A 1 314 ? 32.558 7.757 22.479 1.00 95.75 314 SER A C 1
ATOM 2445 O O . SER A 1 314 ? 31.481 7.956 23.033 1.00 95.75 314 SER A O 1
ATOM 2447 N N . ALA A 1 315 ? 32.917 8.375 21.350 1.00 95.50 315 ALA A N 1
ATOM 2448 C CA . ALA A 1 315 ? 32.045 9.282 20.614 1.00 95.50 315 ALA A CA 1
ATOM 2449 C C . ALA A 1 315 ? 30.764 8.571 20.151 1.00 95.50 315 ALA A C 1
ATOM 2451 O O . ALA A 1 315 ? 29.678 9.088 20.376 1.00 95.50 315 ALA A O 1
ATOM 2452 N N . ARG A 1 316 ? 30.863 7.341 19.625 1.00 94.88 316 ARG A N 1
ATOM 2453 C CA . ARG A 1 316 ? 29.701 6.524 19.216 1.00 94.88 316 ARG A CA 1
ATOM 2454 C C . ARG A 1 316 ? 28.698 6.232 20.345 1.00 94.88 316 ARG A C 1
ATOM 2456 O O . ARG A 1 316 ? 27.553 5.915 20.053 1.00 94.88 316 ARG A O 1
ATOM 2463 N N . GLN A 1 317 ? 29.111 6.335 21.612 1.00 94.75 317 GLN A N 1
ATOM 2464 C CA . GLN A 1 317 ? 28.250 6.125 22.788 1.00 94.75 317 GLN A CA 1
ATOM 2465 C C . GLN A 1 317 ? 27.579 7.415 23.290 1.00 94.75 317 GLN A C 1
ATOM 2467 O O . GLN A 1 317 ? 26.884 7.397 24.305 1.00 94.75 317 GLN A O 1
ATOM 2472 N N . LYS A 1 318 ? 27.824 8.555 22.636 1.00 94.62 318 LYS A N 1
ATOM 2473 C CA . LYS A 1 318 ? 27.205 9.834 22.987 1.00 94.62 318 LYS A CA 1
ATOM 2474 C C . LYS A 1 318 ? 25.798 9.954 22.415 1.00 94.62 318 LYS A C 1
ATOM 2476 O O . LYS A 1 318 ? 25.458 9.318 21.419 1.00 94.62 318 LYS A O 1
ATOM 2481 N N . ASN A 1 319 ? 24.979 10.788 23.051 1.00 90.12 319 ASN A N 1
ATOM 2482 C CA . ASN A 1 319 ? 23.623 11.034 22.580 1.00 90.12 319 ASN A CA 1
ATOM 2483 C C . ASN A 1 319 ? 23.635 11.868 21.296 1.00 90.12 319 ASN A C 1
ATOM 2485 O O . ASN A 1 319 ? 24.506 12.716 21.087 1.00 90.12 319 ASN A O 1
ATOM 2489 N N . LYS A 1 320 ? 22.616 11.661 20.460 1.00 91.62 320 LYS A N 1
ATOM 2490 C CA . LYS A 1 320 ? 22.342 12.508 19.297 1.00 91.62 320 LYS A CA 1
ATOM 2491 C C . LYS A 1 320 ? 22.248 13.978 19.724 1.00 91.62 320 LYS A C 1
ATOM 2493 O O . LYS A 1 320 ? 21.561 14.290 20.693 1.00 91.62 320 LYS A O 1
ATOM 2498 N N . GLY A 1 321 ? 22.928 14.863 19.000 1.00 86.06 321 GLY A N 1
ATOM 2499 C CA . GLY A 1 321 ? 23.010 16.291 19.317 1.00 86.06 321 GLY A CA 1
ATOM 2500 C C . GLY A 1 321 ? 24.226 16.705 20.152 1.00 86.06 321 GLY A C 1
ATOM 2501 O O . GLY A 1 321 ? 24.513 17.897 20.251 1.00 86.06 321 GLY A O 1
ATOM 2502 N N . GLU A 1 322 ? 24.971 15.767 20.749 1.00 90.44 322 GLU A N 1
ATOM 2503 C CA . GLU A 1 322 ? 26.185 16.112 21.499 1.00 90.44 322 GLU A CA 1
ATOM 2504 C C . GLU A 1 322 ? 27.353 16.442 20.558 1.00 90.44 322 GLU A C 1
ATOM 2506 O O . GLU A 1 322 ? 27.659 15.687 19.632 1.00 90.44 322 GLU A O 1
ATOM 2511 N N . LYS A 1 323 ? 28.054 17.549 20.835 1.00 90.88 323 LYS A N 1
ATOM 2512 C CA . LYS A 1 323 ? 29.312 17.897 20.162 1.00 90.88 323 LYS A CA 1
ATOM 2513 C C . LYS A 1 323 ? 30.477 17.116 20.753 1.00 90.88 323 LYS A C 1
ATOM 2515 O O . LYS A 1 323 ? 30.646 17.049 21.972 1.00 90.88 323 LYS A O 1
ATOM 2520 N N . VAL A 1 324 ? 31.321 16.577 19.884 1.00 93.75 324 VAL A N 1
ATOM 2521 C CA . VAL A 1 324 ? 32.510 15.811 20.255 1.00 93.75 324 VAL A CA 1
ATOM 2522 C C . VAL A 1 324 ? 33.739 16.326 19.516 1.00 93.75 324 VAL A C 1
ATOM 2524 O O . VAL A 1 324 ? 33.647 16.795 18.384 1.00 93.75 324 VAL A O 1
ATOM 2527 N N . LEU A 1 325 ? 34.894 16.217 20.172 1.00 94.25 325 LEU A N 1
ATOM 2528 C CA . LEU A 1 325 ? 36.210 16.396 19.567 1.00 94.25 325 LEU A CA 1
ATOM 2529 C C . LEU A 1 325 ? 36.858 15.016 19.434 1.00 94.25 325 LEU A C 1
ATOM 2531 O O . LEU A 1 325 ? 37.099 14.354 20.446 1.00 94.25 325 LEU A O 1
ATOM 2535 N N . ILE A 1 326 ? 37.138 14.590 18.205 1.00 96.12 326 ILE A N 1
ATOM 2536 C CA . ILE A 1 326 ? 37.788 13.308 17.902 1.00 96.12 326 ILE A CA 1
ATOM 2537 C C . ILE A 1 326 ? 39.047 13.514 17.061 1.00 96.12 326 ILE A C 1
ATOM 2539 O O . ILE A 1 326 ? 39.204 14.531 16.388 1.00 96.12 326 ILE A O 1
ATOM 2543 N N . GLU A 1 327 ? 39.935 12.525 17.066 1.00 96.31 327 GLU A N 1
ATOM 2544 C CA . GLU A 1 327 ? 41.046 12.421 16.124 1.00 96.31 327 GLU A CA 1
ATOM 2545 C C . GLU A 1 327 ? 41.007 11.067 15.433 1.00 96.31 327 GLU A C 1
ATOM 2547 O O . GLU A 1 327 ? 40.769 10.045 16.070 1.00 96.31 327 GLU A O 1
ATOM 2552 N N . GLY A 1 328 ? 41.321 11.041 14.144 1.00 94.88 328 GLY A N 1
ATOM 2553 C CA . GLY A 1 328 ? 41.433 9.795 13.400 1.00 94.88 328 GLY A CA 1
ATOM 2554 C C . GLY A 1 328 ? 41.988 10.013 12.004 1.00 94.88 328 GLY A C 1
ATOM 2555 O O . GLY A 1 328 ? 42.231 11.143 11.580 1.00 94.88 328 GLY A O 1
ATOM 2556 N N . VAL A 1 329 ? 42.228 8.914 11.300 1.00 95.94 329 VAL A N 1
ATOM 2557 C CA . VAL A 1 329 ? 42.699 8.919 9.917 1.00 95.94 329 VAL A CA 1
ATOM 2558 C C . VAL A 1 329 ? 41.497 8.817 8.988 1.00 95.94 329 VAL A C 1
ATOM 2560 O O . VAL A 1 329 ? 40.655 7.938 9.171 1.00 95.94 329 VAL A O 1
ATOM 2563 N N . ILE A 1 330 ? 41.418 9.694 7.986 1.00 95.06 330 ILE A N 1
ATOM 2564 C CA . ILE A 1 330 ? 40.408 9.601 6.927 1.00 95.06 330 ILE A CA 1
ATOM 2565 C C . ILE A 1 330 ? 40.700 8.361 6.078 1.00 95.06 330 ILE A C 1
ATOM 2567 O O . ILE A 1 330 ? 41.740 8.286 5.419 1.00 95.06 330 ILE A O 1
ATOM 2571 N N . THR A 1 331 ? 39.799 7.381 6.082 1.00 94.44 331 THR A N 1
ATOM 2572 C CA . THR A 1 331 ? 40.017 6.070 5.443 1.00 94.44 331 THR A CA 1
ATOM 2573 C C . THR A 1 331 ? 39.274 5.887 4.131 1.00 94.44 331 THR A C 1
ATOM 2575 O O . THR A 1 331 ? 39.657 5.032 3.326 1.00 94.44 331 THR A O 1
ATOM 2578 N N . GLY A 1 332 ? 38.278 6.729 3.869 1.00 90.62 332 GLY A N 1
ATOM 2579 C CA . GLY A 1 332 ? 37.603 6.829 2.583 1.00 90.62 332 GLY A CA 1
ATOM 2580 C C . GLY A 1 332 ? 36.876 8.157 2.444 1.00 90.62 332 GLY A C 1
ATOM 2581 O O . GLY A 1 332 ? 36.408 8.721 3.430 1.00 90.62 332 GLY A O 1
ATOM 2582 N N . LYS A 1 333 ? 36.790 8.645 1.210 1.00 89.06 333 LYS A N 1
ATOM 2583 C CA . LYS A 1 333 ? 35.959 9.780 0.818 1.00 89.06 333 LYS A CA 1
ATOM 2584 C C . LYS A 1 333 ? 34.945 9.253 -0.189 1.00 89.06 333 LYS A C 1
ATOM 2586 O O . LYS A 1 333 ? 35.361 8.727 -1.213 1.00 89.06 333 LYS A O 1
ATOM 2591 N N . ILE A 1 334 ? 33.659 9.344 0.140 1.00 85.00 334 ILE A N 1
ATOM 2592 C CA . ILE A 1 334 ? 32.548 8.834 -0.669 1.00 85.00 334 ILE A CA 1
ATOM 2593 C C . ILE A 1 334 ? 31.667 10.031 -1.028 1.00 85.00 334 ILE A C 1
ATOM 2595 O O . ILE A 1 334 ? 30.950 10.573 -0.184 1.00 85.00 334 ILE A O 1
ATOM 2599 N N . GLY A 1 335 ? 31.779 10.482 -2.276 1.00 80.75 335 GLY A N 1
ATOM 2600 C CA . GLY A 1 335 ? 31.176 11.720 -2.753 1.00 80.75 335 GLY A CA 1
ATOM 2601 C C . GLY A 1 335 ? 31.658 12.915 -1.929 1.00 80.75 335 GLY A C 1
ATOM 2602 O O . GLY A 1 335 ? 32.853 13.206 -1.848 1.00 80.75 335 GLY A O 1
ATOM 2603 N N . ASN A 1 336 ? 30.707 13.580 -1.284 1.00 84.06 336 ASN A N 1
ATOM 2604 C CA . ASN A 1 336 ? 30.945 14.767 -0.465 1.00 84.06 336 ASN A CA 1
ATOM 2605 C C . ASN A 1 336 ? 31.320 14.441 0.988 1.00 84.06 336 ASN A C 1
ATOM 2607 O O . ASN A 1 336 ? 31.756 15.318 1.727 1.00 84.06 336 ASN A O 1
ATOM 2611 N N . ASN A 1 337 ? 31.166 13.183 1.391 1.00 90.44 337 ASN A N 1
ATOM 2612 C CA . ASN A 1 337 ? 31.308 12.726 2.766 1.00 90.44 337 ASN A CA 1
ATOM 2613 C C . ASN A 1 337 ? 32.586 11.904 2.942 1.00 90.44 337 ASN A C 1
ATOM 2615 O O . ASN A 1 337 ? 33.247 11.520 1.972 1.00 90.44 337 ASN A O 1
ATOM 2619 N N . ALA A 1 338 ? 32.940 11.609 4.187 1.00 92.50 338 ALA A N 1
ATOM 2620 C CA . ALA A 1 338 ? 34.131 10.830 4.491 1.00 92.50 338 ALA A CA 1
ATOM 2621 C C . ALA A 1 338 ? 33.893 9.825 5.616 1.00 92.50 338 ALA A C 1
ATOM 2623 O O . ALA A 1 338 ? 32.917 9.894 6.348 1.00 92.50 338 ALA A O 1
ATOM 2624 N N . TYR A 1 339 ? 34.819 8.892 5.758 1.00 95.44 339 TYR A N 1
ATOM 2625 C CA . TYR A 1 339 ? 34.910 7.993 6.896 1.00 95.44 339 TYR A CA 1
ATOM 2626 C C . TYR A 1 339 ? 36.226 8.254 7.606 1.00 95.44 339 TYR A C 1
ATOM 2628 O O . TYR A 1 339 ? 37.270 8.411 6.963 1.00 95.44 339 TYR A O 1
ATOM 2636 N N . ILE A 1 340 ? 36.171 8.292 8.931 1.00 96.00 340 ILE A N 1
ATOM 2637 C CA . ILE A 1 340 ? 37.332 8.467 9.794 1.00 96.00 340 ILE A CA 1
ATOM 2638 C C . ILE A 1 340 ? 37.389 7.320 10.790 1.00 96.00 340 ILE A C 1
ATOM 2640 O O . ILE A 1 340 ? 36.361 6.895 11.316 1.00 96.00 340 ILE A O 1
ATOM 2644 N N . GLN A 1 341 ? 38.591 6.825 11.066 1.00 96.25 341 GLN A N 1
ATOM 2645 C CA . GLN A 1 341 ? 38.784 5.810 12.095 1.00 96.25 341 GLN A CA 1
ATOM 2646 C C . GLN A 1 341 ? 40.027 6.084 12.940 1.00 96.25 341 GLN A C 1
ATOM 2648 O O . GLN A 1 341 ? 41.017 6.647 12.463 1.00 96.25 341 GLN A O 1
ATOM 2653 N N . ASP A 1 342 ? 39.981 5.655 14.193 1.00 94.88 342 ASP A N 1
ATOM 2654 C CA . ASP A 1 342 ? 41.127 5.561 15.088 1.00 94.88 342 ASP A CA 1
ATOM 2655 C C . ASP A 1 342 ? 41.431 4.077 15.355 1.00 94.88 342 ASP A C 1
ATOM 2657 O O . ASP A 1 342 ? 40.979 3.190 14.628 1.00 94.88 342 ASP A O 1
ATOM 2661 N N . ASN A 1 343 ? 42.237 3.776 16.371 1.00 92.81 343 ASN A N 1
ATOM 2662 C CA . ASN A 1 343 ? 42.517 2.391 16.756 1.00 92.81 343 ASN A CA 1
ATOM 2663 C C . ASN A 1 343 ? 41.360 1.716 17.523 1.00 92.81 343 ASN A C 1
ATOM 2665 O O . ASN A 1 343 ? 41.484 0.547 17.882 1.00 92.81 343 ASN A O 1
ATOM 2669 N N . THR A 1 344 ? 40.266 2.431 17.801 1.00 94.81 344 THR A N 1
ATOM 2670 C CA . THR A 1 344 ? 39.135 1.964 18.613 1.00 94.81 344 THR A CA 1
ATOM 2671 C C . THR A 1 344 ? 37.858 1.714 17.813 1.00 94.81 344 THR A C 1
ATOM 2673 O O . THR A 1 344 ? 37.160 0.753 18.131 1.00 94.81 344 THR A O 1
ATOM 2676 N N . ALA A 1 345 ? 37.528 2.556 16.825 1.00 95.94 345 ALA A N 1
ATOM 2677 C CA . ALA A 1 345 ? 36.340 2.431 15.974 1.00 95.94 345 ALA A CA 1
ATOM 2678 C C . ALA A 1 345 ? 36.419 3.351 14.737 1.00 95.94 345 ALA A C 1
ATOM 2680 O O . ALA A 1 345 ? 37.326 4.176 14.609 1.00 95.94 345 ALA A O 1
ATOM 2681 N N . GLY A 1 346 ? 35.433 3.223 13.844 1.00 96.69 346 GLY A N 1
ATOM 2682 C CA . GLY A 1 346 ? 35.171 4.162 12.754 1.00 96.69 346 GLY A CA 1
ATOM 2683 C C . GLY A 1 346 ? 33.885 4.958 12.980 1.00 96.69 346 GLY A C 1
ATOM 2684 O O . GLY A 1 346 ? 32.998 4.533 13.725 1.00 96.69 346 GLY A O 1
ATOM 2685 N N . ILE A 1 347 ? 33.766 6.113 12.331 1.00 97.38 347 ILE A N 1
ATOM 2686 C CA . ILE A 1 347 ? 32.519 6.883 12.267 1.00 97.38 347 ILE A CA 1
ATOM 2687 C C . ILE A 1 347 ? 32.397 7.591 10.916 1.00 97.38 347 ILE A C 1
ATOM 2689 O O . ILE A 1 347 ? 33.398 8.010 10.322 1.00 97.38 347 ILE A O 1
ATOM 2693 N N . TYR A 1 348 ? 31.169 7.703 10.418 1.00 96.75 348 TYR A N 1
ATOM 2694 C CA . TYR A 1 348 ? 30.880 8.427 9.189 1.00 96.75 348 TYR A CA 1
ATOM 2695 C C . TYR A 1 348 ? 30.891 9.939 9.432 1.00 96.75 348 TYR A C 1
ATOM 2697 O O . TYR A 1 348 ? 30.447 10.421 10.471 1.00 96.75 348 TYR A O 1
ATOM 2705 N N . LEU A 1 349 ? 31.402 10.701 8.475 1.00 94.44 349 LEU A N 1
ATOM 2706 C CA . LEU A 1 349 ? 31.451 12.157 8.489 1.00 94.44 349 LEU A CA 1
ATOM 2707 C C . LEU A 1 349 ? 30.492 12.681 7.425 1.00 94.44 349 LEU A C 1
ATOM 2709 O O . LEU A 1 349 ? 30.829 12.709 6.239 1.00 94.44 349 LEU A O 1
ATOM 2713 N N . TYR A 1 350 ? 29.310 13.107 7.860 1.00 90.44 350 TYR A N 1
ATOM 2714 C CA . TYR A 1 350 ? 28.349 13.794 7.014 1.00 90.44 350 TYR A CA 1
ATOM 2715 C C . TYR A 1 350 ? 28.739 15.266 6.886 1.00 90.44 350 TYR A C 1
ATOM 2717 O O . TYR A 1 350 ? 28.577 16.064 7.815 1.00 90.44 350 TYR A O 1
ATOM 2725 N N . ALA A 1 351 ? 29.278 15.628 5.730 1.00 71.12 351 ALA A N 1
ATOM 2726 C CA . ALA A 1 351 ? 29.729 16.977 5.454 1.00 71.12 351 ALA A CA 1
ATOM 2727 C C . ALA A 1 351 ? 28.729 17.743 4.594 1.00 71.12 351 ALA A C 1
ATOM 2729 O O . ALA A 1 351 ? 28.271 17.272 3.554 1.00 71.12 351 ALA A O 1
ATOM 2730 N N . GLY A 1 352 ? 28.438 18.976 5.016 1.00 63.66 352 GLY A N 1
ATOM 2731 C CA . GLY A 1 352 ? 27.787 19.968 4.160 1.00 63.66 352 GLY A CA 1
ATOM 2732 C C . GLY A 1 352 ? 28.687 20.401 2.992 1.00 63.66 352 GLY A C 1
ATOM 2733 O O . GLY A 1 352 ? 29.845 19.985 2.892 1.00 63.66 352 GLY A O 1
ATOM 2734 N N . SER A 1 353 ? 28.182 21.272 2.112 1.00 55.22 353 SER A N 1
ATOM 2735 C CA . SER A 1 353 ? 28.881 21.738 0.896 1.00 55.22 353 SER A CA 1
ATOM 2736 C C . SER A 1 353 ? 30.276 22.346 1.131 1.00 55.22 353 SER A C 1
ATOM 2738 O O . SER A 1 353 ? 31.138 22.276 0.259 1.00 55.22 353 SER A O 1
ATOM 2740 N N . ASN A 1 354 ? 30.564 22.846 2.337 1.00 59.34 354 ASN A N 1
ATOM 2741 C CA . ASN A 1 354 ? 31.693 23.752 2.578 1.00 59.34 354 ASN A CA 1
ATOM 2742 C C . ASN A 1 354 ? 33.032 23.109 3.014 1.00 59.34 354 ASN A C 1
ATOM 2744 O O . ASN A 1 354 ? 34.059 23.783 2.944 1.00 59.34 354 ASN A O 1
ATOM 2748 N N . ILE A 1 355 ? 33.062 21.846 3.464 1.00 66.75 355 ILE A N 1
ATOM 2749 C CA . ILE A 1 355 ? 34.253 21.234 4.124 1.00 66.75 355 ILE A CA 1
ATOM 2750 C C . ILE A 1 355 ? 34.816 20.029 3.336 1.00 66.75 355 ILE A C 1
ATOM 2752 O O . ILE A 1 355 ? 35.840 19.433 3.656 1.00 66.75 355 ILE A O 1
ATOM 2756 N N . GLN A 1 356 ? 34.195 19.703 2.206 1.00 65.19 356 GLN A N 1
ATOM 2757 C CA . GLN A 1 356 ? 34.491 18.505 1.410 1.00 65.19 356 GLN A CA 1
ATOM 2758 C C . GLN A 1 356 ? 35.924 18.460 0.851 1.00 65.19 356 GLN A C 1
ATOM 2760 O O . GLN A 1 356 ? 36.464 17.380 0.584 1.00 65.19 356 GLN A O 1
ATOM 2765 N N . LYS A 1 357 ? 36.538 19.631 0.639 1.00 66.81 357 LYS A N 1
ATOM 2766 C CA . LYS A 1 357 ? 37.920 19.773 0.151 1.00 66.81 357 LYS A CA 1
ATOM 2767 C C . LYS A 1 357 ? 38.968 19.366 1.193 1.00 66.81 357 LYS A C 1
ATOM 2769 O O . LYS A 1 357 ? 40.068 18.987 0.810 1.00 66.81 357 LYS A O 1
ATOM 2774 N N . ASP A 1 358 ? 38.610 19.391 2.477 1.00 73.75 358 ASP A N 1
ATOM 2775 C CA . ASP A 1 358 ? 39.529 19.120 3.586 1.00 73.75 358 ASP A CA 1
ATOM 2776 C C . ASP A 1 358 ? 39.627 17.617 3.907 1.00 73.75 358 ASP A C 1
ATOM 2778 O O . ASP A 1 358 ? 40.511 17.177 4.645 1.00 73.75 358 ASP A O 1
ATOM 2782 N N . PHE A 1 359 ? 38.760 16.790 3.310 1.00 85.06 359 PHE A N 1
ATOM 2783 C CA . PHE A 1 359 ? 38.866 15.337 3.393 1.00 85.06 359 PHE A CA 1
ATOM 2784 C C . PHE A 1 359 ? 39.866 14.799 2.381 1.00 85.06 359 PHE A C 1
ATOM 2786 O O . PHE A 1 359 ? 39.550 14.564 1.211 1.00 85.06 359 PHE A O 1
ATOM 2793 N N . VAL A 1 360 ? 41.073 14.537 2.867 1.00 88.81 360 VAL A N 1
ATOM 2794 C CA . VAL A 1 360 ? 42.118 13.867 2.101 1.00 88.81 360 VAL A CA 1
ATOM 2795 C C . VAL A 1 360 ? 42.382 12.504 2.733 1.00 88.81 360 VAL A C 1
ATOM 2797 O O . VAL A 1 360 ? 42.820 12.406 3.879 1.00 88.81 360 VAL A O 1
ATOM 2800 N N . VAL A 1 361 ? 42.107 11.432 1.988 1.00 90.56 361 VAL A N 1
ATOM 2801 C CA . VAL A 1 361 ? 42.343 10.050 2.437 1.00 90.56 361 VAL A CA 1
ATOM 2802 C C . VAL A 1 361 ? 43.805 9.883 2.879 1.00 90.56 361 VAL A C 1
ATOM 2804 O O . VAL A 1 361 ? 44.724 10.386 2.235 1.00 90.56 361 VAL A O 1
ATOM 2807 N N . GLY A 1 362 ? 44.022 9.226 4.021 1.00 88.00 362 GLY A N 1
ATOM 2808 C CA . GLY A 1 362 ? 45.336 9.082 4.660 1.00 88.00 362 GLY A CA 1
ATOM 2809 C C . GLY A 1 362 ? 45.764 10.274 5.526 1.00 88.00 362 GLY A C 1
ATOM 2810 O O . GLY A 1 362 ? 46.815 10.218 6.165 1.00 88.00 362 GLY A O 1
ATOM 2811 N N . ASN A 1 363 ? 44.984 11.354 5.608 1.00 92.75 363 ASN A N 1
ATOM 2812 C CA . ASN A 1 363 ? 45.271 12.440 6.549 1.00 92.75 363 ASN A CA 1
ATOM 2813 C C . ASN A 1 363 ? 44.722 12.078 7.926 1.00 92.75 363 ASN A C 1
ATOM 2815 O O . ASN A 1 363 ? 43.581 11.631 8.047 1.00 92.75 363 ASN A O 1
ATOM 2819 N N . LYS A 1 364 ? 45.532 12.286 8.965 1.00 92.81 364 LYS A N 1
ATOM 2820 C CA . LYS A 1 364 ? 45.060 12.293 10.343 1.00 92.81 364 LYS A CA 1
ATOM 2821 C C . LYS A 1 364 ? 44.571 13.696 10.651 1.00 92.81 364 LYS A C 1
ATOM 2823 O O . LYS A 1 364 ? 45.319 14.660 10.482 1.00 92.81 364 LYS A O 1
ATOM 2828 N N . VAL A 1 365 ? 43.336 13.808 11.107 1.00 92.81 365 VAL A N 1
ATOM 2829 C CA . VAL A 1 365 ? 42.689 15.087 11.391 1.00 92.81 365 VAL A CA 1
ATOM 2830 C C . VAL A 1 365 ? 42.060 15.068 12.776 1.00 92.81 365 VAL A C 1
ATOM 2832 O O . VAL A 1 365 ? 41.660 14.015 13.272 1.00 92.81 365 VAL A O 1
ATOM 2835 N N . SER A 1 366 ? 41.991 16.242 13.393 1.00 92.44 366 SER A N 1
ATOM 2836 C CA . SER A 1 366 ? 41.209 16.507 14.594 1.00 92.44 366 SER A CA 1
ATOM 2837 C C . SER A 1 366 ? 39.923 17.216 14.180 1.00 92.44 366 SER A C 1
ATOM 2839 O O . SER A 1 366 ? 39.984 18.219 13.466 1.00 92.44 366 SER A O 1
ATOM 2841 N N . ILE A 1 367 ? 38.774 16.662 14.565 1.00 91.69 367 ILE A N 1
ATOM 2842 C CA . ILE A 1 367 ? 37.451 17.083 14.097 1.00 91.69 367 ILE A CA 1
ATOM 2843 C C . ILE A 1 367 ? 36.560 17.431 15.279 1.00 91.69 367 ILE A C 1
ATOM 2845 O O . ILE A 1 367 ? 36.430 16.639 16.214 1.00 91.69 367 ILE A O 1
ATOM 2849 N N . VAL A 1 368 ? 35.897 18.585 15.180 1.00 91.12 368 VAL A N 1
ATOM 2850 C CA . VAL A 1 368 ? 34.734 18.933 16.005 1.00 91.12 368 VAL A CA 1
ATOM 2851 C C . VAL A 1 368 ? 33.466 18.734 15.182 1.00 91.12 368 VAL A C 1
ATOM 2853 O O . VAL A 1 368 ? 33.333 19.339 14.119 1.00 91.12 368 VAL A O 1
ATOM 2856 N N . GLY A 1 369 ? 32.542 17.909 15.673 1.00 90.69 369 GLY A N 1
ATOM 2857 C CA . GLY A 1 369 ? 31.251 17.655 15.028 1.00 90.69 369 GLY A CA 1
ATOM 2858 C C . GLY A 1 369 ? 30.188 17.169 16.012 1.00 90.69 369 GLY A C 1
ATOM 2859 O O . GLY A 1 369 ? 30.491 16.841 17.159 1.00 90.69 369 GLY A O 1
ATOM 2860 N N . GLU A 1 370 ? 28.938 17.138 15.566 1.00 93.81 370 GLU A N 1
ATOM 2861 C CA . GLU A 1 370 ? 27.762 16.737 16.342 1.00 93.81 370 GLU A CA 1
ATOM 2862 C C . GLU A 1 370 ? 27.361 15.294 16.027 1.00 93.81 370 GLU A C 1
ATOM 2864 O O . GLU A 1 370 ? 27.259 14.921 14.858 1.00 93.81 370 GLU A O 1
ATOM 2869 N N . ILE A 1 371 ? 27.097 14.491 17.057 1.00 96.19 371 ILE A N 1
ATOM 2870 C CA . ILE A 1 371 ? 26.653 13.101 16.910 1.00 96.19 371 ILE A CA 1
ATOM 2871 C C . ILE A 1 371 ? 25.254 13.044 16.302 1.00 96.19 371 ILE A C 1
ATOM 2873 O O . ILE A 1 371 ? 24.322 13.695 16.777 1.00 96.19 371 ILE A O 1
ATOM 2877 N N . ASP A 1 372 ? 25.092 12.207 15.284 1.00 95.75 372 ASP A N 1
ATOM 2878 C CA . ASP A 1 372 ? 23.808 11.916 14.666 1.00 95.75 372 ASP A CA 1
ATOM 2879 C C . ASP A 1 372 ? 23.708 10.446 14.241 1.00 95.75 372 ASP A C 1
ATOM 2881 O O . ASP A 1 372 ? 24.671 9.677 14.272 1.00 95.75 372 ASP A O 1
ATOM 2885 N N . ASP A 1 373 ? 22.502 10.066 13.848 1.00 91.56 373 ASP A N 1
ATOM 2886 C CA . ASP A 1 373 ? 22.164 8.759 13.316 1.00 91.56 373 ASP A CA 1
ATOM 2887 C C . ASP A 1 373 ? 21.212 8.950 12.133 1.00 91.56 373 ASP A C 1
ATOM 2889 O O . ASP A 1 373 ? 20.172 9.612 12.266 1.00 91.56 373 ASP A O 1
ATOM 2893 N N . TRP A 1 374 ? 21.593 8.421 10.971 1.00 89.25 374 TRP A N 1
ATOM 2894 C CA . TRP A 1 374 ? 20.799 8.512 9.752 1.00 89.25 374 TRP A CA 1
ATOM 2895 C C . TRP A 1 374 ? 20.628 7.137 9.120 1.00 89.25 374 TRP A C 1
ATOM 2897 O O . TRP A 1 374 ? 21.594 6.529 8.671 1.00 89.25 374 TRP A O 1
ATOM 2907 N N . ASN A 1 375 ? 19.386 6.650 9.051 1.00 89.94 375 ASN A N 1
ATOM 2908 C CA . ASN A 1 375 ? 19.077 5.295 8.579 1.00 89.94 375 ASN A CA 1
ATOM 2909 C C . ASN A 1 375 ? 19.917 4.214 9.284 1.00 89.94 375 ASN A C 1
ATOM 2911 O O . ASN A 1 375 ? 20.389 3.289 8.625 1.00 89.94 375 ASN A O 1
ATOM 2915 N N . ASN A 1 376 ? 20.083 4.338 10.604 1.00 91.69 376 ASN A N 1
ATOM 2916 C CA . ASN A 1 376 ? 20.916 3.493 11.460 1.00 91.69 376 ASN A CA 1
ATOM 2917 C C . ASN A 1 376 ? 22.432 3.620 11.233 1.00 91.69 376 ASN A C 1
ATOM 2919 O O . ASN A 1 376 ? 23.171 2.898 11.882 1.00 91.69 376 ASN A O 1
ATOM 2923 N N . LEU A 1 377 ? 22.909 4.523 10.363 1.00 93.94 377 LEU A N 1
ATOM 2924 C CA . LEU A 1 377 ? 24.337 4.814 10.220 1.00 93.94 377 LEU A CA 1
ATOM 2925 C C . LEU A 1 377 ? 24.777 5.830 11.281 1.00 93.94 377 LEU A C 1
ATOM 2927 O O . LEU A 1 377 ? 24.334 6.987 11.243 1.00 93.94 377 LEU A O 1
ATOM 2931 N N . LYS A 1 378 ? 25.690 5.450 12.186 1.00 95.19 378 LYS A N 1
ATOM 2932 C CA . LYS A 1 378 ? 26.268 6.413 13.143 1.00 95.19 378 LYS A CA 1
ATOM 2933 C C . LYS A 1 378 ? 27.221 7.379 12.455 1.00 95.19 378 LYS A C 1
ATOM 2935 O O . LYS A 1 378 ? 28.179 6.983 11.785 1.00 95.19 378 LYS A O 1
ATOM 2940 N N . GLN A 1 379 ? 26.998 8.672 12.685 1.00 96.19 379 GLN A N 1
ATOM 2941 C CA . GLN A 1 379 ? 27.724 9.725 11.987 1.00 96.19 379 GLN A CA 1
ATOM 2942 C C . GLN A 1 379 ? 28.012 10.958 12.848 1.00 96.19 379 GLN A C 1
ATOM 2944 O O . GLN A 1 379 ? 27.381 11.190 13.878 1.00 96.19 379 GLN A O 1
ATOM 2949 N N . LEU A 1 380 ? 28.950 11.780 12.381 1.00 94.94 380 LEU A N 1
ATOM 2950 C CA . LEU A 1 380 ? 29.095 13.176 12.772 1.00 94.94 380 LEU A CA 1
ATOM 2951 C C . LEU A 1 380 ? 28.540 14.080 11.674 1.00 94.94 380 LEU A C 1
ATOM 2953 O O . LEU A 1 380 ? 28.900 13.918 10.510 1.00 94.94 380 LEU A O 1
ATOM 2957 N N . LYS A 1 381 ? 27.716 15.055 12.051 1.00 91.25 381 LYS A N 1
ATOM 2958 C CA . LYS A 1 381 ? 27.264 16.165 11.197 1.00 91.25 381 LYS A CA 1
ATOM 2959 C C . LYS A 1 381 ? 27.727 17.502 11.774 1.00 91.25 381 LYS A C 1
ATOM 2961 O O . LYS A 1 381 ? 28.377 17.526 12.817 1.00 91.25 381 LYS A O 1
ATOM 2966 N N . ASN A 1 382 ? 27.374 18.617 11.127 1.00 87.25 382 ASN A N 1
ATOM 2967 C CA . ASN A 1 382 ? 27.687 19.971 11.611 1.00 87.25 382 ASN A CA 1
ATOM 2968 C C . ASN A 1 382 ? 29.174 20.124 11.974 1.00 87.25 382 ASN A C 1
ATOM 2970 O O . ASN A 1 382 ? 29.520 20.601 13.051 1.00 87.25 382 ASN A O 1
ATOM 2974 N N . ILE A 1 383 ? 30.055 19.639 11.095 1.00 87.19 383 ILE A N 1
ATOM 2975 C CA . ILE A 1 383 ? 31.500 19.688 11.319 1.00 87.19 383 ILE A CA 1
ATOM 2976 C C . ILE A 1 383 ? 31.931 21.158 11.352 1.00 87.19 383 ILE A C 1
ATOM 2978 O O . ILE A 1 383 ? 31.748 21.875 10.375 1.00 87.19 383 ILE A O 1
ATOM 2982 N N . GLU A 1 384 ? 32.476 21.615 12.478 1.00 81.62 384 GLU A N 1
ATOM 2983 C CA . GLU A 1 384 ? 32.820 23.031 12.694 1.00 81.62 384 GLU A CA 1
ATOM 2984 C C . GLU A 1 384 ? 34.276 23.333 12.344 1.00 81.62 384 GLU A C 1
ATOM 2986 O O . GLU A 1 384 ? 34.622 24.439 11.934 1.00 81.62 384 GLU A O 1
ATOM 2991 N N . CYS A 1 385 ? 35.150 22.350 12.548 1.00 77.69 385 CYS A N 1
ATOM 2992 C CA . CYS A 1 385 ? 36.585 22.501 12.386 1.00 77.69 385 CYS A CA 1
ATOM 2993 C C . CYS A 1 385 ? 37.206 21.160 12.011 1.00 77.69 385 CYS A C 1
ATOM 2995 O O . CYS A 1 385 ? 36.924 20.139 12.643 1.00 77.69 385 CYS A O 1
ATOM 2997 N N . ILE A 1 386 ? 38.088 21.192 11.013 1.00 83.06 386 ILE A N 1
ATOM 2998 C CA . ILE A 1 386 ? 39.004 20.105 10.687 1.00 83.06 386 ILE A CA 1
ATOM 2999 C C . ILE A 1 386 ? 40.413 20.667 10.789 1.00 83.06 386 ILE A C 1
ATOM 3001 O O . ILE A 1 386 ? 40.832 21.497 9.985 1.00 83.06 386 ILE A O 1
ATOM 3005 N N . LYS A 1 387 ? 41.163 20.204 11.784 1.00 86.94 387 LYS A N 1
ATOM 3006 C CA . LYS A 1 387 ? 42.578 20.530 11.927 1.00 86.94 387 LYS A CA 1
ATOM 3007 C C . LYS A 1 387 ? 43.407 19.361 11.425 1.00 86.94 387 LYS A C 1
ATOM 3009 O O . LYS A 1 387 ? 43.366 18.275 11.999 1.00 86.94 387 LYS A O 1
ATOM 3014 N N . LEU A 1 388 ? 44.192 19.593 10.379 1.00 88.56 388 LEU A N 1
ATOM 3015 C CA . LEU A 1 388 ? 45.175 18.623 9.911 1.00 88.56 388 LEU A CA 1
ATOM 3016 C C . LEU A 1 388 ? 46.237 18.368 10.993 1.00 88.56 388 LEU A C 1
ATOM 3018 O O . LEU A 1 388 ? 46.832 19.309 11.516 1.00 88.56 388 LEU A O 1
ATOM 3022 N N . ILE A 1 389 ? 46.462 17.095 11.324 1.00 91.00 389 ILE A N 1
ATOM 3023 C CA . ILE A 1 389 ? 47.467 16.639 12.295 1.00 91.00 389 ILE A CA 1
ATOM 3024 C C . ILE A 1 389 ? 48.679 16.041 11.574 1.00 91.00 389 ILE A C 1
ATOM 3026 O O . ILE A 1 389 ? 49.813 16.392 11.886 1.00 91.00 389 ILE A O 1
ATOM 3030 N N . SER A 1 390 ? 48.454 15.156 10.599 1.00 91.25 390 SER A N 1
ATOM 3031 C CA . SER A 1 390 ? 49.513 14.585 9.754 1.00 91.25 390 SER A CA 1
ATOM 3032 C C . SER A 1 390 ? 48.966 14.124 8.401 1.00 91.25 390 SER A C 1
ATOM 3034 O O . SER A 1 390 ? 47.785 13.802 8.274 1.00 91.25 390 SER A O 1
ATOM 3036 N N . THR A 1 391 ? 49.823 14.059 7.384 1.00 90.69 391 THR A N 1
ATOM 3037 C CA . THR A 1 391 ? 49.487 13.587 6.031 1.00 90.69 391 THR A CA 1
ATOM 3038 C C . THR A 1 391 ? 50.121 12.219 5.756 1.00 90.69 391 THR A C 1
ATOM 3040 O O . THR A 1 391 ? 51.058 11.815 6.443 1.00 90.69 391 THR A O 1
ATOM 3043 N N . GLY A 1 392 ? 49.619 11.491 4.752 1.00 81.56 392 GLY A N 1
ATOM 3044 C CA . GLY A 1 392 ? 50.277 10.279 4.239 1.00 81.56 392 GLY A CA 1
ATOM 3045 C C . GLY A 1 392 ? 50.311 9.080 5.196 1.00 81.56 392 GLY A C 1
ATOM 3046 O O . GLY A 1 392 ? 51.184 8.227 5.069 1.00 81.56 392 GLY A O 1
ATOM 3047 N N . ASN A 1 393 ? 49.386 8.996 6.155 1.00 89.75 393 ASN A N 1
ATOM 3048 C CA . ASN A 1 393 ? 49.312 7.865 7.078 1.00 89.75 393 ASN A CA 1
ATOM 3049 C C . ASN A 1 393 ? 48.898 6.591 6.327 1.00 89.75 393 ASN A C 1
ATOM 3051 O O . ASN A 1 393 ? 47.921 6.587 5.573 1.00 89.75 393 ASN A O 1
ATOM 3055 N N . THR A 1 394 ? 49.616 5.495 6.572 1.00 83.94 394 THR A N 1
ATOM 3056 C CA . THR A 1 394 ? 49.323 4.191 5.971 1.00 83.94 394 THR A CA 1
ATOM 3057 C C . THR A 1 394 ? 47.966 3.669 6.436 1.00 83.94 394 THR A C 1
ATOM 3059 O O . THR A 1 394 ? 47.716 3.527 7.633 1.00 83.94 394 THR A O 1
ATOM 3062 N N . LEU A 1 395 ? 47.102 3.324 5.483 1.00 89.06 395 LEU A N 1
ATOM 3063 C CA . LEU A 1 395 ? 45.822 2.678 5.754 1.00 89.06 395 LEU A CA 1
ATOM 3064 C C . LEU A 1 395 ? 46.010 1.162 5.782 1.00 89.06 395 LEU A C 1
ATOM 3066 O O . LEU A 1 395 ? 46.331 0.562 4.758 1.00 89.06 395 LEU A O 1
ATOM 3070 N N . ILE A 1 396 ? 45.799 0.542 6.943 1.00 88.75 396 ILE A N 1
ATOM 3071 C CA . ILE A 1 396 ? 45.871 -0.914 7.115 1.00 88.75 396 ILE A CA 1
ATOM 3072 C C . ILE A 1 396 ? 44.441 -1.440 7.313 1.00 88.75 396 ILE A C 1
ATOM 3074 O O . ILE A 1 396 ? 43.878 -1.245 8.391 1.00 88.75 396 ILE A O 1
ATOM 3078 N N . PRO A 1 397 ? 43.827 -2.084 6.301 1.00 93.75 397 PRO A N 1
ATOM 3079 C CA . PRO A 1 397 ? 42.490 -2.652 6.440 1.00 93.75 397 PRO A CA 1
ATOM 3080 C C . PRO A 1 397 ? 42.468 -3.803 7.451 1.00 93.75 397 PRO A C 1
ATOM 3082 O O . PRO A 1 397 ? 43.344 -4.675 7.433 1.00 93.75 397 PRO A O 1
ATOM 3085 N N . LYS A 1 398 ? 41.431 -3.858 8.291 1.00 94.56 398 LYS A N 1
ATOM 3086 C CA . LYS A 1 398 ? 41.207 -4.984 9.205 1.00 94.56 398 LYS A CA 1
ATOM 3087 C C . LYS A 1 398 ? 40.750 -6.209 8.409 1.00 94.56 398 LYS A C 1
ATOM 3089 O O . LYS A 1 398 ? 39.740 -6.151 7.714 1.00 94.56 398 LYS A O 1
ATOM 3094 N N . LYS A 1 399 ? 41.490 -7.316 8.493 1.00 95.44 399 LYS A N 1
ATOM 3095 C CA . LYS A 1 399 ? 41.098 -8.580 7.849 1.00 95.44 399 LYS A CA 1
ATOM 3096 C C . LYS A 1 399 ? 39.917 -9.197 8.597 1.00 95.44 399 LYS A C 1
ATOM 3098 O O . LYS A 1 399 ? 40.029 -9.388 9.806 1.00 95.44 399 LYS A O 1
ATOM 3103 N N . ILE A 1 400 ? 38.838 -9.507 7.884 1.00 95.88 400 ILE A N 1
ATOM 3104 C CA . ILE A 1 400 ? 37.617 -10.112 8.441 1.00 95.88 400 ILE A CA 1
ATOM 3105 C C . ILE A 1 400 ? 37.035 -11.163 7.480 1.00 95.88 400 ILE A C 1
ATOM 3107 O O . ILE A 1 400 ? 37.402 -11.198 6.301 1.00 95.88 400 ILE A O 1
ATOM 3111 N N . ASN A 1 401 ? 36.101 -11.977 7.972 1.00 93.94 401 ASN A N 1
ATOM 3112 C CA . ASN A 1 401 ? 35.186 -12.774 7.155 1.00 93.94 401 ASN A CA 1
ATOM 3113 C C . ASN A 1 401 ? 33.857 -12.034 6.941 1.00 93.94 401 ASN A C 1
ATOM 3115 O O . ASN A 1 401 ? 33.504 -11.126 7.691 1.00 93.94 401 ASN A O 1
ATOM 3119 N N . ALA A 1 402 ? 33.083 -12.447 5.936 1.00 92.00 402 ALA A N 1
ATOM 3120 C CA . ALA A 1 402 ? 31.768 -11.870 5.649 1.00 92.00 402 ALA A CA 1
ATOM 3121 C C . ALA A 1 402 ? 30.779 -12.029 6.817 1.00 92.00 402 ALA A C 1
ATOM 3123 O O . ALA A 1 402 ? 29.941 -11.161 7.029 1.00 92.00 402 ALA A O 1
ATOM 3124 N N . SER A 1 403 ? 30.904 -13.108 7.598 1.00 92.25 403 SER A N 1
ATOM 3125 C CA . SER A 1 403 ? 30.097 -13.356 8.803 1.00 92.25 403 SER A CA 1
ATOM 3126 C C . SER A 1 403 ? 30.349 -12.366 9.938 1.00 92.25 403 SER A C 1
ATOM 3128 O O . SER A 1 403 ? 29.531 -12.270 10.844 1.00 92.25 403 SER A O 1
ATOM 3130 N N . ASP A 1 404 ? 31.479 -11.657 9.909 1.00 93.88 404 ASP A N 1
ATOM 3131 C CA . ASP A 1 404 ? 31.888 -10.758 10.990 1.00 93.88 404 ASP A CA 1
ATOM 3132 C C . ASP A 1 404 ? 31.282 -9.352 10.829 1.00 93.88 404 ASP A C 1
ATOM 3134 O O . ASP A 1 404 ? 31.449 -8.501 11.702 1.00 93.88 404 ASP A O 1
ATOM 3138 N N . ILE A 1 405 ? 30.614 -9.078 9.700 1.00 94.31 405 ILE A N 1
ATOM 3139 C CA . ILE A 1 405 ? 30.026 -7.773 9.388 1.00 94.31 405 ILE A CA 1
ATOM 3140 C C . ILE A 1 405 ? 28.870 -7.473 10.352 1.00 94.31 405 ILE A C 1
ATOM 3142 O O . ILE A 1 405 ? 27.898 -8.220 10.434 1.00 94.31 405 ILE A O 1
ATOM 3146 N N . GLY A 1 406 ? 28.955 -6.330 11.032 1.00 91.88 406 GLY A N 1
ATOM 3147 C CA . GLY A 1 406 ? 27.934 -5.835 11.950 1.00 91.88 406 GLY A CA 1
ATOM 3148 C C . GLY A 1 406 ? 28.328 -4.497 12.580 1.00 91.88 406 GLY A C 1
ATOM 3149 O O . GLY A 1 406 ? 29.336 -3.899 12.194 1.00 91.88 406 GLY A O 1
ATOM 3150 N N . GLU A 1 407 ? 27.550 -4.061 13.573 1.00 91.69 407 GLU A N 1
ATOM 3151 C CA . GLU A 1 407 ? 27.647 -2.742 14.231 1.00 91.69 407 GLU A CA 1
ATOM 3152 C C . GLU A 1 407 ? 29.061 -2.435 14.747 1.00 91.69 407 GLU A C 1
ATOM 3154 O O . GLU A 1 407 ? 29.578 -1.332 14.579 1.00 91.69 407 GLU A O 1
ATOM 3159 N N . ASP A 1 408 ? 29.739 -3.437 15.313 1.00 91.75 408 ASP A N 1
ATOM 3160 C CA . ASP A 1 408 ? 31.090 -3.295 15.871 1.00 91.75 408 ASP A CA 1
ATOM 3161 C C . ASP A 1 408 ? 32.161 -2.949 14.825 1.00 91.75 408 ASP A C 1
ATOM 3163 O O . ASP A 1 408 ? 33.255 -2.497 15.180 1.00 91.75 408 ASP A O 1
ATOM 3167 N N . LEU A 1 409 ? 31.878 -3.185 13.542 1.00 95.44 409 LEU A N 1
ATOM 3168 C CA . LEU A 1 409 ? 32.760 -2.876 12.418 1.00 95.44 409 LEU A CA 1
ATOM 3169 C C . LEU A 1 409 ? 32.277 -1.684 11.592 1.00 95.44 409 LEU A C 1
ATOM 3171 O O . LEU A 1 409 ? 32.978 -1.285 10.661 1.00 95.44 409 LEU A O 1
ATOM 3175 N N . GLU A 1 410 ? 31.125 -1.101 11.924 1.00 95.62 410 GLU A N 1
ATOM 3176 C CA . GLU A 1 410 ? 30.560 0.016 11.180 1.00 95.62 410 GLU A CA 1
ATOM 3177 C C . GLU A 1 410 ? 31.572 1.171 11.061 1.00 95.62 410 GLU A C 1
ATOM 3179 O O . GLU A 1 410 ? 32.294 1.525 11.999 1.00 95.62 410 GLU A O 1
ATOM 3184 N N . SER A 1 411 ? 31.648 1.743 9.861 1.00 96.75 411 SER A N 1
ATOM 3185 C CA . SER A 1 411 ? 32.544 2.823 9.450 1.00 96.75 411 SER A CA 1
ATOM 3186 C C . SER A 1 411 ? 34.047 2.502 9.486 1.00 96.75 411 SER A C 1
ATOM 3188 O O . SER A 1 411 ? 34.865 3.409 9.325 1.00 96.75 411 SER A O 1
ATOM 3190 N N . GLN A 1 412 ? 34.448 1.237 9.657 1.00 97.19 412 GLN A N 1
ATOM 3191 C CA . GLN A 1 412 ? 35.858 0.825 9.623 1.00 97.19 412 GLN A CA 1
ATOM 3192 C C . GLN A 1 412 ? 36.280 0.289 8.253 1.00 97.19 412 GLN A C 1
ATOM 3194 O O . GLN A 1 412 ? 35.520 -0.393 7.565 1.00 97.19 412 GLN A O 1
ATOM 3199 N N . LEU A 1 413 ? 37.536 0.558 7.886 1.00 97.31 413 LEU A N 1
ATOM 3200 C CA . LEU A 1 413 ? 38.188 -0.001 6.706 1.00 97.31 413 LEU A CA 1
ATOM 3201 C C . LEU A 1 413 ? 38.563 -1.472 6.927 1.00 97.31 413 LEU A C 1
ATOM 3203 O O . LEU A 1 413 ? 39.371 -1.801 7.802 1.00 97.31 413 LEU A O 1
ATOM 3207 N N . VAL A 1 414 ? 38.034 -2.347 6.080 1.00 96.75 414 VAL A N 1
ATOM 3208 C CA . VAL A 1 414 ? 38.193 -3.799 6.168 1.00 96.75 414 VAL A CA 1
ATOM 3209 C C . VAL A 1 414 ? 38.741 -4.389 4.872 1.00 96.75 414 VAL A C 1
ATOM 3211 O O . VAL A 1 414 ? 38.649 -3.783 3.803 1.00 96.75 414 VAL A O 1
ATOM 3214 N N . LYS A 1 415 ? 39.326 -5.584 4.972 1.00 95.62 415 LYS A N 1
ATOM 3215 C CA . LYS A 1 415 ? 39.667 -6.437 3.833 1.00 95.62 415 LYS A CA 1
ATOM 3216 C C . LYS A 1 415 ? 39.019 -7.805 4.011 1.00 95.62 415 LYS A C 1
ATOM 3218 O O . LYS A 1 415 ? 39.231 -8.453 5.035 1.00 95.62 415 LYS A O 1
ATOM 3223 N N . ILE A 1 416 ? 38.318 -8.260 2.982 1.00 94.38 416 ILE A N 1
ATOM 3224 C CA . ILE A 1 416 ? 37.748 -9.605 2.894 1.00 94.38 416 ILE A CA 1
ATOM 3225 C C . ILE A 1 416 ? 38.323 -10.277 1.652 1.00 94.38 416 ILE A C 1
ATOM 3227 O O . ILE A 1 416 ? 38.364 -9.676 0.581 1.00 94.38 416 ILE A O 1
ATOM 3231 N N . SER A 1 417 ? 38.788 -11.514 1.792 1.00 90.44 417 SER A N 1
ATOM 3232 C CA . SER A 1 417 ? 39.366 -12.277 0.683 1.00 90.44 417 SER A CA 1
ATOM 3233 C C . SER A 1 417 ? 38.413 -13.358 0.179 1.00 90.44 417 SER A C 1
ATOM 3235 O O . SER A 1 417 ? 37.595 -13.874 0.939 1.00 90.44 417 SER A O 1
ATOM 3237 N N . ASN A 1 418 ? 38.567 -13.755 -1.086 1.00 85.81 418 ASN A N 1
ATOM 3238 C CA . ASN A 1 418 ? 37.806 -14.853 -1.705 1.00 85.81 418 ASN A CA 1
ATOM 3239 C C . ASN A 1 418 ? 36.278 -14.647 -1.750 1.00 85.81 418 ASN A C 1
ATOM 3241 O O . ASN A 1 418 ? 35.518 -15.575 -1.472 1.00 85.81 418 ASN A O 1
ATOM 3245 N N . ILE A 1 419 ? 35.824 -13.449 -2.109 1.00 88.88 419 ILE A N 1
ATOM 3246 C CA . ILE A 1 419 ? 34.404 -13.155 -2.323 1.00 88.88 419 ILE A CA 1
ATOM 3247 C C . ILE A 1 419 ? 34.023 -13.468 -3.774 1.00 88.88 419 ILE A C 1
ATOM 3249 O O . ILE A 1 419 ? 34.700 -13.014 -4.690 1.00 88.88 419 ILE A O 1
ATOM 3253 N N . GLU A 1 420 ? 32.925 -14.188 -3.994 1.00 87.56 420 GLU A N 1
ATOM 3254 C CA . GLU A 1 420 ? 32.325 -14.408 -5.315 1.00 87.56 420 GLU A CA 1
ATOM 3255 C C . GLU A 1 420 ? 31.289 -13.319 -5.618 1.00 87.56 420 GLU A C 1
ATOM 3257 O O . GLU A 1 420 ? 30.320 -13.176 -4.876 1.00 87.56 420 GLU A O 1
ATOM 3262 N N . LEU A 1 421 ? 31.454 -12.576 -6.715 1.00 88.94 421 LEU A N 1
ATOM 3263 C CA . LEU A 1 421 ? 30.441 -11.639 -7.210 1.00 88.94 421 LEU A CA 1
ATOM 3264 C C . LEU A 1 421 ? 29.267 -12.430 -7.796 1.00 88.94 421 LEU A C 1
ATOM 3266 O O . LEU A 1 421 ? 29.461 -13.207 -8.725 1.00 88.94 421 LEU A O 1
ATOM 3270 N N . THR A 1 422 ? 28.055 -12.256 -7.285 1.00 86.00 422 THR A N 1
ATOM 3271 C CA . THR A 1 422 ? 26.871 -13.025 -7.705 1.00 86.00 422 THR A CA 1
ATOM 3272 C C . THR A 1 422 ? 25.971 -12.239 -8.650 1.00 86.00 422 THR A C 1
ATOM 3274 O O . THR A 1 422 ? 25.380 -12.834 -9.549 1.00 86.00 422 THR A O 1
ATOM 3277 N N . GLU A 1 423 ? 25.926 -10.914 -8.505 1.00 87.62 423 GLU A N 1
ATOM 3278 C CA . GLU A 1 423 ? 25.129 -10.024 -9.351 1.00 87.62 423 GLU A CA 1
ATOM 3279 C C . GLU A 1 423 ? 25.839 -8.678 -9.539 1.00 87.62 423 GLU A C 1
ATOM 3281 O O . GLU A 1 423 ? 25.963 -7.895 -8.600 1.00 87.62 423 GLU A O 1
ATOM 3286 N N . VAL A 1 424 ? 26.305 -8.416 -10.758 1.00 83.38 424 VAL A N 1
ATOM 3287 C CA . VAL A 1 424 ? 26.919 -7.168 -11.211 1.00 83.38 424 VAL A CA 1
ATOM 3288 C C . VAL A 1 424 ? 25.952 -6.520 -12.212 1.00 83.38 424 VAL A C 1
ATOM 3290 O O . VAL A 1 424 ? 25.728 -7.092 -13.282 1.00 83.38 424 VAL A O 1
ATOM 3293 N N . PRO A 1 425 ? 25.348 -5.364 -11.886 1.00 79.00 425 PRO A N 1
ATOM 3294 C CA . PRO A 1 425 ? 24.464 -4.646 -12.803 1.00 79.00 425 PRO A CA 1
ATOM 3295 C C . PRO A 1 425 ? 25.191 -4.230 -14.090 1.00 79.00 425 PRO A C 1
ATOM 3297 O O . PRO A 1 425 ? 26.330 -3.775 -14.021 1.00 79.00 425 PRO A O 1
ATOM 3300 N N . ALA A 1 426 ? 24.534 -4.357 -15.247 1.00 61.22 426 ALA A N 1
ATOM 3301 C CA . ALA A 1 426 ? 25.058 -3.867 -16.523 1.00 61.22 426 ALA A CA 1
ATOM 3302 C C . ALA A 1 426 ? 24.800 -2.355 -16.650 1.00 61.22 426 ALA A C 1
ATOM 3304 O O . ALA A 1 426 ? 23.648 -1.942 -16.549 1.00 61.22 426 ALA A O 1
ATOM 3305 N N . ASP A 1 427 ? 25.860 -1.566 -16.857 1.00 57.50 427 ASP A N 1
ATOM 3306 C CA . ASP A 1 427 ? 25.850 -0.117 -17.123 1.00 57.50 427 ASP A CA 1
ATOM 3307 C C . ASP A 1 427 ? 24.957 0.724 -16.186 1.00 57.50 427 ASP A C 1
ATOM 3309 O O . ASP A 1 427 ? 23.770 0.953 -16.430 1.00 57.50 427 ASP A O 1
ATOM 3313 N N . SER A 1 428 ? 25.553 1.284 -15.127 1.00 53.38 428 SER A N 1
ATOM 3314 C CA . SER A 1 428 ? 24.864 2.228 -14.239 1.00 53.38 428 SER A CA 1
ATOM 3315 C C . SER A 1 428 ? 25.708 3.460 -13.918 1.00 53.38 428 SER A C 1
ATOM 3317 O O . SER A 1 428 ? 26.635 3.412 -13.117 1.00 53.38 428 SER A O 1
ATOM 3319 N N . TYR A 1 429 ? 25.300 4.607 -14.471 1.00 58.47 429 TYR A N 1
ATOM 3320 C CA . TYR A 1 429 ? 25.839 5.937 -14.143 1.00 58.47 429 TYR A CA 1
ATOM 3321 C C . TYR A 1 429 ? 25.243 6.527 -12.846 1.00 58.47 429 TYR A C 1
ATOM 3323 O O . TYR A 1 429 ? 25.521 7.665 -12.476 1.00 58.47 429 TYR A O 1
ATOM 3331 N N . LYS A 1 430 ? 24.367 5.783 -12.156 1.00 65.19 430 LYS A N 1
ATOM 3332 C CA . LYS A 1 430 ? 23.640 6.229 -10.959 1.00 65.19 430 LYS A CA 1
ATOM 3333 C C . LYS A 1 430 ? 23.821 5.197 -9.850 1.00 65.19 430 LYS A C 1
ATOM 3335 O O . LYS A 1 430 ? 22.929 4.387 -9.651 1.00 65.19 430 LYS A O 1
ATOM 3340 N N . GLY A 1 431 ? 24.983 5.217 -9.189 1.00 79.56 431 GLY A N 1
ATOM 3341 C CA . GLY A 1 431 ? 25.351 4.445 -7.986 1.00 79.56 431 GLY A CA 1
ATOM 3342 C C . GLY A 1 431 ? 24.570 3.145 -7.732 1.00 79.56 431 GLY A C 1
ATOM 3343 O O . GLY A 1 431 ? 23.411 3.167 -7.313 1.00 79.56 431 GLY A O 1
ATOM 3344 N N . TYR A 1 432 ? 25.219 2.000 -7.891 1.00 87.69 432 TYR A N 1
ATOM 3345 C CA . TYR A 1 432 ? 24.598 0.677 -7.899 1.00 87.69 432 TYR A CA 1
ATOM 3346 C C . TYR A 1 432 ? 25.151 -0.241 -6.798 1.00 87.69 432 TYR A C 1
ATOM 3348 O O . TYR A 1 432 ? 26.082 0.103 -6.072 1.00 87.69 432 TYR A O 1
ATOM 3356 N N . THR A 1 433 ? 24.544 -1.413 -6.637 1.00 91.19 433 THR A N 1
ATOM 3357 C CA . THR A 1 433 ? 24.983 -2.421 -5.666 1.00 91.19 433 THR A CA 1
ATOM 3358 C C . THR A 1 433 ? 25.365 -3.692 -6.407 1.00 91.19 433 THR A C 1
ATOM 3360 O O . THR A 1 433 ? 24.589 -4.188 -7.218 1.00 91.19 433 THR A O 1
ATOM 3363 N N . ILE A 1 434 ? 26.555 -4.214 -6.123 1.00 91.44 434 ILE A N 1
ATOM 3364 C CA . ILE A 1 434 ? 26.995 -5.535 -6.565 1.00 91.44 434 ILE A CA 1
ATOM 3365 C C . ILE A 1 434 ? 26.671 -6.517 -5.438 1.00 91.44 434 ILE A C 1
ATOM 3367 O O . ILE A 1 434 ? 27.101 -6.312 -4.299 1.00 91.44 434 ILE A O 1
ATOM 3371 N N . LYS A 1 435 ? 25.927 -7.586 -5.727 1.00 93.25 435 LYS A N 1
ATOM 3372 C CA . LYS A 1 435 ? 25.746 -8.677 -4.758 1.00 93.25 435 LYS A CA 1
ATOM 3373 C C . LYS A 1 435 ? 26.936 -9.617 -4.829 1.00 93.25 435 LYS A C 1
ATOM 3375 O O . LYS A 1 435 ? 27.472 -9.881 -5.909 1.00 93.25 435 LYS A O 1
ATOM 3380 N N . ALA A 1 436 ? 27.351 -10.116 -3.674 1.00 92.56 436 ALA A N 1
ATOM 3381 C CA . ALA A 1 436 ? 28.455 -11.045 -3.575 1.00 92.56 436 ALA A CA 1
ATOM 3382 C C . ALA A 1 436 ? 28.262 -12.019 -2.405 1.00 92.56 436 ALA A C 1
ATOM 3384 O O . ALA A 1 436 ? 27.400 -11.816 -1.553 1.00 92.56 436 ALA A O 1
ATOM 3385 N N . LYS A 1 437 ? 29.059 -13.086 -2.348 1.00 92.19 437 LYS A N 1
ATOM 3386 C CA . LYS A 1 437 ? 29.012 -14.067 -1.255 1.00 92.19 437 LYS A CA 1
ATOM 3387 C C . LYS A 1 437 ? 30.395 -14.575 -0.864 1.00 92.19 437 LYS A C 1
ATOM 3389 O O . LYS A 1 437 ? 31.306 -14.628 -1.690 1.00 92.19 437 LYS A O 1
ATOM 3394 N N . GLN A 1 438 ? 30.532 -15.003 0.386 1.00 91.25 438 GLN A N 1
ATOM 3395 C CA . GLN A 1 438 ? 31.667 -15.783 0.881 1.00 91.25 438 GLN A CA 1
ATOM 3396 C C . GLN A 1 438 ? 31.106 -17.031 1.578 1.00 91.25 438 GLN A C 1
ATOM 3398 O O . GLN A 1 438 ? 30.526 -16.938 2.657 1.00 91.25 438 GLN A O 1
ATOM 3403 N N . GLY A 1 439 ? 31.224 -18.200 0.939 1.00 86.50 439 GLY A N 1
ATOM 3404 C CA . GLY A 1 439 ? 30.489 -19.395 1.372 1.00 86.50 439 GLY A CA 1
ATOM 3405 C C . GLY A 1 439 ? 28.977 -19.231 1.164 1.00 86.50 439 GLY A C 1
ATOM 3406 O O . GLY A 1 439 ? 28.548 -18.858 0.072 1.00 86.50 439 GLY A O 1
ATOM 3407 N N . GLU A 1 440 ? 28.181 -19.496 2.203 1.00 82.62 440 GLU A N 1
ATOM 3408 C CA . GLU A 1 440 ? 26.721 -19.279 2.204 1.00 82.62 440 GLU A CA 1
ATOM 3409 C C . GLU A 1 440 ? 26.330 -17.833 2.564 1.00 82.62 440 GLU A C 1
ATOM 3411 O O . GLU A 1 440 ? 25.221 -17.390 2.262 1.00 82.62 440 GLU A O 1
ATOM 3416 N N . THR A 1 441 ? 27.250 -17.064 3.156 1.00 87.69 441 THR A N 1
ATOM 3417 C CA . THR A 1 441 ? 26.995 -15.696 3.619 1.00 87.69 441 THR A CA 1
ATOM 3418 C C . THR A 1 441 ? 26.956 -14.718 2.447 1.00 87.69 441 THR A C 1
ATOM 3420 O O . THR A 1 441 ? 27.956 -14.533 1.749 1.00 87.69 441 THR A O 1
ATOM 3423 N N . GLN A 1 442 ? 25.810 -14.062 2.254 1.00 92.06 442 GLN A N 1
ATOM 3424 C CA . GLN A 1 442 ? 25.633 -12.986 1.275 1.00 92.06 442 GLN A CA 1
ATOM 3425 C C . GLN A 1 442 ? 26.149 -11.652 1.826 1.00 92.06 442 GLN A C 1
ATOM 3427 O O . GLN A 1 442 ? 26.034 -11.371 3.016 1.00 92.06 442 GLN A O 1
ATOM 3432 N N . LEU A 1 443 ? 26.672 -10.806 0.946 1.00 92.38 443 LEU A N 1
ATOM 3433 C CA . LEU A 1 443 ? 27.076 -9.438 1.248 1.00 92.38 443 LEU A CA 1
ATOM 3434 C C . LEU A 1 443 ? 26.780 -8.507 0.065 1.00 92.38 443 LEU A C 1
ATOM 3436 O O . LEU A 1 443 ? 26.661 -8.935 -1.085 1.00 92.38 443 LEU A O 1
ATOM 3440 N N . GLN A 1 444 ? 26.669 -7.214 0.352 1.00 94.62 444 GLN A N 1
ATOM 3441 C CA . GLN A 1 444 ? 26.418 -6.176 -0.647 1.00 94.62 444 GLN A CA 1
ATOM 3442 C C . GLN A 1 444 ? 27.639 -5.266 -0.769 1.00 94.62 444 GLN A C 1
ATOM 3444 O O . GLN A 1 444 ? 28.118 -4.740 0.234 1.00 94.62 444 GLN A O 1
ATOM 3449 N N . LEU A 1 445 ? 28.137 -5.066 -1.989 1.00 94.06 445 LEU A N 1
ATOM 3450 C CA . LEU A 1 445 ? 29.177 -4.087 -2.299 1.00 94.06 445 LEU A CA 1
ATOM 3451 C C . LEU A 1 445 ? 28.506 -2.866 -2.924 1.00 94.06 445 LEU A C 1
ATOM 3453 O O . LEU A 1 445 ? 27.948 -2.940 -4.020 1.00 94.06 445 LEU A O 1
ATOM 3457 N N . ARG A 1 446 ? 28.532 -1.739 -2.222 1.00 92.81 446 ARG A N 1
ATOM 3458 C CA . ARG A 1 446 ? 27.905 -0.502 -2.674 1.00 92.81 446 ARG A CA 1
ATOM 3459 C C . ARG A 1 446 ? 28.901 0.319 -3.484 1.00 92.81 446 ARG A C 1
ATOM 3461 O O . ARG A 1 446 ? 29.939 0.735 -2.966 1.00 92.81 446 ARG A O 1
ATOM 3468 N N . VAL A 1 447 ? 28.542 0.584 -4.737 1.00 89.62 447 VAL A N 1
ATOM 3469 C CA . VAL A 1 447 ? 29.230 1.522 -5.625 1.00 89.62 447 VAL A CA 1
ATOM 3470 C C . VAL A 1 447 ? 28.436 2.816 -5.638 1.00 89.62 447 VAL A C 1
ATOM 3472 O O . VAL A 1 447 ? 27.299 2.868 -6.102 1.00 89.62 447 VAL A O 1
ATOM 3475 N N . ASP A 1 448 ? 29.006 3.877 -5.088 1.00 86.69 448 ASP A N 1
ATOM 3476 C CA . ASP A 1 448 ? 28.346 5.177 -5.097 1.00 86.69 448 ASP A CA 1
ATOM 3477 C C . ASP A 1 448 ? 28.503 5.870 -6.464 1.00 86.69 448 ASP A C 1
ATOM 3479 O O . ASP A 1 448 ? 29.451 5.606 -7.202 1.00 86.69 448 ASP A O 1
ATOM 3483 N N . SER A 1 449 ? 27.576 6.765 -6.819 1.00 83.94 449 SER A N 1
ATOM 3484 C CA . SER A 1 449 ? 27.536 7.415 -8.137 1.00 83.94 449 SER A CA 1
ATOM 3485 C C . SER A 1 449 ? 28.836 8.112 -8.537 1.00 83.94 449 SER A C 1
ATOM 3487 O O . SER A 1 449 ? 29.165 8.118 -9.715 1.00 83.94 449 SER A O 1
ATOM 3489 N N . HIS A 1 450 ? 29.595 8.655 -7.582 1.00 79.31 450 HIS A N 1
ATOM 3490 C CA . HIS A 1 450 ? 30.831 9.390 -7.876 1.00 79.31 450 HIS A CA 1
ATOM 3491 C C . HIS A 1 450 ? 32.012 8.500 -8.314 1.00 79.31 450 HIS A C 1
ATOM 3493 O O . HIS A 1 450 ? 32.954 9.016 -8.901 1.00 79.31 450 HIS A O 1
ATOM 3499 N N . ILE A 1 451 ? 31.972 7.192 -8.032 1.00 80.19 451 ILE A N 1
ATOM 3500 C CA . ILE A 1 451 ? 32.973 6.202 -8.486 1.00 80.19 451 ILE A CA 1
ATOM 3501 C C . ILE A 1 451 ? 32.381 5.190 -9.467 1.00 80.19 451 ILE A C 1
ATOM 3503 O O . ILE A 1 451 ? 33.089 4.298 -9.926 1.00 80.19 451 ILE A O 1
ATOM 3507 N N . ALA A 1 452 ? 31.089 5.299 -9.780 1.00 78.44 452 ALA A N 1
ATOM 3508 C CA . ALA A 1 452 ? 30.404 4.366 -10.666 1.00 78.44 452 ALA A CA 1
ATOM 3509 C C . ALA A 1 452 ? 31.017 4.351 -12.076 1.00 78.44 452 ALA A C 1
ATOM 3511 O O . ALA A 1 452 ? 31.071 3.298 -12.697 1.00 78.44 452 ALA A O 1
ATOM 3512 N N . GLU A 1 453 ? 31.534 5.489 -12.550 1.00 71.69 453 GLU A N 1
ATOM 3513 C CA . GLU A 1 453 ? 32.257 5.577 -13.827 1.00 71.69 453 GLU A CA 1
ATOM 3514 C C . GLU A 1 453 ? 33.669 4.968 -13.757 1.00 71.69 453 GLU A C 1
ATOM 3516 O O . GLU A 1 453 ? 34.153 4.408 -14.739 1.00 71.69 453 GLU A O 1
ATOM 3521 N N . ASP A 1 454 ? 34.326 5.035 -12.593 1.00 69.75 454 ASP A N 1
ATOM 3522 C CA . ASP A 1 454 ? 35.675 4.493 -12.384 1.00 69.75 454 ASP A CA 1
ATOM 3523 C C . ASP A 1 454 ? 35.677 2.970 -12.203 1.00 69.75 454 ASP A C 1
ATOM 3525 O O . ASP A 1 454 ? 36.652 2.292 -12.547 1.00 69.75 454 ASP A O 1
ATOM 3529 N N . ILE A 1 455 ? 34.599 2.431 -11.629 1.00 71.56 455 ILE A N 1
ATOM 3530 C CA . ILE A 1 455 ? 34.351 0.997 -11.487 1.00 71.56 455 ILE A CA 1
ATOM 3531 C C . ILE A 1 455 ? 33.516 0.557 -12.684 1.00 71.56 455 ILE A C 1
ATOM 3533 O O . ILE A 1 455 ? 32.322 0.311 -12.577 1.00 71.56 455 ILE A O 1
ATOM 3537 N N . ASP A 1 456 ? 34.154 0.457 -13.846 1.00 64.75 456 ASP A N 1
ATOM 3538 C CA . ASP A 1 456 ? 33.488 -0.046 -15.043 1.00 64.75 456 ASP A CA 1
ATOM 3539 C C . ASP A 1 456 ? 32.994 -1.481 -14.798 1.00 64.75 456 ASP A C 1
ATOM 3541 O O . ASP A 1 456 ? 33.779 -2.434 -14.727 1.00 64.75 456 ASP A O 1
ATOM 3545 N N . SER A 1 457 ? 31.674 -1.619 -14.648 1.00 59.19 457 SER A N 1
ATOM 3546 C CA . SER A 1 457 ? 30.993 -2.900 -14.458 1.00 59.19 457 SER A CA 1
ATOM 3547 C C . SER A 1 457 ? 31.322 -3.908 -15.563 1.00 59.19 457 SER A C 1
ATOM 3549 O O . SER A 1 457 ? 31.289 -5.104 -15.308 1.00 59.19 457 SER A O 1
ATOM 3551 N N . ASN A 1 458 ? 31.754 -3.465 -16.750 1.00 56.53 458 ASN A N 1
ATOM 3552 C CA . ASN A 1 458 ? 32.171 -4.363 -17.826 1.00 56.53 458 ASN A CA 1
ATOM 3553 C C . ASN A 1 458 ? 33.466 -5.134 -17.506 1.00 56.53 458 ASN A C 1
ATOM 3555 O O . ASN A 1 458 ? 33.695 -6.205 -18.074 1.00 56.53 458 ASN A O 1
ATOM 3559 N N . ASN A 1 459 ? 34.282 -4.648 -16.563 1.00 62.34 459 ASN A N 1
ATOM 3560 C CA . ASN A 1 459 ? 35.504 -5.323 -16.111 1.00 62.34 459 ASN A CA 1
ATOM 3561 C C . ASN A 1 459 ? 35.262 -6.375 -15.014 1.00 62.34 459 ASN A C 1
ATOM 3563 O O . ASN A 1 459 ? 36.188 -7.111 -14.660 1.00 62.34 459 ASN A O 1
ATOM 3567 N N . TYR A 1 460 ? 34.045 -6.475 -14.471 1.00 73.94 460 TYR A N 1
ATOM 3568 C CA . TYR A 1 460 ? 33.698 -7.415 -13.404 1.00 73.94 460 TYR A CA 1
ATOM 3569 C C . TYR A 1 460 ? 32.430 -8.182 -13.770 1.00 73.94 460 TYR A C 1
ATOM 3571 O O . TYR A 1 460 ? 31.416 -7.596 -14.117 1.00 73.94 460 TYR A O 1
ATOM 3579 N N . LYS A 1 461 ? 32.447 -9.512 -13.679 1.00 71.88 461 LYS A N 1
ATOM 3580 C CA . LYS A 1 461 ? 31.299 -10.335 -14.090 1.00 71.88 461 LYS A CA 1
ATOM 3581 C C . LYS A 1 461 ? 30.825 -11.239 -12.966 1.00 71.88 461 LYS A C 1
ATOM 3583 O O . LYS A 1 461 ? 31.613 -11.650 -12.113 1.00 71.88 461 LYS A O 1
ATOM 3588 N N . ASN A 1 462 ? 29.547 -11.617 -13.014 1.00 78.44 462 ASN A N 1
ATOM 3589 C CA . ASN A 1 462 ? 28.993 -12.636 -12.122 1.00 78.44 462 ASN A CA 1
ATOM 3590 C C . ASN A 1 462 ? 29.860 -13.903 -12.196 1.00 78.44 462 ASN A C 1
ATOM 3592 O O . ASN A 1 462 ? 30.109 -14.444 -13.282 1.00 78.44 462 ASN A O 1
ATOM 3596 N N . GLY A 1 463 ? 30.301 -14.369 -11.035 1.00 71.94 463 GLY A N 1
ATOM 3597 C CA . GLY A 1 463 ? 31.200 -15.492 -10.823 1.00 71.94 463 GLY A CA 1
ATOM 3598 C C . GLY A 1 463 ? 32.670 -15.116 -10.616 1.00 71.94 463 GLY A C 1
ATOM 3599 O O . GLY A 1 463 ? 33.492 -16.006 -10.396 1.00 71.94 463 GLY A O 1
ATOM 3600 N N . PHE A 1 464 ? 33.042 -13.834 -10.694 1.00 78.88 464 PHE A N 1
ATOM 3601 C CA . PHE A 1 464 ? 34.408 -13.405 -10.382 1.00 78.88 464 PHE A CA 1
ATOM 3602 C C . PHE A 1 464 ? 34.695 -13.598 -8.896 1.00 78.88 464 PHE A C 1
ATOM 3604 O O . PHE A 1 464 ? 33.895 -13.192 -8.058 1.00 78.88 464 PHE A O 1
ATOM 3611 N N . ILE A 1 465 ? 35.858 -14.176 -8.579 1.00 80.12 465 ILE A N 1
ATOM 3612 C CA . ILE A 1 465 ? 36.358 -14.221 -7.205 1.00 80.12 465 ILE A CA 1
ATOM 3613 C C . ILE A 1 465 ? 37.377 -13.110 -6.999 1.00 80.12 465 ILE A C 1
ATOM 3615 O O . ILE A 1 465 ? 38.379 -13.013 -7.712 1.00 80.12 465 ILE A O 1
ATOM 3619 N N . VAL A 1 466 ? 37.109 -12.272 -6.009 1.00 86.06 466 VAL A N 1
ATOM 3620 C CA . VAL A 1 466 ? 37.855 -11.051 -5.730 1.00 86.06 466 VAL A CA 1
ATOM 3621 C C . VAL A 1 466 ? 38.175 -10.950 -4.242 1.00 86.06 466 VAL A C 1
ATOM 3623 O O . VAL A 1 466 ? 37.480 -11.493 -3.384 1.00 86.06 466 VAL A O 1
ATOM 3626 N N . ASP A 1 467 ? 39.255 -10.250 -3.940 1.00 89.31 467 ASP A N 1
ATOM 3627 C CA . ASP A 1 467 ? 39.504 -9.666 -2.634 1.00 89.31 467 ASP A CA 1
ATOM 3628 C C . ASP A 1 467 ? 38.891 -8.262 -2.639 1.00 89.31 467 ASP A C 1
ATOM 3630 O O . ASP A 1 467 ? 39.126 -7.487 -3.564 1.00 89.31 467 ASP A O 1
ATOM 3634 N N . ILE A 1 468 ? 38.125 -7.926 -1.607 1.00 92.88 468 ILE A N 1
ATOM 3635 C CA . ILE A 1 468 ? 37.537 -6.598 -1.441 1.00 92.88 468 ILE A CA 1
ATOM 3636 C C . ILE A 1 468 ? 38.247 -5.873 -0.309 1.00 92.88 468 ILE A C 1
ATOM 3638 O O . ILE A 1 468 ? 38.382 -6.405 0.794 1.00 92.88 468 ILE A O 1
ATOM 3642 N N . ILE A 1 469 ? 38.665 -4.641 -0.570 1.00 94.56 469 ILE A N 1
ATOM 3643 C CA . ILE A 1 469 ? 38.973 -3.653 0.460 1.00 94.56 469 ILE A CA 1
ATOM 3644 C C . ILE A 1 469 ? 37.836 -2.637 0.448 1.00 94.56 469 ILE A C 1
ATOM 3646 O O . ILE A 1 469 ? 37.449 -2.173 -0.608 1.00 94.56 469 ILE A O 1
ATOM 3650 N N . GLY A 1 470 ? 37.272 -2.281 1.592 1.00 94.69 470 GLY A N 1
ATOM 3651 C CA . GLY A 1 470 ? 36.179 -1.312 1.619 1.00 94.69 470 GLY A CA 1
ATOM 3652 C C . GLY A 1 470 ? 35.795 -0.936 3.033 1.00 94.69 470 GLY A C 1
ATOM 3653 O O . GLY A 1 470 ? 36.385 -1.429 3.992 1.00 94.69 470 GLY A O 1
ATOM 3654 N N . ILE A 1 471 ? 34.836 -0.031 3.173 1.00 97.06 471 ILE A N 1
ATOM 3655 C CA . ILE A 1 471 ? 34.399 0.453 4.484 1.00 97.06 471 ILE A CA 1
ATOM 3656 C C . ILE A 1 471 ? 33.025 -0.119 4.790 1.00 97.06 471 ILE A C 1
ATOM 3658 O O . ILE A 1 471 ? 32.139 -0.056 3.943 1.00 97.06 471 ILE A O 1
ATOM 3662 N N . ILE A 1 472 ? 32.824 -0.670 5.984 1.00 97.06 472 ILE A N 1
ATOM 3663 C CA . ILE A 1 472 ? 31.493 -1.142 6.380 1.00 97.06 472 ILE A CA 1
ATOM 3664 C C . ILE A 1 472 ? 30.573 0.069 6.565 1.00 97.06 472 ILE A C 1
ATOM 3666 O O . ILE A 1 472 ? 30.832 0.930 7.398 1.00 97.06 472 ILE A O 1
ATOM 3670 N N . GLY A 1 473 ? 29.503 0.148 5.787 1.00 94.00 473 GLY A N 1
ATOM 3671 C CA . GLY A 1 473 ? 28.406 1.090 5.967 1.00 94.00 473 GLY A CA 1
ATOM 3672 C C . GLY A 1 473 ? 27.117 0.361 6.332 1.00 94.00 473 GLY A C 1
ATOM 3673 O O . GLY A 1 473 ? 27.010 -0.857 6.186 1.00 94.00 473 GLY A O 1
ATOM 3674 N N . GLN A 1 474 ? 26.120 1.126 6.756 1.00 93.44 474 GLN A N 1
ATOM 3675 C CA . GLN A 1 474 ? 24.781 0.637 7.045 1.00 93.44 474 GLN A CA 1
ATOM 3676 C C . GLN A 1 474 ? 23.745 1.508 6.340 1.00 93.44 474 GLN A C 1
ATOM 3678 O O . GLN A 1 474 ? 23.895 2.725 6.233 1.00 93.44 474 GLN A O 1
ATOM 3683 N N . TYR A 1 475 ? 22.696 0.869 5.832 1.00 89.88 475 TYR A N 1
ATOM 3684 C CA . TYR A 1 475 ? 21.508 1.546 5.340 1.00 89.88 475 TYR A CA 1
ATOM 3685 C C . TYR A 1 475 ? 20.269 0.798 5.827 1.00 89.88 475 TYR A C 1
ATOM 3687 O O . TYR A 1 475 ? 20.008 -0.341 5.429 1.00 89.88 475 TYR A O 1
ATOM 3695 N N . LYS A 1 476 ? 19.502 1.444 6.709 1.00 91.00 476 LYS A N 1
ATOM 3696 C CA . LYS A 1 476 ? 18.389 0.833 7.445 1.00 91.00 476 LYS A CA 1
ATOM 3697 C C . LYS A 1 476 ? 18.885 -0.406 8.207 1.00 91.00 476 LYS A C 1
ATOM 3699 O O 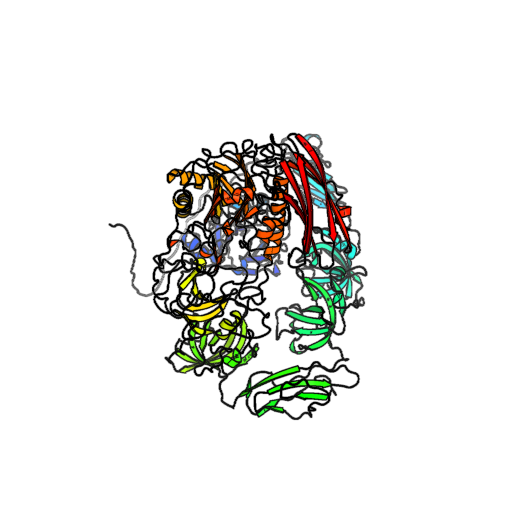. LYS A 1 476 ? 19.752 -0.294 9.068 1.00 91.00 476 LYS A O 1
ATOM 3704 N N . SER A 1 477 ? 18.355 -1.592 7.932 1.00 87.00 477 SER A N 1
ATOM 3705 C CA . SER A 1 477 ? 18.760 -2.839 8.595 1.00 87.00 477 SER A CA 1
ATOM 3706 C C . SER A 1 477 ? 19.917 -3.572 7.905 1.00 87.00 477 SER A C 1
ATOM 3708 O O . SER A 1 477 ? 20.361 -4.592 8.420 1.00 87.00 477 SER A O 1
ATOM 3710 N N . ASN A 1 478 ? 20.396 -3.096 6.750 1.00 89.69 478 ASN A N 1
ATOM 3711 C CA . ASN A 1 478 ? 21.371 -3.819 5.933 1.00 89.69 478 ASN A CA 1
ATOM 3712 C C . ASN A 1 478 ? 22.777 -3.228 6.078 1.00 89.69 478 ASN A C 1
ATOM 3714 O O . ASN A 1 478 ? 22.978 -2.035 5.836 1.00 89.69 478 ASN A O 1
ATOM 3718 N N . TYR A 1 479 ? 23.754 -4.079 6.394 1.00 94.31 479 TYR A N 1
ATOM 3719 C CA . TYR A 1 479 ? 25.169 -3.734 6.285 1.00 94.31 479 TYR A CA 1
ATOM 3720 C C . TYR A 1 479 ? 25.673 -3.963 4.861 1.00 94.31 479 TYR A C 1
ATOM 3722 O O . TYR A 1 479 ? 25.335 -4.951 4.208 1.00 94.31 479 TYR A O 1
ATOM 3730 N N . GLN A 1 480 ? 26.512 -3.048 4.391 1.00 95.00 480 GLN A N 1
ATOM 3731 C CA . GLN A 1 480 ? 27.080 -3.054 3.048 1.00 95.00 480 GLN A CA 1
ATOM 3732 C C . GLN A 1 480 ? 28.543 -2.615 3.085 1.00 95.00 480 GLN A C 1
ATOM 3734 O O . GLN A 1 480 ? 28.960 -1.871 3.967 1.00 95.00 480 GLN A O 1
ATOM 3739 N N . ILE A 1 481 ? 29.337 -3.054 2.115 1.00 96.00 481 ILE A N 1
ATOM 3740 C CA . ILE A 1 481 ? 30.725 -2.625 1.957 1.00 96.00 481 ILE A CA 1
ATOM 3741 C C . ILE A 1 481 ? 30.754 -1.483 0.949 1.00 96.00 481 ILE A C 1
ATOM 3743 O O . ILE A 1 481 ? 30.508 -1.681 -0.238 1.00 96.00 481 ILE A O 1
ATOM 3747 N N . MET A 1 482 ? 31.064 -0.287 1.426 1.00 94.81 482 MET A N 1
ATOM 3748 C CA . MET A 1 482 ? 31.260 0.905 0.614 1.00 94.81 482 MET A CA 1
ATOM 3749 C C . MET A 1 482 ? 32.619 0.816 -0.082 1.00 94.81 482 MET A C 1
ATOM 3751 O O . MET A 1 482 ? 33.663 0.829 0.581 1.00 94.81 482 MET A O 1
ATOM 3755 N N . LEU A 1 483 ? 32.611 0.723 -1.413 1.00 93.19 483 LEU A N 1
ATOM 3756 C CA . LEU A 1 483 ? 33.836 0.789 -2.208 1.00 93.19 483 LEU A CA 1
ATOM 3757 C C . LEU A 1 483 ? 34.300 2.242 -2.310 1.00 93.19 483 LEU A C 1
ATOM 3759 O O . LEU A 1 483 ? 33.480 3.147 -2.444 1.00 93.19 483 LEU A O 1
ATOM 3763 N N . ARG A 1 484 ? 35.612 2.476 -2.239 1.00 90.69 484 ARG A N 1
ATOM 3764 C CA . ARG A 1 484 ? 36.202 3.825 -2.263 1.00 90.69 484 ARG A CA 1
ATOM 3765 C C . ARG A 1 484 ? 36.736 4.208 -3.635 1.00 90.69 484 ARG A C 1
ATOM 3767 O O . ARG A 1 484 ? 36.882 5.391 -3.906 1.00 90.69 484 ARG A O 1
ATOM 3774 N N . ASN A 1 485 ? 37.118 3.230 -4.453 1.00 86.56 485 ASN A N 1
ATOM 3775 C CA . ASN A 1 485 ? 37.626 3.408 -5.817 1.00 86.56 485 ASN A CA 1
ATOM 3776 C C . ASN A 1 485 ? 37.754 2.041 -6.517 1.00 86.56 485 ASN A C 1
ATOM 3778 O O . ASN A 1 485 ? 37.562 0.997 -5.903 1.00 86.56 485 ASN A O 1
ATOM 3782 N N . LYS A 1 486 ? 38.153 2.022 -7.792 1.00 82.19 486 LYS A N 1
ATOM 3783 C CA . LYS A 1 486 ? 38.333 0.783 -8.573 1.00 82.19 486 LYS A CA 1
ATOM 3784 C C . LYS A 1 486 ? 39.377 -0.205 -8.041 1.00 82.19 486 LYS A C 1
ATOM 3786 O O . LYS A 1 486 ? 39.276 -1.396 -8.311 1.00 82.19 486 LYS A O 1
ATOM 3791 N N . HIS A 1 487 ? 40.374 0.254 -7.285 1.00 83.81 487 HIS A N 1
ATOM 3792 C CA . HIS A 1 487 ? 41.422 -0.616 -6.739 1.00 83.81 487 HIS A CA 1
ATOM 3793 C C . HIS A 1 487 ? 40.974 -1.391 -5.494 1.00 83.81 487 HIS A C 1
ATOM 3795 O O . HIS A 1 487 ? 41.688 -2.285 -5.044 1.00 83.81 487 HIS A O 1
ATOM 3801 N N . ASP A 1 488 ? 39.795 -1.074 -4.955 1.00 90.25 488 ASP A N 1
ATOM 3802 C CA . ASP A 1 488 ? 39.192 -1.789 -3.832 1.00 90.25 488 ASP A CA 1
ATOM 3803 C C . ASP A 1 488 ? 38.644 -3.167 -4.233 1.00 90.25 488 ASP A C 1
ATOM 3805 O O . ASP A 1 488 ? 38.485 -4.030 -3.371 1.00 90.25 488 ASP A O 1
ATOM 3809 N N . ILE A 1 489 ? 38.425 -3.409 -5.531 1.00 88.31 489 ILE A N 1
ATOM 3810 C CA . ILE A 1 489 ? 38.158 -4.743 -6.073 1.00 88.31 489 ILE A CA 1
ATOM 3811 C C . ILE A 1 489 ? 39.463 -5.315 -6.626 1.00 88.31 489 ILE A C 1
ATOM 3813 O O . ILE A 1 489 ? 39.892 -5.009 -7.740 1.00 88.31 489 ILE A O 1
ATOM 3817 N N . ILE A 1 490 ? 40.092 -6.184 -5.846 1.00 85.50 490 ILE A N 1
ATOM 3818 C CA . ILE A 1 490 ? 41.344 -6.843 -6.202 1.00 85.50 490 ILE A CA 1
ATOM 3819 C C . ILE A 1 490 ? 40.994 -8.203 -6.799 1.00 85.50 490 ILE A C 1
ATOM 3821 O O . ILE A 1 490 ? 40.595 -9.125 -6.092 1.00 85.50 490 ILE A O 1
ATOM 3825 N N . THR A 1 491 ? 41.143 -8.368 -8.111 1.00 69.62 491 THR A N 1
ATOM 3826 C CA . THR A 1 491 ? 40.918 -9.674 -8.746 1.00 69.62 491 THR A CA 1
ATOM 3827 C C . THR A 1 491 ? 41.880 -10.705 -8.172 1.00 69.62 491 THR A C 1
ATOM 3829 O O . THR A 1 491 ? 43.098 -10.526 -8.248 1.00 69.62 491 THR A O 1
ATOM 3832 N N . ASN A 1 492 ? 41.344 -11.782 -7.599 1.00 61.12 492 ASN A N 1
ATOM 3833 C CA . ASN A 1 492 ? 42.166 -12.812 -6.995 1.00 61.12 492 ASN A CA 1
ATOM 3834 C C . ASN A 1 492 ? 42.876 -13.613 -8.099 1.00 61.12 492 ASN A C 1
ATOM 3836 O O . ASN A 1 492 ? 42.238 -14.304 -8.891 1.00 61.12 492 ASN A O 1
ATOM 3840 N N . SER A 1 493 ? 44.205 -13.536 -8.150 1.00 56.78 493 SER A N 1
ATOM 3841 C CA . SER A 1 493 ? 45.031 -14.247 -9.132 1.00 56.78 493 SER A CA 1
ATOM 3842 C C . SER A 1 493 ? 45.159 -15.756 -8.871 1.00 56.78 493 SER A C 1
ATOM 3844 O O . SER A 1 493 ? 45.844 -16.429 -9.635 1.00 56.78 493 SER A O 1
ATOM 3846 N N . SER A 1 494 ? 44.512 -16.302 -7.829 1.00 62.81 494 SER A N 1
ATOM 3847 C CA . SER A 1 494 ? 44.582 -17.727 -7.456 1.00 62.81 494 SER A CA 1
ATOM 3848 C C . SER A 1 494 ? 43.429 -18.606 -7.971 1.00 62.81 494 SER A C 1
ATOM 3850 O O . SER A 1 494 ? 43.513 -19.828 -7.856 1.00 62.81 494 SER A O 1
ATOM 3852 N N . ARG A 1 495 ? 42.379 -18.039 -8.590 1.00 72.31 495 ARG A N 1
ATOM 3853 C CA . ARG A 1 495 ? 41.324 -18.794 -9.302 1.00 72.31 495 ARG A CA 1
ATOM 3854 C C . ARG A 1 495 ? 41.274 -18.399 -10.773 1.00 72.31 495 ARG A C 1
ATOM 3856 O O . ARG A 1 495 ? 41.419 -17.228 -11.113 1.00 72.31 495 ARG A O 1
ATOM 3863 N N . VAL A 1 496 ? 41.059 -19.375 -11.650 1.00 78.62 496 VAL A N 1
ATOM 3864 C CA . VAL A 1 496 ? 40.878 -19.130 -13.083 1.00 78.62 496 VAL A CA 1
ATOM 3865 C C . VAL A 1 496 ? 39.594 -18.330 -13.312 1.00 78.62 496 VAL A C 1
ATOM 3867 O O . VAL A 1 496 ? 38.530 -18.685 -12.804 1.00 78.62 496 VAL A O 1
ATOM 3870 N N . LYS A 1 497 ? 39.683 -17.240 -14.076 1.00 79.00 497 LYS A N 1
ATOM 3871 C CA . LYS A 1 497 ? 38.534 -16.400 -14.421 1.00 79.00 497 LYS A CA 1
ATOM 3872 C C . LYS A 1 497 ? 37.491 -17.224 -15.198 1.00 79.00 497 LYS A C 1
ATOM 3874 O O . LYS A 1 497 ? 37.887 -18.083 -15.997 1.00 79.00 497 LYS A O 1
ATOM 3879 N N . PRO A 1 498 ? 36.181 -16.990 -14.980 1.00 82.00 498 PRO A N 1
ATOM 3880 C CA . PRO A 1 498 ? 35.118 -17.678 -15.707 1.00 82.00 498 PRO A CA 1
ATOM 3881 C C . PRO A 1 498 ? 35.325 -17.665 -17.220 1.00 82.00 498 PRO A C 1
ATOM 3883 O O . PRO A 1 498 ? 35.895 -16.730 -17.782 1.00 82.00 498 PRO A O 1
ATOM 3886 N N . VAL A 1 499 ? 34.861 -18.732 -17.867 1.00 90.50 499 VAL A N 1
ATOM 3887 C CA . VAL A 1 499 ? 34.788 -18.780 -19.325 1.00 90.50 499 VAL A CA 1
ATOM 3888 C C . VAL A 1 499 ? 33.750 -17.764 -19.787 1.00 90.50 499 VAL A C 1
ATOM 3890 O O . VAL A 1 499 ? 32.665 -17.676 -19.217 1.00 90.50 499 VAL A O 1
ATOM 3893 N N . GLU A 1 500 ? 34.081 -17.045 -20.846 1.00 88.00 500 GLU A N 1
ATOM 3894 C CA . GLU A 1 500 ? 33.248 -16.091 -21.558 1.00 88.00 500 GLU A CA 1
ATOM 3895 C C . GLU A 1 500 ? 33.034 -16.569 -22.996 1.00 88.00 500 GLU A C 1
ATOM 3897 O O . GLU A 1 500 ? 33.822 -17.348 -23.537 1.00 88.00 500 GLU A O 1
ATOM 3902 N N . SER A 1 501 ? 31.952 -16.104 -23.612 1.00 88.00 501 SER A N 1
ATOM 3903 C CA . SER A 1 501 ? 31.600 -16.388 -25.002 1.00 88.00 501 SER A CA 1
ATOM 3904 C C . SER A 1 501 ? 31.728 -15.108 -25.823 1.00 88.00 501 SER A C 1
ATOM 3906 O O . SER A 1 501 ? 31.332 -14.039 -25.365 1.00 88.00 501 SER A O 1
ATOM 3908 N N . SER A 1 502 ? 32.249 -15.204 -27.046 1.00 84.50 502 SER A N 1
ATOM 3909 C CA . SER A 1 502 ? 32.329 -14.068 -27.975 1.00 84.50 502 SER A CA 1
ATOM 3910 C C . SER A 1 502 ? 30.973 -13.577 -28.466 1.00 84.50 502 SER A C 1
ATOM 3912 O O . SER A 1 502 ? 30.863 -12.458 -28.958 1.00 84.50 502 SER A O 1
ATOM 3914 N N . VAL A 1 503 ? 29.942 -14.408 -28.327 1.00 80.19 503 VAL A N 1
ATOM 3915 C CA . VAL A 1 503 ? 28.561 -14.053 -28.634 1.00 80.19 503 VAL A CA 1
ATOM 3916 C C . VAL A 1 503 ? 27.746 -14.162 -27.359 1.00 80.19 503 VAL A C 1
ATOM 3918 O O . VAL A 1 503 ? 27.827 -15.163 -26.637 1.00 80.19 503 VAL A O 1
ATOM 3921 N N . ARG A 1 504 ? 26.960 -13.123 -27.084 1.00 73.81 504 ARG A N 1
ATOM 3922 C CA . ARG A 1 504 ? 26.049 -13.094 -25.944 1.00 73.81 504 ARG A CA 1
ATOM 3923 C C . ARG A 1 504 ? 25.026 -14.239 -26.063 1.00 73.81 504 ARG A C 1
ATOM 3925 O O . ARG A 1 504 ? 24.477 -14.419 -27.150 1.00 73.81 504 ARG A O 1
ATOM 3932 N N . PRO A 1 505 ? 24.763 -14.999 -24.984 1.00 74.62 505 PRO A N 1
ATOM 3933 C CA . PRO A 1 505 ? 23.678 -15.980 -24.944 1.00 74.62 505 PRO A CA 1
ATOM 3934 C C . PRO A 1 505 ? 22.339 -15.360 -25.327 1.00 74.62 505 PRO A C 1
ATOM 3936 O O . PRO A 1 505 ? 22.101 -14.184 -25.060 1.00 74.62 505 PRO A O 1
ATOM 3939 N N . GLY A 1 506 ? 21.472 -16.157 -25.934 1.00 70.44 506 GLY A N 1
ATOM 3940 C CA . GLY A 1 506 ? 20.202 -15.706 -26.483 1.00 70.44 506 GLY A CA 1
ATOM 3941 C C . GLY A 1 506 ? 20.015 -16.204 -27.907 1.00 70.44 506 GLY A C 1
ATOM 3942 O O . GLY A 1 506 ? 20.489 -17.282 -28.278 1.00 70.44 506 GLY A O 1
ATOM 3943 N N . ILE A 1 507 ? 19.295 -15.430 -28.711 1.00 74.25 507 ILE A N 1
ATOM 3944 C CA . ILE A 1 507 ? 18.940 -15.854 -30.058 1.00 74.25 507 ILE A CA 1
ATOM 3945 C C . ILE A 1 507 ? 20.049 -15.491 -31.053 1.00 74.25 507 ILE A C 1
ATOM 3947 O O . ILE A 1 507 ? 20.415 -14.328 -31.199 1.00 74.25 507 ILE A O 1
ATOM 3951 N N . ILE A 1 508 ? 20.551 -16.488 -31.777 1.00 80.12 508 ILE A N 1
ATOM 3952 C CA . ILE A 1 508 ? 21.618 -16.359 -32.778 1.00 80.12 508 ILE A CA 1
ATOM 3953 C C . ILE A 1 508 ? 21.181 -16.963 -34.118 1.00 80.12 508 ILE A C 1
ATOM 3955 O O . ILE A 1 508 ? 20.220 -17.727 -34.181 1.00 80.12 508 ILE A O 1
ATOM 3959 N N . LYS A 1 509 ? 21.890 -16.638 -35.203 1.00 82.75 509 LYS A N 1
ATOM 3960 C CA . LYS A 1 509 ? 21.631 -17.219 -36.529 1.00 82.75 509 LYS A CA 1
ATOM 3961 C C . LYS A 1 509 ? 22.361 -18.557 -36.674 1.00 82.75 509 LYS A C 1
ATOM 3963 O O . LYS A 1 509 ? 23.423 -18.784 -36.097 1.00 82.75 509 LYS A O 1
ATOM 3968 N N . LYS A 1 510 ? 21.810 -19.462 -37.471 1.00 87.12 510 LYS A N 1
ATOM 3969 C CA . LYS A 1 510 ? 22.440 -20.734 -37.809 1.00 87.12 510 LYS A CA 1
ATOM 3970 C C . LYS A 1 510 ? 23.794 -20.496 -38.451 1.00 87.12 510 LYS A C 1
ATOM 3972 O O . LYS A 1 510 ? 23.947 -19.641 -39.322 1.00 87.12 510 LYS A O 1
ATOM 3977 N N . GLY A 1 511 ? 24.786 -21.252 -37.997 1.00 87.00 511 GLY A N 1
ATOM 3978 C CA . GLY A 1 511 ? 26.162 -21.084 -38.438 1.00 87.00 511 GLY A CA 1
ATOM 3979 C C . GLY A 1 511 ? 26.920 -19.980 -37.696 1.00 87.00 511 GLY A C 1
ATOM 3980 O O . GLY A 1 511 ? 28.081 -19.730 -38.030 1.00 87.00 511 GLY A O 1
ATOM 3981 N N . THR A 1 512 ? 26.317 -19.329 -36.689 1.00 88.38 512 THR A N 1
ATOM 3982 C CA . THR A 1 512 ? 27.033 -18.389 -35.821 1.00 88.38 512 THR A CA 1
ATOM 3983 C C . THR A 1 512 ? 28.226 -19.091 -35.174 1.00 88.38 512 THR A C 1
ATOM 3985 O O . THR A 1 512 ? 28.129 -20.185 -34.611 1.00 88.38 512 THR A O 1
ATOM 3988 N N . LYS A 1 513 ? 29.378 -18.430 -35.291 1.00 92.06 513 LYS A N 1
ATOM 3989 C CA . LYS A 1 513 ? 30.671 -18.877 -34.785 1.00 92.06 513 LYS A CA 1
ATOM 3990 C C . LYS A 1 513 ? 30.861 -18.355 -33.367 1.00 92.06 513 LYS A C 1
ATOM 3992 O O . LYS A 1 513 ? 31.050 -17.158 -33.177 1.00 92.06 513 LYS A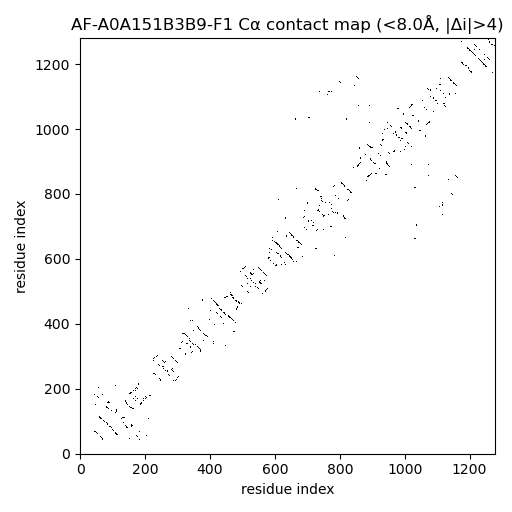 O 1
ATOM 3997 N N . ILE A 1 514 ? 30.828 -19.257 -32.396 1.00 92.69 514 ILE A N 1
ATOM 3998 C CA . ILE A 1 514 ? 31.049 -18.960 -30.983 1.00 92.69 514 ILE A CA 1
ATOM 3999 C C . ILE A 1 514 ? 32.497 -19.278 -30.640 1.00 92.69 514 ILE A C 1
ATOM 4001 O O . ILE A 1 514 ? 32.960 -20.396 -30.852 1.00 92.69 514 ILE A O 1
ATOM 4005 N N . THR A 1 515 ? 33.220 -18.321 -30.080 1.00 94.00 515 THR A N 1
ATOM 4006 C CA . THR A 1 515 ? 34.536 -18.575 -29.495 1.00 94.00 515 THR A CA 1
ATOM 4007 C C . THR A 1 515 ? 34.438 -18.431 -27.989 1.00 94.00 515 THR A C 1
ATOM 4009 O O . THR A 1 515 ? 33.832 -17.491 -27.482 1.00 94.00 515 THR A O 1
ATOM 4012 N N . LEU A 1 516 ? 35.011 -19.389 -27.269 1.00 94.94 516 LEU A N 1
ATOM 4013 C CA . LEU A 1 516 ? 35.124 -19.322 -25.819 1.00 94.94 516 LEU A CA 1
ATOM 4014 C C . LEU A 1 516 ? 36.477 -18.724 -25.455 1.00 94.94 516 LEU A C 1
ATOM 4016 O O . LEU A 1 516 ? 37.485 -19.003 -26.104 1.00 94.94 516 LEU A O 1
ATOM 4020 N N . TYR A 1 517 ? 36.520 -17.910 -24.413 1.00 91.75 517 TYR A N 1
ATOM 4021 C CA . TYR A 1 517 ? 37.772 -17.368 -23.908 1.00 91.75 517 TYR A CA 1
ATOM 4022 C C . TYR A 1 517 ? 37.730 -17.231 -22.392 1.00 91.75 517 TYR A C 1
ATOM 4024 O O . TYR A 1 517 ? 36.676 -17.236 -21.772 1.00 91.75 517 TYR A O 1
ATOM 4032 N N . THR A 1 518 ? 38.899 -17.141 -21.777 1.00 89.81 518 THR A N 1
ATOM 4033 C CA . THR A 1 518 ? 39.050 -16.750 -20.377 1.00 89.81 518 THR A CA 1
ATOM 4034 C C . THR A 1 518 ? 40.181 -15.743 -20.320 1.00 89.81 518 THR A C 1
ATOM 4036 O O . THR A 1 518 ? 41.172 -15.856 -21.041 1.00 89.81 518 THR A O 1
ATOM 4039 N N . GLU A 1 519 ? 40.035 -14.740 -19.469 1.00 83.19 519 GLU A N 1
ATOM 4040 C CA . GLU A 1 519 ? 41.060 -13.719 -19.256 1.00 83.19 519 GLU A CA 1
ATOM 4041 C C . GLU A 1 519 ? 42.271 -14.256 -18.467 1.00 83.19 519 GLU A C 1
ATOM 4043 O O . GLU A 1 519 ? 43.290 -13.575 -18.345 1.00 83.19 519 GLU A O 1
ATOM 4048 N N . THR A 1 520 ? 42.202 -15.478 -17.923 1.00 82.69 520 THR A N 1
ATOM 4049 C CA . THR A 1 520 ? 43.362 -16.129 -17.303 1.00 82.69 520 THR A CA 1
ATOM 4050 C C . THR A 1 520 ? 44.269 -16.734 -18.373 1.00 82.69 520 THR A C 1
ATOM 4052 O O . THR A 1 520 ? 44.062 -17.858 -18.833 1.00 82.69 520 THR A O 1
ATOM 4055 N N . ILE A 1 521 ? 45.330 -16.002 -18.723 1.00 82.81 521 ILE A N 1
ATOM 4056 C CA . ILE A 1 521 ? 46.360 -16.440 -19.677 1.00 82.81 521 ILE A CA 1
ATOM 4057 C C . ILE A 1 521 ? 46.894 -17.831 -19.294 1.00 82.81 521 ILE A C 1
ATOM 4059 O O . ILE A 1 521 ? 47.323 -18.055 -18.157 1.00 82.81 521 ILE A O 1
ATOM 4063 N N . GLY A 1 522 ? 46.889 -18.761 -20.251 1.00 83.88 522 GLY A N 1
ATOM 4064 C CA . GLY A 1 522 ? 47.404 -20.126 -20.091 1.00 83.88 522 GLY A CA 1
ATOM 4065 C C . GLY A 1 522 ? 46.440 -21.128 -19.442 1.00 83.88 522 GLY A C 1
ATOM 4066 O O . GLY A 1 522 ? 46.839 -22.266 -19.210 1.00 83.88 522 GLY A O 1
ATOM 4067 N N . ALA A 1 523 ? 45.196 -20.743 -19.138 1.00 92.06 523 ALA A N 1
ATOM 4068 C CA . ALA A 1 523 ? 44.168 -21.684 -18.694 1.00 92.06 523 ALA A CA 1
ATOM 4069 C C . ALA A 1 523 ? 43.571 -22.476 -19.872 1.00 92.06 523 ALA A C 1
ATOM 4071 O O . ALA A 1 523 ? 43.374 -21.943 -20.964 1.00 92.06 523 ALA A O 1
ATOM 4072 N N . LYS A 1 524 ? 43.257 -23.753 -19.641 1.00 96.06 524 LYS A N 1
ATOM 4073 C CA . LYS A 1 524 ? 42.599 -24.654 -20.598 1.00 96.06 524 LYS A CA 1
ATOM 4074 C C . LYS A 1 524 ? 41.089 -24.631 -20.378 1.00 96.06 524 LYS A C 1
ATOM 4076 O O . LYS A 1 524 ? 40.643 -24.850 -19.257 1.00 96.06 524 LYS A O 1
ATOM 4081 N N . ILE A 1 525 ? 40.309 -24.399 -21.431 1.00 97.50 525 ILE A N 1
ATOM 4082 C CA . ILE A 1 525 ? 38.839 -24.355 -21.373 1.00 97.50 525 ILE A CA 1
ATOM 4083 C C . ILE A 1 525 ? 38.269 -25.716 -21.791 1.00 97.50 525 ILE A C 1
ATOM 4085 O O . ILE A 1 525 ? 38.625 -26.226 -22.848 1.00 97.50 525 ILE A O 1
ATOM 4089 N N . TYR A 1 526 ? 37.357 -26.276 -21.003 1.00 96.88 526 TYR A N 1
ATOM 4090 C CA . TYR A 1 526 ? 36.609 -27.500 -21.295 1.00 96.88 526 TYR A CA 1
ATOM 4091 C C . TYR A 1 526 ? 35.116 -27.193 -21.360 1.00 96.88 526 TYR A C 1
ATOM 4093 O O . TYR A 1 526 ? 34.619 -26.427 -20.534 1.00 96.88 526 TYR A O 1
ATOM 4101 N N . TYR A 1 527 ? 34.392 -27.787 -22.308 1.00 96.94 527 TYR A N 1
ATOM 4102 C CA . TYR A 1 527 ? 32.969 -27.503 -22.494 1.00 96.94 527 TYR A CA 1
ATOM 4103 C C . TYR A 1 527 ? 32.136 -28.719 -22.920 1.00 96.94 527 TYR A C 1
ATOM 4105 O O . TYR A 1 527 ? 32.658 -29.759 -23.327 1.00 96.94 527 TYR A O 1
ATOM 4113 N N . THR A 1 528 ? 30.820 -28.565 -22.808 1.00 95.56 528 THR A N 1
ATOM 4114 C CA . THR A 1 528 ? 29.770 -29.478 -23.286 1.00 95.56 528 THR A CA 1
ATOM 4115 C C . THR A 1 528 ? 28.753 -28.674 -24.100 1.00 95.56 528 THR A C 1
ATOM 4117 O O . THR A 1 528 ? 28.669 -27.458 -23.939 1.00 95.56 528 THR A O 1
ATOM 4120 N N . LEU A 1 529 ? 28.012 -29.324 -25.003 1.00 92.19 529 LEU A N 1
ATOM 4121 C CA . LEU A 1 529 ? 27.001 -28.677 -25.865 1.00 92.19 529 LEU A CA 1
ATOM 4122 C C . LEU A 1 529 ? 25.558 -29.081 -25.522 1.00 92.19 529 LEU A C 1
ATOM 4124 O O . LEU A 1 529 ? 24.606 -28.489 -26.027 1.00 92.19 529 LEU A O 1
ATOM 4128 N N . ASP A 1 530 ? 25.406 -30.105 -24.687 1.00 84.62 530 ASP A N 1
ATOM 4129 C CA . ASP A 1 530 ? 24.141 -30.721 -24.284 1.00 84.62 530 ASP A CA 1
ATOM 4130 C C . ASP A 1 530 ? 23.663 -30.245 -22.902 1.00 84.62 530 ASP A C 1
ATOM 4132 O O . ASP A 1 530 ? 22.715 -30.789 -22.344 1.00 84.62 530 ASP A O 1
ATOM 4136 N N . GLY A 1 531 ? 24.338 -29.250 -22.316 1.00 81.50 531 GLY A N 1
ATOM 4137 C CA . GLY A 1 531 ? 24.034 -28.751 -20.978 1.00 81.50 531 GLY A CA 1
ATOM 4138 C C . GLY A 1 531 ? 24.490 -29.645 -19.818 1.00 81.50 531 GLY A C 1
ATOM 4139 O O . GLY A 1 531 ? 24.233 -29.294 -18.660 1.00 81.50 531 GLY A O 1
ATOM 4140 N N . SER A 1 532 ? 25.204 -30.749 -20.061 1.00 89.50 532 SER A N 1
ATOM 4141 C CA . SER A 1 532 ? 25.833 -31.539 -18.991 1.00 89.50 532 SER A CA 1
ATOM 4142 C C . SER A 1 532 ? 26.984 -30.768 -18.318 1.00 89.50 532 SER A C 1
ATOM 4144 O O . SER A 1 532 ? 27.578 -29.866 -18.910 1.00 89.50 532 SER A O 1
ATOM 4146 N N . LYS A 1 533 ? 27.297 -31.047 -17.043 1.00 88.88 533 LYS A N 1
ATOM 4147 C CA . LYS A 1 533 ? 28.356 -30.323 -16.307 1.00 88.88 533 LYS A CA 1
ATOM 4148 C C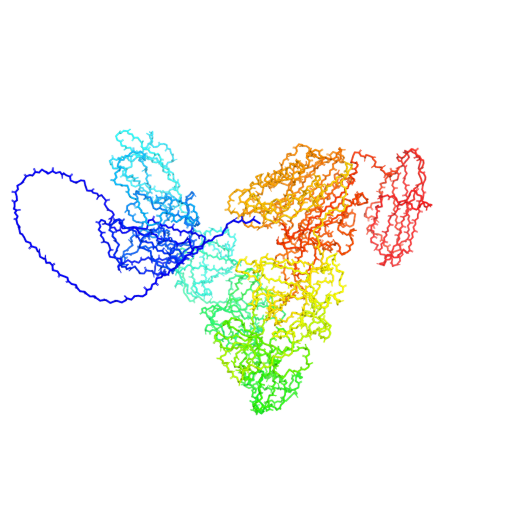 . LYS A 1 533 ? 29.745 -30.659 -16.892 1.00 88.88 533 LYS A C 1
ATOM 4150 O O . LYS A 1 533 ? 30.104 -31.835 -16.905 1.00 88.88 533 LYS A O 1
ATOM 4155 N N . PRO A 1 534 ? 30.554 -29.671 -17.320 1.00 93.38 534 PRO A N 1
ATOM 4156 C CA . PRO A 1 534 ? 31.869 -29.926 -17.892 1.00 93.38 534 PRO A CA 1
ATOM 4157 C C . PRO A 1 534 ? 32.884 -30.310 -16.804 1.00 93.38 534 PRO A C 1
ATOM 4159 O O . PRO A 1 534 ? 32.822 -29.832 -15.670 1.00 93.38 534 PRO A O 1
ATOM 4162 N N . THR A 1 535 ? 33.840 -31.164 -17.163 1.00 88.12 535 THR A N 1
ATOM 4163 C CA . THR A 1 535 ? 34.979 -31.585 -16.329 1.00 88.12 535 THR A CA 1
ATOM 4164 C C . THR A 1 535 ? 36.270 -31.525 -17.151 1.00 88.12 535 THR A C 1
ATOM 4166 O O . THR A 1 535 ? 36.222 -31.323 -18.363 1.00 88.12 535 THR A O 1
ATOM 4169 N N . CYS A 1 536 ? 37.433 -31.781 -16.543 1.00 86.38 536 CYS A N 1
ATOM 4170 C CA . CYS A 1 536 ? 38.705 -31.909 -17.272 1.00 86.38 536 CYS A CA 1
ATOM 4171 C C . CYS A 1 536 ? 38.744 -33.070 -18.293 1.00 86.38 536 CYS A C 1
ATOM 4173 O O . CYS A 1 536 ? 39.712 -33.191 -19.039 1.00 86.38 536 CYS A O 1
ATOM 4175 N N . LYS A 1 537 ? 37.705 -33.920 -18.334 1.00 88.25 537 LYS A N 1
ATOM 4176 C CA . LYS A 1 537 ? 37.506 -34.977 -19.340 1.00 88.25 537 LYS A CA 1
ATOM 4177 C C . LYS A 1 537 ? 36.533 -34.582 -20.462 1.00 88.25 537 LYS A C 1
ATOM 4179 O O . LYS A 1 537 ? 36.328 -35.370 -21.379 1.00 88.25 537 LYS A O 1
ATOM 4184 N N . SER A 1 538 ? 35.897 -33.411 -20.377 1.00 95.38 538 SER A N 1
ATOM 4185 C CA . SER A 1 538 ? 34.994 -32.890 -21.413 1.00 95.38 538 SER A CA 1
ATOM 4186 C C . SER A 1 538 ? 35.774 -32.385 -22.637 1.00 95.38 538 SER A C 1
ATOM 4188 O O . SER A 1 538 ? 36.998 -32.501 -22.699 1.00 95.38 538 SER A O 1
ATOM 4190 N N . ILE A 1 539 ? 35.079 -31.825 -23.632 1.00 94.44 539 ILE A N 1
ATOM 4191 C CA . ILE A 1 539 ? 35.705 -31.378 -24.881 1.00 94.44 539 ILE A CA 1
ATOM 4192 C C . ILE A 1 539 ? 36.650 -30.208 -24.577 1.00 94.44 539 ILE A C 1
ATOM 4194 O O . ILE A 1 539 ? 36.205 -29.159 -24.112 1.00 94.44 539 ILE A O 1
ATOM 4198 N N . LEU A 1 540 ? 37.951 -30.379 -24.839 1.00 96.12 540 LEU A N 1
ATOM 4199 C CA . LEU A 1 540 ? 38.938 -29.302 -24.738 1.00 96.12 540 LEU A CA 1
ATOM 4200 C C . LEU A 1 540 ? 38.709 -28.297 -25.872 1.00 96.12 540 LEU A C 1
ATOM 4202 O O . LEU A 1 540 ? 38.765 -28.646 -27.052 1.00 96.12 540 LEU A O 1
ATOM 4206 N N . TYR A 1 541 ? 38.486 -27.037 -25.521 1.00 96.31 541 TYR A N 1
ATOM 4207 C CA . TYR A 1 541 ? 38.397 -25.950 -26.482 1.00 96.31 541 TYR A CA 1
ATOM 4208 C C . TYR A 1 541 ? 39.796 -25.613 -27.014 1.00 96.31 541 TYR A C 1
ATOM 4210 O O . TYR A 1 541 ? 40.671 -25.154 -26.280 1.00 96.31 541 TYR A O 1
ATOM 4218 N N . ASN A 1 542 ? 40.005 -25.854 -28.305 1.00 91.19 542 ASN A N 1
ATOM 4219 C CA . ASN A 1 542 ? 41.293 -25.716 -28.992 1.00 91.19 542 ASN A CA 1
ATOM 4220 C C . ASN A 1 542 ? 41.478 -24.347 -29.682 1.00 91.19 542 ASN A C 1
ATOM 4222 O O . ASN A 1 542 ? 42.401 -24.186 -30.477 1.00 91.19 542 ASN A O 1
ATOM 4226 N N . GLY A 1 543 ? 40.591 -23.380 -29.425 1.00 84.62 543 GLY A N 1
ATOM 4227 C CA . GLY A 1 543 ? 40.598 -22.069 -30.083 1.00 84.62 543 GLY A CA 1
ATOM 4228 C C . GLY A 1 543 ? 39.806 -21.999 -31.394 1.00 84.62 543 GLY A C 1
ATOM 4229 O O . GLY A 1 543 ? 39.622 -20.903 -31.919 1.00 84.62 543 GLY A O 1
ATOM 4230 N N . GLN A 1 544 ? 39.307 -23.123 -31.922 1.00 91.00 544 GLN A N 1
ATOM 4231 C CA . GLN A 1 544 ? 38.424 -23.118 -33.091 1.00 91.00 544 GLN A CA 1
ATOM 4232 C C . GLN A 1 544 ? 37.005 -22.714 -32.694 1.00 91.00 544 GLN A C 1
ATOM 4234 O O . GLN A 1 544 ? 36.483 -23.156 -31.673 1.00 91.00 544 GLN A O 1
ATOM 4239 N N . ALA A 1 545 ? 36.362 -21.896 -33.529 1.00 92.56 545 ALA A N 1
ATOM 4240 C CA . ALA A 1 545 ? 34.991 -21.480 -33.283 1.00 92.56 545 ALA A CA 1
ATOM 4241 C C . ALA A 1 545 ? 34.027 -22.679 -33.281 1.00 92.56 545 ALA A C 1
ATOM 4243 O O . ALA A 1 545 ? 34.010 -23.487 -34.210 1.00 92.56 545 ALA A O 1
ATOM 4244 N N . ILE A 1 546 ? 33.184 -22.740 -32.257 1.00 94.81 546 ILE A N 1
ATOM 4245 C CA . ILE A 1 546 ? 32.055 -23.653 -32.142 1.00 94.81 546 ILE A CA 1
ATOM 4246 C C . ILE A 1 546 ? 30.951 -23.120 -33.056 1.00 94.81 546 ILE A C 1
ATOM 4248 O O . ILE A 1 546 ? 30.448 -22.015 -32.860 1.00 94.81 546 ILE A O 1
ATOM 4252 N N . ILE A 1 547 ? 30.583 -23.893 -34.074 1.00 93.25 547 ILE A N 1
ATOM 4253 C CA . ILE A 1 547 ? 29.517 -23.523 -35.007 1.00 93.25 547 ILE A CA 1
ATOM 4254 C C . ILE A 1 547 ? 28.204 -24.092 -34.481 1.00 93.25 547 ILE A C 1
ATOM 4256 O O . ILE A 1 547 ? 28.017 -25.310 -34.454 1.00 93.25 547 ILE A O 1
ATOM 4260 N N . LEU A 1 548 ? 27.289 -23.214 -34.075 1.00 91.38 548 LEU A N 1
ATOM 4261 C CA . LEU A 1 548 ? 25.973 -23.632 -33.605 1.00 91.38 548 LEU A CA 1
ATOM 4262 C C . LEU A 1 548 ? 24.985 -23.693 -34.774 1.00 91.38 548 LEU A C 1
ATOM 4264 O O . LEU A 1 548 ? 24.672 -22.688 -35.409 1.00 91.38 548 LEU A O 1
ATOM 4268 N N . ASN A 1 549 ? 24.503 -24.906 -35.057 1.00 89.06 549 ASN A N 1
ATOM 4269 C CA . ASN A 1 549 ? 23.539 -25.186 -36.130 1.00 89.06 549 ASN A CA 1
ATOM 4270 C C . ASN A 1 549 ? 22.151 -25.607 -35.621 1.00 89.06 549 ASN A C 1
ATOM 4272 O O . ASN A 1 549 ? 21.255 -25.848 -36.423 1.00 89.06 549 ASN A O 1
ATOM 4276 N N . LYS A 1 550 ? 21.998 -25.739 -34.302 1.00 87.12 550 LYS A N 1
ATOM 4277 C CA . LYS A 1 550 ? 20.763 -26.089 -33.595 1.00 87.12 550 LYS A CA 1
ATOM 4278 C C . LYS A 1 550 ? 20.820 -25.519 -32.179 1.00 87.12 550 LYS A C 1
ATOM 4280 O O . LYS A 1 550 ? 21.924 -25.259 -31.688 1.00 87.12 550 LYS A O 1
ATOM 4285 N N . ASN A 1 551 ? 19.667 -25.384 -31.526 1.00 84.94 551 ASN A N 1
ATOM 4286 C CA . ASN A 1 551 ? 19.581 -24.979 -30.120 1.00 84.94 551 ASN A CA 1
ATOM 4287 C C . ASN A 1 551 ? 20.576 -25.780 -29.277 1.00 84.94 551 ASN A C 1
ATOM 4289 O O . ASN A 1 551 ? 20.669 -27.002 -29.410 1.00 84.94 551 ASN A O 1
ATOM 4293 N N . SER A 1 552 ? 21.375 -25.075 -28.484 1.00 88.69 552 SER A N 1
ATOM 4294 C CA . SER A 1 552 ? 22.489 -25.667 -27.747 1.00 88.69 552 SER A CA 1
ATOM 4295 C C . SER A 1 552 ? 22.683 -24.943 -26.422 1.00 88.69 552 SER A C 1
ATOM 42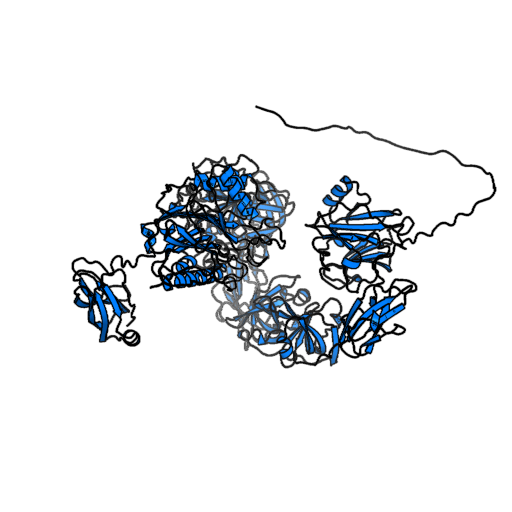97 O O . SER A 1 552 ? 22.601 -23.715 -26.360 1.00 88.69 552 SER A O 1
ATOM 4299 N N . THR A 1 553 ? 23.012 -25.703 -25.381 1.00 88.50 553 THR A N 1
ATOM 4300 C CA . THR A 1 553 ? 23.431 -25.159 -24.089 1.00 88.50 553 THR A CA 1
ATOM 4301 C C . THR A 1 553 ? 24.907 -25.458 -23.911 1.00 88.50 553 THR A C 1
ATOM 4303 O O . THR A 1 553 ? 25.298 -26.599 -23.653 1.00 88.50 553 THR A O 1
ATOM 4306 N N . ILE A 1 554 ? 25.736 -24.424 -24.035 1.00 93.12 554 ILE A N 1
ATOM 4307 C CA . ILE A 1 554 ? 27.167 -24.552 -23.791 1.00 93.12 554 ILE A CA 1
ATOM 4308 C C . ILE A 1 554 ? 27.411 -24.392 -22.295 1.00 93.12 554 ILE A C 1
ATOM 4310 O O . ILE A 1 554 ? 27.184 -23.311 -21.752 1.00 93.12 554 ILE A O 1
ATOM 4314 N N . LYS A 1 555 ? 27.914 -25.429 -21.623 1.00 92.81 555 LYS A N 1
ATOM 4315 C CA . LYS A 1 555 ? 28.509 -25.265 -20.291 1.00 92.81 555 LYS A CA 1
ATOM 4316 C C . LYS A 1 555 ? 30.017 -25.350 -20.396 1.00 92.81 555 LYS A C 1
ATOM 4318 O O . LYS A 1 555 ? 30.522 -26.285 -21.007 1.00 92.81 555 LYS A O 1
ATOM 4323 N N . ALA A 1 556 ? 30.738 -24.404 -19.800 1.00 95.00 556 ALA A N 1
ATOM 4324 C CA . ALA A 1 556 ? 32.193 -24.338 -19.905 1.00 95.00 556 ALA A CA 1
ATOM 4325 C C . ALA A 1 556 ? 32.887 -24.058 -18.564 1.00 95.00 556 ALA A C 1
ATOM 4327 O O . ALA A 1 556 ? 32.368 -23.322 -17.727 1.00 95.00 556 ALA A O 1
ATOM 4328 N N . ILE A 1 557 ? 34.072 -24.642 -18.382 1.00 94.38 557 ILE A N 1
ATOM 4329 C CA . ILE A 1 557 ? 34.965 -24.457 -17.232 1.00 94.38 557 ILE A CA 1
ATOM 4330 C C . ILE A 1 557 ? 36.398 -24.236 -17.722 1.00 94.38 557 ILE A C 1
ATOM 4332 O O . ILE A 1 557 ? 36.829 -24.874 -18.677 1.00 94.38 557 ILE A O 1
ATOM 4336 N N . ALA A 1 558 ? 37.146 -23.345 -17.082 1.00 94.31 558 ALA A N 1
ATOM 4337 C CA . ALA A 1 558 ? 38.554 -23.108 -17.359 1.00 94.31 558 ALA A CA 1
ATOM 4338 C C . ALA A 1 558 ? 39.422 -23.597 -16.193 1.00 94.31 558 ALA A C 1
ATOM 4340 O O . ALA A 1 558 ? 39.113 -23.353 -15.030 1.00 94.31 558 ALA A O 1
ATOM 4341 N N . ILE A 1 559 ? 40.517 -24.283 -16.513 1.00 92.06 559 ILE A N 1
ATOM 4342 C CA . ILE A 1 559 ? 41.387 -24.978 -15.560 1.00 92.06 559 ILE A CA 1
ATOM 4343 C C . ILE A 1 559 ? 42.839 -24.581 -15.830 1.00 92.06 559 ILE A C 1
ATOM 4345 O O . ILE A 1 559 ? 43.289 -24.593 -16.979 1.00 92.06 559 ILE A O 1
ATOM 4349 N N . LYS A 1 560 ? 43.594 -24.253 -14.780 1.00 90.12 560 LYS A N 1
ATOM 4350 C CA . LYS A 1 560 ? 45.023 -23.929 -14.855 1.00 90.12 560 LYS A CA 1
ATOM 4351 C C . LYS A 1 560 ? 45.739 -24.504 -13.641 1.00 90.12 560 LYS A C 1
ATOM 4353 O O . LYS A 1 560 ? 45.224 -24.452 -12.533 1.00 90.12 560 LYS A O 1
ATOM 4358 N N . GLU A 1 561 ? 46.927 -25.048 -13.867 1.00 84.62 561 GLU A N 1
ATOM 4359 C CA . GLU A 1 561 ? 47.754 -25.628 -12.812 1.00 84.62 561 GLU A CA 1
ATOM 4360 C C . GLU A 1 561 ? 48.080 -24.595 -11.719 1.00 84.62 561 GLU A C 1
ATOM 4362 O O . GLU A 1 561 ? 48.329 -23.425 -12.020 1.00 84.62 561 GLU A O 1
ATOM 4367 N N . ASN A 1 562 ? 48.068 -25.031 -10.454 1.00 78.25 562 ASN A N 1
ATOM 4368 C CA . ASN A 1 562 ? 48.286 -24.198 -9.260 1.00 78.25 562 ASN A CA 1
ATOM 4369 C C . ASN A 1 562 ? 47.276 -23.049 -9.072 1.00 78.25 562 ASN A C 1
ATOM 4371 O O . ASN A 1 562 ? 47.535 -22.109 -8.321 1.00 78.25 562 ASN A O 1
ATOM 4375 N N . MET A 1 563 ? 46.118 -23.131 -9.729 1.00 78.94 563 MET A N 1
ATOM 4376 C CA . MET A 1 563 ? 44.979 -22.241 -9.524 1.00 78.94 563 MET A CA 1
ATOM 4377 C C . MET A 1 563 ? 43.722 -23.072 -9.267 1.00 78.94 563 MET A C 1
ATOM 4379 O O . MET A 1 563 ? 43.600 -24.199 -9.739 1.00 78.94 563 MET A O 1
ATOM 4383 N N . LEU A 1 564 ? 42.767 -22.516 -8.528 1.00 79.25 564 LEU A N 1
ATOM 4384 C CA . LEU A 1 564 ? 41.433 -23.102 -8.420 1.00 79.25 564 LEU A CA 1
ATOM 4385 C C . LEU A 1 564 ? 40.718 -23.007 -9.780 1.00 79.25 564 LEU A C 1
ATOM 4387 O O . LEU A 1 564 ? 40.840 -21.988 -10.465 1.00 79.25 564 LEU A O 1
ATOM 4391 N N . ASP A 1 565 ? 39.945 -24.031 -10.146 1.00 86.12 565 ASP A N 1
ATOM 4392 C CA . ASP A 1 565 ? 39.153 -24.048 -11.384 1.00 86.12 565 ASP A CA 1
ATOM 4393 C C . ASP A 1 565 ? 38.175 -22.866 -11.451 1.00 86.12 565 ASP A C 1
ATOM 4395 O O . ASP A 1 565 ? 37.704 -22.359 -10.424 1.00 86.12 565 ASP A O 1
ATOM 4399 N N . SER A 1 566 ? 37.819 -22.436 -12.660 1.00 84.94 566 SER A N 1
ATOM 4400 C CA . SER A 1 566 ? 36.761 -21.444 -12.831 1.00 84.94 566 SER A CA 1
ATOM 4401 C C . SER A 1 566 ? 35.410 -22.001 -12.380 1.00 84.94 566 SER A C 1
ATOM 4403 O O . SER A 1 566 ? 35.191 -23.212 -12.327 1.00 84.94 566 SER A O 1
ATOM 4405 N N . LEU A 1 567 ? 34.447 -21.120 -12.117 1.00 81.00 567 LEU A N 1
ATOM 4406 C CA . LEU A 1 567 ? 33.052 -21.552 -12.053 1.00 81.00 567 LEU A CA 1
ATOM 4407 C C . LEU A 1 567 ? 32.597 -22.049 -13.431 1.00 81.00 567 LEU A C 1
ATOM 4409 O O . LEU A 1 567 ? 33.097 -21.585 -14.463 1.00 81.00 567 LEU A O 1
ATOM 4413 N N . VAL A 1 568 ? 31.647 -22.987 -13.440 1.00 85.94 568 VAL A N 1
ATOM 4414 C CA . VAL A 1 568 ? 30.986 -23.427 -14.674 1.00 85.94 568 VAL A CA 1
ATOM 4415 C C . VAL A 1 568 ? 30.084 -22.297 -15.158 1.00 85.94 568 VAL A C 1
ATOM 4417 O O . VAL A 1 568 ? 29.153 -21.907 -14.454 1.00 85.94 568 VAL A O 1
ATOM 4420 N N . LYS A 1 569 ? 30.332 -21.789 -16.365 1.00 83.81 569 LYS A N 1
ATOM 4421 C CA . LYS A 1 569 ? 29.444 -20.829 -17.029 1.00 83.81 569 LYS A CA 1
ATOM 4422 C C . LYS A 1 569 ? 28.479 -21.575 -17.943 1.00 83.81 569 LYS A C 1
ATOM 4424 O O . LYS A 1 569 ? 28.891 -22.527 -18.601 1.00 83.81 569 LYS A O 1
ATOM 4429 N N . THR A 1 570 ? 27.217 -21.150 -17.977 1.00 84.75 570 THR A N 1
ATOM 4430 C CA . THR A 1 570 ? 26.187 -21.693 -18.876 1.00 84.75 570 THR A CA 1
ATOM 4431 C C . THR A 1 570 ? 25.790 -20.622 -19.884 1.00 84.75 570 THR A C 1
ATOM 4433 O O . THR A 1 570 ? 25.483 -19.497 -19.496 1.00 84.75 570 THR A O 1
ATOM 4436 N N . PHE A 1 571 ? 25.786 -20.976 -21.164 1.00 83.50 571 PHE A N 1
ATOM 4437 C CA . PHE A 1 571 ? 25.370 -20.132 -22.276 1.00 83.50 571 PHE A CA 1
ATOM 4438 C C . PHE A 1 571 ? 24.251 -20.852 -23.037 1.00 83.50 571 PHE A C 1
ATOM 4440 O O . PHE A 1 571 ? 24.488 -21.897 -23.644 1.00 83.50 571 PHE A O 1
ATOM 4447 N N . ASN A 1 572 ? 23.035 -20.312 -22.991 1.00 80.06 572 ASN A N 1
ATOM 4448 C CA . ASN A 1 572 ? 21.892 -20.851 -23.725 1.00 80.06 572 ASN A CA 1
ATOM 4449 C C . ASN A 1 572 ? 21.758 -20.129 -25.064 1.00 80.06 572 ASN A C 1
ATOM 4451 O O . ASN A 1 572 ? 21.688 -18.900 -25.096 1.00 80.06 572 ASN A O 1
ATOM 4455 N N . PHE A 1 573 ? 21.724 -20.888 -26.157 1.00 84.25 573 PHE A N 1
ATOM 4456 C CA . PHE A 1 573 ? 21.559 -20.344 -27.497 1.00 84.25 573 PHE A CA 1
ATOM 4457 C C . PHE A 1 573 ? 20.350 -20.962 -28.189 1.00 84.25 573 PHE A C 1
ATOM 4459 O O . PHE A 1 573 ? 20.264 -22.185 -28.332 1.00 84.25 573 PHE A O 1
ATOM 4466 N N . ILE A 1 574 ? 19.460 -20.097 -28.671 1.00 78.88 574 ILE A N 1
ATOM 4467 C CA . ILE A 1 574 ? 18.391 -20.461 -29.602 1.00 78.88 574 ILE A CA 1
ATOM 4468 C C . ILE A 1 574 ? 18.896 -20.123 -31.003 1.00 78.88 574 ILE A C 1
ATOM 4470 O O . ILE A 1 574 ? 19.257 -18.979 -31.276 1.00 78.88 574 ILE A O 1
ATOM 4474 N N . VAL A 1 575 ? 18.976 -21.120 -31.877 1.00 82.50 575 VAL A N 1
ATOM 4475 C CA . VAL A 1 575 ? 19.520 -20.970 -33.228 1.00 82.50 575 VAL A CA 1
ATOM 4476 C C . VAL A 1 575 ? 18.373 -20.848 -34.224 1.00 82.50 575 VAL A C 1
ATOM 4478 O O . VAL A 1 575 ? 17.610 -21.793 -34.391 1.00 82.50 575 VAL A O 1
ATOM 4481 N N . ARG A 1 576 ? 18.293 -19.700 -34.900 1.00 78.81 576 ARG A N 1
ATOM 4482 C CA . ARG A 1 576 ? 17.325 -19.400 -35.967 1.00 78.81 576 ARG A CA 1
ATOM 4483 C C . ARG A 1 576 ? 17.922 -19.587 -37.351 1.00 78.81 576 ARG A C 1
ATOM 4485 O O . ARG A 1 576 ? 19.109 -19.321 -37.549 1.00 78.81 576 ARG A O 1
ATOM 4492 N N . GLU A 1 577 ? 17.113 -19.948 -38.336 1.00 76.75 577 GLU A N 1
ATOM 4493 C CA . GLU A 1 577 ? 17.543 -19.875 -39.734 1.00 76.75 577 GLU A CA 1
ATOM 4494 C C . GLU A 1 577 ? 17.756 -18.399 -40.157 1.00 76.75 577 GLU A C 1
ATOM 4496 O O . GLU A 1 577 ? 17.088 -17.489 -39.654 1.00 76.75 577 GLU A O 1
ATOM 4501 N N . PRO A 1 578 ? 18.704 -18.093 -41.061 1.00 67.00 578 PRO A N 1
ATOM 4502 C CA . PRO A 1 578 ? 18.865 -16.736 -41.580 1.00 67.00 578 PRO A CA 1
ATOM 4503 C C . PRO A 1 578 ? 17.570 -16.216 -42.235 1.00 67.00 578 PRO A C 1
ATOM 4505 O O . PRO A 1 578 ? 17.080 -16.816 -43.186 1.00 67.00 578 PRO A O 1
ATOM 4508 N N . GLY A 1 579 ? 17.044 -15.085 -41.747 1.00 63.66 579 GLY A N 1
ATOM 4509 C CA . GLY A 1 579 ? 15.789 -14.479 -42.229 1.00 63.66 579 GLY A CA 1
ATOM 4510 C C . GLY A 1 579 ? 14.535 -14.891 -41.447 1.00 63.66 579 GLY A C 1
ATOM 4511 O O . GLY A 1 579 ? 13.433 -14.477 -41.796 1.00 63.66 579 GLY A O 1
ATOM 4512 N N . GLU A 1 580 ? 14.684 -15.694 -40.394 1.00 71.31 580 GLU A N 1
ATOM 4513 C CA . GLU A 1 580 ? 13.593 -16.063 -39.495 1.00 71.31 580 GLU A CA 1
ATOM 4514 C C . GLU A 1 580 ? 13.380 -14.995 -38.403 1.00 71.31 580 GLU A C 1
ATOM 4516 O O . GLU A 1 580 ? 14.287 -14.691 -37.620 1.00 71.31 580 GLU A O 1
ATOM 4521 N N . ALA A 1 581 ? 12.166 -14.437 -38.337 1.00 76.31 581 ALA A N 1
ATOM 4522 C CA . ALA A 1 581 ? 11.749 -13.431 -37.353 1.00 76.31 581 ALA A CA 1
ATOM 4523 C C . ALA A 1 581 ? 11.925 -13.908 -35.897 1.00 76.31 581 ALA A C 1
ATOM 4525 O O . ALA A 1 581 ? 11.731 -15.087 -35.590 1.00 76.31 581 ALA A O 1
ATOM 4526 N N . THR A 1 582 ? 12.259 -12.991 -34.980 1.00 85.69 582 THR A N 1
ATOM 4527 C CA . THR A 1 582 ? 12.273 -13.309 -33.543 1.00 85.69 582 THR A CA 1
ATOM 4528 C C . THR A 1 582 ? 10.833 -13.473 -33.073 1.00 85.69 582 THR A C 1
ATOM 4530 O O . THR A 1 582 ? 10.013 -12.579 -33.267 1.00 85.69 582 THR A O 1
ATOM 4533 N N . ARG A 1 583 ? 10.518 -14.606 -32.450 1.00 90.56 583 ARG A N 1
ATOM 4534 C CA . ARG A 1 583 ? 9.164 -14.918 -31.981 1.00 90.56 583 ARG A CA 1
ATOM 4535 C C . ARG A 1 583 ? 8.960 -14.466 -30.538 1.00 90.56 583 ARG A C 1
ATOM 4537 O O . ARG A 1 583 ? 9.889 -14.565 -29.735 1.00 90.56 583 ARG A O 1
ATOM 4544 N N . ILE A 1 584 ? 7.755 -13.994 -30.221 1.00 96.25 584 ILE A N 1
ATOM 4545 C CA . ILE A 1 584 ? 7.432 -13.395 -28.917 1.00 96.25 584 ILE A CA 1
ATOM 4546 C C . ILE A 1 584 ? 7.590 -14.409 -27.776 1.00 96.25 584 ILE A C 1
ATOM 4548 O O . ILE A 1 584 ? 8.232 -14.085 -26.780 1.00 96.25 584 ILE A O 1
ATOM 4552 N N . ARG A 1 585 ? 7.163 -15.662 -27.963 1.00 93.06 585 ARG A N 1
ATOM 4553 C CA . ARG A 1 585 ? 7.375 -16.764 -27.002 1.00 93.06 585 ARG A CA 1
ATOM 4554 C C . ARG A 1 585 ? 8.812 -16.964 -26.520 1.00 93.06 585 ARG A C 1
ATOM 4556 O O . ARG A 1 585 ? 9.021 -17.392 -25.392 1.00 93.06 585 ARG A O 1
ATOM 4563 N N . TYR A 1 586 ? 9.823 -16.651 -27.337 1.00 89.31 586 TYR A N 1
ATOM 4564 C CA . TYR A 1 586 ? 11.229 -16.753 -26.916 1.00 89.31 586 TYR A CA 1
ATOM 4565 C C . TYR A 1 586 ? 11.692 -15.544 -26.102 1.00 89.31 586 TYR A C 1
ATOM 4567 O O . TYR A 1 586 ? 12.698 -15.638 -25.402 1.00 89.31 586 TYR A O 1
ATOM 4575 N N . ILE A 1 587 ? 10.991 -14.416 -26.227 1.00 93.62 587 ILE A N 1
ATOM 4576 C CA . ILE A 1 587 ? 11.189 -13.223 -25.404 1.00 93.62 587 ILE A CA 1
ATOM 4577 C C . ILE A 1 587 ? 10.533 -13.439 -24.048 1.00 93.62 587 ILE A C 1
ATOM 4579 O O . ILE A 1 587 ? 11.200 -13.220 -23.048 1.00 93.62 587 ILE A O 1
ATOM 4583 N N . GLN A 1 588 ? 9.286 -13.904 -24.020 1.00 94.31 588 GLN A N 1
ATOM 4584 C CA . GLN A 1 588 ? 8.574 -14.203 -22.778 1.00 94.31 588 GLN A CA 1
ATOM 4585 C C . GLN A 1 588 ? 9.234 -15.378 -22.035 1.00 94.31 588 GLN A C 1
ATOM 4587 O O . GLN A 1 588 ? 9.742 -15.227 -20.930 1.00 94.31 588 GLN A O 1
ATOM 4592 N N . GLY A 1 589 ? 9.375 -16.529 -22.698 1.00 91.25 589 GLY A N 1
ATOM 4593 C CA . GLY A 1 589 ? 9.923 -17.739 -22.087 1.00 91.25 589 GLY A CA 1
ATOM 4594 C C . GLY A 1 589 ? 8.943 -18.424 -21.127 1.00 91.25 589 GLY A C 1
ATOM 4595 O O . GLY A 1 589 ? 7.765 -18.089 -21.083 1.00 91.25 589 GLY A O 1
ATOM 4596 N N . GLN A 1 590 ? 9.444 -19.428 -20.402 1.00 93.00 590 GLN A N 1
ATOM 4597 C CA . GLN A 1 590 ? 8.702 -20.207 -19.397 1.00 93.00 590 GLN A CA 1
ATOM 4598 C C . GLN A 1 590 ? 9.172 -19.810 -17.986 1.00 93.00 590 GLN A C 1
ATOM 4600 O O . GLN A 1 590 ? 9.686 -20.639 -17.232 1.00 93.00 590 GLN A O 1
ATOM 4605 N N . SER A 1 591 ? 9.143 -18.512 -17.689 1.00 91.19 591 SER A N 1
ATOM 4606 C CA . SER A 1 591 ? 9.589 -17.942 -16.416 1.00 91.19 591 SER A CA 1
ATOM 4607 C C . SER A 1 591 ? 9.048 -16.527 -16.242 1.00 91.19 591 SER A C 1
ATOM 4609 O O . SER A 1 591 ? 8.911 -15.812 -17.222 1.00 91.19 591 SER A O 1
ATOM 4611 N N . HIS A 1 592 ? 8.891 -16.083 -14.994 1.00 92.31 592 HIS A N 1
ATOM 4612 C CA . HIS A 1 592 ? 8.516 -14.705 -14.624 1.00 92.31 592 HIS A CA 1
ATOM 4613 C C . HIS A 1 592 ? 9.567 -13.626 -14.948 1.00 92.31 592 HIS A C 1
ATOM 4615 O O . HIS A 1 592 ? 9.420 -12.468 -14.578 1.00 92.31 592 HIS A O 1
ATOM 4621 N N . ILE A 1 593 ? 10.699 -14.025 -15.530 1.00 90.69 593 ILE A N 1
ATOM 4622 C CA . ILE A 1 593 ? 11.755 -13.128 -15.994 1.00 90.69 593 ILE A CA 1
ATOM 4623 C C . ILE A 1 593 ? 12.159 -13.604 -17.374 1.00 90.69 593 ILE A C 1
ATOM 4625 O O . ILE A 1 593 ? 12.513 -14.774 -17.552 1.00 90.69 593 ILE A O 1
ATOM 4629 N N . SER A 1 594 ? 12.184 -12.688 -18.330 1.00 90.50 594 SER A N 1
ATOM 4630 C CA . SER A 1 594 ? 12.571 -12.977 -19.695 1.00 90.50 594 SER A CA 1
ATOM 4631 C C . SER A 1 594 ? 13.970 -13.604 -19.773 1.00 90.50 594 SER A C 1
ATOM 4633 O O . SER A 1 594 ? 14.953 -13.023 -19.287 1.00 90.50 594 SER A O 1
ATOM 4635 N N . PRO A 1 595 ? 14.142 -14.723 -20.505 1.00 81.88 595 PRO A N 1
ATOM 4636 C CA . PRO A 1 595 ? 15.464 -15.279 -20.798 1.00 81.88 595 PRO A CA 1
ATOM 4637 C C . PRO A 1 595 ? 16.317 -14.358 -21.686 1.00 81.88 595 PRO A C 1
ATOM 4639 O O . PRO A 1 595 ? 17.518 -14.594 -21.847 1.00 81.88 595 PRO A O 1
ATOM 4642 N N . LEU A 1 596 ? 15.715 -13.318 -22.276 1.00 82.00 596 LEU A N 1
ATOM 4643 C CA . LEU A 1 596 ? 16.365 -12.356 -23.161 1.00 82.00 596 LEU A CA 1
ATOM 4644 C C . LEU A 1 596 ? 16.514 -10.969 -22.537 1.00 82.00 596 LEU A C 1
ATOM 4646 O O . LEU A 1 596 ? 16.908 -10.045 -23.251 1.00 82.00 596 LEU A O 1
ATOM 4650 N N . ILE A 1 597 ? 16.287 -10.808 -21.230 1.00 84.44 597 ILE A N 1
ATOM 4651 C CA . ILE A 1 597 ? 16.464 -9.530 -20.531 1.00 84.44 597 ILE A CA 1
ATOM 4652 C C . ILE A 1 597 ? 17.784 -8.833 -20.917 1.00 84.44 597 ILE A C 1
ATOM 4654 O O . ILE A 1 597 ? 18.859 -9.440 -21.029 1.00 84.44 597 ILE A O 1
ATOM 4658 N N . ASN A 1 598 ? 17.699 -7.526 -21.164 1.00 76.88 598 ASN A N 1
ATOM 4659 C CA . ASN A 1 598 ? 18.773 -6.645 -21.621 1.00 76.88 598 ASN A CA 1
ATOM 4660 C C . ASN A 1 598 ? 19.368 -6.999 -22.994 1.00 76.88 598 ASN A C 1
ATOM 4662 O O . ASN A 1 598 ? 20.430 -6.477 -23.339 1.00 76.88 598 ASN A O 1
ATOM 4666 N N . THR A 1 599 ? 18.759 -7.903 -23.762 1.00 76.38 599 THR A N 1
ATOM 4667 C CA . THR A 1 599 ? 19.224 -8.297 -25.099 1.00 76.38 599 THR A CA 1
ATOM 4668 C C . THR A 1 599 ? 18.450 -7.530 -26.161 1.00 76.38 599 THR A C 1
ATOM 4670 O O . THR A 1 599 ? 17.251 -7.290 -26.022 1.00 76.38 599 THR A O 1
ATOM 4673 N N . THR A 1 600 ? 19.132 -7.128 -27.232 1.00 80.69 600 THR A N 1
ATOM 4674 C CA . THR A 1 600 ? 18.467 -6.538 -28.396 1.00 80.69 600 THR A CA 1
ATOM 4675 C C . THR A 1 600 ? 17.869 -7.642 -29.254 1.00 80.69 600 THR A C 1
ATOM 4677 O O . THR A 1 600 ? 18.581 -8.550 -29.680 1.00 80.69 600 THR A O 1
ATOM 4680 N N . VAL A 1 601 ? 16.574 -7.535 -29.521 1.00 86.19 601 VAL A N 1
ATOM 4681 C CA . VAL A 1 601 ? 15.831 -8.387 -30.446 1.00 86.19 601 VAL A CA 1
ATOM 4682 C C . VAL A 1 601 ? 15.523 -7.613 -31.720 1.00 86.19 601 VAL A C 1
ATOM 4684 O O . VAL A 1 601 ? 15.280 -6.403 -31.700 1.00 86.19 601 VAL A O 1
ATOM 4687 N N . ASP A 1 602 ? 15.562 -8.319 -32.841 1.00 87.00 602 ASP A N 1
ATOM 4688 C CA . ASP A 1 602 ? 15.320 -7.795 -34.173 1.00 87.00 602 ASP A CA 1
ATOM 4689 C C . ASP A 1 602 ? 14.213 -8.573 -34.882 1.00 87.00 602 ASP A C 1
ATOM 4691 O O . ASP A 1 602 ? 13.981 -9.756 -34.614 1.00 87.00 602 ASP A O 1
ATOM 4695 N N . GLU A 1 603 ? 13.529 -7.876 -35.791 1.00 88.38 603 GLU A N 1
ATOM 4696 C CA . GLU A 1 603 ? 12.499 -8.456 -36.653 1.00 88.38 603 GLU A CA 1
ATOM 4697 C C . GLU A 1 603 ? 11.397 -9.182 -35.862 1.00 88.38 603 GLU A C 1
ATOM 4699 O O . GLU A 1 603 ? 10.916 -10.231 -36.283 1.00 88.38 603 GLU A O 1
ATOM 4704 N N . VAL A 1 604 ? 11.003 -8.646 -34.698 1.00 94.69 604 VAL A N 1
ATOM 4705 C CA . VAL A 1 604 ? 9.901 -9.207 -33.905 1.00 94.69 604 VAL A CA 1
ATOM 4706 C C . VAL A 1 604 ? 8.590 -8.819 -34.575 1.00 94.69 604 VAL A C 1
ATOM 4708 O O . VAL A 1 604 ? 8.227 -7.642 -34.591 1.00 94.69 604 VAL A O 1
ATOM 4711 N N . MET A 1 605 ? 7.899 -9.795 -35.155 1.00 95.56 605 MET A N 1
ATOM 4712 C CA . MET A 1 605 ? 6.630 -9.577 -35.848 1.00 95.56 605 MET A CA 1
ATOM 4713 C C . MET A 1 605 ? 5.458 -9.757 -34.881 1.00 95.56 605 MET A C 1
ATOM 4715 O O . MET A 1 605 ? 5.407 -10.750 -34.159 1.00 95.56 605 MET A O 1
ATOM 4719 N N . GLY A 1 606 ? 4.490 -8.844 -34.910 1.00 97.81 606 GLY A N 1
ATOM 4720 C CA . GLY A 1 606 ? 3.277 -8.951 -34.099 1.00 97.81 606 GLY A CA 1
ATOM 4721 C C . GLY A 1 606 ? 2.123 -8.135 -34.669 1.00 97.81 606 GLY A C 1
ATOM 4722 O O . GLY A 1 606 ? 2.338 -7.097 -35.294 1.00 97.81 606 GLY A O 1
ATOM 4723 N N . ILE A 1 607 ? 0.892 -8.600 -34.464 1.00 98.75 607 ILE A N 1
ATOM 4724 C CA . ILE A 1 607 ? -0.316 -7.813 -34.739 1.00 98.75 607 ILE A CA 1
ATOM 4725 C C . ILE A 1 607 ? -0.614 -6.973 -33.502 1.00 98.75 607 ILE A C 1
ATOM 4727 O O . ILE A 1 607 ? -0.715 -7.519 -32.405 1.00 98.75 607 ILE A O 1
ATOM 4731 N N . VAL A 1 608 ? -0.760 -5.658 -33.665 1.00 98.75 608 VAL A N 1
ATOM 4732 C CA . VAL A 1 608 ? -1.105 -4.742 -32.571 1.00 98.75 608 VAL A CA 1
ATOM 4733 C C . VAL A 1 608 ? -2.517 -5.051 -32.071 1.00 98.75 608 VAL A C 1
ATOM 4735 O O . VAL A 1 608 ? -3.493 -4.877 -32.804 1.00 98.75 608 VAL A O 1
ATOM 4738 N N . THR A 1 609 ? -2.628 -5.484 -30.817 1.00 98.50 609 THR A N 1
ATOM 4739 C CA . THR A 1 609 ? -3.890 -5.872 -30.164 1.00 98.50 609 THR A CA 1
ATOM 4740 C C . THR A 1 609 ? -4.479 -4.747 -29.318 1.00 98.50 609 THR A C 1
ATOM 4742 O O . THR A 1 609 ? -5.697 -4.651 -29.191 1.00 98.50 609 THR A O 1
ATOM 4745 N N . ALA A 1 610 ? -3.639 -3.855 -28.787 1.00 98.06 610 ALA A N 1
ATOM 4746 C CA . ALA A 1 610 ? -4.069 -2.700 -28.005 1.00 98.06 610 ALA A CA 1
ATOM 4747 C C . ALA A 1 610 ? -3.065 -1.544 -28.092 1.00 98.06 610 ALA A C 1
ATOM 4749 O O . ALA A 1 610 ? -1.871 -1.766 -28.274 1.00 98.06 610 ALA A O 1
ATOM 4750 N N . VAL A 1 611 ? -3.528 -0.302 -27.919 1.00 97.00 611 VAL A N 1
ATOM 4751 C CA . VAL A 1 611 ? -2.672 0.898 -27.909 1.00 97.00 611 VAL A CA 1
ATOM 4752 C C . VAL A 1 611 ? -2.882 1.675 -26.610 1.00 97.00 611 VAL A C 1
ATOM 4754 O O . VAL A 1 611 ? -3.995 2.105 -26.315 1.00 97.00 611 VAL A O 1
ATOM 4757 N N . GLU A 1 612 ? -1.807 1.902 -25.854 1.00 94.38 612 GLU A N 1
ATOM 4758 C CA . GLU A 1 612 ? -1.818 2.674 -24.607 1.00 94.38 612 GLU A CA 1
ATOM 4759 C C . GLU A 1 612 ? -1.463 4.143 -24.901 1.00 94.38 612 GLU A C 1
ATOM 4761 O O . GLU A 1 612 ? -0.315 4.601 -24.788 1.00 94.38 612 GLU A O 1
ATOM 4766 N N . GLY A 1 613 ? -2.473 4.903 -25.331 1.00 89.94 613 GLY A N 1
ATOM 4767 C CA . GLY A 1 613 ? -2.331 6.322 -25.650 1.00 89.94 613 GLY A CA 1
ATOM 4768 C C . GLY A 1 613 ? -1.242 6.584 -26.698 1.00 89.94 613 GLY A C 1
ATOM 4769 O O . GLY A 1 613 ? -1.308 6.095 -27.818 1.00 89.94 613 GLY A O 1
ATOM 4770 N N . THR A 1 614 ? -0.242 7.401 -26.353 1.00 89.88 614 THR A N 1
ATOM 4771 C CA . THR A 1 614 ? 0.934 7.656 -27.213 1.00 89.88 614 THR A CA 1
ATOM 4772 C C . THR A 1 614 ? 2.211 7.021 -26.677 1.00 89.88 614 THR A C 1
ATOM 4774 O O . THR A 1 614 ? 3.284 7.286 -27.212 1.00 89.88 614 THR A O 1
ATOM 4777 N N . LYS A 1 615 ? 2.126 6.241 -25.598 1.00 92.25 615 LYS A N 1
ATOM 4778 C CA . LYS A 1 615 ? 3.287 5.757 -24.847 1.00 92.25 615 LYS A CA 1
ATOM 4779 C C . LYS A 1 615 ? 3.781 4.413 -25.375 1.00 92.25 615 LYS A C 1
ATOM 4781 O O . LYS A 1 615 ? 4.985 4.240 -25.555 1.00 92.25 615 LYS A O 1
ATOM 4786 N N . ALA A 1 616 ? 2.857 3.488 -25.598 1.00 97.06 616 ALA A N 1
ATOM 4787 C CA . ALA A 1 616 ? 3.155 2.089 -25.857 1.00 97.06 616 ALA A CA 1
ATOM 4788 C C . ALA A 1 616 ? 1.989 1.394 -26.569 1.00 97.06 616 ALA A C 1
ATOM 4790 O O . ALA A 1 616 ? 0.929 1.987 -26.792 1.00 97.06 616 ALA A O 1
ATOM 4791 N N . PHE A 1 617 ? 2.192 0.135 -26.931 1.00 98.38 617 PHE A N 1
ATOM 4792 C CA . PHE A 1 617 ? 1.167 -0.734 -27.493 1.00 98.38 617 PHE A CA 1
ATOM 4793 C C . PHE A 1 617 ? 1.454 -2.193 -27.129 1.00 98.38 617 PHE A C 1
ATOM 4795 O O . PHE A 1 617 ? 2.589 -2.548 -26.821 1.00 98.38 617 PHE A O 1
ATOM 4802 N N . TYR A 1 618 ? 0.422 -3.027 -27.184 1.00 98.56 618 TYR A N 1
ATOM 4803 C CA . TYR A 1 618 ? 0.528 -4.477 -27.065 1.00 98.56 618 TYR A CA 1
ATOM 4804 C C . TYR A 1 618 ? 0.466 -5.088 -28.459 1.00 98.56 618 TYR A C 1
ATOM 4806 O O . TYR A 1 618 ? -0.286 -4.612 -29.318 1.00 98.56 618 TYR A O 1
ATOM 4814 N N . MET A 1 619 ? 1.247 -6.136 -28.689 1.00 98.56 619 MET A N 1
ATOM 4815 C CA . MET A 1 619 ? 1.171 -6.925 -29.913 1.00 98.56 619 MET A CA 1
ATOM 4816 C C . MET A 1 619 ? 1.271 -8.414 -29.606 1.00 98.56 619 MET A C 1
ATOM 4818 O O . MET A 1 619 ? 1.847 -8.797 -28.592 1.00 98.56 619 MET A O 1
ATOM 4822 N N . GLN A 1 620 ? 0.733 -9.241 -30.496 1.00 98.56 620 GLN A N 1
ATOM 4823 C CA . GLN A 1 620 ? 0.726 -10.693 -30.341 1.00 98.56 620 GLN A CA 1
ATOM 4824 C C . GLN A 1 620 ? 1.149 -11.393 -31.637 1.00 98.56 620 GLN A C 1
ATOM 4826 O O . GLN A 1 620 ? 0.896 -10.884 -32.735 1.00 98.56 620 GLN A O 1
ATOM 4831 N N . ASP A 1 621 ? 1.833 -12.533 -31.512 1.00 96.25 621 ASP A N 1
ATOM 4832 C CA . ASP A 1 621 ? 2.400 -13.267 -32.646 1.00 96.25 621 ASP A CA 1
ATOM 4833 C C . ASP A 1 621 ? 1.270 -13.756 -33.576 1.00 96.25 621 ASP A C 1
ATOM 4835 O O . ASP A 1 621 ? 0.344 -14.431 -33.120 1.00 96.25 621 ASP A O 1
ATOM 4839 N N . PRO A 1 622 ? 1.309 -13.445 -34.887 1.00 93.88 622 PRO A N 1
ATOM 4840 C CA . PRO A 1 622 ? 0.324 -13.958 -35.839 1.00 93.88 622 PRO A CA 1
ATOM 4841 C C . PRO A 1 622 ? 0.418 -15.474 -36.081 1.00 93.88 622 PRO A C 1
ATOM 4843 O O . PRO A 1 622 ? -0.482 -16.039 -36.696 1.00 93.88 622 PRO A O 1
ATOM 4846 N N . ASN A 1 623 ? 1.501 -16.135 -35.655 1.00 91.44 623 ASN A N 1
ATOM 4847 C CA . ASN A 1 623 ? 1.686 -17.585 -35.761 1.00 91.44 623 ASN A CA 1
ATOM 4848 C C . ASN A 1 623 ? 2.093 -18.152 -34.385 1.00 91.44 623 ASN A C 1
ATOM 4850 O O . ASN A 1 623 ? 3.276 -18.466 -34.187 1.00 91.44 623 ASN A O 1
ATOM 4854 N N . PRO A 1 624 ? 1.136 -18.236 -33.443 1.00 91.81 624 PRO A N 1
ATOM 4855 C CA . PRO A 1 624 ? 1.390 -18.759 -32.106 1.00 91.81 624 PRO A CA 1
ATOM 4856 C C . PRO A 1 624 ? 1.734 -20.252 -32.159 1.00 91.81 624 PRO A C 1
ATOM 4858 O O . PRO A 1 624 ? 1.333 -20.954 -33.095 1.00 91.81 624 PRO A O 1
ATOM 4861 N N . ASP A 1 625 ? 2.469 -20.740 -31.164 1.00 90.31 625 ASP A N 1
ATOM 4862 C CA . ASP A 1 625 ? 2.598 -22.174 -30.926 1.00 90.31 625 ASP A CA 1
ATOM 4863 C C . ASP A 1 625 ? 1.434 -22.726 -30.071 1.00 90.31 625 ASP A C 1
ATOM 4865 O O . ASP A 1 625 ? 0.385 -22.095 -29.938 1.00 90.31 625 ASP A O 1
ATOM 4869 N N . ASN A 1 626 ? 1.582 -23.959 -29.574 1.00 91.25 626 ASN A N 1
ATOM 4870 C CA . ASN A 1 626 ? 0.591 -24.616 -28.717 1.00 91.25 626 ASN A CA 1
ATOM 4871 C C . ASN A 1 626 ? 1.099 -24.803 -27.272 1.00 91.25 626 ASN A C 1
ATOM 4873 O O . ASN A 1 626 ? 0.504 -25.582 -26.525 1.00 91.25 626 ASN A O 1
ATOM 4877 N N . ASP A 1 627 ? 2.218 -24.179 -26.892 1.00 93.81 627 ASP A N 1
ATOM 4878 C CA . ASP A 1 627 ? 2.796 -24.320 -25.558 1.00 93.81 627 ASP A CA 1
ATOM 4879 C C . ASP A 1 627 ? 2.134 -23.338 -24.588 1.00 93.81 627 ASP A C 1
ATOM 4881 O O . ASP A 1 627 ? 2.357 -22.130 -24.613 1.00 93.81 627 ASP A O 1
ATOM 4885 N N . ILE A 1 628 ? 1.323 -23.879 -23.680 1.00 94.75 628 ILE A N 1
ATOM 4886 C CA . ILE A 1 628 ? 0.604 -23.094 -22.673 1.00 94.75 628 ILE A CA 1
ATOM 4887 C C . ILE A 1 628 ? 1.531 -22.400 -21.667 1.00 94.75 628 ILE A C 1
ATOM 4889 O O . ILE A 1 628 ? 1.056 -21.569 -20.899 1.00 94.75 628 ILE A O 1
ATOM 4893 N N . LYS A 1 629 ? 2.822 -22.759 -21.632 1.00 95.25 629 LYS A N 1
ATOM 4894 C CA . LYS A 1 629 ? 3.818 -22.195 -20.714 1.00 95.25 629 LYS A CA 1
ATOM 4895 C C . LYS A 1 629 ? 4.492 -20.938 -21.246 1.00 95.25 629 LYS A C 1
ATOM 4897 O O . LYS A 1 629 ? 5.292 -20.351 -20.527 1.00 95.25 629 LYS A O 1
ATOM 4902 N N . THR A 1 630 ? 4.213 -20.532 -22.479 1.00 93.31 630 THR A N 1
ATOM 4903 C CA . THR A 1 630 ? 4.799 -19.328 -23.070 1.00 93.31 630 THR A CA 1
ATOM 4904 C C . THR A 1 630 ? 3.719 -18.379 -23.548 1.00 93.31 630 THR A C 1
ATOM 4906 O O . THR A 1 630 ? 2.766 -18.799 -24.202 1.00 93.31 630 THR A O 1
ATOM 4909 N N . SER A 1 631 ? 3.899 -17.088 -23.276 1.00 97.50 631 SER A N 1
ATOM 4910 C CA . SER A 1 631 ? 3.031 -16.059 -23.838 1.00 97.50 631 SER A CA 1
ATOM 4911 C C . SER A 1 631 ? 3.426 -15.722 -25.280 1.00 97.50 631 SER A C 1
ATOM 4913 O O . SER A 1 631 ? 4.603 -15.609 -25.627 1.00 97.50 631 SER A O 1
ATOM 4915 N N . GLU A 1 632 ? 2.414 -15.503 -26.118 1.00 97.81 632 GLU A N 1
ATOM 4916 C CA . GLU A 1 632 ? 2.568 -15.010 -27.491 1.00 97.81 632 GLU A CA 1
ATOM 4917 C C . GLU A 1 632 ? 2.329 -13.499 -27.606 1.00 97.81 632 GLU A C 1
ATOM 4919 O O . GLU A 1 632 ? 2.424 -12.935 -28.698 1.00 97.81 632 GLU A O 1
ATOM 4924 N N . GLY A 1 633 ? 1.999 -12.844 -26.492 1.00 98.19 633 GLY A N 1
ATOM 4925 C CA . GLY A 1 633 ? 1.776 -11.408 -26.381 1.00 98.19 633 GLY A CA 1
ATOM 4926 C C . GLY A 1 633 ? 2.957 -10.691 -25.730 1.00 98.19 633 GLY A C 1
ATOM 4927 O O . GLY A 1 633 ? 3.723 -11.275 -24.969 1.00 98.19 633 GLY A O 1
ATOM 4928 N N . ILE A 1 634 ? 3.142 -9.413 -26.054 1.00 98.44 634 ILE A N 1
ATOM 4929 C CA . ILE A 1 634 ? 4.227 -8.600 -25.494 1.00 98.44 634 ILE A CA 1
ATOM 4930 C C . ILE A 1 634 ? 3.842 -7.123 -25.418 1.00 98.44 634 ILE A C 1
ATOM 4932 O O . ILE A 1 634 ? 3.181 -6.587 -26.316 1.00 98.44 634 ILE A O 1
ATOM 4936 N N . TYR A 1 635 ? 4.303 -6.448 -24.364 1.00 98.19 635 TYR A N 1
ATOM 4937 C CA . TYR A 1 635 ? 4.227 -4.995 -24.239 1.00 98.19 635 TYR A CA 1
ATOM 4938 C C . TYR A 1 635 ? 5.399 -4.326 -24.970 1.00 98.19 635 TYR A C 1
ATOM 4940 O O . TYR A 1 635 ? 6.563 -4.689 -24.799 1.00 98.19 635 TYR A O 1
ATOM 4948 N N . VAL A 1 636 ? 5.113 -3.324 -25.803 1.00 98.50 636 VAL A N 1
ATOM 4949 C CA . VAL A 1 636 ? 6.128 -2.593 -26.572 1.00 98.50 636 VAL A CA 1
ATOM 4950 C C . VAL A 1 636 ? 6.108 -1.118 -26.198 1.00 98.50 636 VAL A C 1
ATOM 4952 O O . VAL A 1 636 ? 5.201 -0.364 -26.568 1.00 98.50 636 VAL A O 1
ATOM 4955 N N . TYR A 1 637 ? 7.163 -0.671 -25.520 1.00 97.06 637 TYR A N 1
ATOM 4956 C CA . TYR A 1 637 ? 7.347 0.733 -25.186 1.00 97.06 637 TYR A CA 1
ATOM 4957 C C . TYR A 1 637 ? 7.930 1.503 -26.377 1.00 97.06 637 TYR A C 1
ATOM 4959 O O . TYR A 1 637 ? 9.089 1.320 -26.769 1.00 97.06 637 TYR A O 1
ATOM 4967 N N . LYS A 1 638 ? 7.127 2.409 -26.951 1.00 95.31 638 LYS A N 1
ATOM 4968 C CA . LYS A 1 638 ? 7.538 3.311 -28.034 1.00 95.31 638 LYS A CA 1
ATOM 4969 C C . LYS A 1 638 ? 6.697 4.582 -28.047 1.00 95.31 638 LYS A C 1
ATOM 4971 O O . LYS A 1 638 ? 5.595 4.610 -28.599 1.00 95.31 638 LYS A O 1
ATOM 4976 N N . TYR A 1 639 ? 7.265 5.671 -27.532 1.00 91.44 639 TYR A N 1
ATOM 4977 C CA . TYR A 1 639 ? 6.587 6.963 -27.564 1.00 91.44 639 TYR A CA 1
ATOM 4978 C C . TYR A 1 639 ? 6.312 7.416 -29.007 1.00 91.44 639 TYR A C 1
ATOM 4980 O O . TYR A 1 639 ? 7.228 7.491 -29.827 1.00 91.44 639 TYR A O 1
ATOM 4988 N N . LYS A 1 640 ? 5.047 7.744 -29.294 1.00 90.19 640 LYS A N 1
ATOM 4989 C CA . LYS A 1 640 ? 4.527 8.179 -30.599 1.00 90.19 640 LYS A CA 1
ATOM 4990 C C . LYS A 1 640 ? 4.874 7.219 -31.746 1.00 90.19 640 LYS A C 1
ATOM 4992 O O . LYS A 1 640 ? 5.275 7.666 -32.817 1.00 90.19 640 LYS A O 1
ATOM 4997 N N . SER A 1 641 ? 4.682 5.916 -31.543 1.00 91.19 641 SER A N 1
ATOM 4998 C CA . SER A 1 641 ? 4.859 4.907 -32.601 1.00 91.19 641 SER A CA 1
ATOM 4999 C C . SER A 1 641 ? 3.951 5.126 -33.820 1.00 91.19 641 SER A C 1
ATOM 5001 O O . SER A 1 641 ? 4.337 4.787 -34.932 1.00 91.19 641 SER A O 1
ATOM 5003 N N . GLY A 1 642 ? 2.758 5.703 -33.625 1.00 91.56 642 GLY A N 1
ATOM 5004 C CA . GLY A 1 642 ? 1.792 5.970 -34.699 1.00 91.56 642 GLY A CA 1
ATOM 5005 C C . GLY A 1 642 ? 1.023 4.739 -35.195 1.00 91.56 642 GLY A C 1
ATOM 5006 O O . GLY A 1 642 ? 0.253 4.862 -36.146 1.00 91.56 642 GLY A O 1
ATOM 5007 N N . VAL A 1 643 ? 1.214 3.584 -34.551 1.00 97.56 643 VAL A N 1
ATOM 5008 C CA . VAL A 1 643 ? 0.534 2.321 -34.873 1.00 97.56 643 VAL A CA 1
ATOM 5009 C C . VAL A 1 643 ? -0.924 2.333 -34.416 1.00 97.56 643 VAL A C 1
ATOM 5011 O O . VAL A 1 643 ? -1.312 3.097 -33.526 1.00 97.56 643 VAL A O 1
ATOM 5014 N N . LYS A 1 644 ? -1.733 1.464 -35.015 1.00 97.75 644 LYS A N 1
ATOM 5015 C CA . LYS A 1 644 ? -3.145 1.252 -34.694 1.00 97.75 644 LYS A CA 1
ATOM 5016 C C . LYS A 1 644 ? -3.413 -0.226 -34.436 1.00 97.75 644 LYS A C 1
ATOM 5018 O O . LYS A 1 644 ? -2.694 -1.090 -34.926 1.00 97.75 644 LYS A O 1
ATOM 5023 N N . VAL A 1 645 ? -4.480 -0.508 -33.692 1.00 98.12 645 VAL A N 1
ATOM 5024 C CA . VAL A 1 645 ? -4.993 -1.877 -33.529 1.00 98.12 645 VAL A CA 1
ATOM 5025 C C . VAL A 1 645 ? -5.254 -2.496 -34.910 1.00 98.12 645 VAL A C 1
ATOM 5027 O O . VAL A 1 645 ? -5.846 -1.845 -35.772 1.00 98.12 645 VAL A O 1
ATOM 5030 N N . GLY A 1 646 ? -4.784 -3.729 -35.119 1.00 98.12 646 GLY A N 1
ATOM 5031 C CA . GLY A 1 646 ? -4.831 -4.441 -36.403 1.00 98.12 646 GLY A CA 1
ATOM 5032 C C . GLY A 1 646 ? -3.635 -4.189 -37.333 1.00 98.12 646 GLY A C 1
ATOM 5033 O O . GLY A 1 646 ? -3.527 -4.836 -38.377 1.00 98.12 646 GLY A O 1
ATOM 5034 N N . ASP A 1 647 ? -2.708 -3.293 -36.992 1.00 98.69 647 ASP A N 1
ATOM 5035 C CA . ASP A 1 647 ? -1.459 -3.162 -37.745 1.00 98.69 647 ASP A CA 1
ATOM 5036 C C . ASP A 1 647 ? -0.560 -4.379 -37.491 1.00 98.69 647 ASP A C 1
ATOM 5038 O O . ASP A 1 647 ? -0.337 -4.768 -36.345 1.00 98.69 647 ASP A O 1
ATOM 5042 N N . LEU A 1 648 ? -0.015 -4.969 -38.557 1.00 98.38 648 LEU A N 1
ATOM 5043 C CA . LEU A 1 648 ? 1.094 -5.914 -38.449 1.00 98.38 648 LEU A CA 1
ATOM 5044 C C . LEU A 1 648 ? 2.378 -5.097 -38.403 1.00 98.38 648 LEU A C 1
ATOM 5046 O O . LEU A 1 648 ? 2.689 -4.377 -39.355 1.00 98.38 648 LEU A O 1
ATOM 5050 N N . VAL A 1 649 ? 3.125 -5.215 -37.314 1.00 98.06 649 VAL A N 1
ATOM 5051 C CA . VAL A 1 649 ? 4.347 -4.446 -37.096 1.00 98.06 649 VAL A CA 1
ATOM 5052 C C . VAL A 1 649 ? 5.561 -5.348 -36.972 1.00 98.06 649 VAL A C 1
ATOM 5054 O O . VAL A 1 649 ? 5.470 -6.485 -36.511 1.00 98.06 649 VAL A O 1
ATOM 5057 N N . LYS A 1 650 ? 6.708 -4.803 -37.368 1.00 96.00 650 LYS A N 1
ATOM 5058 C CA . LYS A 1 650 ? 8.032 -5.375 -37.161 1.00 96.00 650 LYS A CA 1
ATOM 5059 C C . LYS A 1 650 ? 8.806 -4.481 -36.201 1.00 96.00 650 LYS A C 1
ATOM 5061 O O . LYS A 1 650 ? 9.027 -3.299 -36.476 1.00 96.00 650 LYS A O 1
ATOM 5066 N N . VAL A 1 651 ? 9.199 -5.040 -35.063 1.00 97.19 651 VAL A N 1
ATOM 5067 C CA . VAL A 1 651 ? 9.801 -4.307 -33.947 1.00 97.19 651 VAL A CA 1
ATOM 5068 C C . VAL A 1 651 ? 11.260 -4.718 -33.761 1.00 97.19 651 VAL A C 1
ATOM 5070 O O . VAL A 1 651 ? 11.606 -5.898 -33.781 1.00 97.19 651 VAL A O 1
ATOM 5073 N N . THR A 1 652 ? 12.115 -3.720 -33.542 1.00 92.00 652 THR A N 1
ATOM 5074 C CA . THR A 1 652 ? 13.492 -3.890 -33.065 1.00 92.00 652 THR A CA 1
ATOM 5075 C C . THR A 1 652 ? 13.651 -3.093 -31.778 1.00 92.00 652 THR A C 1
ATOM 5077 O O . THR A 1 652 ? 13.233 -1.934 -31.704 1.00 92.00 652 THR A O 1
ATOM 5080 N N . GLY A 1 653 ? 14.268 -3.684 -30.761 1.00 90.81 653 GLY A N 1
ATOM 5081 C CA . GLY A 1 653 ? 14.435 -3.032 -29.466 1.00 90.81 653 GLY A CA 1
ATOM 5082 C C . GLY A 1 653 ? 15.160 -3.894 -28.451 1.00 90.81 653 GLY A C 1
ATOM 5083 O O . GLY A 1 653 ? 15.578 -5.006 -28.755 1.00 90.81 653 GLY A O 1
ATOM 5084 N N . THR A 1 654 ? 15.310 -3.370 -27.242 1.00 87.12 654 THR A N 1
ATOM 5085 C CA . THR A 1 654 ? 15.935 -4.089 -26.127 1.00 87.12 654 THR A CA 1
ATOM 5086 C C . THR A 1 654 ? 14.860 -4.635 -25.204 1.00 87.12 654 THR A C 1
ATOM 5088 O O . THR A 1 654 ? 13.972 -3.887 -24.802 1.00 87.12 654 THR A O 1
ATOM 5091 N N . VAL A 1 655 ? 14.954 -5.916 -24.857 1.00 90.94 655 VAL A N 1
ATOM 5092 C CA . VAL A 1 655 ? 14.050 -6.553 -23.894 1.00 90.94 655 VAL A CA 1
ATOM 5093 C C . VAL A 1 655 ? 14.373 -6.066 -22.483 1.00 90.94 655 VAL A C 1
ATOM 5095 O O . VAL A 1 655 ? 15.549 -6.000 -22.111 1.00 90.94 655 VAL A O 1
ATOM 5098 N N . LYS A 1 656 ? 13.356 -5.720 -21.698 1.00 91.50 656 LYS A N 1
ATOM 5099 C CA . LYS A 1 656 ? 13.493 -5.241 -20.318 1.00 91.50 656 LYS A CA 1
ATOM 5100 C C . LYS A 1 656 ? 12.443 -5.866 -19.411 1.00 91.50 656 LYS A C 1
ATOM 5102 O O . LYS A 1 656 ? 11.370 -6.221 -19.873 1.00 91.50 656 LYS A O 1
ATOM 5107 N N . GLU A 1 657 ? 12.767 -5.892 -18.124 1.00 91.75 657 GLU A N 1
ATOM 5108 C CA . GLU A 1 657 ? 11.828 -6.165 -17.039 1.00 91.75 657 GLU A CA 1
ATOM 5109 C C . GLU A 1 657 ? 11.473 -4.856 -16.345 1.00 91.75 657 GLU A C 1
ATOM 5111 O O . GLU A 1 657 ? 12.367 -4.122 -15.904 1.00 91.75 657 GLU A O 1
ATOM 5116 N N . ILE A 1 658 ? 10.182 -4.551 -16.245 1.00 87.50 658 ILE A N 1
ATOM 5117 C CA . ILE A 1 658 ? 9.701 -3.329 -15.602 1.00 87.50 658 ILE A CA 1
ATOM 5118 C C . ILE A 1 658 ? 8.950 -3.672 -14.326 1.00 87.50 658 ILE A C 1
ATOM 5120 O O . ILE A 1 658 ? 7.987 -4.431 -14.333 1.00 87.50 658 ILE A O 1
ATOM 5124 N N . VAL A 1 659 ? 9.366 -3.054 -13.221 1.00 77.94 659 VAL A N 1
ATOM 5125 C CA . VAL A 1 659 ? 8.645 -3.139 -11.950 1.00 77.94 659 VAL A CA 1
ATOM 5126 C C . VAL A 1 659 ? 7.416 -2.234 -12.024 1.00 77.94 659 VAL A C 1
ATOM 5128 O O . VAL A 1 659 ? 7.508 -1.016 -11.856 1.00 77.94 659 VAL A O 1
ATOM 5131 N N . ASN A 1 660 ? 6.256 -2.837 -12.261 1.00 68.50 660 ASN A N 1
ATOM 5132 C CA . ASN A 1 660 ? 4.965 -2.159 -12.242 1.00 68.50 660 ASN A CA 1
ATOM 5133 C C . ASN A 1 660 ? 4.361 -2.247 -10.831 1.00 68.50 660 ASN A C 1
ATOM 5135 O O . ASN A 1 660 ? 3.531 -3.106 -10.544 1.00 68.50 660 ASN A O 1
ATOM 5139 N N . GLY A 1 661 ? 4.793 -1.373 -9.915 1.00 67.62 661 GLY A N 1
ATOM 5140 C CA . GLY A 1 661 ? 4.224 -1.303 -8.564 1.00 67.62 661 GLY A CA 1
ATOM 5141 C C . GLY A 1 661 ? 5.236 -0.981 -7.467 1.00 67.62 661 GLY A C 1
ATOM 5142 O O . GLY A 1 661 ? 5.965 0.005 -7.550 1.00 67.62 661 GLY A O 1
ATOM 5143 N N . PHE A 1 662 ? 5.214 -1.782 -6.402 1.00 68.38 662 PHE A N 1
ATOM 5144 C CA . PHE A 1 662 ? 6.001 -1.597 -5.183 1.00 68.38 662 PHE A CA 1
ATOM 5145 C C . PHE A 1 662 ? 7.093 -2.673 -5.041 1.00 68.38 662 PHE A C 1
ATOM 5147 O O . PHE A 1 662 ? 7.111 -3.668 -5.764 1.00 68.38 662 PHE A O 1
ATOM 5154 N N . GLU A 1 663 ? 8.015 -2.459 -4.103 1.00 65.50 663 GLU A N 1
ATOM 5155 C CA . GLU A 1 663 ? 9.067 -3.415 -3.737 1.00 65.50 663 GLU A CA 1
ATOM 5156 C C . GLU A 1 663 ? 8.447 -4.756 -3.293 1.00 65.50 663 GLU A C 1
ATOM 5158 O O . GLU A 1 663 ? 7.735 -4.791 -2.296 1.00 65.50 663 GLU A O 1
ATOM 5163 N N . GLY A 1 664 ? 8.687 -5.845 -4.035 1.00 73.69 664 GLY A N 1
ATOM 5164 C CA . GLY A 1 664 ? 8.063 -7.159 -3.792 1.00 73.69 664 GLY A CA 1
ATOM 5165 C C . GLY A 1 664 ? 6.974 -7.571 -4.797 1.00 73.69 664 GLY A C 1
ATOM 5166 O O . GLY A 1 664 ? 6.404 -8.652 -4.666 1.00 73.69 664 GLY A O 1
ATOM 5167 N N . GLY A 1 665 ? 6.682 -6.751 -5.813 1.00 84.94 665 GLY A N 1
ATOM 5168 C CA . GLY A 1 665 ? 5.901 -7.179 -6.981 1.00 84.94 665 GLY A CA 1
ATOM 5169 C C . GLY A 1 665 ? 6.736 -7.941 -8.023 1.00 84.94 665 GLY A C 1
ATOM 5170 O O . GLY A 1 665 ? 7.964 -7.824 -8.034 1.00 84.94 665 GLY A O 1
ATOM 5171 N N . LEU A 1 666 ? 6.064 -8.688 -8.906 1.00 90.56 666 LEU A N 1
ATOM 5172 C CA . LEU A 1 666 ? 6.631 -9.209 -10.156 1.00 90.56 666 LEU A CA 1
ATOM 5173 C C . LEU A 1 666 ? 6.958 -8.074 -11.144 1.00 90.56 666 LEU A C 1
ATOM 5175 O O . LEU A 1 666 ? 6.613 -6.903 -10.926 1.00 90.56 666 LEU A O 1
ATOM 5179 N N . THR A 1 667 ? 7.648 -8.425 -12.221 1.00 91.44 667 THR A N 1
ATOM 5180 C CA . THR A 1 667 ? 7.946 -7.528 -13.336 1.00 91.44 667 THR A CA 1
ATOM 5181 C C . THR A 1 667 ? 7.071 -7.855 -14.536 1.00 91.44 667 THR A C 1
ATOM 5183 O O . THR A 1 667 ? 6.425 -8.891 -14.566 1.00 91.44 667 THR A O 1
ATOM 5186 N N . THR A 1 668 ? 7.024 -6.933 -15.493 1.00 93.31 668 THR A N 1
ATOM 5187 C CA . THR A 1 668 ? 6.431 -7.172 -16.810 1.00 93.31 668 THR A CA 1
ATOM 5188 C C . THR A 1 668 ? 7.515 -7.138 -17.867 1.00 93.31 668 THR A C 1
ATOM 5190 O O . THR A 1 668 ? 8.330 -6.200 -17.883 1.00 93.31 668 THR A O 1
ATOM 5193 N N . THR A 1 669 ? 7.474 -8.107 -18.780 1.00 95.81 669 THR A N 1
ATOM 5194 C CA . THR A 1 669 ? 8.400 -8.180 -19.903 1.00 95.81 669 THR A CA 1
ATOM 5195 C C . THR A 1 669 ? 7.997 -7.167 -20.975 1.00 95.81 669 THR A C 1
ATOM 5197 O O . THR A 1 669 ? 6.879 -7.169 -21.494 1.00 95.81 669 THR A O 1
ATOM 5200 N N . GLU A 1 670 ? 8.928 -6.297 -21.370 1.00 96.56 670 GLU A N 1
ATOM 5201 C CA . GLU A 1 670 ? 8.713 -5.334 -22.452 1.00 96.56 670 GLU A CA 1
ATOM 5202 C C . GLU A 1 670 ? 9.808 -5.355 -23.517 1.00 96.56 670 GLU A C 1
ATOM 5204 O O . GLU A 1 670 ? 10.964 -5.692 -23.258 1.00 96.56 670 GLU A O 1
ATOM 5209 N N . ILE A 1 671 ? 9.470 -4.868 -24.714 1.00 97.88 671 ILE A N 1
ATOM 5210 C CA . ILE A 1 671 ? 10.453 -4.419 -25.703 1.00 97.88 671 ILE A CA 1
ATOM 5211 C C . ILE A 1 671 ? 10.513 -2.890 -25.676 1.00 97.88 671 ILE A C 1
ATOM 5213 O O . ILE A 1 671 ? 9.603 -2.205 -26.147 1.00 97.88 671 ILE A O 1
ATOM 5217 N N . ALA A 1 672 ? 11.632 -2.337 -25.210 1.00 95.62 672 ALA A N 1
ATOM 5218 C CA . ALA A 1 672 ? 11.957 -0.926 -25.384 1.00 95.62 672 ALA A CA 1
ATOM 5219 C C . ALA A 1 672 ? 12.389 -0.685 -26.840 1.00 95.62 672 ALA A C 1
ATOM 5221 O O . ALA A 1 672 ? 13.555 -0.870 -27.209 1.00 95.62 672 ALA A O 1
ATOM 5222 N N . ALA A 1 673 ? 11.433 -0.313 -27.692 1.00 95.56 673 ALA A N 1
ATOM 5223 C CA . ALA A 1 673 ? 11.625 -0.315 -29.136 1.00 95.56 673 ALA A CA 1
ATOM 5224 C C . ALA A 1 673 ? 12.474 0.865 -29.637 1.00 95.56 673 ALA A C 1
ATOM 5226 O O . ALA A 1 673 ? 12.145 2.050 -29.486 1.00 95.56 673 ALA A O 1
ATOM 5227 N N . THR A 1 674 ? 13.546 0.549 -30.357 1.00 92.69 674 THR A N 1
ATOM 5228 C CA . THR A 1 674 ? 14.331 1.530 -31.114 1.00 92.69 674 THR A CA 1
ATOM 5229 C C . THR A 1 674 ? 13.684 1.805 -32.467 1.00 92.69 674 THR A C 1
ATOM 5231 O O . THR A 1 674 ? 13.608 2.968 -32.871 1.00 92.69 674 THR A O 1
ATOM 5234 N N . ASN A 1 675 ? 13.096 0.785 -33.098 1.00 91.81 675 ASN A N 1
ATOM 5235 C CA . ASN A 1 675 ? 12.390 0.897 -34.370 1.00 91.81 675 ASN A CA 1
ATOM 5236 C C . ASN A 1 675 ? 11.076 0.100 -34.379 1.00 91.81 675 ASN A C 1
ATOM 5238 O O . ASN A 1 675 ? 10.996 -0.983 -33.805 1.00 91.81 675 ASN A O 1
ATOM 5242 N N . VAL A 1 676 ? 10.070 0.644 -35.065 1.00 97.25 676 VAL A N 1
ATOM 5243 C CA . VAL A 1 676 ? 8.787 -0.011 -35.346 1.00 97.25 676 VAL A CA 1
ATOM 5244 C C . VAL A 1 676 ? 8.429 0.317 -36.793 1.00 97.25 676 VAL A C 1
ATOM 5246 O O . VAL A 1 676 ? 8.261 1.492 -37.116 1.00 97.25 676 VAL A O 1
ATOM 5249 N N . SER A 1 677 ? 8.335 -0.690 -37.662 1.00 96.25 677 SER A N 1
ATOM 5250 C CA . SER A 1 677 ? 7.801 -0.535 -39.021 1.00 96.25 677 SER A CA 1
ATOM 5251 C C . SER A 1 677 ? 6.441 -1.208 -39.142 1.00 96.25 677 SER A C 1
ATOM 5253 O O . SER A 1 677 ? 6.224 -2.280 -38.585 1.00 96.25 677 SER A O 1
ATOM 5255 N N . ILE A 1 678 ? 5.520 -0.563 -39.858 1.00 98.06 678 ILE A N 1
ATOM 5256 C CA . ILE A 1 678 ? 4.203 -1.124 -40.167 1.00 98.06 678 ILE A CA 1
ATOM 5257 C C . ILE A 1 678 ? 4.317 -1.858 -41.499 1.00 98.06 678 ILE A C 1
ATOM 5259 O O . ILE A 1 678 ? 4.671 -1.257 -42.511 1.00 98.06 678 ILE A O 1
ATOM 5263 N N . GLU A 1 679 ? 4.037 -3.154 -41.489 1.00 96.94 679 GLU A N 1
ATOM 5264 C CA . GLU A 1 679 ? 4.151 -4.030 -42.656 1.00 96.94 679 GLU A CA 1
ATOM 5265 C C . GLU A 1 679 ? 2.807 -4.148 -43.391 1.00 96.94 679 GLU A C 1
ATOM 5267 O O . GLU A 1 679 ? 2.766 -4.286 -44.611 1.00 96.94 679 GLU A O 1
ATOM 5272 N N . SER A 1 680 ? 1.691 -4.067 -42.660 1.00 97.94 680 SER A N 1
ATOM 5273 C CA . SER A 1 680 ? 0.339 -3.977 -43.222 1.00 97.94 680 SER A CA 1
ATOM 5274 C C . SER A 1 680 ? -0.659 -3.433 -42.194 1.00 97.94 680 SER A C 1
ATOM 5276 O O . SER A 1 680 ? -0.390 -3.429 -40.994 1.00 97.94 680 SER A O 1
ATOM 5278 N N . HIS A 1 681 ? -1.819 -2.980 -42.671 1.00 98.12 681 HIS A N 1
ATOM 5279 C CA . HIS A 1 681 ? -2.892 -2.402 -41.858 1.00 98.12 681 HIS A CA 1
ATOM 5280 C C . HIS A 1 681 ? -4.134 -3.299 -41.842 1.00 98.12 681 HIS A C 1
ATOM 5282 O O . HIS A 1 681 ? -4.370 -4.041 -42.794 1.00 98.12 681 HIS A O 1
ATOM 5288 N N . ASN A 1 682 ? -4.987 -3.123 -40.827 1.00 96.19 682 ASN A N 1
ATOM 5289 C CA . ASN A 1 682 ? -6.320 -3.739 -40.727 1.00 96.19 682 ASN A CA 1
ATOM 5290 C C . ASN A 1 682 ? -6.316 -5.277 -40.833 1.00 96.19 682 ASN A C 1
ATOM 5292 O O . ASN A 1 682 ? -7.232 -5.871 -41.406 1.00 96.19 682 ASN A O 1
ATOM 5296 N N . ASN A 1 683 ? -5.285 -5.925 -40.297 1.00 98.31 683 ASN A N 1
ATOM 5297 C CA . ASN A 1 683 ? -5.240 -7.376 -40.189 1.00 98.31 683 ASN A CA 1
ATOM 5298 C C . ASN A 1 683 ? -6.264 -7.863 -39.149 1.00 98.31 683 ASN A C 1
ATOM 5300 O O . ASN A 1 683 ? -6.520 -7.156 -38.168 1.00 98.31 683 ASN A O 1
ATOM 5304 N N . PRO A 1 684 ? -6.829 -9.074 -39.317 1.00 97.25 684 PRO A N 1
ATOM 5305 C CA . PRO A 1 684 ? -7.620 -9.710 -38.271 1.00 97.25 684 PRO A CA 1
ATOM 5306 C C . PRO A 1 684 ? -6.804 -9.849 -36.984 1.00 97.25 684 PRO A C 1
ATOM 5308 O O . PRO A 1 684 ? -5.640 -10.247 -37.030 1.00 97.25 684 PRO A O 1
ATOM 5311 N N . LEU A 1 685 ? -7.415 -9.547 -35.838 1.00 97.25 685 LEU A N 1
ATOM 5312 C CA . LEU A 1 685 ? -6.763 -9.768 -34.550 1.00 97.25 685 LEU A CA 1
ATOM 5313 C C . LEU A 1 685 ? -6.589 -11.273 -34.288 1.00 97.25 685 LEU A C 1
ATOM 5315 O O . LEU A 1 685 ? -7.450 -12.064 -34.695 1.00 97.25 685 LEU A O 1
ATOM 5319 N N . PRO A 1 686 ? -5.513 -11.681 -33.589 1.00 95.88 686 PRO A N 1
ATOM 5320 C CA . PRO A 1 686 ? -5.413 -13.027 -33.041 1.00 95.88 686 PRO A CA 1
ATOM 5321 C C . PRO A 1 686 ? -6.661 -13.371 -32.225 1.00 95.88 686 PRO A C 1
ATOM 5323 O O . PRO A 1 686 ? -7.224 -12.510 -31.545 1.00 95.88 686 PRO A O 1
ATOM 5326 N N . LYS A 1 687 ? -7.110 -14.629 -32.300 1.00 95.38 687 LYS A N 1
ATOM 5327 C CA . LYS A 1 687 ? -8.247 -15.080 -31.491 1.00 95.38 687 LYS A CA 1
ATOM 5328 C C . LYS A 1 687 ? -7.887 -14.944 -30.005 1.00 95.38 687 LYS A C 1
ATOM 5330 O O . LYS A 1 687 ? -6.818 -15.432 -29.631 1.00 95.38 687 LYS A O 1
ATOM 5335 N N . PRO A 1 688 ? -8.744 -14.323 -29.176 1.00 97.25 688 PRO A N 1
ATOM 5336 C CA . PRO A 1 688 ? -8.512 -14.268 -27.742 1.00 97.25 688 PRO A CA 1
ATOM 5337 C C . PRO A 1 688 ? -8.402 -15.671 -27.138 1.00 97.25 688 PRO A C 1
ATOM 5339 O O . PRO A 1 688 ? -9.123 -16.588 -27.544 1.00 97.25 688 PRO A O 1
ATOM 5342 N N . VAL A 1 689 ? -7.528 -15.837 -26.148 1.00 97.62 689 VAL A N 1
ATOM 5343 C CA . VAL A 1 689 ? -7.503 -17.054 -25.330 1.00 97.62 689 VAL A CA 1
ATOM 5344 C C . VAL A 1 689 ? -8.632 -16.976 -24.312 1.00 97.62 689 VAL A C 1
ATOM 5346 O O . VAL A 1 689 ? -8.675 -16.056 -23.498 1.00 97.62 689 VAL A O 1
ATOM 5349 N N . ILE A 1 690 ? -9.540 -17.948 -24.343 1.00 98.00 690 ILE A N 1
ATOM 5350 C CA . ILE A 1 690 ? -10.609 -18.044 -23.349 1.00 98.00 690 ILE A CA 1
ATOM 5351 C C . ILE A 1 690 ? -9.995 -18.453 -22.006 1.00 98.00 690 ILE A C 1
ATOM 5353 O O . ILE A 1 690 ? -9.358 -19.505 -21.908 1.00 98.00 690 ILE A O 1
ATOM 5357 N N . VAL A 1 691 ? -10.207 -17.637 -20.975 1.00 97.12 691 VAL A N 1
ATOM 5358 C CA . VAL A 1 691 ? -9.872 -17.956 -19.583 1.00 97.12 691 VAL A CA 1
ATOM 5359 C C . VAL A 1 691 ? -11.141 -18.459 -18.901 1.00 97.12 691 VAL A C 1
ATOM 5361 O O . VAL A 1 691 ? -12.014 -17.674 -18.530 1.00 97.12 691 VAL A O 1
ATOM 5364 N N . GLY A 1 692 ? -11.264 -19.782 -18.803 1.00 94.19 692 GLY A N 1
ATOM 5365 C CA . GLY A 1 692 ? -12.470 -20.474 -18.362 1.00 94.19 692 GLY A CA 1
ATOM 5366 C C . GLY A 1 692 ? -12.836 -21.696 -19.212 1.00 94.19 692 GLY A C 1
ATOM 5367 O O . GLY A 1 692 ? -12.015 -22.256 -19.944 1.00 94.19 692 GLY A O 1
ATOM 5368 N N . ILE A 1 693 ? -14.094 -22.122 -19.108 1.00 93.50 693 ILE A N 1
ATOM 5369 C CA . ILE A 1 693 ? -14.678 -23.249 -19.841 1.00 93.50 693 ILE A CA 1
ATOM 5370 C C . ILE A 1 693 ? -14.575 -22.992 -21.350 1.00 93.50 693 ILE A C 1
ATOM 5372 O O . ILE A 1 693 ? -14.948 -21.935 -21.854 1.00 93.50 693 ILE A O 1
ATOM 5376 N N . GLY A 1 694 ? -14.088 -23.995 -22.085 1.00 93.31 694 GLY A N 1
ATOM 5377 C CA . GLY A 1 694 ? -13.829 -23.891 -23.525 1.00 93.31 694 GLY A CA 1
ATOM 5378 C C . GLY A 1 694 ? -12.445 -23.335 -23.875 1.00 93.31 694 GLY A C 1
ATOM 5379 O O . GLY A 1 694 ? -12.095 -23.313 -25.053 1.00 93.31 694 GLY A O 1
ATOM 5380 N N . GLY A 1 695 ? -11.650 -22.945 -22.875 1.00 95.00 695 GLY A N 1
ATOM 5381 C CA . GLY A 1 695 ? -10.251 -22.562 -23.024 1.00 95.00 695 GLY A CA 1
ATOM 5382 C C . GLY A 1 695 ? -9.391 -23.089 -21.879 1.00 95.00 695 GLY A C 1
ATOM 5383 O O . GLY A 1 695 ? -9.428 -24.279 -21.564 1.00 95.00 695 GLY A O 1
ATOM 5384 N N . ARG A 1 696 ? -8.590 -22.206 -21.281 1.00 95.44 696 ARG A N 1
ATOM 5385 C CA . ARG A 1 696 ? -7.680 -22.527 -20.177 1.00 95.44 696 ARG A CA 1
ATOM 5386 C C . ARG A 1 696 ? -8.359 -22.214 -18.845 1.00 95.44 696 ARG A C 1
ATOM 5388 O O . ARG A 1 696 ? -8.797 -21.086 -18.640 1.00 95.44 696 ARG A O 1
ATOM 5395 N N . ILE A 1 697 ? -8.445 -23.189 -17.942 1.00 95.44 697 ILE A N 1
ATOM 5396 C CA . ILE A 1 697 ? -9.086 -23.012 -16.630 1.00 95.44 697 ILE A CA 1
ATOM 5397 C C . ILE A 1 697 ? -8.023 -22.541 -15.625 1.00 95.44 697 ILE A C 1
ATOM 5399 O O . ILE A 1 697 ? -7.051 -23.269 -15.436 1.00 95.44 697 ILE A O 1
ATOM 5403 N N . PRO A 1 698 ? -8.182 -21.370 -14.981 1.00 96.06 698 PRO A N 1
ATOM 5404 C CA . PRO A 1 698 ? -7.230 -20.914 -13.972 1.00 96.06 698 PRO A CA 1
ATOM 5405 C C . PRO A 1 698 ? -7.267 -21.822 -12.731 1.00 96.06 698 PRO A C 1
ATOM 5407 O O . PRO A 1 698 ? -8.363 -22.221 -12.312 1.00 96.06 698 PRO A O 1
ATOM 5410 N N . PRO A 1 699 ? -6.116 -22.120 -12.098 1.00 96.50 699 PRO A N 1
ATOM 5411 C CA . PRO A 1 699 ? -6.091 -22.790 -10.803 1.00 96.50 699 PRO A CA 1
ATOM 5412 C C . PRO A 1 699 ? -6.887 -22.008 -9.748 1.00 96.50 699 PRO A C 1
ATOM 5414 O O . PRO A 1 699 ? -6.872 -20.778 -9.710 1.00 96.50 699 PRO A O 1
ATOM 5417 N N . THR A 1 700 ? -7.608 -22.726 -8.883 1.00 95.25 700 THR A N 1
ATOM 5418 C CA . THR A 1 700 ? -8.629 -22.143 -7.983 1.00 95.25 700 THR A CA 1
ATOM 5419 C C . THR A 1 700 ? -8.280 -22.246 -6.498 1.00 95.25 700 THR A C 1
ATOM 5421 O O . THR A 1 700 ? -9.088 -21.895 -5.637 1.00 95.25 700 THR A O 1
ATOM 5424 N N . GLN A 1 701 ? -7.094 -22.767 -6.167 1.00 93.31 701 GLN A N 1
ATOM 5425 C CA . GLN A 1 701 ? -6.654 -22.982 -4.781 1.00 93.31 701 GLN A CA 1
ATOM 5426 C C . GLN A 1 701 ? -5.225 -22.511 -4.531 1.00 93.31 701 GLN A C 1
ATOM 5428 O O . GLN A 1 701 ? -4.976 -21.850 -3.524 1.00 93.31 701 GLN A O 1
ATOM 5433 N N . ILE A 1 702 ? -4.307 -22.850 -5.437 1.00 95.38 702 ILE A N 1
ATOM 5434 C CA . ILE A 1 702 ? -2.874 -22.617 -5.281 1.00 95.38 702 ILE A CA 1
ATOM 5435 C C . ILE A 1 702 ? -2.485 -21.382 -6.094 1.00 95.38 702 ILE A C 1
ATOM 5437 O O . ILE A 1 702 ? -2.823 -21.262 -7.270 1.00 95.38 702 ILE A O 1
ATOM 5441 N N . ILE A 1 703 ? -1.828 -20.432 -5.428 1.00 96.44 703 ILE A N 1
ATOM 5442 C CA . ILE A 1 703 ? -1.176 -19.310 -6.110 1.00 96.44 703 ILE A CA 1
ATOM 5443 C C . ILE A 1 703 ? 0.194 -19.774 -6.600 1.00 96.44 703 ILE A C 1
ATOM 5445 O O . ILE A 1 703 ? 0.455 -19.677 -7.791 1.00 96.44 703 ILE A O 1
ATOM 5449 N N . ASP A 1 704 ? 1.004 -20.272 -5.665 1.00 96.62 704 ASP A N 1
ATOM 5450 C CA . ASP A 1 704 ? 2.311 -20.899 -5.855 1.00 96.62 704 ASP A CA 1
ATOM 5451 C C . ASP A 1 704 ? 2.600 -21.749 -4.606 1.00 96.62 704 ASP A C 1
ATOM 5453 O O . ASP A 1 704 ? 2.345 -21.301 -3.476 1.00 96.62 704 ASP A O 1
ATOM 5457 N N . ASN A 1 705 ? 3.057 -22.988 -4.785 1.00 93.75 705 ASN A N 1
ATOM 5458 C CA . ASN A 1 705 ? 3.378 -23.890 -3.673 1.00 93.75 705 ASN A CA 1
ATOM 5459 C C . ASN A 1 705 ? 4.862 -24.278 -3.580 1.00 93.75 705 ASN A C 1
ATOM 5461 O O . ASN A 1 705 ? 5.239 -24.975 -2.628 1.00 93.75 705 ASN A O 1
ATOM 5465 N N . ASP A 1 706 ? 5.693 -23.821 -4.518 1.00 93.25 706 ASP A N 1
ATOM 5466 C CA . ASP A 1 706 ? 7.089 -24.230 -4.635 1.00 93.25 706 ASP A CA 1
ATOM 5467 C C . ASP A 1 706 ? 8.096 -23.069 -4.642 1.00 93.25 706 ASP A C 1
ATOM 5469 O O . ASP A 1 706 ? 9.297 -23.306 -4.775 1.00 93.25 706 ASP A O 1
ATOM 5473 N N . SER A 1 707 ? 7.640 -21.842 -4.394 1.00 92.06 707 SER A N 1
ATOM 5474 C CA . SER A 1 707 ? 8.431 -20.613 -4.395 1.00 92.06 707 SER A CA 1
ATOM 5475 C C . SER A 1 707 ? 9.131 -20.357 -5.734 1.00 92.06 707 SER A C 1
ATOM 5477 O O . SER A 1 707 ? 10.327 -20.041 -5.744 1.00 92.06 707 SER A O 1
ATOM 5479 N N . PHE A 1 708 ? 8.395 -20.457 -6.846 1.00 92.44 708 PHE A N 1
ATOM 5480 C CA . PHE A 1 708 ? 8.883 -20.271 -8.218 1.00 92.44 708 PHE A CA 1
ATOM 5481 C C . PHE A 1 708 ? 9.975 -21.262 -8.660 1.00 92.44 708 PHE A C 1
ATOM 5483 O O . PHE A 1 708 ? 10.781 -20.957 -9.549 1.00 92.44 708 PHE A O 1
ATOM 5490 N N . ASN A 1 709 ? 10.069 -22.436 -8.032 1.00 87.75 709 ASN A N 1
ATOM 5491 C CA . ASN A 1 709 ? 11.073 -23.436 -8.404 1.00 87.75 709 ASN A CA 1
ATOM 5492 C C . ASN A 1 709 ? 10.744 -24.102 -9.748 1.00 87.75 709 ASN A C 1
ATOM 5494 O O . ASN A 1 709 ? 11.663 -24.503 -10.476 1.00 87.75 709 ASN A O 1
ATOM 5498 N N . LYS A 1 710 ? 9.461 -24.210 -10.092 1.00 92.94 710 LYS A N 1
ATOM 5499 C CA . LYS A 1 710 ? 8.959 -24.754 -11.351 1.00 92.94 710 LYS A CA 1
ATOM 5500 C C . LYS A 1 710 ? 7.937 -23.785 -11.938 1.00 92.94 710 LYS A C 1
ATOM 5502 O O . LYS A 1 710 ? 7.105 -23.269 -11.223 1.00 92.94 710 LYS A O 1
ATOM 5507 N N . PHE A 1 711 ? 7.992 -23.585 -13.255 1.00 95.44 711 PHE A N 1
ATOM 5508 C CA . PHE A 1 711 ? 6.951 -22.857 -13.982 1.00 95.44 711 PHE A CA 1
ATOM 5509 C C . PHE A 1 711 ? 5.858 -23.844 -14.434 1.00 95.44 711 PHE A C 1
ATOM 5511 O O . PHE A 1 711 ? 6.044 -24.613 -15.398 1.00 95.44 711 PHE A O 1
ATOM 5518 N N . ASP A 1 712 ? 4.752 -23.894 -13.697 1.00 97.06 712 ASP A N 1
ATOM 5519 C CA . ASP A 1 712 ? 3.648 -24.835 -13.854 1.00 97.06 712 ASP A CA 1
ATOM 5520 C C . ASP A 1 712 ? 2.252 -24.174 -13.865 1.00 97.06 712 ASP A C 1
ATOM 5522 O O . ASP A 1 712 ? 1.514 -24.224 -12.880 1.00 97.06 712 ASP A O 1
ATOM 5526 N N . PRO A 1 713 ? 1.819 -23.627 -15.018 1.00 97.38 713 PRO A N 1
ATOM 5527 C CA . PRO A 1 713 ? 0.536 -22.930 -15.133 1.00 97.38 713 PRO A CA 1
ATOM 5528 C C . PRO A 1 713 ? -0.709 -23.813 -14.938 1.00 97.38 713 PRO A C 1
ATOM 5530 O O . PRO A 1 713 ? -1.815 -23.279 -14.894 1.00 97.38 713 PRO A O 1
ATOM 5533 N N . ASP A 1 714 ? -0.572 -25.141 -14.867 1.00 95.94 714 ASP A N 1
ATOM 5534 C CA . ASP A 1 714 ? -1.695 -26.042 -14.574 1.00 95.94 714 ASP A CA 1
ATOM 5535 C C . ASP A 1 714 ? -1.965 -26.167 -13.060 1.00 95.94 714 ASP A C 1
ATOM 5537 O O . ASP A 1 714 ? -3.087 -26.491 -12.660 1.00 95.94 714 ASP A O 1
ATOM 5541 N N . GLU A 1 715 ? -0.958 -25.913 -12.218 1.00 96.12 715 GLU A N 1
ATOM 5542 C CA . GLU A 1 715 ? -1.037 -26.018 -10.753 1.00 96.12 715 GLU A CA 1
ATOM 5543 C C . GLU A 1 715 ? -1.053 -24.636 -10.090 1.00 96.12 715 GLU A C 1
ATOM 5545 O O . GLU A 1 715 ? -1.902 -24.375 -9.232 1.00 96.12 715 GLU A O 1
ATOM 5550 N N . ASP A 1 716 ? -0.176 -23.740 -10.547 1.00 97.62 716 ASP A N 1
ATOM 5551 C CA . ASP A 1 716 ? 0.086 -22.447 -9.932 1.00 97.62 716 ASP A CA 1
ATOM 5552 C C . ASP A 1 716 ? -0.581 -21.318 -10.720 1.00 97.62 716 ASP A C 1
ATOM 5554 O O . ASP A 1 716 ? -0.308 -21.067 -11.898 1.00 97.62 716 ASP A O 1
ATOM 5558 N N . ALA A 1 717 ? -1.499 -20.603 -10.069 1.00 97.81 717 ALA A N 1
ATOM 5559 C CA . ALA A 1 717 ? -2.210 -19.517 -10.730 1.00 97.81 717 ALA A CA 1
ATOM 5560 C C . ALA A 1 717 ? -1.304 -18.339 -11.100 1.00 97.81 717 ALA A C 1
ATOM 5562 O O . ALA A 1 717 ? -1.618 -17.614 -12.042 1.00 97.81 717 ALA A O 1
ATOM 5563 N N . ILE A 1 718 ? -0.202 -18.133 -10.371 1.00 97.44 718 ILE A N 1
ATOM 5564 C CA . ILE A 1 718 ? 0.774 -17.092 -10.708 1.00 97.44 718 ILE A CA 1
ATOM 5565 C C . ILE A 1 718 ? 1.396 -17.377 -12.086 1.00 97.44 718 ILE A C 1
ATOM 5567 O O . ILE A 1 718 ? 1.324 -16.524 -12.967 1.00 97.44 718 ILE A O 1
ATOM 5571 N N . ASP A 1 719 ? 1.815 -18.622 -12.336 1.00 98.19 719 ASP A N 1
ATOM 5572 C CA . ASP A 1 719 ? 2.340 -19.075 -13.629 1.00 98.19 719 ASP A CA 1
ATOM 5573 C C . ASP A 1 719 ? 1.264 -19.077 -14.717 1.00 98.19 719 ASP A C 1
ATOM 5575 O O . ASP A 1 719 ? 1.531 -18.751 -15.879 1.00 98.19 719 ASP A O 1
ATOM 5579 N N . PHE A 1 720 ? 0.025 -19.436 -14.358 1.00 98.44 720 PHE A N 1
ATOM 5580 C CA . PHE A 1 720 ? -1.104 -19.415 -15.284 1.00 98.44 720 PHE A CA 1
ATOM 5581 C C . PHE A 1 720 ? -1.269 -18.035 -15.916 1.00 98.44 720 PHE A C 1
ATOM 5583 O O . PHE A 1 720 ? -1.324 -17.927 -17.144 1.00 98.44 720 PHE A O 1
ATOM 5590 N N . TYR A 1 721 ? -1.337 -16.979 -15.104 1.00 98.12 721 TYR A N 1
ATOM 5591 C CA . TYR A 1 721 ? -1.513 -15.629 -15.628 1.00 98.12 721 TYR A CA 1
ATOM 5592 C C . TYR A 1 721 ? -0.236 -15.069 -16.251 1.00 98.12 721 TYR A C 1
ATOM 5594 O O . TYR A 1 721 ? -0.335 -14.375 -17.263 1.00 98.12 721 TYR A O 1
ATOM 5602 N N . GLU A 1 722 ? 0.941 -15.420 -15.725 1.00 97.62 722 GLU A N 1
ATOM 5603 C CA . GLU A 1 722 ? 2.225 -15.055 -16.329 1.00 97.62 722 GLU A CA 1
ATOM 5604 C C . GLU A 1 722 ? 2.346 -15.587 -17.760 1.00 97.62 722 GLU A C 1
ATOM 5606 O O . GLU A 1 722 ? 2.687 -14.862 -18.692 1.00 97.62 722 GLU A O 1
ATOM 5611 N N . SER A 1 723 ? 1.943 -16.839 -17.985 1.00 98.12 723 SER A N 1
ATOM 5612 C CA . SER A 1 723 ? 1.946 -17.453 -19.317 1.00 98.12 723 SER A CA 1
ATOM 5613 C C . SER A 1 723 ? 0.964 -16.811 -20.310 1.00 98.12 723 SER A C 1
ATOM 5615 O O . SER A 1 723 ? 0.959 -17.162 -21.489 1.00 98.12 723 SER A O 1
ATOM 5617 N N . LEU A 1 724 ? 0.118 -15.888 -19.846 1.00 98.25 724 LEU A N 1
ATOM 5618 C CA . LEU A 1 724 ? -0.801 -15.097 -20.659 1.00 98.25 724 LEU A CA 1
ATOM 5619 C C . LEU A 1 724 ? -0.360 -13.630 -20.780 1.00 98.25 724 LEU A C 1
ATOM 5621 O O . LEU A 1 724 ? -1.053 -12.869 -21.453 1.00 98.25 724 LEU A O 1
ATOM 5625 N N . GLU A 1 725 ? 0.753 -13.210 -20.165 1.00 97.44 725 GLU A N 1
ATOM 5626 C CA . GLU A 1 725 ? 1.172 -11.805 -20.105 1.00 97.44 725 GLU A CA 1
ATOM 5627 C C . GLU A 1 725 ? 1.212 -11.153 -21.499 1.00 97.44 725 GLU A C 1
ATOM 5629 O O . GLU A 1 725 ? 1.893 -11.606 -22.414 1.00 97.44 725 GLU A O 1
ATOM 5634 N N . GLY A 1 726 ? 0.470 -10.063 -21.684 1.00 97.62 726 GLY A N 1
ATOM 5635 C CA . GLY A 1 726 ? 0.376 -9.320 -22.940 1.00 97.62 726 GLY A CA 1
ATOM 5636 C C . GLY A 1 726 ? -0.529 -9.947 -24.006 1.00 97.62 726 GLY A C 1
ATOM 5637 O O . GLY A 1 726 ? -0.754 -9.312 -25.041 1.00 97.62 726 GLY A O 1
ATOM 5638 N N . MET A 1 727 ? -1.059 -11.158 -23.797 1.00 98.50 727 MET A N 1
ATOM 5639 C CA . MET A 1 727 ? -1.971 -11.811 -24.741 1.00 98.50 727 MET A CA 1
ATOM 5640 C C . MET A 1 727 ? -3.375 -11.218 -24.670 1.00 98.50 727 MET A C 1
ATOM 5642 O O . MET A 1 727 ? -3.852 -10.818 -23.607 1.00 98.50 727 MET A O 1
ATOM 5646 N N . LEU A 1 728 ? -4.068 -11.226 -25.808 1.00 98.19 728 LEU A N 1
ATOM 5647 C CA . LEU A 1 728 ? -5.502 -10.985 -25.874 1.00 98.19 728 LEU A CA 1
ATOM 5648 C C . LEU A 1 728 ? -6.243 -12.186 -25.266 1.00 98.19 728 LEU A C 1
ATOM 5650 O O . LEU A 1 728 ? -6.081 -13.324 -25.712 1.00 98.19 728 LEU A O 1
ATOM 5654 N N . VAL A 1 729 ? -7.067 -11.924 -24.259 1.00 98.25 729 VAL A N 1
ATOM 5655 C CA . VAL A 1 729 ? -7.827 -12.915 -23.494 1.00 98.25 729 VAL A CA 1
ATOM 5656 C C . VAL A 1 729 ? -9.316 -12.577 -23.496 1.00 98.25 729 VAL A C 1
ATOM 5658 O O . VAL A 1 729 ? -9.705 -11.413 -23.602 1.00 98.25 729 VAL A O 1
ATOM 5661 N N . GLU A 1 730 ? -10.150 -13.605 -23.372 1.00 98.25 730 GLU A N 1
ATOM 5662 C CA . GLU A 1 730 ? -11.603 -13.503 -23.251 1.00 98.25 730 GLU A CA 1
ATOM 5663 C C . GLU A 1 730 ? -12.062 -14.167 -21.951 1.00 98.25 730 GLU A C 1
ATOM 5665 O O . GLU A 1 730 ? -11.716 -15.315 -21.672 1.00 98.25 730 GLU A O 1
ATOM 5670 N N . ILE A 1 731 ? -12.868 -13.456 -21.164 1.00 98.19 731 ILE A N 1
ATOM 5671 C CA . ILE A 1 731 ? -13.540 -14.008 -19.987 1.00 98.19 731 ILE A CA 1
ATOM 5672 C C . ILE A 1 731 ? -15.015 -14.183 -20.328 1.00 98.19 731 ILE A C 1
ATOM 5674 O O . ILE A 1 731 ? -15.735 -13.198 -20.517 1.00 98.19 731 ILE A O 1
ATOM 5678 N N . ASN A 1 732 ? -15.467 -15.434 -20.377 1.00 95.62 732 ASN A N 1
ATOM 5679 C CA . ASN A 1 732 ? -16.862 -15.780 -20.635 1.00 95.62 732 ASN A CA 1
ATOM 5680 C C . ASN A 1 732 ? -17.732 -15.480 -19.418 1.00 95.62 732 ASN A C 1
ATOM 5682 O O . ASN A 1 732 ? -17.327 -15.764 -18.294 1.00 95.62 732 ASN A O 1
ATOM 5686 N N . ASN A 1 733 ? -18.940 -14.952 -19.646 1.00 94.25 733 ASN A N 1
ATOM 5687 C CA . ASN A 1 733 ? -19.955 -14.672 -18.615 1.00 94.25 733 ASN A CA 1
ATOM 5688 C C . ASN A 1 733 ? -19.363 -14.191 -17.269 1.00 94.25 733 ASN A C 1
ATOM 5690 O O . ASN A 1 733 ? -19.551 -14.864 -16.247 1.00 94.25 733 ASN A O 1
ATOM 5694 N N . PRO A 1 734 ? -18.589 -13.085 -17.245 1.00 97.50 734 PRO A N 1
ATOM 5695 C CA . PRO A 1 734 ? -17.874 -12.714 -16.036 1.00 97.50 734 PRO A CA 1
ATOM 5696 C C . PRO A 1 734 ? -18.839 -12.328 -14.907 1.00 97.50 734 PRO A C 1
ATOM 5698 O O . PRO A 1 734 ? -19.657 -11.410 -15.048 1.00 97.50 734 PRO A O 1
ATOM 5701 N N . LEU A 1 735 ? -18.709 -13.025 -13.778 1.00 97.75 735 LEU A N 1
ATOM 5702 C CA . LEU A 1 735 ? -19.393 -12.751 -12.518 1.00 97.75 735 LEU A CA 1
ATOM 5703 C C . LEU A 1 735 ? -18.560 -11.772 -11.696 1.00 97.75 735 LEU A C 1
ATOM 5705 O O . LEU A 1 735 ? -17.383 -12.019 -11.443 1.00 97.75 735 LEU A O 1
ATOM 5709 N N . ILE A 1 736 ? -19.177 -10.684 -11.250 1.00 98.25 736 ILE A N 1
ATOM 5710 C CA . ILE A 1 736 ? -18.514 -9.626 -10.491 1.00 98.25 736 ILE A CA 1
ATOM 5711 C C . ILE A 1 736 ? -18.422 -10.031 -9.023 1.00 98.25 736 ILE A C 1
ATOM 5713 O O . ILE A 1 736 ? -19.436 -10.250 -8.360 1.00 98.25 736 ILE A O 1
ATOM 5717 N N . VAL A 1 737 ? -17.194 -10.098 -8.513 1.00 97.69 737 VAL A N 1
ATOM 5718 C CA . VAL A 1 737 ? -16.884 -10.539 -7.143 1.00 97.69 737 VAL A CA 1
ATOM 5719 C C . VAL A 1 737 ? -16.240 -9.443 -6.294 1.00 97.69 737 VAL A C 1
ATOM 5721 O O . VAL A 1 737 ? -16.187 -9.569 -5.075 1.00 97.69 737 VAL A O 1
ATOM 5724 N N . GLY A 1 738 ? -15.800 -8.337 -6.903 1.00 96.56 738 GLY A N 1
ATOM 5725 C CA . GLY A 1 738 ? -15.294 -7.160 -6.194 1.00 96.56 738 GLY A CA 1
ATOM 5726 C C . GLY A 1 738 ? -15.272 -5.909 -7.063 1.00 96.56 738 GLY A C 1
ATOM 5727 O O . GLY A 1 738 ? -15.215 -5.995 -8.287 1.00 96.56 738 GLY A O 1
ATOM 5728 N N . ILE A 1 739 ? -15.321 -4.736 -6.428 1.00 94.25 739 ILE A N 1
ATOM 5729 C CA . ILE A 1 739 ? -15.318 -3.438 -7.110 1.00 94.25 739 ILE A CA 1
ATOM 5730 C C . ILE A 1 739 ? -14.421 -2.459 -6.350 1.00 94.25 739 ILE A C 1
ATOM 5732 O O . ILE A 1 739 ? -14.554 -2.310 -5.137 1.00 94.25 739 ILE A O 1
ATOM 5736 N N . SER A 1 740 ? -13.568 -1.729 -7.070 1.00 90.44 740 SER A N 1
ATOM 5737 C CA . SER A 1 740 ? -12.798 -0.605 -6.534 1.00 90.44 740 SER A CA 1
ATOM 5738 C C . SER A 1 740 ? -13.005 0.649 -7.384 1.00 90.44 740 SER A C 1
ATOM 5740 O O . SER A 1 740 ? -12.250 0.947 -8.312 1.00 90.44 740 SER A O 1
ATOM 5742 N N . GLU A 1 741 ? -14.037 1.431 -7.046 1.00 83.69 741 GLU A N 1
ATOM 5743 C CA . GLU A 1 741 ? -14.378 2.675 -7.761 1.00 83.69 741 GLU A CA 1
ATOM 5744 C C . GLU A 1 741 ? -13.210 3.664 -7.794 1.00 83.69 741 GLU A C 1
ATOM 5746 O O . GLU A 1 741 ? -12.958 4.301 -8.815 1.00 83.69 741 GLU A O 1
ATOM 5751 N N . LYS A 1 742 ? -12.456 3.740 -6.690 1.00 83.69 742 LYS A N 1
ATOM 5752 C CA . LYS A 1 742 ? -11.295 4.623 -6.550 1.00 83.69 742 LYS A CA 1
ATOM 5753 C C . LYS A 1 742 ? -10.212 4.340 -7.593 1.00 83.69 742 LYS A C 1
ATOM 5755 O O . LYS A 1 742 ? -9.471 5.257 -7.946 1.00 83.69 742 LYS A O 1
ATOM 5760 N N . TYR A 1 743 ? -10.091 3.105 -8.067 1.00 86.81 743 TYR A N 1
ATOM 5761 C CA . TYR A 1 743 ? -9.102 2.756 -9.083 1.00 86.81 743 TYR A CA 1
ATOM 5762 C C . TYR A 1 743 ? -9.719 2.586 -10.469 1.00 86.81 743 TYR A C 1
ATOM 5764 O O . TYR A 1 743 ? -9.010 2.814 -11.440 1.00 86.81 743 TYR A O 1
ATOM 5772 N N . GLY A 1 744 ? -11.041 2.414 -10.568 1.00 89.31 744 GLY A N 1
ATOM 5773 C CA . GLY A 1 744 ? -11.719 2.119 -11.832 1.00 89.31 744 GLY A CA 1
ATOM 5774 C C . GLY A 1 744 ? -11.733 0.622 -12.136 1.00 89.31 744 GLY A C 1
ATOM 5775 O O . GLY A 1 744 ? -11.886 0.239 -13.288 1.00 89.31 744 GLY A O 1
ATOM 5776 N N . GLU A 1 745 ? -11.590 -0.210 -11.104 1.00 94.25 745 GLU A N 1
ATOM 5777 C CA . GLU A 1 745 ? -11.350 -1.643 -11.242 1.00 94.25 745 GLU A CA 1
ATOM 5778 C C . GLU A 1 745 ? -12.583 -2.471 -10.866 1.00 94.25 745 GLU A C 1
ATOM 5780 O O . GLU A 1 745 ? -13.295 -2.162 -9.901 1.00 94.25 745 GLU A O 1
ATOM 5785 N N . ILE A 1 746 ? -12.810 -3.560 -11.602 1.00 96.75 746 ILE A N 1
ATOM 5786 C CA . ILE A 1 746 ? -13.870 -4.543 -11.343 1.00 96.75 746 ILE A CA 1
ATOM 5787 C C . ILE A 1 746 ? -13.244 -5.935 -11.355 1.00 96.75 746 ILE A C 1
ATOM 5789 O O . ILE A 1 746 ? -12.765 -6.391 -12.388 1.00 96.75 746 ILE A O 1
ATOM 5793 N N . THR A 1 747 ? -13.260 -6.633 -10.224 1.00 97.88 747 THR A N 1
ATOM 5794 C CA . THR A 1 747 ? -12.754 -8.005 -10.130 1.00 97.88 747 THR A CA 1
ATOM 5795 C C . THR A 1 747 ? -13.853 -9.002 -10.468 1.00 97.88 747 THR A C 1
ATOM 5797 O O . THR A 1 747 ? -14.968 -8.921 -9.940 1.00 97.88 747 THR A O 1
ATOM 5800 N N . VAL A 1 748 ? -13.524 -9.962 -11.328 1.00 98.00 748 VAL A N 1
ATOM 5801 C CA . VAL A 1 748 ? -14.448 -10.967 -11.850 1.00 98.00 748 VAL A CA 1
ATOM 5802 C C . VAL A 1 748 ? -13.891 -12.382 -11.736 1.00 98.00 748 VAL A C 1
ATOM 5804 O O . VAL A 1 748 ? -12.690 -12.585 -11.556 1.00 98.00 748 VAL A O 1
ATOM 5807 N N . VAL A 1 749 ? -14.781 -13.356 -11.904 1.00 97.19 749 VAL A N 1
ATOM 5808 C CA . VAL A 1 749 ? -14.449 -14.733 -12.289 1.00 97.19 749 VAL A CA 1
ATOM 5809 C C . VAL A 1 749 ? -15.239 -15.136 -13.527 1.00 97.19 749 VAL A C 1
ATOM 5811 O O . VAL A 1 749 ? -16.375 -14.694 -13.711 1.00 97.19 749 VAL A O 1
ATOM 5814 N N . GLY A 1 750 ? -14.637 -15.964 -14.380 1.00 96.00 750 GLY A N 1
ATOM 5815 C CA . GLY A 1 750 ? -15.276 -16.468 -15.595 1.00 96.00 750 GLY A CA 1
ATOM 5816 C C . GLY A 1 750 ? -16.382 -17.492 -15.328 1.00 96.00 750 GLY A C 1
ATOM 5817 O O . GLY A 1 750 ? -16.497 -18.055 -14.238 1.00 96.00 750 GLY A O 1
ATOM 5818 N N . ASP A 1 751 ? -17.197 -17.734 -16.350 1.00 95.56 751 ASP A N 1
ATOM 5819 C CA . ASP A 1 751 ? -18.216 -18.784 -16.432 1.00 95.56 751 ASP A CA 1
ATOM 5820 C C . ASP A 1 751 ? -19.227 -18.775 -15.283 1.00 95.56 751 ASP A C 1
ATOM 5822 O O . ASP A 1 751 ? -19.554 -19.823 -14.722 1.00 95.56 751 ASP A O 1
ATOM 5826 N N . ASP A 1 752 ? -19.714 -17.598 -14.885 1.00 93.19 752 ASP A N 1
ATOM 5827 C CA . ASP A 1 752 ? -20.577 -17.434 -13.709 1.00 93.19 752 ASP A CA 1
ATOM 5828 C C . ASP A 1 752 ? -19.940 -17.920 -12.387 1.00 93.19 752 ASP A C 1
ATOM 5830 O O . ASP A 1 752 ? -20.635 -18.219 -11.405 1.00 93.19 752 ASP A O 1
ATOM 5834 N N . GLY A 1 753 ? -18.611 -18.045 -12.352 1.00 93.12 753 GLY A N 1
ATOM 5835 C CA . GLY A 1 753 ? -17.851 -18.640 -11.258 1.00 93.12 753 GLY A CA 1
ATOM 5836 C C . GLY A 1 753 ? -18.154 -20.126 -11.053 1.00 93.12 753 GLY A C 1
ATOM 5837 O O . GLY A 1 753 ? -18.187 -20.573 -9.908 1.00 93.12 753 GLY A O 1
ATOM 5838 N N . GLN A 1 754 ? -18.496 -20.885 -12.101 1.00 91.62 754 GLN A N 1
ATOM 5839 C CA . GLN A 1 754 ? -18.795 -22.325 -11.992 1.00 91.62 754 GLN A CA 1
ATOM 5840 C C . GLN A 1 754 ? -17.592 -23.157 -11.527 1.00 91.62 754 GLN A C 1
ATOM 5842 O O . GLN A 1 754 ? -17.782 -24.165 -10.852 1.00 91.62 754 GLN A O 1
ATOM 5847 N N . ASN A 1 755 ? -16.374 -22.715 -11.848 1.00 89.06 755 ASN A N 1
ATOM 5848 C CA . ASN A 1 755 ? -15.138 -23.422 -11.502 1.00 89.06 755 ASN A CA 1
ATOM 5849 C C . ASN A 1 755 ? -14.618 -23.088 -10.092 1.00 89.06 755 ASN A C 1
ATOM 5851 O O . ASN A 1 755 ? -13.769 -23.807 -9.572 1.00 89.06 755 ASN A O 1
ATOM 5855 N N . SER A 1 756 ? -15.124 -22.027 -9.454 1.00 91.19 756 SER A N 1
ATOM 5856 C CA . SER A 1 756 ? -14.700 -21.625 -8.110 1.00 91.19 756 SER A CA 1
ATOM 5857 C C . SER A 1 756 ? -15.068 -22.684 -7.070 1.00 91.19 756 SER A C 1
ATOM 5859 O O . SER A 1 756 ? -16.242 -23.000 -6.871 1.00 91.19 756 SER A O 1
ATOM 5861 N N . VAL A 1 757 ? -14.062 -23.210 -6.369 1.00 86.81 757 VAL A N 1
ATOM 5862 C CA . VAL A 1 757 ? -14.233 -24.294 -5.382 1.00 86.81 757 VAL A CA 1
ATOM 5863 C C . VAL A 1 757 ? -14.659 -23.800 -3.997 1.00 86.81 757 VAL A C 1
ATOM 5865 O O . VAL A 1 757 ? -15.190 -24.569 -3.191 1.00 86.81 757 VAL A O 1
ATOM 5868 N N . ASN A 1 758 ? -14.432 -22.520 -3.693 1.00 80.12 758 ASN A N 1
ATOM 5869 C CA . ASN A 1 758 ? -14.855 -21.925 -2.432 1.00 80.12 758 ASN A CA 1
ATOM 5870 C C . ASN A 1 758 ? -16.363 -21.654 -2.412 1.00 80.12 758 ASN A C 1
ATOM 5872 O O . ASN A 1 758 ? -17.036 -21.512 -3.433 1.00 80.12 758 ASN A O 1
ATOM 5876 N N . LYS A 1 759 ? -16.917 -21.575 -1.198 1.00 80.00 759 LYS A N 1
ATOM 5877 C CA . LYS A 1 759 ? -18.333 -21.254 -1.024 1.00 80.00 759 LYS A CA 1
ATOM 5878 C C . LYS A 1 759 ? -18.569 -19.807 -1.423 1.00 80.00 759 LYS A C 1
ATOM 5880 O O . LYS A 1 759 ? -18.003 -18.896 -0.823 1.00 80.00 759 LYS A O 1
ATOM 5885 N N . LYS A 1 760 ? -19.458 -19.620 -2.390 1.00 89.94 760 LYS A N 1
ATOM 5886 C CA . LYS A 1 760 ? -19.958 -18.303 -2.756 1.00 89.94 760 LYS A CA 1
ATOM 5887 C C . LYS A 1 760 ? -20.675 -17.648 -1.574 1.00 89.94 760 LYS A C 1
ATOM 5889 O O . LYS A 1 760 ? -21.332 -18.354 -0.802 1.00 89.94 760 LYS A O 1
ATOM 5894 N N . SER A 1 761 ? -20.541 -16.328 -1.431 1.00 94.12 761 SER A N 1
ATOM 5895 C CA . SER A 1 761 ? -21.320 -15.540 -0.471 1.00 94.12 761 SER A CA 1
ATOM 5896 C C . SER A 1 761 ? -22.815 -15.655 -0.788 1.00 94.12 761 SER A C 1
ATOM 5898 O O . SER A 1 761 ? -23.206 -16.139 -1.855 1.00 94.12 761 SER A O 1
ATOM 5900 N N . ILE A 1 762 ? -23.676 -15.186 0.114 1.00 93.12 762 ILE A N 1
ATOM 5901 C CA . ILE A 1 762 ? -25.124 -15.085 -0.146 1.00 93.12 762 ILE A CA 1
ATOM 5902 C C . ILE A 1 762 ? -25.471 -14.260 -1.402 1.00 93.12 762 ILE A C 1
ATOM 5904 O O . ILE A 1 762 ? -26.554 -14.434 -1.958 1.00 93.12 762 ILE A O 1
ATOM 5908 N N . HIS A 1 763 ? -24.548 -13.421 -1.882 1.00 94.69 763 HIS A N 1
ATOM 5909 C CA . HIS A 1 763 ? -24.677 -12.616 -3.095 1.00 94.69 763 HIS A CA 1
ATOM 5910 C C . HIS A 1 763 ? -23.690 -13.026 -4.200 1.00 94.69 763 HIS A C 1
ATOM 5912 O O . HIS A 1 763 ? -23.408 -12.241 -5.095 1.00 94.69 763 HIS A O 1
ATOM 5918 N N . ASN A 1 764 ? -23.188 -14.263 -4.191 1.00 94.88 764 ASN A N 1
ATOM 5919 C CA . ASN A 1 764 ? -22.252 -14.786 -5.195 1.00 94.88 764 ASN A CA 1
ATOM 5920 C C . ASN A 1 764 ? -20.837 -14.157 -5.213 1.00 94.88 764 ASN A C 1
ATOM 5922 O O . ASN A 1 764 ? -20.125 -14.315 -6.201 1.00 94.88 764 ASN A O 1
ATOM 5926 N N . GLY A 1 765 ? -20.390 -13.518 -4.128 1.00 95.31 765 GLY A N 1
ATOM 5927 C CA . GLY A 1 765 ? -18.976 -13.165 -3.910 1.00 95.31 765 GLY A CA 1
ATOM 5928 C C . GLY A 1 765 ? -18.114 -14.381 -3.546 1.00 95.31 765 GLY A C 1
ATOM 5929 O O . GLY A 1 765 ? -18.650 -15.458 -3.286 1.00 95.31 765 GLY A O 1
ATOM 5930 N N . LEU A 1 766 ? -16.785 -14.245 -3.500 1.00 95.94 766 LEU A N 1
ATOM 5931 C CA . LEU A 1 766 ? -15.878 -15.359 -3.178 1.00 95.94 766 LEU A CA 1
ATOM 5932 C C . LEU A 1 766 ? -15.353 -15.268 -1.750 1.00 95.94 766 LEU A C 1
ATOM 5934 O O . LEU A 1 766 ? -14.506 -14.433 -1.439 1.00 95.94 766 LEU A O 1
ATOM 5938 N N . VAL A 1 767 ? -15.836 -16.154 -0.878 1.00 95.62 767 VAL A N 1
ATOM 5939 C CA . VAL A 1 767 ? -15.426 -16.179 0.530 1.00 95.62 767 VAL A CA 1
ATOM 5940 C C . VAL A 1 767 ? -14.074 -16.867 0.674 1.00 95.62 767 VAL A C 1
ATOM 5942 O O . VAL A 1 767 ? -13.899 -17.997 0.221 1.00 95.62 767 VAL A O 1
ATOM 5945 N N . ILE A 1 768 ? -13.122 -16.205 1.331 1.00 94.88 768 ILE A N 1
ATOM 5946 C CA . ILE A 1 768 ? -11.799 -16.784 1.592 1.00 94.88 768 ILE A CA 1
ATOM 5947 C C . ILE A 1 768 ? -11.845 -17.896 2.642 1.00 94.88 768 ILE A C 1
ATOM 5949 O O . ILE A 1 768 ? -12.720 -17.957 3.511 1.00 94.88 768 ILE A O 1
ATOM 5953 N N . SER A 1 769 ? -10.827 -18.750 2.620 1.00 91.69 769 SER A N 1
ATOM 5954 C CA . SER A 1 769 ? -10.556 -19.694 3.700 1.00 91.69 769 SER A CA 1
ATOM 5955 C C . SER A 1 769 ? -9.066 -19.728 4.027 1.00 91.69 769 SER A C 1
ATOM 5957 O O . SER A 1 769 ? -8.258 -19.112 3.336 1.00 91.69 769 SER A O 1
ATOM 5959 N N . LYS A 1 770 ? -8.696 -20.446 5.092 1.00 90.19 770 LYS A N 1
ATOM 5960 C CA . LYS A 1 770 ? -7.302 -20.565 5.540 1.00 90.19 770 LYS A CA 1
ATOM 5961 C C . LYS A 1 770 ? -6.354 -21.017 4.424 1.00 90.19 770 LYS A C 1
ATOM 5963 O O . LYS A 1 770 ? -5.240 -20.510 4.352 1.00 90.19 770 LYS A O 1
ATOM 5968 N N . ASP A 1 771 ? -6.828 -21.921 3.572 1.00 88.94 771 ASP A N 1
ATOM 5969 C CA . ASP A 1 771 ? -6.015 -22.615 2.573 1.00 88.94 771 ASP A CA 1
ATOM 5970 C C . ASP A 1 771 ? -6.394 -22.215 1.134 1.00 88.94 771 ASP A C 1
ATOM 5972 O O . ASP A 1 771 ? -5.942 -22.843 0.184 1.00 88.94 771 ASP A O 1
ATOM 5976 N N . ASN A 1 772 ? -7.262 -21.209 0.951 1.00 92.69 772 ASN A N 1
ATOM 5977 C CA . ASN A 1 772 ? -7.675 -20.761 -0.378 1.00 92.69 772 ASN A CA 1
ATOM 5978 C C . ASN A 1 772 ? -8.038 -19.265 -0.392 1.00 92.69 772 ASN A C 1
ATOM 5980 O O . ASN A 1 772 ? -9.045 -18.855 0.198 1.00 92.69 772 ASN A O 1
ATOM 5984 N N . PHE A 1 773 ? -7.239 -18.495 -1.136 1.00 94.31 773 PHE A N 1
ATOM 5985 C CA . PHE A 1 773 ? -7.393 -17.061 -1.396 1.00 94.31 773 PHE A CA 1
ATOM 5986 C C . PHE A 1 773 ? -7.872 -16.785 -2.831 1.00 94.31 773 PHE A C 1
ATOM 5988 O O . PHE A 1 773 ? -7.411 -15.823 -3.434 1.00 94.31 773 PHE A O 1
ATOM 5995 N N . ASN A 1 774 ? -8.751 -17.640 -3.366 1.00 96.44 774 ASN A N 1
ATOM 5996 C CA . ASN A 1 774 ? -9.431 -17.634 -4.674 1.00 96.44 774 ASN A CA 1
ATOM 5997 C C . ASN A 1 774 ? -8.576 -17.176 -5.880 1.00 96.44 774 ASN A C 1
ATOM 5999 O O . ASN A 1 774 ? -8.926 -16.187 -6.526 1.00 96.44 774 ASN A O 1
ATOM 6003 N N . PRO A 1 775 ? -7.431 -17.808 -6.174 1.00 96.31 775 PRO A N 1
ATOM 6004 C CA . PRO A 1 775 ? -6.525 -17.355 -7.233 1.00 96.31 775 PRO A CA 1
ATOM 6005 C C . PRO A 1 775 ? -7.155 -17.189 -8.632 1.00 96.31 775 PRO A C 1
ATOM 6007 O O . PRO A 1 775 ? -6.617 -16.463 -9.462 1.00 96.31 775 PRO A O 1
ATOM 6010 N N . GLU A 1 776 ? -8.320 -17.774 -8.899 1.00 95.94 776 GLU A N 1
ATOM 6011 C CA . GLU A 1 776 ? -9.024 -17.670 -10.180 1.00 95.94 776 GLU A CA 1
ATOM 6012 C C . GLU A 1 776 ? -9.617 -16.281 -10.495 1.00 95.94 776 GLU A C 1
ATOM 6014 O O . GLU A 1 776 ? -10.230 -16.084 -11.545 1.00 95.94 776 GLU A O 1
ATOM 6019 N N . ARG A 1 777 ? -9.489 -15.317 -9.575 1.00 96.12 777 ARG A N 1
ATOM 6020 C CA . ARG A 1 777 ? -9.962 -13.940 -9.763 1.00 96.12 777 ARG A CA 1
ATOM 6021 C C . ARG A 1 777 ? -9.104 -13.178 -10.766 1.00 96.12 777 ARG A C 1
ATOM 6023 O O . ARG A 1 777 ? -7.880 -13.196 -10.684 1.00 96.12 777 ARG A O 1
ATOM 6030 N N . ILE A 1 778 ? -9.762 -12.385 -11.609 1.00 96.44 778 ILE A N 1
ATOM 6031 C CA . ILE A 1 778 ? -9.114 -11.494 -12.578 1.00 96.44 778 ILE A CA 1
ATOM 6032 C C . ILE A 1 778 ? -9.655 -10.081 -12.387 1.00 96.44 778 ILE A C 1
ATOM 6034 O O . ILE A 1 778 ? -10.868 -9.878 -12.305 1.00 96.44 778 ILE A O 1
ATOM 6038 N N . THR A 1 779 ? -8.773 -9.086 -12.314 1.00 97.12 779 THR A N 1
ATOM 6039 C CA . THR A 1 779 ? -9.186 -7.677 -12.233 1.00 97.12 779 THR A CA 1
ATOM 6040 C C . THR A 1 779 ? -9.350 -7.099 -13.631 1.00 97.12 779 THR A C 1
ATOM 6042 O O . THR A 1 779 ? -8.483 -7.285 -14.467 1.00 97.12 779 THR A O 1
ATOM 6045 N N . ILE A 1 780 ? -10.440 -6.392 -13.902 1.00 97.44 780 ILE A N 1
ATOM 6046 C CA . ILE A 1 780 ? -10.615 -5.573 -15.106 1.00 97.44 780 ILE A CA 1
ATOM 6047 C C . ILE A 1 780 ? -10.271 -4.130 -14.735 1.00 97.44 780 ILE A C 1
ATOM 6049 O O . ILE A 1 780 ? -10.784 -3.645 -13.726 1.00 97.44 780 ILE A O 1
ATOM 6053 N N . ASP A 1 781 ? -9.446 -3.450 -15.533 1.00 94.50 781 ASP A N 1
ATOM 6054 C CA . ASP A 1 781 ? -8.968 -2.087 -15.246 1.00 94.50 781 ASP A CA 1
ATOM 6055 C C . ASP A 1 781 ? -9.121 -1.138 -16.442 1.00 94.50 781 ASP A C 1
ATOM 6057 O O . ASP A 1 781 ? -9.075 -1.537 -17.605 1.00 94.50 781 ASP A O 1
ATOM 6061 N N . ASP A 1 782 ? -9.281 0.146 -16.137 1.00 90.88 782 ASP A N 1
ATOM 6062 C CA . ASP A 1 782 ? -9.766 1.190 -17.028 1.00 90.88 782 ASP A CA 1
ATOM 6063 C C . ASP A 1 782 ? -8.686 1.955 -17.806 1.00 90.88 782 ASP A C 1
ATOM 6065 O O . ASP A 1 782 ? -8.965 2.981 -18.436 1.00 90.88 782 ASP A O 1
ATOM 6069 N N . VAL A 1 783 ? -7.455 1.440 -17.791 1.00 91.56 783 VAL A N 1
ATOM 6070 C CA . VAL A 1 783 ? -6.265 2.073 -18.382 1.00 91.56 783 VAL A CA 1
ATOM 6071 C C . VAL A 1 783 ? -6.406 2.297 -19.891 1.00 91.56 783 VAL A C 1
ATOM 6073 O O . VAL A 1 783 ? -6.028 3.358 -20.393 1.00 91.56 783 VAL A O 1
ATOM 6076 N N . LEU A 1 784 ? -6.933 1.311 -20.623 1.00 94.12 784 LEU A N 1
ATOM 6077 C CA . LEU A 1 784 ? -7.053 1.371 -22.085 1.00 94.12 784 LEU A CA 1
ATOM 6078 C C . LEU A 1 784 ? -8.388 1.966 -22.534 1.00 94.12 784 LEU A C 1
ATOM 6080 O O . LEU A 1 784 ? -8.421 2.842 -23.403 1.00 94.12 784 LEU A O 1
ATOM 6084 N N . VAL A 1 785 ? -9.483 1.512 -21.926 1.00 94.12 785 VAL A N 1
ATOM 6085 C CA . VAL A 1 785 ? -10.835 2.003 -22.194 1.00 94.12 785 VAL A CA 1
ATOM 6086 C C . VAL A 1 785 ? -11.439 2.503 -20.878 1.00 94.12 785 VAL A C 1
ATOM 6088 O O . VAL A 1 785 ? -11.910 1.698 -20.074 1.00 94.12 785 VAL A O 1
ATOM 6091 N N . PRO A 1 786 ? -11.452 3.833 -20.658 1.00 91.50 786 PRO A N 1
ATOM 6092 C CA . PRO A 1 786 ? -11.874 4.422 -19.394 1.00 91.50 786 PRO A CA 1
ATOM 6093 C C . PRO A 1 786 ? -13.291 4.032 -18.962 1.00 91.50 786 PRO A C 1
ATOM 6095 O O . PRO A 1 786 ? -14.255 4.160 -19.719 1.00 91.50 786 PRO A O 1
ATOM 6098 N N . LEU A 1 787 ? -13.411 3.652 -17.693 1.00 88.94 787 LEU A N 1
ATOM 6099 C CA . LEU A 1 787 ? -14.646 3.369 -16.966 1.00 88.94 787 LEU A CA 1
ATOM 6100 C C . LEU A 1 787 ? -14.906 4.472 -15.951 1.00 88.94 787 LEU A C 1
ATOM 6102 O O . LEU A 1 787 ? -16.062 4.813 -15.689 1.00 88.94 787 LEU A O 1
ATOM 6106 N N . SER A 1 788 ? -13.834 5.057 -15.410 1.00 90.31 788 SER A N 1
ATOM 6107 C CA . SER A 1 788 ? -13.867 6.153 -14.458 1.00 90.31 788 SER A CA 1
ATOM 6108 C C . SER A 1 788 ? -13.339 7.465 -15.051 1.00 90.31 788 SER A C 1
ATOM 6110 O O . SER A 1 788 ? -12.605 7.515 -16.037 1.00 90.31 788 SER A O 1
ATOM 6112 N N . ASN A 1 789 ? -13.771 8.582 -14.470 1.00 87.38 789 ASN A N 1
ATOM 6113 C CA . ASN A 1 789 ? -13.219 9.900 -14.765 1.00 87.38 789 ASN A CA 1
ATOM 6114 C C . ASN A 1 789 ? -11.981 10.188 -13.893 1.00 87.38 789 ASN A C 1
ATOM 6116 O O . ASN A 1 789 ? -11.602 9.404 -13.029 1.00 87.38 789 ASN A O 1
ATOM 6120 N N . ARG A 1 790 ? -11.361 11.365 -14.055 1.00 82.19 790 ARG A N 1
ATOM 6121 C CA . ARG A 1 790 ? -10.188 11.759 -13.245 1.00 82.19 790 ARG A CA 1
ATOM 6122 C C . ARG A 1 790 ? -10.457 11.847 -11.740 1.00 82.19 790 ARG A C 1
ATOM 6124 O O . ARG A 1 790 ? -9.519 11.759 -10.960 1.00 82.19 790 ARG A O 1
ATOM 6131 N N . SER A 1 791 ? -11.711 12.033 -11.335 1.00 79.56 791 SER A N 1
ATOM 6132 C CA . SER A 1 791 ? -12.136 11.996 -9.931 1.00 79.56 791 SER A CA 1
ATOM 6133 C C . SER A 1 791 ? -12.455 10.578 -9.452 1.00 79.56 791 SER A C 1
ATOM 6135 O O . SER A 1 791 ? -12.992 10.434 -8.357 1.00 79.56 791 SER A O 1
ATOM 6137 N N . LYS A 1 792 ? -12.158 9.558 -10.270 1.00 80.62 792 LYS A N 1
ATOM 6138 C CA . LYS A 1 792 ? -12.340 8.136 -9.973 1.00 80.62 792 LYS A CA 1
ATOM 6139 C C . LYS A 1 792 ? -13.776 7.795 -9.564 1.00 80.62 792 LYS A C 1
ATOM 6141 O O . LYS A 1 792 ? -14.043 7.069 -8.618 1.00 80.62 792 LYS A O 1
ATOM 6146 N N . LYS A 1 793 ? -14.720 8.378 -10.306 1.00 84.12 793 LYS A N 1
ATOM 6147 C CA . LYS A 1 793 ? -16.130 7.973 -10.340 1.00 84.12 793 LYS A CA 1
ATOM 6148 C C . LYS A 1 793 ? -16.429 7.396 -11.709 1.00 84.12 793 LYS A C 1
ATOM 6150 O O . LYS A 1 793 ? -15.873 7.902 -12.687 1.00 84.12 793 LYS A O 1
ATOM 6155 N N . PHE A 1 794 ? -17.333 6.422 -11.793 1.00 87.19 794 PHE A N 1
ATOM 6156 C CA . PHE A 1 794 ? -17.772 5.902 -13.085 1.00 87.19 794 PHE A CA 1
ATOM 6157 C C . PHE A 1 794 ? -18.240 7.032 -14.011 1.00 87.19 794 PHE A C 1
ATOM 6159 O O . PHE A 1 794 ? -18.936 7.961 -13.591 1.00 87.19 794 PHE A O 1
ATOM 6166 N N . ILE A 1 795 ? -17.832 6.964 -15.280 1.00 89.12 795 ILE A N 1
ATOM 6167 C CA . ILE A 1 795 ? -18.171 7.955 -16.310 1.00 89.12 795 ILE A CA 1
ATOM 6168 C C . ILE A 1 795 ? -19.688 8.048 -16.466 1.00 89.12 795 ILE A C 1
ATOM 6170 O O . ILE A 1 795 ? -20.236 9.144 -16.579 1.00 89.12 795 ILE A O 1
ATOM 6174 N N . ASN A 1 796 ? -20.369 6.900 -16.439 1.00 85.94 796 ASN A N 1
ATOM 6175 C CA . ASN A 1 796 ? -21.820 6.845 -16.389 1.00 85.94 796 ASN A CA 1
ATOM 6176 C C . ASN A 1 796 ? -22.292 6.930 -14.921 1.00 85.94 796 ASN A C 1
ATOM 6178 O O . ASN A 1 796 ? -22.118 5.965 -14.179 1.00 85.94 796 ASN A O 1
ATOM 6182 N N . PRO A 1 797 ? -22.955 8.022 -14.496 1.00 79.56 797 PRO A N 1
ATOM 6183 C CA . PRO A 1 797 ? -23.419 8.180 -13.115 1.00 79.56 797 PRO A CA 1
ATOM 6184 C C . PRO A 1 797 ? -24.544 7.206 -12.727 1.00 79.56 797 PRO A C 1
ATOM 6186 O O . PRO A 1 797 ? -24.838 7.055 -11.545 1.00 79.56 797 PRO A O 1
ATOM 6189 N N . ASN A 1 798 ? -25.182 6.551 -13.704 1.00 81.12 798 ASN A N 1
ATOM 6190 C CA . ASN A 1 798 ? -26.181 5.506 -13.476 1.00 81.12 798 ASN A CA 1
ATOM 6191 C C . ASN A 1 798 ? -25.576 4.094 -13.491 1.00 81.12 798 ASN A C 1
ATOM 6193 O O . ASN A 1 798 ? -26.327 3.122 -13.419 1.00 81.12 798 ASN A O 1
ATOM 6197 N N . PHE A 1 799 ? -24.251 3.965 -13.618 1.00 86.50 799 PHE A N 1
ATOM 6198 C CA . PHE A 1 799 ? -23.570 2.678 -13.547 1.00 86.50 799 PHE A CA 1
ATOM 6199 C C . PHE A 1 799 ? -23.627 2.158 -12.109 1.00 86.50 799 PHE A C 1
ATOM 6201 O O . PHE A 1 799 ? -22.833 2.539 -11.252 1.00 86.50 799 PHE A O 1
ATOM 6208 N N . LYS A 1 800 ? -24.640 1.335 -11.838 1.00 90.62 800 LYS A N 1
ATOM 6209 C CA . LYS A 1 800 ? -24.824 0.639 -10.568 1.00 90.62 800 LYS A CA 1
ATOM 6210 C C . LYS A 1 800 ? -24.288 -0.770 -10.730 1.00 90.62 800 LYS A C 1
ATOM 6212 O O . LYS A 1 800 ? -24.859 -1.541 -11.494 1.00 90.62 800 LYS A O 1
ATOM 6217 N N . VAL A 1 801 ? -23.207 -1.063 -10.023 1.00 93.81 801 VAL A N 1
ATOM 6218 C CA . VAL A 1 801 ? -22.558 -2.371 -10.001 1.00 93.81 801 VAL A CA 1
ATOM 6219 C C . VAL A 1 801 ? -22.353 -2.797 -8.554 1.00 93.81 801 VAL A C 1
ATOM 6221 O O . VAL A 1 801 ? -22.057 -1.970 -7.692 1.00 93.81 801 VAL A O 1
ATOM 6224 N N . LYS A 1 802 ? -22.551 -4.078 -8.279 1.00 95.75 802 LYS A N 1
ATOM 6225 C CA . LYS A 1 802 ? -22.369 -4.694 -6.962 1.00 95.75 802 LYS A CA 1
ATOM 6226 C C . LYS A 1 802 ? -21.917 -6.138 -7.135 1.00 95.75 802 LYS A C 1
ATOM 6228 O O . LYS A 1 802 ? -22.031 -6.701 -8.224 1.00 95.75 802 LYS A O 1
ATOM 6233 N N . VAL A 1 803 ? -21.395 -6.726 -6.065 1.00 97.31 803 VAL A N 1
ATOM 6234 C CA . VAL A 1 803 ? -21.042 -8.150 -6.057 1.00 97.31 803 VAL A CA 1
ATOM 6235 C C . VAL A 1 803 ? -22.277 -8.989 -6.404 1.00 97.31 803 VAL A C 1
ATOM 6237 O O . VAL A 1 803 ? -23.393 -8.681 -5.981 1.00 97.31 803 VAL A O 1
ATOM 6240 N N . GLY A 1 804 ? -22.071 -10.009 -7.236 1.00 96.81 804 GLY A N 1
ATOM 6241 C CA . GLY A 1 804 ? -23.118 -10.889 -7.750 1.00 96.81 804 GLY A CA 1
ATOM 6242 C C . GLY A 1 804 ? -23.716 -10.473 -9.090 1.00 96.81 804 GLY A C 1
ATOM 6243 O O . GLY A 1 804 ? -24.339 -11.306 -9.751 1.00 96.81 804 GLY A O 1
ATOM 6244 N N . ASP A 1 805 ? -23.524 -9.221 -9.511 1.00 98.00 805 ASP A N 1
ATOM 6245 C CA . ASP A 1 805 ? -23.867 -8.787 -10.864 1.00 98.00 805 ASP A CA 1
ATOM 6246 C C . ASP A 1 805 ? -22.996 -9.505 -11.909 1.00 98.00 805 ASP A C 1
ATOM 6248 O O . ASP A 1 805 ? -21.915 -10.016 -11.612 1.00 98.00 805 ASP A O 1
ATOM 6252 N N . LYS A 1 806 ? -23.456 -9.535 -13.161 1.00 97.12 806 LYS A N 1
ATOM 6253 C CA . LYS A 1 806 ? -22.745 -10.184 -14.273 1.00 97.12 806 LYS A CA 1
ATOM 6254 C C . LYS A 1 806 ? -22.613 -9.253 -15.463 1.00 97.12 806 LYS A C 1
ATOM 6256 O O . LYS A 1 806 ? -23.479 -8.408 -15.684 1.00 97.12 806 LYS A O 1
ATOM 6261 N N . PHE A 1 807 ? -21.591 -9.444 -16.286 1.00 96.88 807 PHE A N 1
ATOM 6262 C CA . PHE A 1 807 ? -21.582 -8.852 -17.622 1.00 96.88 807 PHE A CA 1
ATOM 6263 C C . PHE A 1 807 ? -22.449 -9.682 -18.576 1.00 96.88 807 PHE A C 1
ATOM 6265 O O . PHE A 1 807 ? -22.413 -10.908 -18.561 1.00 96.88 807 PHE A O 1
ATOM 6272 N N . ALA A 1 808 ? -23.246 -9.010 -19.410 1.00 94.94 808 ALA A N 1
ATOM 6273 C CA . ALA A 1 808 ? -24.193 -9.658 -20.320 1.00 94.94 808 ALA A CA 1
ATOM 6274 C C . ALA A 1 808 ? -23.534 -10.449 -21.461 1.00 94.94 808 ALA A C 1
ATOM 6276 O O . ALA A 1 808 ? -24.202 -11.259 -22.091 1.00 94.94 808 ALA A O 1
ATOM 6277 N N . ASN A 1 809 ? -22.259 -10.174 -21.740 1.00 95.25 809 ASN A N 1
ATOM 6278 C CA . ASN A 1 809 ? -21.440 -10.849 -22.740 1.00 95.25 809 ASN A CA 1
ATOM 6279 C C . ASN A 1 809 ? -20.022 -11.023 -22.179 1.00 95.25 809 ASN A C 1
ATOM 6281 O O . ASN A 1 809 ? -19.703 -10.471 -21.120 1.00 95.25 809 ASN A O 1
ATOM 6285 N N . SER A 1 810 ? -19.171 -11.735 -22.916 1.00 96.81 810 SER A N 1
ATOM 6286 C CA . SER A 1 810 ? -17.752 -11.854 -22.598 1.00 96.81 810 SER A CA 1
ATOM 6287 C C . SER A 1 810 ? -17.050 -10.495 -22.533 1.00 96.81 810 SER A C 1
ATOM 6289 O O . SER A 1 810 ? -17.443 -9.533 -23.201 1.00 96.81 810 SER A O 1
ATOM 6291 N N . VAL A 1 811 ? -15.988 -10.429 -21.734 1.00 98.12 811 VAL A N 1
ATOM 6292 C CA . VAL A 1 811 ? -15.076 -9.281 -21.684 1.00 98.12 811 VAL A CA 1
ATOM 6293 C C . VAL A 1 811 ? -13.762 -9.681 -22.336 1.00 98.12 811 VAL A C 1
ATOM 6295 O O . VAL A 1 811 ? -13.173 -10.693 -21.964 1.00 98.12 811 VAL A O 1
ATOM 6298 N N . ILE A 1 812 ? -13.314 -8.873 -23.297 1.00 97.81 812 ILE A N 1
ATOM 6299 C CA . ILE A 1 812 ? -12.066 -9.078 -24.034 1.00 97.81 812 ILE A CA 1
ATOM 6300 C C . ILE A 1 812 ? -11.072 -7.983 -23.643 1.00 97.81 812 ILE A C 1
ATOM 6302 O O . ILE A 1 812 ? -11.428 -6.805 -23.521 1.00 97.81 812 ILE A O 1
ATOM 6306 N N . GLY A 1 813 ? -9.816 -8.367 -23.442 1.00 98.00 813 GLY A N 1
ATOM 6307 C CA . GLY A 1 813 ? -8.743 -7.429 -23.141 1.00 98.00 813 GLY A CA 1
ATOM 6308 C C . GLY A 1 813 ? -7.368 -8.066 -23.193 1.00 98.00 813 GLY A C 1
ATOM 6309 O O . GLY A 1 813 ? -7.247 -9.255 -23.465 1.00 98.00 813 GLY A O 1
ATOM 6310 N N . VAL A 1 814 ? -6.328 -7.274 -22.953 1.00 98.25 814 VAL A N 1
ATOM 6311 C CA . VAL A 1 814 ? -4.955 -7.788 -22.853 1.00 98.25 814 VAL A CA 1
ATOM 6312 C C . VAL A 1 814 ? -4.614 -8.083 -21.398 1.00 98.25 814 VAL A C 1
ATOM 6314 O O . VAL A 1 814 ? -4.917 -7.273 -20.520 1.00 98.25 814 VAL A O 1
ATOM 6317 N N . MET A 1 815 ? -4.010 -9.239 -21.130 1.00 98.31 815 MET A N 1
ATOM 6318 C CA . MET A 1 815 ? -3.534 -9.570 -19.788 1.00 98.31 815 MET A CA 1
ATOM 6319 C C . MET A 1 815 ? -2.304 -8.724 -19.453 1.00 98.31 815 MET A C 1
ATOM 6321 O O . MET A 1 815 ? -1.392 -8.581 -20.261 1.00 98.31 815 MET A O 1
ATOM 6325 N N . SER A 1 816 ? -2.280 -8.158 -18.259 1.00 96.00 816 SER A N 1
ATOM 6326 C CA . SER A 1 816 ? -1.208 -7.316 -17.741 1.00 96.00 816 SER A CA 1
ATOM 6327 C C . SER A 1 816 ? -0.985 -7.643 -16.273 1.00 96.00 816 SER A C 1
ATOM 6329 O O . SER A 1 816 ? -1.855 -8.200 -15.603 1.00 96.00 816 SER A O 1
ATOM 6331 N N . TYR A 1 817 ? 0.156 -7.224 -15.745 1.00 94.50 817 TYR A N 1
ATOM 6332 C CA . TYR A 1 817 ? 0.455 -7.302 -14.326 1.00 94.50 817 TYR A CA 1
ATOM 6333 C C . TYR A 1 817 ? 0.771 -5.911 -13.759 1.00 94.50 817 TYR A C 1
ATOM 6335 O O . TYR A 1 817 ? 1.370 -5.062 -14.424 1.00 94.50 817 TYR A O 1
ATOM 6343 N N . GLY A 1 818 ? 0.356 -5.656 -12.518 1.00 90.19 818 GLY A N 1
ATOM 6344 C CA . GLY A 1 818 ? 0.748 -4.451 -11.796 1.00 90.19 818 GLY A CA 1
ATOM 6345 C C . GLY A 1 818 ? 0.219 -4.412 -10.368 1.00 90.19 818 GLY A C 1
ATOM 6346 O O . GLY A 1 818 ? -0.858 -4.919 -10.080 1.00 90.19 818 GLY A O 1
ATOM 6347 N N . TYR A 1 819 ? 0.974 -3.795 -9.456 1.00 86.88 819 TYR A N 1
ATOM 6348 C CA . TYR A 1 819 ? 0.602 -3.621 -8.043 1.00 86.88 819 TYR A CA 1
ATOM 6349 C C . TYR A 1 819 ? 0.239 -4.925 -7.297 1.00 86.88 819 TYR A C 1
ATOM 6351 O O . TYR A 1 819 ? -0.552 -4.883 -6.359 1.00 86.88 819 TYR A O 1
ATOM 6359 N N . GLY A 1 820 ? 0.840 -6.067 -7.656 1.00 89.00 820 GLY A N 1
ATOM 6360 C CA . GLY A 1 820 ? 0.617 -7.340 -6.949 1.00 89.00 820 GLY A CA 1
ATOM 6361 C C . GLY A 1 820 ? -0.579 -8.155 -7.445 1.00 89.00 820 GLY A C 1
ATOM 6362 O O . GLY A 1 820 ? -1.017 -9.060 -6.733 1.00 89.00 820 GLY A O 1
ATOM 6363 N N . LYS A 1 821 ? -1.123 -7.826 -8.625 1.00 91.81 821 LYS A N 1
ATOM 6364 C CA . LYS A 1 821 ? -2.282 -8.496 -9.227 1.00 91.81 821 LYS A CA 1
ATOM 6365 C C . LYS A 1 821 ? -2.182 -8.580 -10.750 1.00 91.81 821 LYS A C 1
ATOM 6367 O O . LYS A 1 821 ? -1.684 -7.663 -11.410 1.00 91.81 821 LYS A O 1
ATOM 6372 N N . TYR A 1 822 ? -2.746 -9.652 -11.296 1.00 95.44 822 TYR A N 1
ATOM 6373 C CA . TYR A 1 822 ? -3.006 -9.780 -12.725 1.00 95.44 822 TYR A CA 1
ATOM 6374 C C . TYR A 1 822 ? -4.319 -9.098 -13.103 1.00 95.44 822 TYR A C 1
ATOM 6376 O O . TYR A 1 822 ? -5.331 -9.172 -12.394 1.00 95.44 822 TYR A O 1
ATOM 6384 N N . THR A 1 823 ? -4.273 -8.397 -14.228 1.00 96.00 823 THR A N 1
ATOM 6385 C CA . THR A 1 823 ? -5.304 -7.465 -14.661 1.00 96.00 823 THR A CA 1
ATOM 6386 C C . THR A 1 823 ? -5.555 -7.613 -16.158 1.00 96.00 823 THR A C 1
ATOM 6388 O O . THR A 1 823 ? -4.639 -7.509 -16.964 1.00 96.00 823 THR A O 1
ATOM 6391 N N . LEU A 1 824 ? -6.812 -7.794 -16.545 1.00 98.00 824 LEU A N 1
ATOM 6392 C CA . LEU A 1 824 ? -7.282 -7.675 -17.915 1.00 98.00 824 LEU A CA 1
ATOM 6393 C C . LEU A 1 824 ? -7.553 -6.197 -18.218 1.00 98.00 824 LEU A C 1
ATOM 6395 O O . LEU A 1 824 ? -8.489 -5.593 -17.691 1.00 98.00 824 LEU A O 1
ATOM 6399 N N . LEU A 1 825 ? -6.751 -5.610 -19.099 1.00 97.56 825 LEU A N 1
ATOM 6400 C CA . LEU A 1 825 ? -6.988 -4.263 -19.607 1.00 97.56 825 LEU A CA 1
ATOM 6401 C C . LEU A 1 825 ? -7.986 -4.360 -20.760 1.00 97.56 825 LEU A C 1
ATOM 6403 O O . LEU A 1 825 ? -7.638 -4.833 -21.847 1.00 97.56 825 LEU A O 1
ATOM 6407 N N . ASN A 1 826 ? -9.238 -3.961 -20.529 1.00 96.69 826 ASN A N 1
ATOM 6408 C CA . ASN A 1 826 ? -10.289 -4.143 -21.526 1.00 96.69 826 ASN A CA 1
ATOM 6409 C C . ASN A 1 826 ? -9.990 -3.313 -22.780 1.00 96.69 826 ASN A C 1
ATOM 6411 O O . ASN A 1 826 ? -9.745 -2.108 -22.714 1.00 96.69 826 ASN A O 1
ATOM 6415 N N . THR A 1 827 ? -10.014 -3.970 -23.937 1.00 96.12 827 THR A N 1
ATOM 6416 C CA . THR A 1 827 ? -9.735 -3.340 -25.238 1.00 96.12 827 THR A CA 1
ATOM 6417 C C . THR A 1 827 ? -10.989 -2.761 -25.884 1.00 96.12 827 THR A C 1
ATOM 6419 O O . THR A 1 827 ? -10.900 -1.963 -26.817 1.00 96.12 827 THR A O 1
ATOM 6422 N N . GLU A 1 828 ? -12.159 -3.116 -25.354 1.00 93.62 828 GLU A N 1
ATOM 6423 C CA . GLU A 1 828 ? -13.469 -2.665 -25.805 1.00 93.62 828 GLU A CA 1
ATOM 6424 C C . GLU A 1 828 ? -14.284 -2.075 -24.647 1.00 93.62 828 GLU A C 1
ATOM 6426 O O . GLU A 1 828 ? -13.956 -2.237 -23.469 1.00 93.62 828 GLU A O 1
ATOM 6431 N N . ALA A 1 829 ? -15.371 -1.373 -24.975 1.00 92.31 829 ALA A N 1
ATOM 6432 C CA . ALA A 1 829 ? -16.317 -0.913 -23.965 1.00 92.31 829 ALA A CA 1
ATOM 6433 C C . ALA A 1 829 ? -16.957 -2.115 -23.258 1.00 92.31 829 ALA A C 1
ATOM 6435 O O . ALA A 1 829 ? -17.408 -3.053 -23.915 1.00 92.31 829 ALA A O 1
ATOM 6436 N N . LEU A 1 830 ? -17.032 -2.071 -21.924 1.00 93.62 830 LEU A N 1
ATOM 6437 C CA . LEU A 1 830 ? -17.582 -3.190 -21.167 1.00 93.62 830 LEU A CA 1
ATOM 6438 C C . LEU A 1 830 ? -19.057 -3.460 -21.515 1.00 93.62 830 LEU A C 1
ATOM 6440 O O . LEU A 1 830 ? -19.826 -2.512 -21.733 1.00 93.62 830 LEU A O 1
ATOM 6444 N N . PRO A 1 831 ? -19.482 -4.740 -21.525 1.00 93.62 831 PRO A N 1
ATOM 6445 C CA . PRO A 1 831 ? -20.871 -5.109 -21.747 1.00 93.62 831 PRO A CA 1
ATOM 6446 C C . PRO A 1 831 ? -21.822 -4.502 -20.710 1.00 93.62 831 PRO A C 1
ATOM 6448 O O . PRO A 1 831 ? -21.433 -4.040 -19.636 1.00 93.62 831 PRO A O 1
ATOM 6451 N N . LYS A 1 832 ? -23.123 -4.552 -21.013 1.00 93.25 832 LYS A N 1
ATOM 6452 C CA . LYS A 1 832 ? -24.156 -4.180 -20.038 1.00 93.25 832 LYS A CA 1
ATOM 6453 C C . LYS A 1 832 ? -24.087 -5.092 -18.815 1.00 93.25 832 LYS A C 1
ATOM 6455 O O . LYS A 1 832 ? -23.851 -6.289 -18.947 1.00 93.25 832 LYS A O 1
ATOM 6460 N N . ILE A 1 833 ? -24.373 -4.520 -17.653 1.00 94.94 833 ILE A N 1
ATOM 6461 C CA . ILE A 1 833 ? -24.502 -5.259 -16.399 1.00 94.94 833 ILE A CA 1
ATOM 6462 C C . ILE A 1 833 ? -25.893 -5.899 -16.314 1.00 94.94 833 ILE A C 1
ATOM 6464 O O . ILE A 1 833 ? -26.903 -5.243 -16.585 1.00 94.94 833 ILE A O 1
ATOM 6468 N N . ILE A 1 834 ? -25.936 -7.169 -15.921 1.00 96.50 834 ILE A N 1
ATOM 6469 C CA . ILE A 1 834 ? -27.128 -7.902 -15.501 1.00 96.50 834 ILE A CA 1
ATOM 6470 C C . ILE A 1 834 ? -27.146 -7.907 -13.972 1.00 96.50 834 ILE A C 1
ATOM 6472 O O . ILE A 1 834 ? -26.189 -8.347 -13.337 1.00 96.50 834 ILE A O 1
ATOM 6476 N N . ASP A 1 835 ? -28.241 -7.410 -13.399 1.00 96.25 835 ASP A N 1
ATOM 6477 C CA . ASP A 1 835 ? -28.442 -7.331 -11.952 1.00 96.25 835 ASP A CA 1
ATOM 6478 C C . ASP A 1 835 ? -28.521 -8.738 -11.329 1.00 96.25 835 ASP A C 1
ATOM 6480 O O . ASP A 1 835 ? -29.408 -9.523 -11.669 1.00 96.25 835 ASP A O 1
ATOM 6484 N N . GLY A 1 836 ? -27.606 -9.040 -10.405 1.00 95.25 836 GLY A N 1
ATOM 6485 C CA . GLY A 1 836 ? -27.545 -10.297 -9.656 1.00 95.25 836 GLY A CA 1
ATOM 6486 C C . GLY A 1 836 ? -28.552 -10.403 -8.506 1.00 95.25 836 GLY A C 1
ATOM 6487 O O . GLY A 1 836 ? -28.649 -11.444 -7.861 1.00 95.25 836 GLY A O 1
ATOM 6488 N N . GLY A 1 837 ? -29.310 -9.338 -8.227 1.00 95.00 837 GLY A N 1
ATOM 6489 C CA . GLY A 1 837 ? -30.381 -9.315 -7.233 1.00 95.00 837 GLY A CA 1
ATOM 6490 C C . GLY A 1 837 ? -29.938 -9.039 -5.794 1.00 95.00 837 GLY A C 1
ATOM 6491 O O . GLY A 1 837 ? -30.792 -9.050 -4.906 1.00 95.00 837 GLY A O 1
ATOM 6492 N N . ALA A 1 838 ? -28.651 -8.761 -5.555 1.00 94.69 838 ALA A N 1
ATOM 6493 C CA . ALA A 1 838 ? -28.127 -8.430 -4.229 1.00 94.69 838 ALA A CA 1
ATOM 6494 C C . ALA A 1 838 ? -28.801 -7.173 -3.650 1.00 94.69 838 ALA A C 1
ATOM 6496 O O . ALA A 1 838 ? -28.946 -6.146 -4.326 1.00 94.69 838 ALA A O 1
ATOM 6497 N N . LYS A 1 839 ? -29.222 -7.248 -2.383 1.00 94.81 839 LYS A N 1
ATOM 6498 C CA . LYS A 1 839 ? -29.930 -6.168 -1.680 1.00 94.81 839 LYS A CA 1
ATOM 6499 C C . LYS A 1 839 ? -29.286 -5.913 -0.330 1.00 94.81 839 LYS A C 1
ATOM 6501 O O . LYS A 1 839 ? -28.885 -6.844 0.352 1.00 94.81 839 LYS A O 1
ATOM 6506 N N . ARG A 1 840 ? -29.247 -4.640 0.067 1.00 95.94 840 ARG A N 1
ATOM 6507 C CA . ARG A 1 840 ? -28.797 -4.238 1.403 1.00 95.94 840 ARG A CA 1
ATOM 6508 C C . ARG A 1 840 ? -29.733 -4.842 2.449 1.00 95.94 840 ARG A C 1
ATOM 6510 O O . ARG A 1 840 ? -30.945 -4.625 2.385 1.00 95.94 840 ARG A O 1
ATOM 6517 N N . GLU A 1 841 ? -29.170 -5.586 3.387 1.00 96.62 841 GLU A N 1
ATOM 6518 C CA . GLU A 1 841 ? -29.931 -6.372 4.354 1.00 96.62 841 GLU A CA 1
ATOM 6519 C C . GLU A 1 841 ? -30.514 -5.550 5.508 1.00 96.62 841 GLU A C 1
ATOM 6521 O O . GLU A 1 841 ? -30.038 -4.471 5.853 1.00 96.62 841 GLU A O 1
ATOM 6526 N N . ILE A 1 842 ? -31.544 -6.096 6.149 1.00 98.00 842 ILE A N 1
ATOM 6527 C CA . ILE A 1 842 ? -32.001 -5.685 7.478 1.00 98.00 842 ILE A CA 1
ATOM 6528 C C . ILE A 1 842 ? -31.769 -6.880 8.390 1.00 98.00 842 ILE A C 1
ATOM 6530 O O . ILE A 1 842 ? -32.121 -7.998 8.013 1.00 98.00 842 ILE A O 1
ATOM 6534 N N . THR A 1 843 ? -31.230 -6.648 9.588 1.00 98.31 843 THR A N 1
ATOM 6535 C CA . THR A 1 843 ? -30.906 -7.736 10.507 1.00 98.31 843 THR A CA 1
ATOM 6536 C C . THR A 1 843 ? -32.102 -8.649 10.766 1.00 98.31 843 THR A C 1
ATOM 6538 O O . THR A 1 843 ? -33.240 -8.201 10.989 1.00 98.31 843 THR A O 1
ATOM 6541 N N . LYS A 1 844 ? -31.833 -9.955 10.789 1.00 95.81 844 LYS A N 1
ATOM 6542 C CA . LYS A 1 844 ? -32.814 -10.982 11.165 1.00 95.81 844 LYS A CA 1
ATOM 6543 C C . LYS A 1 844 ? -33.073 -10.979 12.673 1.00 95.81 844 LYS A C 1
ATOM 6545 O O . LYS A 1 844 ? -34.120 -11.453 13.113 1.00 95.81 844 LYS A O 1
ATOM 6550 N N . ILE A 1 845 ? -32.175 -10.394 13.469 1.00 97.94 845 ILE A N 1
ATOM 6551 C CA . ILE A 1 845 ? -32.350 -10.237 14.914 1.00 97.94 845 ILE A CA 1
ATOM 6552 C C . ILE A 1 845 ? -33.558 -9.328 15.181 1.00 97.94 845 ILE A C 1
ATOM 6554 O O . ILE A 1 845 ? -33.713 -8.248 14.605 1.00 97.94 845 ILE A O 1
ATOM 6558 N N . VAL A 1 846 ? -34.450 -9.774 16.062 1.00 96.75 846 VAL A N 1
ATOM 6559 C CA . VAL A 1 846 ? -35.576 -8.973 16.554 1.00 96.75 846 VAL A CA 1
ATOM 6560 C C . VAL A 1 846 ? -35.203 -8.463 17.946 1.00 96.75 846 VAL A C 1
ATOM 6562 O O . VAL A 1 846 ? -34.938 -9.290 18.824 1.00 96.75 846 VAL A O 1
ATOM 6565 N N . PRO A 1 847 ? -35.135 -7.137 18.174 1.00 95.06 847 PRO A N 1
ATOM 6566 C CA . PRO A 1 847 ? -34.862 -6.580 19.493 1.00 95.06 847 PRO A CA 1
ATOM 6567 C C . PRO A 1 847 ? -35.793 -7.164 20.558 1.00 95.06 847 PRO A C 1
ATOM 6569 O O . PRO A 1 847 ? -36.996 -7.296 20.347 1.00 95.06 847 PRO A O 1
ATOM 6572 N N . ASN A 1 848 ? -35.222 -7.524 21.703 1.00 96.81 848 ASN A N 1
ATOM 6573 C CA . ASN A 1 848 ? -35.952 -8.054 22.846 1.00 96.81 848 ASN A CA 1
ATOM 6574 C C . ASN A 1 848 ? -35.600 -7.213 24.078 1.00 96.81 848 ASN A C 1
ATOM 6576 O O . ASN A 1 848 ? -34.435 -6.879 24.289 1.00 96.81 848 ASN A O 1
ATOM 6580 N N . GLU A 1 849 ? -36.599 -6.854 24.883 1.00 94.69 849 GLU A N 1
ATOM 6581 C CA . GLU A 1 849 ? -36.398 -6.018 26.072 1.00 94.69 849 GLU A CA 1
ATOM 6582 C C . GLU A 1 849 ? -35.518 -6.684 27.135 1.00 94.69 849 GLU A C 1
ATOM 6584 O O . GLU A 1 849 ? -34.840 -5.984 27.876 1.00 94.69 849 GLU A O 1
ATOM 6589 N N . ASP A 1 850 ? -35.493 -8.014 27.226 1.00 95.38 850 ASP A N 1
ATOM 6590 C CA . ASP A 1 850 ? -34.721 -8.779 28.219 1.00 95.38 850 ASP A CA 1
ATOM 6591 C C . ASP A 1 850 ? -33.333 -9.205 27.734 1.00 95.38 850 ASP A C 1
ATOM 6593 O O . ASP A 1 850 ? -32.612 -9.914 28.443 1.00 95.38 850 ASP A O 1
ATOM 6597 N N . LYS A 1 851 ? -32.946 -8.794 26.526 1.00 98.00 851 LYS A N 1
ATOM 6598 C CA . LYS A 1 851 ? -31.649 -9.114 25.933 1.00 98.00 851 LYS A CA 1
ATOM 6599 C C . LYS A 1 851 ? -30.928 -7.842 25.514 1.00 98.00 851 LYS A C 1
ATOM 6601 O O . LYS A 1 851 ? -31.550 -6.875 25.087 1.00 98.00 851 LYS A O 1
ATOM 6606 N N . LEU A 1 852 ? -29.607 -7.879 25.610 1.00 98.62 852 LEU A N 1
ATOM 6607 C CA . LEU A 1 852 ? -28.733 -6.786 25.223 1.00 98.62 852 LEU A CA 1
ATOM 6608 C C . LEU A 1 852 ? -28.311 -6.952 23.763 1.00 98.62 852 LEU A C 1
ATOM 6610 O O . LEU A 1 852 ? -27.866 -8.032 23.372 1.00 98.62 852 LEU A O 1
ATOM 6614 N N . THR A 1 853 ? -28.419 -5.886 22.975 1.00 98.81 853 THR A N 1
ATOM 6615 C CA . THR A 1 853 ? -27.910 -5.819 21.598 1.00 98.81 853 THR A CA 1
ATOM 6616 C C . THR A 1 853 ? -26.625 -4.995 21.521 1.00 98.81 853 THR A C 1
ATOM 6618 O O . THR A 1 853 ? -26.575 -3.866 22.005 1.00 98.81 853 THR A O 1
ATOM 6621 N N . ILE A 1 854 ? -25.574 -5.556 20.918 1.00 98.88 854 ILE A N 1
ATOM 6622 C CA . ILE A 1 854 ? -24.267 -4.897 20.770 1.00 98.88 854 ILE A CA 1
ATOM 6623 C C . ILE A 1 854 ? -23.841 -4.996 19.308 1.00 98.88 854 ILE A C 1
ATOM 6625 O O . ILE A 1 854 ? -23.787 -6.096 18.762 1.00 98.88 854 ILE A O 1
ATOM 6629 N N . ALA A 1 855 ? -23.527 -3.865 18.682 1.00 98.81 855 ALA A N 1
ATOM 6630 C CA . ALA A 1 855 ? -22.989 -3.818 17.327 1.00 98.81 855 ALA A CA 1
ATOM 6631 C C . ALA A 1 855 ? -21.529 -3.352 17.311 1.00 98.81 855 ALA A C 1
ATOM 6633 O O . ALA A 1 855 ? -21.131 -2.498 18.104 1.00 98.81 855 ALA A O 1
ATOM 6634 N N . SER A 1 856 ? -20.753 -3.878 16.370 1.00 98.75 856 SER A N 1
ATOM 6635 C CA . SER A 1 856 ? -19.465 -3.333 15.951 1.00 98.75 856 SER A CA 1
ATOM 6636 C C . SER A 1 856 ? -19.620 -2.749 14.554 1.00 98.75 856 SER A C 1
ATOM 6638 O O . SER A 1 856 ? -20.156 -3.423 13.674 1.00 98.75 856 SER A O 1
ATOM 6640 N N . TYR A 1 857 ? -19.218 -1.492 14.363 1.00 98.69 857 TYR A N 1
ATOM 6641 C CA . TYR A 1 857 ? -19.373 -0.818 13.081 1.00 98.69 857 TYR A CA 1
ATOM 6642 C C . TYR A 1 857 ? -18.187 0.113 12.800 1.00 98.69 857 TYR A C 1
ATOM 6644 O O . TYR A 1 857 ? -18.085 1.203 13.371 1.00 98.69 857 TYR A O 1
ATOM 6652 N N . ASN A 1 858 ? -17.293 -0.317 11.907 1.00 98.56 858 ASN A N 1
ATOM 6653 C CA . ASN A 1 858 ? -16.357 0.581 11.240 1.00 98.56 858 ASN A CA 1
ATOM 6654 C C . ASN A 1 858 ? -17.136 1.463 10.261 1.00 98.56 858 ASN A C 1
ATOM 6656 O O . ASN A 1 858 ? -17.852 0.962 9.403 1.00 98.56 858 ASN A O 1
ATOM 6660 N N . ILE A 1 859 ? -17.062 2.780 10.462 1.00 97.75 859 ILE A N 1
ATOM 6661 C CA . ILE A 1 859 ? -17.791 3.770 9.660 1.00 97.75 859 ILE A CA 1
ATOM 6662 C C . ILE A 1 859 ? -16.856 4.662 8.837 1.00 97.75 859 ILE A C 1
ATOM 6664 O O . ILE A 1 859 ? -17.275 5.727 8.387 1.00 97.75 859 ILE A O 1
ATOM 6668 N N . GLU A 1 860 ? -15.616 4.206 8.634 1.00 94.94 860 GLU A N 1
ATOM 6669 C CA . GLU A 1 860 ? -14.603 4.707 7.699 1.00 94.94 860 GLU A CA 1
ATOM 6670 C C . GLU A 1 860 ? -14.393 6.236 7.764 1.00 94.94 860 GLU A C 1
ATOM 6672 O O . GLU A 1 860 ? -15.143 7.034 7.192 1.00 94.94 860 GLU A O 1
ATOM 6677 N N . ASN A 1 861 ? -13.324 6.659 8.438 1.00 95.06 861 ASN A N 1
ATOM 6678 C CA . ASN A 1 861 ? -12.853 8.044 8.507 1.00 95.06 861 ASN A CA 1
ATOM 6679 C C . ASN A 1 861 ? -13.960 9.077 8.812 1.00 95.06 861 ASN A C 1
ATOM 6681 O O . ASN A 1 861 ? -14.101 10.100 8.134 1.00 95.06 861 ASN A O 1
ATOM 6685 N N . PHE A 1 862 ? -14.790 8.795 9.816 1.00 97.94 862 PHE A N 1
ATOM 6686 C CA . PHE A 1 862 ? -15.984 9.577 10.115 1.00 97.94 862 PHE A CA 1
ATOM 6687 C C . PHE A 1 862 ? -15.688 10.789 11.003 1.00 97.94 862 PHE A C 1
ATOM 6689 O O . PHE A 1 862 ? -15.124 10.653 12.085 1.00 97.94 862 PHE A O 1
ATOM 6696 N N . SER A 1 863 ? -16.151 11.971 10.592 1.00 97.56 863 SER A N 1
ATOM 6697 C CA . SER A 1 863 ? -16.041 13.223 11.352 1.00 97.56 863 SER A CA 1
ATOM 6698 C C . SER A 1 863 ? -17.296 14.084 11.220 1.00 97.56 863 SER A C 1
ATOM 6700 O O . SER A 1 863 ? -18.168 13.841 10.383 1.00 97.56 863 SER A O 1
ATOM 6702 N N . SER A 1 864 ? -17.355 15.185 11.974 1.00 96.25 864 SER A N 1
ATOM 6703 C CA . SER A 1 864 ? -18.376 16.224 11.771 1.00 96.25 864 SER A CA 1
ATOM 6704 C C . SER A 1 864 ? -18.346 16.857 10.363 1.00 96.25 864 SER A C 1
ATOM 6706 O O . SER A 1 864 ? -19.305 17.525 9.968 1.00 96.25 864 SER A O 1
ATOM 6708 N N . LYS A 1 865 ? -17.253 16.656 9.607 1.00 96.00 865 LYS A N 1
ATOM 6709 C CA . LYS A 1 865 ? -17.041 17.156 8.238 1.00 96.00 865 LYS A CA 1
ATOM 6710 C C . LYS A 1 865 ? -17.396 16.138 7.154 1.00 96.00 865 LYS A C 1
ATOM 6712 O O . LYS A 1 865 ? -17.314 16.473 5.974 1.00 96.00 865 LYS A O 1
ATOM 6717 N N . THR A 1 866 ? -17.788 14.919 7.527 1.00 96.25 866 THR A N 1
ATOM 6718 C CA . THR A 1 866 ? -18.270 13.905 6.583 1.00 96.25 866 THR A CA 1
ATOM 6719 C C . THR A 1 866 ? -19.475 14.428 5.788 1.00 96.25 866 THR A C 1
ATOM 6721 O O . THR A 1 866 ? -20.295 15.187 6.307 1.00 96.25 866 THR A O 1
ATOM 6724 N N . ASP A 1 867 ? -19.594 14.016 4.519 1.00 95.31 867 ASP A N 1
ATOM 6725 C CA . ASP A 1 867 ? -20.711 14.412 3.654 1.00 95.31 867 ASP A CA 1
ATOM 6726 C C . ASP A 1 867 ? -22.072 14.148 4.342 1.00 95.31 867 ASP A C 1
ATOM 6728 O O . ASP A 1 867 ? -22.322 13.024 4.794 1.00 95.31 867 ASP A O 1
ATOM 6732 N N . PRO A 1 868 ? -22.981 15.142 4.417 1.00 96.81 868 PRO A N 1
ATOM 6733 C CA . PRO A 1 868 ? -24.253 14.995 5.125 1.00 96.81 868 PRO A CA 1
ATOM 6734 C C . PRO A 1 868 ? -25.129 13.825 4.652 1.00 96.81 868 PRO A C 1
ATOM 6736 O O . PRO A 1 868 ? -25.874 13.259 5.459 1.00 96.81 868 PRO A O 1
ATOM 6739 N N . LYS A 1 869 ? -25.052 13.426 3.371 1.00 95.81 869 LYS A N 1
ATOM 6740 C CA . LYS A 1 869 ? -25.792 12.262 2.861 1.00 95.81 869 LYS A CA 1
ATOM 6741 C C . LYS A 1 869 ? -25.219 10.971 3.428 1.00 95.81 869 LYS A C 1
ATOM 6743 O O . LYS A 1 869 ? -25.997 10.099 3.811 1.00 95.81 869 LYS A O 1
ATOM 6748 N N . ARG A 1 870 ? -23.891 10.868 3.541 1.00 96.81 870 ARG A N 1
ATOM 6749 C CA . ARG A 1 870 ? -23.222 9.725 4.177 1.00 96.81 870 ARG A CA 1
ATOM 6750 C C . ARG A 1 870 ? -23.550 9.647 5.669 1.00 96.81 870 ARG A C 1
ATOM 6752 O O . ARG A 1 870 ? -23.936 8.576 6.123 1.00 96.81 870 ARG A O 1
ATOM 6759 N N . ILE A 1 871 ? -23.526 10.769 6.403 1.00 98.38 871 ILE A N 1
ATOM 6760 C CA . ILE A 1 871 ? -23.946 10.812 7.824 1.00 98.38 871 ILE A CA 1
ATOM 6761 C C . ILE A 1 871 ? -25.390 10.308 7.978 1.00 98.38 871 ILE A C 1
ATOM 6763 O O . ILE A 1 871 ? -25.665 9.430 8.795 1.00 98.38 871 ILE A O 1
ATOM 6767 N N . THR A 1 872 ? -26.309 10.820 7.153 1.00 98.38 872 THR A N 1
ATOM 6768 C CA . THR A 1 872 ? -27.716 10.381 7.144 1.00 98.38 872 THR A CA 1
ATOM 6769 C C . THR A 1 872 ? -27.845 8.895 6.812 1.00 98.38 872 THR A C 1
ATOM 6771 O O . THR A 1 872 ? -28.663 8.191 7.401 1.00 98.38 872 THR A O 1
ATOM 6774 N N . GLY A 1 873 ? -27.039 8.403 5.872 1.00 97.94 873 GLY A N 1
ATOM 6775 C CA . GLY A 1 873 ? -26.998 6.996 5.504 1.00 97.94 873 GLY A CA 1
ATOM 6776 C C . GLY A 1 873 ? -26.541 6.097 6.657 1.00 97.94 873 GLY A C 1
ATOM 6777 O O . GLY A 1 873 ? -27.219 5.114 6.936 1.00 97.94 873 GLY A O 1
ATOM 6778 N N . ILE A 1 874 ? -25.476 6.467 7.379 1.00 98.62 874 ILE A N 1
ATOM 6779 C CA . ILE A 1 874 ? -24.999 5.749 8.577 1.00 98.62 874 ILE A CA 1
ATOM 6780 C C . ILE A 1 874 ? -26.074 5.749 9.671 1.00 98.62 874 ILE A C 1
ATOM 6782 O O . ILE A 1 874 ? -26.386 4.697 10.230 1.00 98.62 874 ILE A O 1
ATOM 6786 N N . ALA A 1 875 ? -26.698 6.901 9.941 1.00 98.69 875 ALA A N 1
ATOM 6787 C CA . ALA A 1 875 ? -27.789 7.001 10.910 1.00 98.69 875 ALA A CA 1
ATOM 6788 C C . ALA A 1 875 ? -28.953 6.058 10.553 1.00 98.69 875 ALA A C 1
ATOM 6790 O O . ALA A 1 875 ? -29.436 5.311 11.402 1.00 98.69 875 ALA A O 1
ATOM 6791 N N . LYS A 1 876 ? -29.360 6.019 9.278 1.00 98.31 876 LYS A N 1
ATOM 6792 C CA . LYS A 1 876 ? -30.395 5.093 8.793 1.00 98.31 876 LYS A CA 1
ATOM 6793 C C . LYS A 1 876 ? -29.969 3.630 8.872 1.00 98.31 876 LYS A C 1
ATOM 6795 O O . LYS A 1 876 ? -30.823 2.807 9.189 1.00 98.31 876 LYS A O 1
ATOM 6800 N N . SER A 1 877 ? -28.696 3.306 8.641 1.00 98.31 877 SER A N 1
ATOM 6801 C CA . SER A 1 877 ? -28.169 1.954 8.855 1.00 98.31 877 SER A CA 1
ATOM 6802 C C . SER A 1 877 ? -28.344 1.521 10.313 1.00 98.31 877 SER A C 1
ATOM 6804 O O . SER A 1 877 ? -28.842 0.429 10.573 1.00 98.31 877 SER A O 1
ATOM 6806 N N . ILE A 1 878 ? -28.033 2.398 11.273 1.00 98.75 878 ILE A N 1
ATOM 6807 C CA . ILE A 1 878 ? -28.213 2.119 12.707 1.00 98.75 878 ILE A CA 1
ATOM 6808 C C . ILE A 1 878 ? -29.698 1.931 13.058 1.00 98.75 878 ILE A C 1
ATOM 6810 O O . ILE A 1 878 ? -30.047 0.995 13.774 1.00 98.75 878 ILE A O 1
ATOM 6814 N N . ILE A 1 879 ? -30.586 2.782 12.540 1.00 98.50 879 ILE A N 1
ATOM 6815 C CA . ILE A 1 879 ? -32.019 2.750 12.876 1.00 98.50 879 ILE A CA 1
ATOM 6816 C C . ILE A 1 879 ? -32.732 1.574 12.206 1.00 98.50 879 ILE A C 1
ATOM 6818 O O . ILE A 1 879 ? -33.413 0.802 12.874 1.00 98.50 879 ILE A O 1
ATOM 6822 N N . ASN A 1 880 ? -32.591 1.444 10.887 1.00 97.69 880 ASN A N 1
ATOM 6823 C CA . ASN A 1 880 ? -33.425 0.561 10.075 1.00 97.69 880 ASN A CA 1
ATOM 6824 C C . ASN A 1 880 ? -32.766 -0.798 9.855 1.00 97.69 880 ASN A C 1
ATOM 6826 O O . ASN A 1 880 ? -33.411 -1.825 10.048 1.00 97.69 880 ASN A O 1
ATOM 6830 N N . ASN A 1 881 ? -31.490 -0.814 9.460 1.00 98.38 881 ASN A N 1
ATOM 6831 C CA . ASN A 1 881 ? -30.790 -2.053 9.123 1.00 98.38 881 ASN A CA 1
ATOM 6832 C C . ASN A 1 881 ? -30.367 -2.815 10.387 1.00 98.38 881 ASN A C 1
ATOM 6834 O O . ASN A 1 881 ? -30.535 -4.028 10.438 1.00 98.38 881 ASN A O 1
ATOM 6838 N N . LEU A 1 882 ? -29.898 -2.111 11.425 1.00 98.69 882 LEU A N 1
ATOM 6839 C CA . LEU A 1 882 ? -29.484 -2.696 12.710 1.00 98.69 882 LEU A CA 1
ATOM 6840 C C . LEU A 1 882 ? -30.580 -2.695 13.790 1.00 98.69 882 LEU A C 1
ATOM 6842 O O . LEU A 1 882 ? -30.373 -3.264 14.860 1.00 98.69 882 LEU A O 1
ATOM 6846 N N . LYS A 1 883 ? -31.738 -2.072 13.529 1.00 98.38 883 LYS A N 1
ATOM 6847 C CA . LYS A 1 883 ? -32.872 -1.947 14.469 1.00 98.38 883 LYS A CA 1
ATOM 6848 C C . LYS A 1 883 ? -32.505 -1.295 15.810 1.00 98.38 883 LYS A C 1
ATOM 6850 O O . LYS A 1 883 ? -32.963 -1.731 16.864 1.00 98.38 883 LYS A O 1
ATOM 6855 N N . ALA A 1 884 ? -31.704 -0.233 15.745 1.00 98.00 884 ALA A N 1
ATOM 6856 C CA . ALA A 1 884 ? -31.281 0.606 16.866 1.00 98.00 884 ALA A CA 1
ATOM 6857 C C . ALA A 1 884 ? -30.709 -0.179 18.072 1.00 98.00 884 ALA A C 1
ATOM 6859 O O . ALA A 1 884 ? -31.340 -0.215 19.139 1.00 98.00 884 ALA A O 1
ATOM 6860 N N . PRO A 1 885 ? -29.505 -0.776 17.925 1.00 98.56 885 PRO A N 1
ATOM 6861 C CA . PRO A 1 885 ? -28.855 -1.556 18.978 1.00 98.56 885 PRO A CA 1
ATOM 6862 C C . PRO A 1 885 ? -28.685 -0.773 20.283 1.00 98.56 885 PRO A C 1
ATOM 6864 O O . PRO A 1 885 ? -28.519 0.448 20.268 1.00 98.56 885 PRO A O 1
ATOM 6867 N N . ASP A 1 886 ? -28.668 -1.472 21.415 1.00 98.88 886 ASP A N 1
ATOM 6868 C CA . ASP A 1 886 ? -28.484 -0.869 22.737 1.00 98.88 886 ASP A CA 1
ATOM 6869 C C . ASP A 1 886 ? -27.110 -0.205 22.863 1.00 98.88 886 ASP A C 1
ATOM 6871 O O . ASP A 1 886 ? -26.996 0.875 23.444 1.00 98.88 886 ASP A O 1
ATOM 6875 N N . ILE A 1 887 ? -26.075 -0.834 22.299 1.00 98.88 887 ILE A N 1
ATOM 6876 C CA . ILE A 1 887 ? -24.695 -0.342 22.278 1.00 98.88 887 ILE A CA 1
ATOM 6877 C C . ILE A 1 887 ? -24.127 -0.528 20.868 1.00 98.88 887 ILE A C 1
ATOM 6879 O O . ILE A 1 887 ? -24.267 -1.594 20.272 1.00 98.88 887 ILE A O 1
ATOM 6883 N N . VAL A 1 888 ? -23.443 0.487 20.344 1.00 98.88 888 VAL A N 1
ATOM 6884 C CA . VAL A 1 888 ? -22.673 0.402 19.097 1.00 98.88 888 VAL A CA 1
ATOM 6885 C C . VAL A 1 888 ? -21.244 0.847 19.382 1.00 98.88 888 VAL A C 1
ATOM 6887 O O . VAL A 1 888 ? -21.017 1.979 19.809 1.00 98.88 888 VAL A O 1
ATOM 6890 N N . SER A 1 889 ? -20.279 -0.037 19.143 1.00 98.81 889 SER A N 1
ATOM 6891 C CA . SER A 1 889 ? -18.867 0.323 19.079 1.00 98.81 889 SER A CA 1
ATOM 6892 C C . SER A 1 889 ? -18.559 0.865 17.693 1.00 98.81 889 SER A C 1
ATOM 6894 O O . SER A 1 889 ? -18.673 0.147 16.699 1.00 98.81 889 SER A O 1
ATOM 6896 N N . LEU A 1 890 ? -18.214 2.146 17.645 1.00 98.81 890 LEU A N 1
ATOM 6897 C CA . LEU A 1 890 ? -17.878 2.862 16.428 1.00 98.81 890 LEU A CA 1
ATOM 6898 C C . LEU A 1 890 ? -16.366 2.866 16.244 1.00 98.81 890 LEU A C 1
ATOM 6900 O O . LEU A 1 890 ? -15.617 3.237 17.152 1.00 98.81 890 LEU A O 1
ATOM 6904 N N . ILE A 1 891 ? -15.939 2.462 15.055 1.00 98.50 891 ILE A N 1
ATOM 6905 C CA . ILE A 1 891 ? -14.540 2.413 14.640 1.00 98.50 891 ILE A CA 1
ATOM 6906 C C . ILE A 1 891 ? -14.338 3.425 13.513 1.00 98.50 891 ILE A C 1
ATOM 6908 O O . ILE A 1 891 ? -15.256 3.718 12.747 1.00 98.50 891 ILE A O 1
ATOM 6912 N N . GLU A 1 892 ? -13.133 3.985 13.456 1.00 97.12 892 GLU A N 1
ATOM 6913 C CA . GLU A 1 892 ? -12.767 5.079 12.554 1.00 97.12 892 GLU A CA 1
ATOM 6914 C C . GLU A 1 892 ? -13.444 6.425 12.832 1.00 97.12 892 GLU A C 1
ATOM 6916 O O . GLU A 1 892 ? -13.725 7.204 11.922 1.00 97.12 892 GLU A O 1
ATOM 6921 N N . ILE A 1 893 ? -13.645 6.743 14.113 1.00 98.25 893 ILE A N 1
ATOM 6922 C CA . ILE A 1 893 ? -14.045 8.091 14.522 1.00 98.25 893 ILE A CA 1
ATOM 6923 C C . ILE A 1 893 ? -12.829 9.020 14.491 1.00 98.25 893 ILE A C 1
ATOM 6925 O O . ILE A 1 893 ? -11.790 8.713 15.083 1.00 98.25 893 ILE A O 1
ATOM 6929 N N . GLN A 1 894 ? -12.982 10.159 13.823 1.00 97.62 894 GLN A N 1
ATOM 6930 C CA . GLN A 1 894 ? -12.005 11.239 13.717 1.00 97.62 894 GLN A CA 1
ATOM 6931 C C . GLN A 1 894 ? -12.353 12.441 14.606 1.00 97.62 894 GLN A C 1
ATOM 6933 O O . GLN A 1 894 ? -13.430 12.514 15.212 1.00 97.62 894 GLN A O 1
ATOM 6938 N N . ASP A 1 895 ? -11.427 13.399 14.635 1.00 96.56 895 ASP A N 1
ATOM 6939 C CA . ASP A 1 895 ? -11.539 14.647 15.371 1.00 96.56 895 ASP A CA 1
ATOM 6940 C C . ASP A 1 895 ? -12.695 15.484 14.830 1.00 96.56 895 ASP A C 1
ATOM 6942 O O . ASP A 1 895 ? -13.237 15.251 13.741 1.00 96.56 895 ASP A O 1
ATOM 6946 N N . ASN A 1 896 ? -13.103 16.487 15.599 1.00 97.19 896 ASN A N 1
ATOM 6947 C CA . ASN A 1 896 ? -14.175 17.393 15.209 1.00 97.19 896 ASN A CA 1
ATOM 6948 C C . ASN A 1 896 ? -13.895 18.083 13.866 1.00 97.19 896 ASN A C 1
ATOM 6950 O O . ASN A 1 896 ? -14.832 18.385 13.124 1.00 97.19 896 ASN A O 1
ATOM 6954 N N . ASP A 1 897 ? -12.635 18.341 13.531 1.00 94.31 897 ASP A N 1
ATOM 6955 C CA . ASP A 1 897 ? -12.201 18.962 12.282 1.00 94.31 897 ASP A CA 1
ATOM 6956 C C . ASP A 1 897 ? -11.761 17.960 11.199 1.00 94.31 897 ASP A C 1
ATOM 6958 O O . ASP A 1 897 ? -11.407 18.383 10.093 1.00 94.31 897 ASP A O 1
ATOM 6962 N N . GLY A 1 898 ? -11.925 16.657 11.451 1.00 94.44 898 GLY A N 1
ATOM 6963 C CA . GLY A 1 898 ? -11.687 15.577 10.496 1.00 94.44 898 GLY A CA 1
ATOM 6964 C C . GLY A 1 898 ? -10.213 15.219 10.382 1.00 94.44 898 GLY A C 1
ATOM 6965 O O . GLY A 1 898 ? -9.533 15.093 11.382 1.00 94.44 898 GLY A O 1
ATOM 6966 N N . SER A 1 899 ? -9.709 15.043 9.161 1.00 92.06 899 SER A N 1
ATOM 6967 C CA . SER A 1 899 ? -8.309 14.679 8.902 1.00 92.06 899 SER A CA 1
ATOM 6968 C C . SER A 1 899 ? -7.368 15.889 8.808 1.00 92.06 899 SER A C 1
ATOM 6970 O O . SER A 1 899 ? -6.379 15.848 8.072 1.00 92.06 899 SER A O 1
ATOM 6972 N N . LYS A 1 900 ? -7.726 17.025 9.415 1.00 91.00 900 LYS A N 1
ATOM 6973 C CA . LYS A 1 900 ? -6.860 18.207 9.408 1.00 91.00 900 LYS A CA 1
ATOM 6974 C C . LYS A 1 900 ? -5.800 18.012 10.478 1.00 91.00 900 LYS A C 1
ATOM 6976 O O . LYS A 1 900 ? -6.151 17.828 11.627 1.00 91.00 900 LYS A O 1
ATOM 6981 N N . ASN A 1 901 ? -4.524 18.109 10.112 1.00 87.31 901 ASN A N 1
ATOM 6982 C CA . ASN A 1 901 ? -3.456 18.000 11.100 1.00 87.31 901 ASN A CA 1
ATOM 6983 C C . ASN A 1 901 ? -3.358 19.281 11.947 1.00 87.31 901 ASN A C 1
ATOM 6985 O O . ASN A 1 901 ? -2.669 20.232 11.577 1.00 87.31 901 ASN A O 1
ATOM 6989 N N . THR A 1 902 ? -4.134 19.315 13.028 1.00 88.50 902 THR A N 1
ATOM 6990 C CA . THR A 1 902 ? -4.170 20.363 14.051 1.00 88.50 902 THR A CA 1
ATOM 6991 C C . THR A 1 902 ? -4.057 19.713 15.430 1.00 88.50 902 THR A C 1
ATOM 6993 O O . THR A 1 902 ? -4.190 18.505 15.557 1.00 88.50 902 THR A O 1
ATOM 6996 N N . SER A 1 903 ? -3.886 20.504 16.490 1.00 86.56 903 SER A N 1
ATOM 6997 C CA . SER A 1 903 ? -3.848 19.981 17.865 1.00 86.56 903 SER A CA 1
ATOM 6998 C C . SER A 1 903 ? -5.221 19.567 18.427 1.00 86.56 903 SER A C 1
ATOM 7000 O O . SER A 1 903 ? -5.343 19.266 19.619 1.00 86.56 903 SER A O 1
ATOM 7002 N N . ILE A 1 904 ? -6.284 19.600 17.613 1.00 91.81 904 ILE A N 1
ATOM 7003 C CA . ILE A 1 904 ? -7.635 19.219 18.025 1.00 91.81 904 ILE A CA 1
ATOM 7004 C C . ILE A 1 904 ? -7.739 17.695 18.017 1.00 91.81 904 ILE A C 1
ATOM 7006 O O . ILE A 1 904 ? -7.796 17.078 16.967 1.00 91.81 904 ILE A O 1
ATOM 7010 N N . VAL A 1 905 ? -7.858 17.104 19.206 1.00 94.88 905 VAL A N 1
ATOM 7011 C CA . VAL A 1 905 ? -8.069 15.653 19.386 1.00 94.88 905 VAL A CA 1
ATOM 7012 C C . VAL A 1 905 ? -9.483 15.293 19.871 1.00 94.88 905 VAL A C 1
ATOM 7014 O O . VAL A 1 905 ? -9.789 14.133 20.154 1.00 94.88 905 VAL A O 1
ATOM 7017 N N . ASP A 1 906 ? -10.343 16.300 20.056 1.00 96.62 906 ASP A N 1
ATOM 7018 C CA . ASP A 1 906 ? -11.709 16.120 20.551 1.00 96.62 906 ASP A CA 1
ATOM 7019 C C . ASP A 1 906 ? -12.648 15.652 19.436 1.00 96.62 906 ASP A C 1
ATOM 7021 O O . ASP A 1 906 ? -12.650 16.224 18.348 1.00 96.62 906 ASP A O 1
ATOM 7025 N N . ALA A 1 907 ? -13.495 14.662 19.732 1.00 97.62 907 ALA A N 1
ATOM 7026 C CA . ALA A 1 907 ? -14.480 14.106 18.799 1.00 97.62 907 ALA A CA 1
ATOM 7027 C C . ALA A 1 907 ? -15.943 14.355 19.228 1.00 97.62 907 ALA A C 1
ATOM 7029 O O . ALA A 1 907 ? -16.878 13.789 18.651 1.00 97.62 907 ALA A O 1
ATOM 7030 N N . SER A 1 908 ? -16.184 15.191 20.245 1.00 98.19 908 SER A N 1
ATOM 7031 C CA . SER A 1 908 ? -17.523 15.382 20.819 1.00 98.19 908 SER A CA 1
ATOM 7032 C C . SER A 1 908 ? -18.563 15.895 19.811 1.00 98.19 908 SER A C 1
ATOM 7034 O O . SER A 1 908 ? -19.707 15.432 19.811 1.00 98.19 908 SER A O 1
ATOM 7036 N N . GLN A 1 909 ? -18.181 16.798 18.902 1.00 98.38 909 GLN A N 1
ATOM 7037 C CA . GLN A 1 909 ? -19.056 17.301 17.839 1.00 98.38 909 GLN A CA 1
ATOM 7038 C C . GLN A 1 909 ? -19.279 16.247 16.754 1.00 98.38 909 GLN A C 1
ATOM 7040 O O . GLN A 1 909 ? -20.380 16.170 16.206 1.00 98.38 909 GLN A O 1
ATOM 7045 N N . THR A 1 910 ? -18.274 15.415 16.472 1.00 98.44 910 THR A N 1
ATOM 7046 C CA . THR A 1 910 ? -18.399 14.265 15.567 1.00 98.44 910 THR A CA 1
ATOM 7047 C C . THR A 1 910 ? -19.477 13.296 16.064 1.00 98.44 910 THR A C 1
ATOM 7049 O O . THR A 1 910 ? -20.423 13.008 15.326 1.00 98.44 910 THR A O 1
ATOM 7052 N N . TYR A 1 911 ? -19.421 12.867 17.332 1.00 98.75 911 TYR A N 1
ATOM 7053 C CA . TYR A 1 911 ? -20.470 12.019 17.917 1.00 98.75 911 TYR A CA 1
ATOM 7054 C C . TYR A 1 911 ? -21.822 12.722 17.958 1.00 98.75 911 TYR A C 1
ATOM 7056 O O . TYR A 1 911 ? -22.831 12.139 17.558 1.00 98.75 911 TYR A O 1
ATOM 7064 N N . LYS A 1 912 ? -21.852 13.985 18.407 1.00 98.56 912 LYS A N 1
ATOM 7065 C CA . LYS A 1 912 ? -23.091 14.762 18.480 1.00 98.56 912 LYS A CA 1
ATOM 7066 C C . LYS A 1 912 ? -23.783 14.813 17.122 1.00 98.56 912 LYS A C 1
ATOM 7068 O O . LYS A 1 912 ? -24.983 14.580 17.051 1.00 98.56 912 LYS A O 1
ATOM 7073 N N . LYS A 1 913 ? -23.034 15.046 16.041 1.00 98.62 913 LYS A N 1
ATOM 7074 C CA . LYS A 1 913 ? -23.595 15.136 14.692 1.00 98.62 913 LYS A CA 1
ATOM 7075 C C . LYS A 1 913 ? -24.275 13.836 14.260 1.00 98.62 913 LYS A C 1
ATOM 7077 O O . LYS A 1 913 ? -25.370 13.893 13.703 1.00 98.62 913 LYS A O 1
ATOM 7082 N N . LEU A 1 914 ? -23.663 12.682 14.532 1.00 98.75 914 LEU A N 1
ATOM 7083 C CA . LEU A 1 914 ? -24.272 11.382 14.241 1.00 98.75 914 LEU A CA 1
ATOM 7084 C C . LEU A 1 914 ? -25.529 11.149 15.090 1.00 98.75 914 LEU A C 1
ATOM 7086 O O . LEU A 1 914 ? -26.564 10.774 14.547 1.00 98.75 914 LEU A O 1
ATOM 7090 N N . ILE A 1 915 ? -25.457 11.408 16.398 1.00 98.81 915 ILE A N 1
ATOM 7091 C CA . ILE A 1 915 ? -26.569 11.194 17.336 1.00 98.81 915 ILE A CA 1
ATOM 7092 C C . ILE A 1 915 ? -27.758 12.104 17.015 1.00 98.81 915 ILE A C 1
ATOM 7094 O O . ILE A 1 915 ? -28.885 11.620 16.959 1.00 98.81 915 ILE A O 1
ATOM 7098 N N . ASP A 1 916 ? -27.517 13.393 16.761 1.00 98.62 916 ASP A N 1
ATOM 7099 C CA . ASP A 1 916 ? -28.555 14.330 16.322 1.00 98.62 916 ASP A CA 1
ATOM 7100 C C . ASP A 1 916 ? -29.211 13.811 15.035 1.00 98.62 916 ASP A C 1
ATOM 7102 O O . ASP A 1 916 ? -30.429 13.728 14.951 1.00 98.62 916 ASP A O 1
ATOM 7106 N N . THR A 1 917 ? -28.411 13.349 14.065 1.00 98.75 917 THR A N 1
ATOM 7107 C CA . THR A 1 917 ? -28.939 12.812 12.800 1.00 98.75 917 THR A CA 1
ATOM 7108 C C . THR A 1 917 ? -29.762 11.535 13.011 1.00 98.75 917 THR A C 1
ATOM 7110 O O . THR A 1 917 ? -30.747 11.323 12.305 1.00 98.75 917 THR A O 1
ATOM 7113 N N . ILE A 1 918 ? -29.396 10.685 13.978 1.00 98.75 918 ILE A N 1
ATOM 7114 C CA . ILE A 1 918 ? -30.200 9.517 14.366 1.00 98.75 918 ILE A CA 1
ATOM 7115 C C . ILE A 1 918 ? -31.565 9.972 14.898 1.00 98.75 918 ILE A C 1
ATOM 7117 O O . ILE A 1 918 ? -32.589 9.470 14.439 1.00 98.75 918 ILE A O 1
ATOM 7121 N N . ILE A 1 919 ? -31.589 10.948 15.808 1.00 98.38 919 ILE A N 1
ATOM 7122 C CA . ILE A 1 919 ? -32.825 11.497 16.386 1.00 98.38 919 ILE A CA 1
ATOM 7123 C C . ILE A 1 919 ? -33.693 12.139 15.296 1.00 98.38 919 ILE A C 1
ATOM 7125 O O . ILE A 1 919 ? -34.878 11.825 15.187 1.00 98.38 919 ILE A O 1
ATOM 7129 N N . ASP A 1 920 ? -33.095 12.964 14.437 1.00 98.31 920 ASP A N 1
ATOM 7130 C CA . ASP A 1 920 ? -33.779 13.666 13.345 1.00 98.31 920 ASP A CA 1
ATOM 7131 C C . ASP A 1 920 ? -34.395 12.701 12.313 1.00 98.31 920 ASP A C 1
ATOM 7133 O O . ASP A 1 920 ? -35.337 13.057 11.606 1.00 98.31 920 ASP A O 1
ATOM 7137 N N . ASN A 1 921 ? -33.891 11.464 12.228 1.00 98.19 921 ASN A N 1
ATOM 7138 C CA . ASN A 1 921 ? -34.429 10.403 11.370 1.00 98.19 921 ASN A CA 1
ATOM 7139 C C . ASN A 1 921 ? -35.341 9.412 12.125 1.00 98.19 921 ASN A C 1
ATOM 7141 O O . ASN A 1 921 ? -35.633 8.336 11.602 1.00 98.19 921 ASN A O 1
ATOM 7145 N N . GLY A 1 922 ? -35.808 9.762 13.330 1.00 97.19 922 GLY A N 1
ATOM 7146 C CA . GLY A 1 922 ? -36.767 8.972 14.113 1.00 97.19 922 GLY A CA 1
ATOM 7147 C C . GLY A 1 922 ? -36.151 7.845 14.949 1.00 97.19 922 GLY A C 1
ATOM 7148 O O . GLY A 1 922 ? -36.875 6.971 15.423 1.00 97.19 922 GLY A O 1
ATOM 7149 N N . GLY A 1 923 ? -34.828 7.837 15.119 1.00 97.69 923 GLY A N 1
ATOM 7150 C CA . GLY A 1 923 ? -34.114 6.898 15.981 1.00 97.69 923 GLY A CA 1
ATOM 7151 C C . GLY A 1 923 ? -34.131 7.290 17.464 1.00 97.69 923 GLY A C 1
ATOM 7152 O O . GLY A 1 923 ? -34.508 8.410 17.819 1.00 97.69 923 GLY A O 1
ATOM 7153 N N . PRO A 1 924 ? -33.703 6.386 18.364 1.00 97.19 924 PRO A N 1
ATOM 7154 C CA . PRO A 1 924 ? -33.643 6.680 19.789 1.00 97.19 924 PRO A CA 1
ATOM 7155 C C . PRO A 1 924 ? -32.481 7.617 20.131 1.00 97.19 924 PRO A C 1
ATOM 7157 O O . PRO A 1 924 ? -31.517 7.778 19.380 1.00 97.19 924 PRO A O 1
ATOM 7160 N N . LYS A 1 925 ? -32.548 8.208 21.326 1.00 97.19 925 LYS A N 1
ATOM 7161 C CA . LYS A 1 925 ? -31.472 9.042 21.861 1.00 97.19 925 LYS A CA 1
ATOM 7162 C C . LYS A 1 925 ? -30.312 8.174 22.349 1.00 97.19 925 LYS A C 1
ATOM 7164 O O . LYS A 1 925 ? -30.461 7.392 23.286 1.00 97.19 925 LYS A O 1
ATOM 7169 N N . TYR A 1 926 ? -29.139 8.395 21.771 1.00 98.62 926 TYR A N 1
ATOM 7170 C CA . TYR A 1 926 ? -27.883 7.812 22.233 1.00 98.62 926 TYR A CA 1
ATOM 7171 C C . TYR A 1 926 ? -27.090 8.805 23.099 1.00 98.62 926 TYR A C 1
ATOM 7173 O O . TYR A 1 926 ? -27.190 10.023 22.942 1.00 98.62 926 TYR A O 1
ATOM 7181 N N . LYS A 1 927 ? -26.273 8.279 24.009 1.00 98.12 927 LYS A N 1
ATOM 7182 C CA . LYS A 1 927 ? -25.114 8.960 24.605 1.00 98.12 927 LYS A CA 1
ATOM 7183 C C . LYS A 1 927 ? -23.839 8.381 23.994 1.00 98.12 927 LYS A C 1
ATOM 7185 O O . LYS A 1 927 ? -23.898 7.305 23.409 1.00 98.12 927 LYS A O 1
ATOM 7190 N N . PHE A 1 928 ? -22.700 9.057 24.146 1.00 98.31 928 PHE A N 1
ATOM 7191 C CA . PHE A 1 928 ? -21.406 8.534 23.701 1.00 98.31 928 PHE A CA 1
ATOM 7192 C C . PHE A 1 928 ? -20.380 8.477 24.834 1.00 98.31 928 PHE A C 1
ATOM 7194 O O . PHE A 1 928 ? -20.507 9.188 25.833 1.00 98.31 928 PHE A O 1
ATOM 7201 N N . THR A 1 929 ? -19.369 7.626 24.677 1.00 98.12 929 THR A N 1
ATOM 7202 C CA . THR A 1 929 ? -18.162 7.641 25.502 1.00 98.12 929 THR A CA 1
ATOM 7203 C C . THR A 1 929 ? -16.939 7.171 24.714 1.00 98.12 929 THR A C 1
ATOM 7205 O O . THR A 1 929 ? -17.034 6.287 23.862 1.00 98.12 929 THR A O 1
ATOM 7208 N N . ASP A 1 930 ? -15.800 7.792 24.989 1.00 97.56 930 ASP A N 1
ATOM 7209 C CA . ASP A 1 930 ? -14.520 7.639 24.296 1.00 97.56 930 ASP A CA 1
ATOM 7210 C C . ASP A 1 930 ? -13.387 8.235 25.153 1.00 97.56 930 ASP A C 1
ATOM 7212 O O . ASP A 1 930 ? -13.652 8.814 26.213 1.00 97.56 930 ASP A O 1
ATOM 7216 N N . ILE A 1 931 ? -12.142 8.115 24.685 1.00 97.81 931 ILE A N 1
ATOM 7217 C CA . ILE A 1 931 ? -10.974 8.807 25.247 1.00 97.81 931 ILE A CA 1
ATOM 7218 C C . ILE A 1 931 ? -10.222 9.488 24.103 1.00 97.81 931 ILE A C 1
ATOM 7220 O O . ILE A 1 931 ? -9.730 8.796 23.201 1.00 97.81 931 ILE A O 1
ATOM 7224 N N . ASN A 1 932 ? -10.103 10.818 24.182 1.00 96.38 932 ASN A N 1
ATOM 7225 C CA . ASN A 1 932 ? -9.330 11.625 23.238 1.00 96.38 932 ASN A CA 1
ATOM 7226 C C . ASN A 1 932 ? -7.898 11.075 23.134 1.00 96.38 932 ASN A C 1
ATOM 7228 O O . ASN A 1 932 ? -7.273 10.852 24.171 1.00 96.38 932 ASN A O 1
ATOM 7232 N N . PRO A 1 933 ? -7.385 10.814 21.925 1.00 95.31 933 PRO A N 1
ATOM 7233 C CA . PRO A 1 933 ? -6.003 10.394 21.714 1.00 95.31 933 PRO A CA 1
ATOM 7234 C C . PRO A 1 933 ? -4.967 11.426 22.150 1.00 95.31 933 PRO A C 1
ATOM 7236 O O . PRO A 1 933 ? -5.273 12.599 22.355 1.00 95.31 933 PRO A O 1
ATOM 7239 N N . VAL A 1 934 ? -3.711 10.979 22.233 1.00 93.12 934 VAL A N 1
ATOM 7240 C CA . VAL A 1 934 ? -2.576 11.904 22.141 1.00 93.12 934 VAL A CA 1
ATOM 7241 C C . VAL A 1 934 ? -2.363 12.225 20.667 1.00 93.12 934 VAL A C 1
ATOM 7243 O O . VAL A 1 934 ? -2.315 11.306 19.846 1.00 93.12 934 VAL A O 1
ATOM 7246 N N . ASP A 1 935 ? -2.217 13.512 20.371 1.00 91.75 935 ASP A N 1
ATOM 7247 C CA . ASP A 1 935 ? -2.074 14.037 19.016 1.00 91.75 935 ASP A CA 1
ATOM 7248 C C . ASP A 1 935 ? -0.970 13.319 18.215 1.00 91.75 935 ASP A C 1
ATOM 7250 O O . ASP A 1 935 ? 0.161 13.157 18.687 1.00 91.75 935 ASP A O 1
ATOM 7254 N N . ASP A 1 936 ? -1.337 12.822 17.033 1.00 87.31 936 ASP A N 1
ATOM 7255 C CA . ASP A 1 936 ? -0.529 12.052 16.082 1.00 87.31 936 ASP A CA 1
ATOM 7256 C C . ASP A 1 936 ? 0.160 10.790 16.667 1.00 87.31 936 ASP A C 1
ATOM 7258 O O . ASP A 1 936 ? 1.104 10.239 16.085 1.00 87.31 936 ASP A O 1
ATOM 7262 N N . LYS A 1 937 ? -0.300 10.271 17.818 1.00 89.25 937 LYS A N 1
ATOM 7263 C CA . LYS A 1 937 ? 0.234 9.027 18.424 1.00 89.25 937 LYS A CA 1
ATOM 7264 C C . LYS A 1 937 ? -0.619 7.790 18.180 1.00 89.25 937 LYS A C 1
ATOM 7266 O O . LYS A 1 937 ? -0.100 6.669 18.223 1.00 89.25 937 LYS A O 1
ATOM 7271 N N . ASP A 1 938 ? -1.905 7.971 17.917 1.00 84.06 938 ASP A N 1
ATOM 7272 C CA . ASP A 1 938 ? -2.815 6.885 17.571 1.00 84.06 938 ASP A CA 1
ATOM 7273 C C . ASP A 1 938 ? -2.907 6.844 16.043 1.00 84.06 938 ASP A C 1
ATOM 7275 O O . ASP A 1 938 ? -3.529 7.702 15.424 1.00 84.06 938 ASP A O 1
ATOM 7279 N N . GLY A 1 939 ? -2.182 5.907 15.419 1.00 83.38 939 GLY A N 1
ATOM 7280 C CA . GLY A 1 939 ? -1.997 5.903 13.962 1.00 83.38 939 GLY A CA 1
ATOM 7281 C C . GLY A 1 939 ? -3.306 5.810 13.176 1.00 83.38 939 GLY A C 1
ATOM 7282 O O . GLY A 1 939 ? -4.353 5.473 13.706 1.00 83.38 939 GLY A O 1
ATOM 7283 N N . GLY A 1 940 ? -3.273 6.024 11.870 1.00 84.81 940 GLY A N 1
ATOM 7284 C CA . GLY A 1 940 ? -4.482 6.201 11.065 1.00 84.81 940 GLY A CA 1
ATOM 7285 C C . GLY A 1 940 ? -4.202 7.219 9.974 1.00 84.81 940 GLY A C 1
ATOM 7286 O O . GLY A 1 940 ? -3.049 7.361 9.563 1.00 84.81 940 GLY A O 1
ATOM 7287 N N . ILE A 1 941 ? -5.224 7.937 9.508 1.00 85.31 941 ILE A N 1
ATOM 7288 C CA . ILE A 1 941 ? -4.974 9.103 8.660 1.00 85.31 941 ILE A CA 1
ATOM 7289 C C . ILE A 1 941 ? -4.264 10.189 9.494 1.00 85.31 941 ILE A C 1
ATOM 7291 O O . ILE A 1 941 ? -4.733 10.485 10.598 1.00 85.31 941 ILE A O 1
ATOM 7295 N N . PRO A 1 942 ? -3.146 10.764 9.013 1.00 83.31 942 PRO A N 1
ATOM 7296 C CA . PRO A 1 942 ? -2.454 11.839 9.723 1.00 83.31 942 PRO A CA 1
ATOM 7297 C C . PRO A 1 942 ? -3.396 12.997 10.063 1.00 83.31 942 PRO A C 1
ATOM 7299 O O . PRO A 1 942 ? -4.216 13.378 9.222 1.00 83.31 942 PRO A O 1
ATOM 7302 N N . GLY A 1 943 ? -3.292 13.533 11.282 1.00 86.38 943 GLY A N 1
ATOM 7303 C CA . GLY A 1 943 ? -4.144 14.616 11.768 1.00 86.38 943 GLY A CA 1
ATOM 7304 C C . GLY A 1 943 ? -5.582 14.244 12.131 1.00 86.38 943 GLY A C 1
ATOM 7305 O O . GLY A 1 943 ? -6.284 15.079 12.668 1.00 86.38 943 GLY A O 1
ATOM 7306 N N . GLY A 1 944 ? -6.054 13.029 11.830 1.00 91.25 944 GLY A N 1
ATOM 7307 C CA . GLY A 1 944 ? -7.420 12.614 12.179 1.00 91.25 944 GLY A CA 1
ATOM 7308 C C . GLY A 1 944 ? -7.541 11.856 13.495 1.00 91.25 944 GLY A C 1
ATOM 7309 O O . GLY A 1 944 ? -8.649 11.429 13.825 1.00 91.25 944 GLY A O 1
ATOM 7310 N N . ASN A 1 945 ? -6.412 11.588 14.166 1.00 93.12 945 ASN A N 1
ATOM 7311 C CA . ASN A 1 945 ? -6.291 10.880 15.445 1.00 93.12 945 ASN A CA 1
ATOM 7312 C C . ASN A 1 945 ? -7.293 9.727 15.606 1.00 93.12 945 ASN A C 1
ATOM 7314 O O . ASN A 1 945 ? -8.066 9.680 16.556 1.00 93.12 945 ASN A O 1
ATOM 7318 N N . ILE A 1 946 ? -7.382 8.826 14.627 1.00 94.69 946 ILE A N 1
ATOM 7319 C CA . ILE A 1 946 ? -8.480 7.853 14.557 1.00 94.69 946 ILE A CA 1
ATOM 7320 C C . ILE A 1 946 ? -8.624 7.074 15.876 1.00 94.69 946 ILE A C 1
ATOM 7322 O O . ILE A 1 946 ? -7.638 6.598 16.432 1.00 94.69 946 ILE A O 1
ATOM 7326 N N . ARG A 1 947 ? -9.863 6.897 16.356 1.00 95.81 947 ARG A N 1
ATOM 7327 C CA . ARG A 1 947 ? -10.155 6.177 17.604 1.00 95.81 947 ARG A CA 1
ATOM 7328 C C . ARG A 1 947 ? -11.330 5.210 17.487 1.00 95.81 947 ARG A C 1
ATOM 7330 O O . ARG A 1 947 ? -12.094 5.232 16.519 1.00 95.81 947 ARG A O 1
ATOM 7337 N N . VAL A 1 948 ? -11.467 4.389 18.523 1.00 97.81 948 VAL A N 1
ATOM 7338 C CA . VAL A 1 948 ? -12.669 3.604 18.817 1.00 97.81 948 VAL A CA 1
ATOM 7339 C C . VAL A 1 948 ? -13.448 4.312 19.922 1.00 97.81 948 VAL A C 1
ATOM 7341 O O . VAL A 1 948 ? -12.849 4.849 20.855 1.00 97.81 948 VAL A O 1
ATOM 7344 N N . GLY A 1 949 ? -14.774 4.295 19.845 1.00 98.19 949 GLY A N 1
ATOM 7345 C CA . GLY A 1 949 ? -15.646 4.733 20.933 1.00 98.19 949 GLY A CA 1
ATOM 7346 C C . GLY A 1 949 ? -16.990 4.021 20.913 1.00 98.19 949 GLY A C 1
ATOM 7347 O O . GLY A 1 949 ? -17.232 3.145 20.083 1.00 98.19 949 GLY A O 1
ATOM 7348 N N . PHE A 1 950 ? -17.869 4.377 21.845 1.00 98.81 950 PHE A N 1
ATOM 7349 C CA . PHE A 1 950 ? -19.189 3.766 21.971 1.00 98.81 950 PHE A CA 1
ATOM 7350 C C . PHE A 1 950 ? -20.282 4.821 21.910 1.00 98.81 950 PHE A C 1
ATOM 7352 O O . PHE A 1 950 ? -20.187 5.841 22.592 1.00 98.81 950 PHE A O 1
ATOM 7359 N N . ILE A 1 951 ? -21.360 4.531 21.183 1.00 98.88 951 ILE A N 1
ATOM 7360 C CA . ILE A 1 951 ? -22.667 5.146 21.427 1.00 98.88 951 ILE A CA 1
ATOM 7361 C C . ILE A 1 951 ? -23.588 4.121 22.090 1.00 98.88 951 ILE A C 1
ATOM 7363 O O . ILE A 1 951 ? -23.544 2.938 21.763 1.00 98.88 951 ILE A O 1
ATOM 7367 N N . TYR A 1 952 ? -24.412 4.550 23.041 1.00 98.75 952 TYR A N 1
ATOM 7368 C CA . TYR A 1 952 ? -25.319 3.661 23.769 1.00 98.75 952 TYR A CA 1
ATOM 7369 C C . TYR A 1 952 ? -26.660 4.318 24.114 1.00 98.75 952 TYR A C 1
ATOM 7371 O O . TYR A 1 952 ? -26.742 5.523 24.360 1.00 98.75 952 TYR A O 1
ATOM 7379 N N . ARG A 1 953 ? -27.720 3.512 24.143 1.00 98.38 953 ARG A N 1
ATOM 7380 C CA . ARG A 1 953 ? -29.086 3.906 24.503 1.00 98.38 953 ARG A CA 1
ATOM 7381 C C . ARG A 1 953 ? -29.211 4.080 26.011 1.00 98.38 953 ARG A C 1
ATOM 7383 O O . ARG A 1 953 ? -29.217 3.104 26.760 1.00 98.38 953 ARG A O 1
ATOM 7390 N N . SER A 1 954 ? -29.322 5.324 26.476 1.00 93.12 954 SER A N 1
ATOM 7391 C CA . SER A 1 954 ? -29.369 5.615 27.918 1.00 93.12 954 SER A CA 1
ATOM 7392 C C . SER A 1 954 ? -30.669 5.189 28.607 1.00 93.12 954 SER A C 1
ATOM 7394 O O . SER A 1 954 ? -30.725 5.176 29.830 1.00 93.12 954 SER A O 1
ATOM 7396 N N . ASP A 1 955 ? -31.710 4.874 27.837 1.00 95.75 955 ASP A N 1
ATOM 7397 C CA . ASP A 1 955 ? -32.953 4.252 28.307 1.00 95.75 955 ASP A CA 1
ATOM 7398 C C . ASP A 1 955 ? -32.809 2.740 28.558 1.00 95.75 955 ASP A C 1
ATOM 7400 O O . ASP A 1 955 ? -33.668 2.137 29.196 1.00 95.75 955 ASP A O 1
ATOM 7404 N N . ARG A 1 956 ? -31.723 2.124 28.074 1.00 97.44 956 ARG A N 1
ATOM 7405 C CA . ARG A 1 956 ? -31.500 0.672 28.106 1.00 97.44 956 ARG A CA 1
ATOM 7406 C C . ARG A 1 956 ? -30.312 0.278 28.971 1.00 97.44 956 ARG A C 1
ATOM 7408 O O . ARG A 1 956 ? -30.391 -0.699 29.714 1.00 97.44 956 ARG A O 1
ATOM 7415 N N . VAL A 1 957 ? -29.220 1.036 28.886 1.00 97.81 957 VAL A N 1
ATOM 7416 C CA . VAL A 1 957 ? -27.973 0.769 29.611 1.00 97.81 957 VAL A CA 1
ATOM 7417 C C . VAL A 1 957 ? -27.414 2.026 30.264 1.00 97.81 957 VAL A C 1
ATOM 7419 O O . VAL A 1 957 ? -27.628 3.149 29.804 1.00 97.81 957 VAL A O 1
ATOM 7422 N N . SER A 1 958 ? -26.632 1.828 31.321 1.00 97.00 958 SER A N 1
ATOM 7423 C CA . SER A 1 958 ? -25.836 2.874 31.964 1.00 97.00 958 SER A CA 1
ATOM 7424 C C . SER A 1 958 ? -24.375 2.445 32.067 1.00 97.00 958 SER A C 1
ATOM 7426 O O . SER A 1 958 ? -24.082 1.253 32.133 1.00 97.00 958 SER A O 1
ATOM 7428 N N . LEU A 1 959 ? -23.446 3.401 32.113 1.00 97.62 959 LEU A N 1
ATOM 7429 C CA . LEU A 1 959 ? -22.063 3.102 32.488 1.00 97.62 959 LEU A CA 1
ATOM 7430 C C . LEU A 1 959 ? -22.002 2.760 33.981 1.00 97.62 959 LEU A C 1
ATOM 7432 O O . LEU A 1 959 ? -22.703 3.367 34.792 1.00 97.62 959 LEU A O 1
ATOM 7436 N N . VAL A 1 960 ? -21.175 1.783 34.344 1.00 94.88 960 VAL A N 1
ATOM 7437 C CA . VAL A 1 960 ? -20.872 1.482 35.751 1.00 94.88 960 VAL A CA 1
ATOM 7438 C C . VAL A 1 960 ? -20.052 2.633 36.358 1.00 94.88 960 VAL A C 1
ATOM 7440 O O . VAL A 1 960 ? -19.170 3.175 35.688 1.00 94.88 960 VAL A O 1
ATOM 7443 N N . ASN A 1 961 ? -20.345 2.994 37.617 1.00 88.31 961 ASN A N 1
ATOM 7444 C CA . ASN A 1 961 ? -19.689 4.062 38.395 1.00 88.31 961 ASN A CA 1
ATOM 7445 C C . ASN A 1 961 ? -19.682 5.442 37.708 1.00 88.31 961 ASN A C 1
ATOM 7447 O O . ASN A 1 961 ? -18.648 6.106 37.637 1.00 88.31 961 ASN A O 1
ATOM 7451 N N . ASP A 1 962 ? -20.826 5.851 37.159 1.00 84.19 962 ASP A N 1
ATOM 7452 C CA . ASP A 1 962 ? -21.066 7.166 36.540 1.00 84.19 962 ASP A CA 1
ATOM 7453 C C . ASP A 1 962 ? -20.190 7.521 35.322 1.00 84.19 962 ASP A C 1
ATOM 7455 O O . ASP A 1 962 ? -20.323 8.607 34.759 1.00 84.19 962 ASP A O 1
ATOM 7459 N N . GLY A 1 963 ? -19.348 6.600 34.842 1.00 86.25 963 GLY A N 1
ATOM 7460 C CA . GLY A 1 963 ? -18.613 6.773 33.589 1.00 86.25 963 GLY A CA 1
ATOM 7461 C C . GLY A 1 963 ? -17.448 7.768 33.661 1.00 86.25 963 GLY A C 1
ATOM 7462 O O . GLY A 1 963 ? -17.230 8.536 32.720 1.00 86.25 963 GLY A O 1
ATOM 7463 N N . LYS A 1 964 ? -16.697 7.780 34.770 1.00 91.06 964 LYS A N 1
ATOM 7464 C CA . LYS A 1 964 ? -15.461 8.569 34.870 1.00 91.06 964 LYS A CA 1
ATOM 7465 C C . LYS A 1 964 ? -14.411 8.050 33.875 1.00 91.06 964 LYS A C 1
ATOM 7467 O O . LYS A 1 964 ? -13.799 7.010 34.117 1.00 91.06 964 LYS A O 1
ATOM 7472 N N . LYS A 1 965 ? -14.198 8.794 32.785 1.00 95.62 965 LYS A N 1
ATOM 7473 C CA . LYS A 1 965 ? -13.209 8.502 31.732 1.00 95.62 965 LYS A CA 1
ATOM 7474 C C . LYS A 1 965 ? -11.778 8.469 32.287 1.00 95.62 965 LYS A C 1
ATOM 7476 O O . LYS A 1 965 ? -11.445 9.274 33.156 1.00 95.62 965 LYS A O 1
ATOM 7481 N N . GLY A 1 966 ? -10.957 7.561 31.762 1.00 95.81 966 GLY A N 1
ATOM 7482 C CA . GLY A 1 966 ? -9.505 7.557 31.970 1.00 95.81 966 GLY A CA 1
ATOM 7483 C C . GLY A 1 966 ? -8.756 8.516 31.042 1.00 95.81 966 GLY A C 1
ATOM 7484 O O . GLY A 1 966 ? -9.333 9.054 30.094 1.00 95.81 966 GLY A O 1
ATOM 7485 N N . ASP A 1 967 ? -7.457 8.675 31.293 1.00 94.06 967 ASP A N 1
ATOM 7486 C CA . ASP A 1 967 ? -6.563 9.506 30.476 1.00 94.06 967 ASP A CA 1
ATOM 7487 C C . ASP A 1 967 ? -6.008 8.760 29.240 1.00 94.06 967 ASP A C 1
ATOM 7489 O O . ASP A 1 967 ? -5.905 7.528 29.243 1.00 94.06 967 ASP A O 1
ATOM 7493 N N . PRO A 1 968 ? -5.582 9.472 28.173 1.00 95.25 968 PRO A N 1
ATOM 7494 C CA . PRO A 1 968 ? -5.044 8.860 26.949 1.00 95.25 968 PRO A CA 1
ATOM 7495 C C . PRO A 1 968 ? -3.854 7.914 27.153 1.00 95.25 968 PRO A C 1
ATOM 7497 O O . PRO A 1 968 ? -3.642 7.015 26.335 1.00 95.25 968 PRO A O 1
ATOM 7500 N N . THR A 1 969 ? -3.071 8.129 28.212 1.00 95.50 969 THR A N 1
ATOM 7501 C CA . THR A 1 969 ? -1.854 7.374 28.548 1.00 95.50 969 THR A CA 1
ATOM 7502 C C . THR A 1 969 ? -2.013 6.509 29.802 1.00 95.50 969 THR A C 1
ATOM 7504 O O . THR A 1 969 ? -1.108 5.742 30.138 1.00 95.50 969 THR A O 1
ATOM 7507 N N . GLU A 1 970 ? -3.160 6.580 30.485 1.00 96.50 970 GLU A N 1
ATOM 7508 C CA . GLU A 1 970 ? -3.443 5.770 31.667 1.00 96.50 970 GLU A CA 1
ATOM 7509 C C . GLU A 1 970 ? -3.862 4.352 31.259 1.00 96.50 970 GLU A C 1
ATOM 7511 O O . GLU A 1 970 ? -4.756 4.145 30.438 1.00 96.50 970 GLU A O 1
ATOM 7516 N N . SER A 1 971 ? -3.227 3.348 31.867 1.00 97.62 971 SER A N 1
ATOM 7517 C CA . SER A 1 971 ? -3.660 1.956 31.724 1.00 97.62 971 SER A CA 1
ATOM 7518 C C . SER A 1 971 ? -4.811 1.659 32.678 1.00 97.62 971 SER A C 1
ATOM 7520 O O . SER A 1 971 ? -4.637 1.724 33.898 1.00 97.62 971 SER A O 1
ATOM 7522 N N . VAL A 1 972 ? -5.956 1.259 32.129 1.00 98.25 972 VAL A N 1
ATOM 7523 C CA . VAL A 1 972 ? -7.096 0.776 32.916 1.00 98.25 972 VAL A CA 1
ATOM 7524 C C . VAL A 1 972 ? -6.749 -0.511 33.668 1.00 98.25 972 VAL A C 1
ATOM 7526 O O . VAL A 1 972 ? -6.000 -1.358 33.177 1.00 98.25 972 VAL A O 1
ATOM 7529 N N . LYS A 1 973 ? -7.300 -0.666 34.873 1.00 97.44 973 LYS A N 1
ATOM 7530 C CA . LYS A 1 973 ? -7.104 -1.837 35.738 1.00 97.44 973 LYS A CA 1
ATOM 7531 C C . LYS A 1 973 ? -8.447 -2.428 36.144 1.00 97.44 973 LYS A C 1
ATOM 7533 O O . LYS A 1 973 ? -9.454 -1.724 36.163 1.00 97.44 973 LYS A O 1
ATOM 7538 N N . ILE A 1 974 ? -8.436 -3.701 36.533 1.00 97.31 974 ILE A N 1
ATOM 7539 C CA . ILE A 1 974 ? -9.572 -4.332 37.210 1.00 97.31 974 ILE A CA 1
ATOM 7540 C C . ILE A 1 974 ? -9.400 -4.170 38.719 1.00 97.31 974 ILE A C 1
ATOM 7542 O O . ILE A 1 974 ? -8.362 -4.530 39.278 1.00 97.31 974 ILE A O 1
ATOM 7546 N N . VAL A 1 975 ? -10.413 -3.612 39.373 1.00 94.31 975 VAL A N 1
ATOM 7547 C CA . VAL A 1 975 ? -10.470 -3.392 40.822 1.00 94.31 975 VAL A CA 1
ATOM 7548 C C . VAL A 1 975 ? -11.637 -4.173 41.422 1.00 94.31 975 VAL A C 1
ATOM 7550 O O . VAL A 1 975 ? -12.638 -4.412 40.755 1.00 94.31 975 VAL A O 1
ATOM 7553 N N . GLY A 1 976 ? -11.519 -4.586 42.685 1.00 91.19 976 GLY A N 1
ATOM 7554 C CA . GLY A 1 976 ? -12.503 -5.465 43.330 1.00 91.19 976 GLY A CA 1
ATOM 7555 C C . GLY A 1 976 ? -12.334 -6.946 42.963 1.00 91.19 976 GLY A C 1
ATOM 7556 O O . GLY A 1 976 ? -11.345 -7.342 42.346 1.00 91.19 976 GLY A O 1
ATOM 7557 N N . LYS A 1 977 ? -13.282 -7.782 43.403 1.00 86.31 977 LYS A N 1
ATOM 7558 C CA . LYS A 1 977 ? -13.320 -9.235 43.147 1.00 86.31 977 LYS A CA 1
ATOM 7559 C C . LYS A 1 977 ? -14.763 -9.731 43.035 1.00 86.31 977 LYS A C 1
ATOM 7561 O O . LYS A 1 977 ? -15.668 -9.162 43.651 1.00 86.31 977 LYS A O 1
ATOM 7566 N N . ASN A 1 978 ? -14.965 -10.828 42.311 1.00 84.31 978 ASN A N 1
ATOM 7567 C CA . ASN A 1 978 ? -16.264 -11.450 42.051 1.00 84.31 978 ASN A CA 1
ATOM 7568 C C . ASN A 1 978 ? -17.266 -10.401 41.530 1.00 84.31 978 ASN A C 1
ATOM 7570 O O . ASN A 1 978 ? -16.920 -9.581 40.684 1.00 84.31 978 ASN A O 1
ATOM 7574 N N . ALA A 1 979 ? -18.479 -10.356 42.079 1.00 81.88 979 ALA A N 1
ATOM 7575 C CA . ALA A 1 979 ? -19.513 -9.382 41.727 1.00 81.88 979 ALA A CA 1
ATOM 7576 C C . ALA A 1 979 ? -19.094 -7.898 41.866 1.00 81.88 979 ALA A C 1
ATOM 7578 O O . ALA A 1 979 ? -19.653 -7.018 41.198 1.00 81.88 979 ALA A O 1
ATOM 7579 N N . THR A 1 980 ? -18.107 -7.595 42.720 1.00 86.56 980 THR A N 1
ATOM 7580 C CA . THR A 1 980 ? -17.600 -6.223 42.907 1.00 86.56 980 THR A CA 1
ATOM 7581 C C . THR A 1 980 ? -16.478 -5.859 41.938 1.00 86.56 980 THR A C 1
ATOM 7583 O O . THR A 1 980 ? -16.062 -4.702 41.936 1.00 86.56 980 THR A O 1
ATOM 7586 N N . ALA A 1 981 ? -16.005 -6.798 41.107 1.00 91.62 981 ALA A N 1
ATOM 7587 C CA . ALA A 1 981 ? -15.032 -6.504 40.060 1.00 91.62 981 ALA A CA 1
ATOM 7588 C C . ALA A 1 981 ? -15.588 -5.436 39.100 1.00 91.62 981 ALA A C 1
ATOM 7590 O O . ALA A 1 981 ? -16.751 -5.517 38.695 1.00 91.62 981 ALA A O 1
ATOM 7591 N N . HIS A 1 982 ? -14.782 -4.419 38.798 1.00 95.31 982 HIS A N 1
ATOM 7592 C CA . HIS A 1 982 ? -15.119 -3.316 37.893 1.00 95.31 982 HIS A CA 1
ATOM 7593 C C . HIS A 1 982 ? -13.852 -2.637 37.348 1.00 95.31 982 HIS A C 1
ATOM 7595 O O . HIS A 1 982 ? -12.741 -2.903 37.819 1.00 95.31 982 HIS A O 1
ATOM 7601 N N . LEU A 1 983 ? -14.007 -1.764 36.351 1.00 98.06 983 LEU A N 1
ATOM 7602 C CA . LEU A 1 983 ? -12.900 -0.965 35.809 1.00 98.06 983 LEU A CA 1
ATOM 7603 C C . LEU A 1 983 ? -12.481 0.166 36.765 1.00 98.06 983 LEU A C 1
ATOM 7605 O O . LEU A 1 983 ? -13.328 0.837 37.347 1.00 98.06 983 LEU A O 1
ATOM 7609 N N . SER A 1 984 ? -11.178 0.447 36.868 1.00 96.75 984 SER A N 1
ATOM 7610 C CA . SER A 1 984 ? -10.656 1.588 37.644 1.00 96.75 984 SER A CA 1
ATOM 7611 C C . SER A 1 984 ? -11.109 2.952 37.105 1.00 96.75 984 SER A C 1
ATOM 7613 O O . SER A 1 984 ? -11.273 3.898 37.873 1.00 96.75 984 SER A O 1
ATOM 7615 N N . VAL A 1 985 ? -11.308 3.034 35.789 1.00 97.38 985 VAL A N 1
ATOM 7616 C CA . VAL A 1 985 ? -11.851 4.166 35.026 1.00 97.38 985 VAL A CA 1
ATOM 7617 C C . VAL A 1 985 ? -12.725 3.601 33.905 1.00 97.38 985 VAL A C 1
ATOM 7619 O O . VAL A 1 985 ? -12.417 2.539 33.364 1.00 97.38 985 VAL A O 1
ATOM 7622 N N . ASN A 1 986 ? -13.831 4.264 33.573 1.00 97.81 986 ASN A N 1
ATOM 7623 C CA . ASN A 1 986 ? -14.831 3.746 32.643 1.00 97.81 986 ASN A CA 1
ATOM 7624 C C . ASN A 1 986 ? -15.349 4.845 31.697 1.00 97.81 986 ASN A C 1
ATOM 7626 O O . ASN A 1 986 ? -16.109 5.705 32.136 1.00 97.81 986 ASN A O 1
ATOM 7630 N N . PRO A 1 987 ? -15.015 4.818 30.397 1.00 98.19 987 PRO A N 1
ATOM 7631 C CA . PRO A 1 987 ? -14.130 3.871 29.731 1.00 98.19 987 PRO A CA 1
ATOM 7632 C C . PRO A 1 987 ? -12.660 4.062 30.125 1.00 98.19 987 PRO A C 1
ATOM 7634 O O . PRO A 1 987 ? -12.275 5.091 30.684 1.00 98.19 987 PRO A O 1
ATOM 7637 N N . GLY A 1 988 ? -11.838 3.075 29.777 1.00 98.19 988 GLY A N 1
ATOM 7638 C CA . GLY A 1 988 ? -10.389 3.091 29.959 1.00 98.19 988 GLY A CA 1
ATOM 7639 C C . GLY A 1 988 ? -9.644 2.484 28.769 1.00 98.19 988 GLY A C 1
ATOM 7640 O O . GLY A 1 988 ? -10.209 1.693 28.011 1.00 98.19 988 GLY A O 1
ATOM 7641 N N . ARG A 1 989 ? -8.368 2.848 28.587 1.00 98.19 989 ARG A N 1
ATOM 7642 C CA . ARG A 1 989 ? -7.499 2.283 27.540 1.00 98.19 989 ARG A CA 1
ATOM 7643 C C . ARG A 1 989 ? -6.686 1.107 28.080 1.00 98.19 989 ARG A C 1
ATOM 7645 O O . ARG A 1 989 ? -6.124 1.179 29.173 1.00 98.19 989 ARG A O 1
ATOM 7652 N N . ILE A 1 990 ? -6.591 0.030 27.303 1.00 98.56 990 ILE A N 1
ATOM 7653 C CA . ILE A 1 990 ? -5.800 -1.154 27.667 1.00 98.56 990 ILE A CA 1
ATOM 7654 C C . ILE A 1 990 ? -4.340 -0.908 27.283 1.00 98.56 990 ILE A C 1
ATOM 7656 O O . ILE A 1 990 ? -4.007 -0.885 26.101 1.00 98.56 990 ILE A O 1
ATOM 7660 N N . ALA A 1 991 ? -3.480 -0.732 28.290 1.00 97.81 991 ALA A N 1
ATOM 7661 C CA . ALA A 1 991 ? -2.031 -0.566 28.142 1.00 97.81 991 ALA A CA 1
ATOM 7662 C C . ALA A 1 991 ? -1.607 0.402 27.004 1.00 97.81 991 ALA A C 1
ATOM 7664 O O . ALA A 1 991 ? -0.825 0.014 26.133 1.00 97.81 991 ALA A O 1
ATOM 7665 N N . PRO A 1 992 ? -2.095 1.662 26.982 1.00 96.75 992 PRO A N 1
ATOM 7666 C CA . PRO A 1 992 ? -1.932 2.573 25.842 1.00 96.75 992 PRO A CA 1
ATOM 7667 C C . PRO A 1 992 ? -0.482 2.968 25.521 1.00 96.75 992 PRO A C 1
ATOM 7669 O O . PRO A 1 992 ? -0.228 3.476 24.433 1.00 96.75 992 PRO A O 1
ATOM 7672 N N . THR A 1 993 ? 0.464 2.743 26.436 1.00 95.75 993 THR A N 1
ATOM 7673 C CA . THR A 1 993 ? 1.901 3.010 26.249 1.00 95.75 993 THR A CA 1
ATOM 7674 C C . THR A 1 993 ? 2.708 1.770 25.847 1.00 95.75 993 THR A C 1
ATOM 7676 O O . THR A 1 993 ? 3.927 1.852 25.721 1.00 95.75 993 THR A O 1
ATOM 7679 N N . ASN A 1 994 ? 2.064 0.612 25.664 1.00 97.75 994 ASN A N 1
ATOM 7680 C CA . ASN A 1 994 ? 2.736 -0.616 25.243 1.00 97.75 994 ASN A CA 1
ATOM 7681 C C . ASN A 1 994 ? 3.179 -0.530 23.769 1.00 97.75 994 ASN A C 1
ATOM 7683 O O . ASN A 1 994 ? 2.400 -0.096 22.919 1.00 97.75 994 ASN A O 1
ATOM 7687 N N . GLU A 1 995 ? 4.390 -1.011 23.460 1.00 95.94 995 GLU A N 1
ATOM 7688 C CA . GLU A 1 995 ? 4.965 -1.032 22.101 1.00 95.94 995 GLU A CA 1
ATOM 7689 C C . GLU A 1 995 ? 4.071 -1.725 21.060 1.00 95.94 995 GLU A C 1
ATOM 7691 O O . GLU A 1 995 ? 4.085 -1.365 19.886 1.00 95.94 995 GLU A O 1
ATOM 7696 N N . ALA A 1 996 ? 3.225 -2.674 21.478 1.00 96.81 996 ALA A N 1
ATOM 7697 C CA . ALA A 1 996 ? 2.259 -3.327 20.601 1.00 96.81 996 ALA A CA 1
ATOM 7698 C C . ALA A 1 996 ? 1.349 -2.313 19.889 1.00 96.81 996 ALA A C 1
ATOM 7700 O O . ALA A 1 996 ? 0.918 -2.543 18.759 1.00 96.81 996 ALA A O 1
ATOM 7701 N N . PHE A 1 997 ? 1.076 -1.175 20.529 1.00 96.00 997 PHE A N 1
ATOM 7702 C CA . PHE A 1 997 ? 0.216 -0.127 20.000 1.00 96.00 997 PHE A CA 1
ATOM 7703 C C . PHE A 1 997 ? 0.967 1.094 19.448 1.00 96.00 997 PHE A C 1
ATOM 7705 O O . PHE A 1 997 ? 0.360 2.145 19.209 1.00 96.00 997 PHE A O 1
ATOM 7712 N N . GLU A 1 998 ? 2.278 0.990 19.236 1.00 90.81 998 GLU A N 1
ATOM 7713 C CA . GLU A 1 998 ? 3.044 2.050 18.586 1.00 90.81 998 GLU A CA 1
ATOM 7714 C C . GLU A 1 998 ? 2.472 2.332 17.184 1.00 90.81 998 GLU A C 1
ATOM 7716 O O . GLU A 1 998 ? 2.112 1.411 16.444 1.00 90.81 998 GLU A O 1
ATOM 7721 N N . HIS A 1 999 ? 2.276 3.616 16.865 1.00 87.12 999 HIS A N 1
ATOM 7722 C CA . HIS A 1 999 ? 1.662 4.088 15.614 1.00 87.12 999 HIS A CA 1
ATOM 7723 C C . HIS A 1 999 ? 0.353 3.372 15.215 1.00 87.12 999 HIS A C 1
ATOM 7725 O O . HIS A 1 999 ? 0.048 3.204 14.035 1.00 87.12 999 HIS A O 1
ATOM 7731 N N . SER A 1 1000 ? -0.458 2.958 16.191 1.00 92.69 1000 SER A N 1
ATOM 7732 C CA . SER A 1 1000 ? -1.740 2.278 15.963 1.00 92.69 1000 SER A CA 1
ATOM 7733 C C . SER A 1 1000 ? -2.775 2.645 17.029 1.00 92.69 1000 SER A C 1
ATOM 7735 O O . SER A 1 1000 ? -2.452 3.274 18.042 1.00 92.69 1000 SER A O 1
ATOM 7737 N N . ARG A 1 1001 ? -4.048 2.321 16.771 1.00 95.50 1001 ARG A N 1
ATOM 7738 C CA . ARG A 1 1001 ? -5.171 2.687 17.644 1.00 95.50 1001 ARG A CA 1
ATOM 7739 C C . ARG A 1 1001 ? -5.079 1.925 18.963 1.00 95.50 1001 ARG A C 1
ATOM 7741 O O . ARG A 1 1001 ? -4.752 0.740 18.981 1.00 95.50 1001 ARG A O 1
ATOM 7748 N N . LYS A 1 1002 ? -5.389 2.602 20.071 1.00 96.50 1002 LYS A N 1
ATOM 7749 C CA . LYS A 1 1002 ? -5.423 1.979 21.401 1.00 96.50 1002 LYS A CA 1
ATOM 7750 C C . LYS A 1 1002 ? -6.776 1.313 21.633 1.00 96.50 1002 LYS A C 1
ATOM 7752 O O . LYS A 1 1002 ? -7.811 1.876 21.284 1.00 96.50 1002 LYS A O 1
ATOM 7757 N N . SER A 1 1003 ? -6.760 0.130 22.242 1.00 98.25 1003 SER A N 1
ATOM 7758 C CA . SER A 1 1003 ? -7.989 -0.609 22.560 1.00 98.25 1003 SER A CA 1
ATOM 7759 C C . SER A 1 1003 ? -8.724 0.055 23.724 1.00 98.25 1003 SER A C 1
ATOM 7761 O O . SER A 1 1003 ? -8.102 0.402 24.734 1.00 98.25 1003 SER A O 1
ATOM 7763 N N . LEU A 1 1004 ? -10.040 0.223 23.589 1.00 98.69 1004 LEU A N 1
ATOM 7764 C CA . LEU A 1 1004 ? -10.897 0.897 24.566 1.00 98.69 1004 LEU A CA 1
ATOM 7765 C C . LEU A 1 1004 ? -11.822 -0.123 25.230 1.00 98.69 1004 LEU A C 1
ATOM 7767 O O . LEU A 1 1004 ? -12.516 -0.863 24.540 1.00 98.69 1004 LEU A O 1
ATOM 7771 N N . VAL A 1 1005 ? -11.884 -0.135 26.558 1.00 98.81 1005 VAL A N 1
ATOM 7772 C CA . VAL A 1 1005 ? -12.860 -0.936 27.306 1.00 98.81 1005 VAL A CA 1
ATOM 7773 C C . VAL A 1 1005 ? -13.857 -0.035 28.019 1.00 98.81 1005 VAL A C 1
ATOM 7775 O O . VAL A 1 1005 ? -13.478 0.966 28.626 1.00 98.81 1005 VAL A O 1
ATOM 7778 N N . ALA A 1 1006 ? -15.133 -0.401 27.953 1.00 98.69 1006 ALA A N 1
ATOM 7779 C CA . ALA A 1 1006 ? -16.209 0.205 28.723 1.00 98.69 1006 ALA A CA 1
ATOM 7780 C C . ALA A 1 1006 ? -17.007 -0.878 29.459 1.00 98.69 1006 ALA A C 1
ATOM 7782 O O . ALA A 1 1006 ? -17.194 -1.986 28.954 1.00 98.69 1006 ALA A O 1
ATOM 7783 N N . GLU A 1 1007 ? -17.486 -0.551 30.653 1.00 98.12 1007 GLU A N 1
ATOM 7784 C CA . GLU A 1 1007 ? -18.307 -1.435 31.477 1.00 98.12 1007 GLU A CA 1
ATOM 7785 C C . GLU A 1 1007 ? -19.733 -0.886 31.569 1.00 98.12 1007 GLU A C 1
ATOM 7787 O O . GLU A 1 1007 ? -19.961 0.231 32.051 1.00 98.12 1007 GLU A O 1
ATOM 7792 N N . PHE A 1 1008 ? -20.699 -1.675 31.107 1.00 98.31 1008 PHE A N 1
ATOM 7793 C CA . PHE A 1 1008 ? -22.109 -1.297 31.068 1.00 98.31 1008 PHE A CA 1
ATOM 7794 C C . PHE A 1 1008 ? -22.933 -2.127 32.043 1.00 98.31 1008 PHE A C 1
ATOM 7796 O O . PHE A 1 1008 ? -22.692 -3.318 32.227 1.00 98.31 1008 PHE A O 1
ATOM 7803 N N . ASN A 1 1009 ? -23.947 -1.496 32.625 1.00 96.44 1009 ASN A N 1
ATOM 7804 C CA . ASN A 1 1009 ? -24.996 -2.138 33.395 1.00 96.44 1009 ASN A CA 1
ATOM 7805 C C . ASN A 1 1009 ? -26.273 -2.223 32.551 1.00 96.44 1009 ASN A C 1
ATOM 7807 O O . ASN A 1 1009 ? -26.805 -1.202 32.109 1.00 96.44 1009 ASN A O 1
ATOM 7811 N N . PHE A 1 1010 ? -26.780 -3.439 32.372 1.00 97.19 1010 PHE A N 1
ATOM 7812 C CA . PHE A 1 1010 ? -28.045 -3.738 31.709 1.00 97.19 1010 PHE A CA 1
ATOM 7813 C C . PHE A 1 1010 ? -28.913 -4.555 32.665 1.00 97.19 1010 PHE A C 1
ATOM 7815 O O . PHE A 1 1010 ? -28.542 -5.662 33.053 1.00 97.19 1010 PHE A O 1
ATOM 7822 N N . LYS A 1 1011 ? -30.050 -3.994 33.094 1.00 93.31 1011 LYS A N 1
ATOM 7823 C CA . LYS A 1 1011 ? -30.977 -4.632 34.053 1.00 93.31 1011 LYS A CA 1
ATOM 7824 C C . LYS A 1 1011 ? -30.289 -5.219 35.304 1.00 93.31 1011 LYS A C 1
ATOM 7826 O O . LYS A 1 1011 ? -30.632 -6.304 35.765 1.00 93.31 1011 LYS A O 1
ATOM 7831 N N . GLY A 1 1012 ? -29.302 -4.503 35.849 1.00 90.56 1012 GLY A N 1
ATOM 7832 C CA . GLY A 1 1012 ? -28.562 -4.914 37.052 1.00 90.56 1012 GLY A CA 1
ATOM 7833 C C . GLY A 1 1012 ? -27.429 -5.916 36.804 1.00 90.56 1012 GLY A C 1
ATOM 7834 O O . GLY A 1 1012 ? -26.810 -6.378 37.761 1.00 90.56 1012 GLY A O 1
ATOM 7835 N N . GLN A 1 1013 ? -27.151 -6.269 35.547 1.00 93.31 1013 GLN A N 1
ATOM 7836 C CA . GLN A 1 1013 ? -26.058 -7.157 35.165 1.00 93.31 1013 GLN A CA 1
ATOM 7837 C C . GLN A 1 1013 ? -24.973 -6.378 34.427 1.00 93.31 1013 GLN A C 1
ATOM 7839 O O . GLN A 1 1013 ? -25.262 -5.580 33.534 1.00 93.31 1013 GLN A O 1
ATOM 7844 N N . LYS A 1 1014 ? -23.716 -6.626 34.802 1.00 95.25 1014 LYS A N 1
ATOM 7845 C CA . LYS A 1 1014 ? -22.554 -5.953 34.217 1.00 95.25 1014 LYS A CA 1
ATOM 7846 C C . LYS A 1 1014 ? -22.029 -6.702 32.994 1.00 95.25 1014 LYS A C 1
ATOM 7848 O O . LYS A 1 1014 ? -22.123 -7.933 32.927 1.00 95.25 1014 LYS A O 1
ATOM 7853 N N . VAL A 1 1015 ? -21.444 -5.968 32.056 1.00 98.00 1015 VAL A N 1
ATOM 7854 C CA . VAL A 1 1015 ? -20.700 -6.506 30.911 1.00 98.00 1015 VAL A CA 1
ATOM 7855 C C . VAL A 1 1015 ? -19.518 -5.600 30.575 1.00 98.00 1015 VAL A C 1
ATOM 7857 O O . VAL A 1 1015 ? -19.673 -4.382 30.483 1.00 98.00 1015 VAL A O 1
ATOM 7860 N N . PHE A 1 1016 ? -18.344 -6.200 30.385 1.00 98.69 1016 PHE A N 1
ATOM 7861 C CA . PHE A 1 1016 ? -17.157 -5.529 29.858 1.00 98.69 1016 PHE A CA 1
ATOM 7862 C C . PHE A 1 1016 ? -17.172 -5.631 28.335 1.00 98.69 1016 PHE A C 1
ATOM 7864 O O . PHE A 1 1016 ? -17.248 -6.734 27.795 1.00 98.69 1016 PHE A O 1
ATOM 7871 N N . ILE A 1 1017 ? -17.088 -4.500 27.639 1.00 98.88 1017 ILE A N 1
ATOM 7872 C CA . ILE A 1 1017 ? -17.031 -4.448 26.176 1.00 98.88 1017 ILE A CA 1
ATOM 7873 C C . ILE A 1 1017 ? -15.711 -3.801 25.771 1.00 98.88 1017 ILE A C 1
ATOM 7875 O O . ILE A 1 1017 ? -15.461 -2.640 26.091 1.00 98.88 1017 ILE A O 1
ATOM 7879 N N . ILE A 1 1018 ? -14.870 -4.561 25.074 1.00 98.94 1018 ILE A N 1
ATOM 7880 C CA . ILE A 1 1018 ? -13.561 -4.142 24.574 1.00 98.94 1018 ILE A CA 1
ATOM 7881 C C . ILE A 1 1018 ? -13.690 -3.886 23.071 1.00 98.94 1018 ILE A C 1
ATOM 7883 O O . ILE A 1 1018 ? -13.865 -4.827 22.298 1.00 98.94 1018 ILE A O 1
ATOM 7887 N N . GLY A 1 1019 ? -13.621 -2.616 22.675 1.00 98.75 1019 GLY A N 1
ATOM 7888 C CA . GLY A 1 1019 ? -13.627 -2.162 21.289 1.00 98.75 1019 GLY A CA 1
ATOM 7889 C C . GLY A 1 1019 ? -12.206 -1.997 20.753 1.00 98.75 1019 GLY A C 1
ATOM 7890 O O . GLY A 1 1019 ? -11.364 -1.347 21.380 1.00 98.75 1019 GLY A O 1
ATOM 7891 N N . ASN A 1 1020 ? -11.948 -2.577 19.583 1.00 98.75 1020 ASN A N 1
ATOM 7892 C CA . ASN A 1 1020 ? -10.616 -2.675 18.996 1.00 98.75 1020 ASN A CA 1
ATOM 7893 C C . ASN A 1 1020 ? -10.595 -2.148 17.559 1.00 98.75 1020 ASN A C 1
ATOM 7895 O O . ASN A 1 1020 ? -11.579 -2.241 16.828 1.00 98.75 1020 ASN A O 1
ATOM 7899 N N . HIS A 1 1021 ? -9.441 -1.619 17.166 1.00 98.12 1021 HIS A N 1
ATOM 7900 C CA . HIS A 1 1021 ? -9.092 -1.352 15.777 1.00 98.12 1021 HIS A CA 1
ATOM 7901 C C . HIS A 1 1021 ? -7.600 -1.663 15.611 1.00 98.12 1021 HIS A C 1
ATOM 7903 O O . HIS A 1 1021 ? -6.753 -0.804 15.847 1.00 98.12 1021 HIS A O 1
ATOM 7909 N N . LEU A 1 1022 ? -7.262 -2.912 15.292 1.00 98.00 1022 LEU A N 1
ATOM 7910 C CA . LEU A 1 1022 ? -5.861 -3.348 15.247 1.00 98.00 1022 LEU A CA 1
ATOM 7911 C C . LEU A 1 1022 ? -5.118 -2.757 14.040 1.00 98.00 1022 LEU A C 1
ATOM 7913 O O . LEU A 1 1022 ? -5.729 -2.167 13.146 1.00 98.00 1022 LEU A O 1
ATOM 7917 N N . CYS A 1 1023 ? -3.785 -2.863 14.023 1.00 95.44 1023 CYS A N 1
ATOM 7918 C CA . CYS A 1 1023 ? -3.002 -2.302 12.924 1.00 95.44 1023 CYS A CA 1
ATOM 7919 C C . CYS A 1 1023 ? -3.352 -2.959 11.573 1.00 95.44 1023 CYS A C 1
ATOM 7921 O O . CYS A 1 1023 ? -3.561 -4.172 11.470 1.00 95.44 1023 CYS A O 1
ATOM 7923 N N . SER A 1 1024 ? -3.417 -2.129 10.527 1.00 93.38 1024 SER A N 1
ATOM 7924 C CA . SER A 1 1024 ? -3.825 -2.546 9.181 1.00 93.38 1024 SER A CA 1
ATOM 7925 C C . SER A 1 1024 ? -2.869 -3.566 8.569 1.00 93.38 1024 SER A C 1
ATOM 7927 O O . SER A 1 1024 ? -1.692 -3.596 8.920 1.00 93.38 1024 SER A O 1
ATOM 7929 N N . LYS A 1 1025 ? -3.328 -4.289 7.546 1.00 91.69 1025 LYS A N 1
ATOM 7930 C CA . LYS A 1 1025 ? -2.504 -5.216 6.745 1.00 91.69 1025 LYS A CA 1
ATOM 7931 C C . LYS A 1 1025 ? -1.509 -4.530 5.785 1.00 91.69 1025 LYS A C 1
ATOM 7933 O O . LYS A 1 1025 ? -0.938 -5.168 4.908 1.00 91.69 1025 LYS A O 1
ATOM 7938 N N . ARG A 1 1026 ? -1.304 -3.211 5.908 1.00 86.19 1026 ARG A N 1
ATOM 7939 C CA . ARG A 1 1026 ? -0.351 -2.459 5.073 1.00 86.19 1026 ARG A CA 1
ATOM 7940 C C . ARG A 1 1026 ? 1.080 -2.927 5.350 1.00 86.19 1026 ARG A C 1
ATOM 7942 O O . ARG A 1 1026 ? 1.481 -3.000 6.508 1.00 86.19 1026 ARG A O 1
ATOM 7949 N N . GLY A 1 1027 ? 1.845 -3.163 4.285 1.00 84.56 1027 GLY A N 1
ATOM 7950 C CA . GLY A 1 1027 ? 3.221 -3.670 4.357 1.00 84.56 1027 GLY A CA 1
ATOM 7951 C C . GLY A 1 1027 ? 3.341 -5.199 4.302 1.00 84.56 1027 GLY A C 1
ATOM 7952 O O . GLY A 1 1027 ? 4.456 -5.713 4.390 1.00 84.56 1027 GLY A O 1
ATOM 7953 N N . ASP A 1 1028 ? 2.220 -5.912 4.164 1.00 89.81 1028 ASP A N 1
ATOM 7954 C CA . ASP A 1 1028 ? 2.213 -7.318 3.752 1.00 89.81 1028 ASP A CA 1
ATOM 7955 C C . ASP A 1 1028 ? 2.474 -7.420 2.237 1.00 89.81 1028 ASP A C 1
ATOM 7957 O O . ASP A 1 1028 ? 2.154 -6.493 1.484 1.00 89.81 1028 ASP A O 1
ATOM 7961 N N . ASP A 1 1029 ? 3.045 -8.542 1.799 1.00 89.31 1029 ASP A N 1
ATOM 7962 C CA . ASP A 1 1029 ? 3.223 -8.845 0.377 1.00 89.31 1029 ASP A CA 1
ATOM 7963 C C . ASP A 1 1029 ? 1.857 -9.034 -0.312 1.00 89.31 1029 ASP A C 1
ATOM 7965 O O . ASP A 1 1029 ? 0.886 -9.500 0.295 1.00 89.31 1029 ASP A O 1
ATOM 7969 N N . GLY A 1 1030 ? 1.784 -8.689 -1.602 1.00 89.50 1030 GLY A N 1
ATOM 7970 C CA . GLY A 1 1030 ? 0.604 -8.962 -2.428 1.00 89.50 1030 GLY A CA 1
ATOM 7971 C C . GLY A 1 1030 ? 0.395 -10.463 -2.644 1.00 89.50 1030 GLY A C 1
ATOM 7972 O O . GLY A 1 1030 ? 1.350 -11.237 -2.588 1.00 89.50 1030 GLY A O 1
ATOM 7973 N N . LEU A 1 1031 ? -0.848 -10.881 -2.922 1.00 92.69 1031 LEU A N 1
ATOM 7974 C CA . LEU A 1 1031 ? -1.151 -12.296 -3.178 1.00 92.69 1031 LEU A CA 1
ATOM 7975 C C . LEU A 1 1031 ? -0.363 -12.833 -4.380 1.00 92.69 1031 LEU A C 1
ATOM 7977 O O . LEU A 1 1031 ? 0.212 -13.908 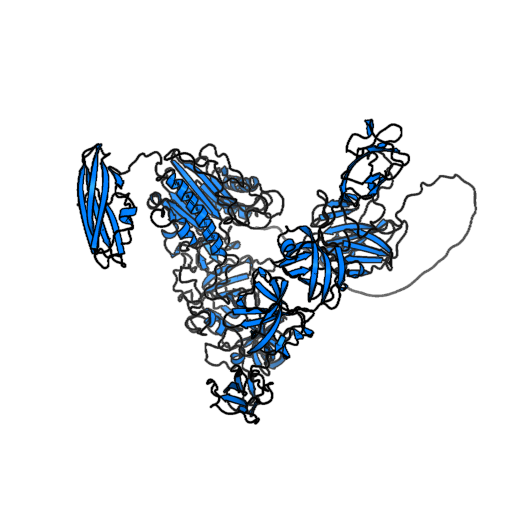-4.272 1.00 92.69 1031 LEU A O 1
ATOM 7981 N N . PHE A 1 1032 ? -0.257 -12.061 -5.466 1.00 94.06 1032 PHE A N 1
ATOM 7982 C CA . PHE A 1 1032 ? 0.590 -12.373 -6.624 1.00 94.06 1032 PHE A CA 1
ATOM 7983 C C . PHE A 1 1032 ? 1.897 -11.562 -6.584 1.00 94.06 1032 PHE A C 1
ATOM 7985 O O . PHE A 1 1032 ? 2.192 -10.786 -7.488 1.00 94.06 1032 PHE A O 1
ATOM 7992 N N . GLY A 1 1033 ? 2.644 -11.658 -5.481 1.00 92.38 1033 GLY A N 1
ATOM 7993 C CA . GLY A 1 1033 ? 3.952 -11.011 -5.312 1.00 92.38 1033 GLY A CA 1
ATOM 7994 C C . GLY A 1 1033 ? 5.131 -11.932 -5.636 1.00 92.38 1033 GLY A C 1
ATOM 7995 O O . GLY A 1 1033 ? 4.961 -13.140 -5.777 1.00 92.38 1033 GLY A O 1
ATOM 7996 N N . SER A 1 1034 ? 6.345 -11.372 -5.671 1.00 89.38 1034 SER A N 1
ATOM 7997 C CA . SER A 1 1034 ? 7.603 -12.100 -5.934 1.00 89.38 1034 SER A CA 1
ATOM 7998 C C . SER A 1 1034 ? 8.126 -12.927 -4.751 1.00 89.38 1034 SER A C 1
ATOM 8000 O O . SER A 1 1034 ? 9.170 -13.571 -4.850 1.00 89.38 1034 SER A O 1
ATOM 8002 N N . HIS A 1 1035 ? 7.400 -12.943 -3.631 1.00 89.94 1035 HIS A N 1
ATOM 8003 C CA . HIS A 1 1035 ? 7.631 -13.850 -2.511 1.00 89.94 1035 HIS A CA 1
ATOM 8004 C C . HIS A 1 1035 ? 6.415 -14.758 -2.341 1.00 89.94 1035 HIS A C 1
ATOM 8006 O O . HIS A 1 1035 ? 5.317 -14.268 -2.083 1.00 89.94 1035 HIS A O 1
ATOM 8012 N N . GLN A 1 1036 ? 6.625 -16.070 -2.437 1.00 92.44 1036 GLN A N 1
ATOM 8013 C CA . GLN A 1 1036 ? 5.572 -17.065 -2.262 1.00 92.44 1036 GLN A CA 1
ATOM 8014 C C . GLN A 1 1036 ? 5.981 -18.113 -1.212 1.00 92.44 1036 GLN A C 1
ATOM 8016 O O . GLN A 1 1036 ? 7.113 -18.606 -1.263 1.00 92.44 1036 GLN A O 1
ATOM 8021 N N . PRO A 1 1037 ? 5.109 -18.431 -0.233 1.00 91.50 1037 PRO A N 1
ATOM 8022 C CA . PRO A 1 1037 ? 3.838 -17.753 0.048 1.00 91.50 1037 PRO A CA 1
ATOM 8023 C C . PRO A 1 1037 ? 4.048 -16.292 0.521 1.00 91.50 1037 PRO A C 1
ATOM 8025 O O . PRO A 1 1037 ? 5.118 -15.977 1.057 1.00 91.50 1037 PRO A O 1
ATOM 8028 N N . PRO A 1 1038 ? 3.046 -15.397 0.379 1.00 90.88 1038 PRO A N 1
ATOM 8029 C CA . PRO A 1 1038 ? 3.197 -13.978 0.709 1.00 90.88 1038 PRO A CA 1
ATOM 8030 C C . PRO A 1 1038 ? 3.567 -13.752 2.180 1.00 90.88 1038 PRO A C 1
ATOM 8032 O O . PRO A 1 1038 ? 2.936 -14.315 3.084 1.00 90.88 1038 PRO A O 1
ATOM 8035 N N . LYS A 1 1039 ? 4.557 -12.891 2.454 1.00 89.44 1039 LYS A N 1
ATOM 8036 C CA . LYS A 1 1039 ? 4.938 -12.547 3.832 1.00 89.44 1039 LYS A CA 1
ATOM 8037 C C . LYS A 1 1039 ? 3.967 -11.534 4.422 1.00 89.44 1039 LYS A C 1
ATOM 8039 O O . LYS A 1 1039 ? 3.693 -10.486 3.844 1.00 89.44 1039 LYS A O 1
ATOM 8044 N N . ARG A 1 1040 ? 3.500 -11.809 5.639 1.00 90.06 1040 ARG A N 1
ATOM 8045 C CA . ARG A 1 1040 ? 2.538 -10.961 6.357 1.00 90.06 1040 ARG A CA 1
ATOM 8046 C C . ARG A 1 1040 ? 3.191 -10.219 7.516 1.00 90.06 1040 ARG A C 1
ATOM 8048 O O . ARG A 1 1040 ? 2.943 -10.504 8.687 1.00 90.06 1040 ARG A O 1
ATOM 8055 N N . ASN A 1 1041 ? 4.080 -9.286 7.187 1.00 89.19 1041 ASN A N 1
ATOM 8056 C CA . ASN A 1 1041 ? 4.907 -8.565 8.161 1.00 89.19 1041 ASN A CA 1
ATOM 8057 C C . ASN A 1 1041 ? 4.081 -7.841 9.239 1.00 89.19 1041 ASN A C 1
ATOM 8059 O O . ASN A 1 1041 ? 4.490 -7.764 10.399 1.00 89.19 1041 ASN A O 1
ATOM 8063 N N . SER A 1 1042 ? 2.898 -7.342 8.880 1.00 91.19 1042 SER A N 1
ATOM 8064 C CA . SER A 1 1042 ? 2.010 -6.631 9.800 1.00 91.19 1042 SER A CA 1
ATOM 8065 C C . SER A 1 1042 ? 1.365 -7.539 10.862 1.00 91.19 1042 SER A C 1
ATOM 8067 O O . SER A 1 1042 ? 0.978 -7.045 11.925 1.00 91.19 1042 SER A O 1
ATOM 8069 N N . GLU A 1 1043 ? 1.286 -8.864 10.646 1.00 93.88 1043 GLU A N 1
ATOM 8070 C CA . GLU A 1 1043 ? 0.713 -9.808 11.627 1.00 93.88 1043 GLU A CA 1
ATOM 8071 C C . GLU A 1 1043 ? 1.509 -9.833 12.935 1.00 93.88 1043 GLU A C 1
ATOM 8073 O O . GLU A 1 1043 ? 0.928 -10.011 14.002 1.00 93.88 1043 GLU A O 1
ATOM 8078 N N . ILE A 1 1044 ? 2.818 -9.568 12.889 1.00 94.25 1044 ILE A N 1
ATOM 8079 C CA . ILE A 1 1044 ? 3.678 -9.548 14.081 1.00 94.25 1044 ILE A CA 1
ATOM 8080 C C . ILE A 1 1044 ? 3.148 -8.545 15.113 1.00 94.25 1044 ILE A C 1
ATOM 8082 O O . ILE A 1 1044 ? 3.021 -8.871 16.296 1.00 94.25 1044 ILE A O 1
ATOM 8086 N N . GLN A 1 1045 ? 2.806 -7.330 14.677 1.00 95.88 1045 GLN A N 1
ATOM 8087 C CA . GLN A 1 1045 ? 2.260 -6.315 15.574 1.00 95.88 1045 GLN A CA 1
ATOM 8088 C C . GLN A 1 1045 ? 0.845 -6.687 16.034 1.00 95.88 1045 GLN A C 1
ATOM 8090 O O . GLN A 1 1045 ? 0.556 -6.568 17.226 1.00 95.88 1045 GLN A O 1
ATOM 8095 N N . ARG A 1 1046 ? -0.012 -7.216 15.147 1.00 97.31 1046 ARG A N 1
ATOM 8096 C CA . ARG A 1 1046 ? -1.355 -7.688 15.536 1.00 97.31 1046 ARG A CA 1
ATOM 8097 C C . ARG A 1 1046 ? -1.302 -8.789 16.593 1.00 97.31 1046 ARG A C 1
ATOM 8099 O O . ARG A 1 1046 ? -2.059 -8.729 17.558 1.00 97.31 1046 ARG A O 1
ATOM 8106 N N . HIS A 1 1047 ? -0.372 -9.737 16.492 1.00 97.88 1047 HIS A N 1
ATOM 8107 C CA . HIS A 1 1047 ? -0.172 -10.779 17.504 1.00 97.88 1047 HIS A CA 1
ATOM 8108 C C . HIS A 1 1047 ? 0.219 -10.186 18.863 1.00 97.88 1047 HIS A C 1
ATOM 8110 O O . HIS A 1 1047 ? -0.316 -10.601 19.896 1.00 97.88 1047 HIS A O 1
ATOM 8116 N N . LYS A 1 1048 ? 1.098 -9.174 18.883 1.00 98.31 1048 LYS A N 1
ATOM 8117 C CA . LYS A 1 1048 ? 1.441 -8.447 20.116 1.00 98.31 1048 LYS A CA 1
ATOM 8118 C C . LYS A 1 1048 ? 0.218 -7.733 20.704 1.00 98.31 1048 LYS A C 1
ATOM 8120 O O . LYS A 1 1048 ? -0.034 -7.857 21.900 1.00 98.31 1048 LYS A O 1
ATOM 8125 N N . GLN A 1 1049 ? -0.574 -7.045 19.878 1.00 98.62 1049 GLN A N 1
ATOM 8126 C CA . GLN A 1 1049 ? -1.793 -6.352 20.317 1.00 98.62 1049 GLN A CA 1
ATOM 8127 C C . GLN A 1 1049 ? -2.824 -7.331 20.888 1.00 98.62 1049 GLN A C 1
ATOM 8129 O O . GLN A 1 1049 ? -3.315 -7.134 21.999 1.00 98.62 1049 GLN A O 1
ATOM 8134 N N . ALA A 1 1050 ? -3.090 -8.427 20.173 1.00 98.62 1050 ALA A N 1
ATOM 8135 C CA . ALA A 1 1050 ? -3.974 -9.498 20.619 1.00 98.62 1050 ALA A CA 1
ATOM 8136 C C . ALA A 1 1050 ? -3.521 -10.102 21.953 1.00 98.62 1050 ALA A C 1
ATOM 8138 O O . ALA A 1 1050 ? -4.348 -10.336 22.830 1.00 98.62 1050 ALA A O 1
ATOM 8139 N N . THR A 1 1051 ? -2.212 -10.290 22.142 1.00 98.31 1051 THR A N 1
ATOM 8140 C CA . THR A 1 1051 ? -1.650 -10.794 23.404 1.00 98.31 1051 THR A CA 1
ATOM 8141 C C . THR A 1 1051 ? -1.917 -9.827 24.558 1.00 98.31 1051 THR A C 1
ATOM 8143 O O . THR A 1 1051 ? -2.346 -10.244 25.630 1.00 98.31 1051 THR A O 1
ATOM 8146 N N . VAL A 1 1052 ? -1.719 -8.521 24.350 1.00 98.62 1052 VAL A N 1
ATOM 8147 C CA . VAL A 1 1052 ? -1.990 -7.499 25.376 1.00 98.62 1052 VAL A CA 1
ATOM 8148 C C . VAL A 1 1052 ? -3.475 -7.453 25.748 1.00 98.62 1052 VAL A C 1
ATOM 8150 O O . VAL A 1 1052 ? -3.808 -7.369 26.931 1.00 98.62 1052 VAL A O 1
ATOM 8153 N N . ILE A 1 1053 ? -4.368 -7.561 24.763 1.00 98.75 1053 ILE A N 1
ATOM 8154 C CA . ILE A 1 1053 ? -5.820 -7.597 24.987 1.00 98.75 1053 ILE A CA 1
ATOM 8155 C C . ILE A 1 1053 ? -6.223 -8.877 25.732 1.00 98.75 1053 ILE A C 1
ATOM 8157 O O . ILE A 1 1053 ? -6.949 -8.797 26.722 1.00 98.75 1053 ILE A O 1
ATOM 8161 N N . ASN A 1 1054 ? -5.730 -10.046 25.312 1.00 98.44 1054 ASN A N 1
ATOM 8162 C CA . ASN A 1 1054 ? -6.017 -11.319 25.977 1.00 98.44 1054 ASN A CA 1
ATOM 8163 C C . ASN A 1 1054 ? -5.514 -11.328 27.432 1.00 98.44 1054 ASN A C 1
ATOM 8165 O O . ASN A 1 1054 ? -6.260 -11.709 28.327 1.00 98.44 1054 ASN A O 1
ATOM 8169 N N . ASN A 1 1055 ? -4.327 -10.778 27.705 1.00 97.12 1055 ASN A N 1
ATOM 8170 C CA . ASN A 1 1055 ? -3.822 -10.617 29.073 1.00 97.12 1055 ASN A CA 1
ATOM 8171 C C . ASN A 1 1055 ? -4.745 -9.757 29.954 1.00 97.12 1055 ASN A C 1
ATOM 8173 O O . ASN A 1 1055 ? -4.846 -9.984 31.161 1.00 97.12 1055 ASN A O 1
ATOM 8177 N N . PHE A 1 1056 ? -5.407 -8.748 29.382 1.00 98.50 1056 PHE A N 1
ATOM 8178 C CA . PHE A 1 1056 ? -6.392 -7.947 30.106 1.00 98.50 1056 PHE A CA 1
ATOM 8179 C C . PHE A 1 1056 ? -7.701 -8.719 30.337 1.00 98.50 1056 PHE A C 1
ATOM 8181 O O . PHE A 1 1056 ? -8.269 -8.651 31.426 1.00 98.50 1056 PHE A O 1
ATOM 8188 N N . VAL A 1 1057 ? -8.145 -9.518 29.362 1.00 98.19 1057 VAL A N 1
ATOM 8189 C CA . VAL A 1 1057 ? -9.274 -10.449 29.530 1.00 98.19 1057 VAL A CA 1
ATOM 8190 C C . VAL A 1 1057 ? -8.993 -11.455 30.652 1.00 98.19 1057 VAL A C 1
ATOM 8192 O O . VAL A 1 1057 ? -9.836 -11.638 31.530 1.00 98.19 1057 VAL A O 1
ATOM 8195 N N . ASP A 1 1058 ? -7.789 -12.024 30.708 1.00 94.94 1058 ASP A N 1
ATOM 8196 C CA . ASP A 1 1058 ? -7.361 -12.920 31.788 1.00 94.94 1058 ASP A CA 1
ATOM 8197 C C . ASP A 1 1058 ? -7.422 -12.229 33.162 1.00 94.94 1058 ASP A C 1
ATOM 8199 O O . ASP A 1 1058 ? -7.814 -12.846 34.154 1.00 94.94 1058 ASP A O 1
ATOM 8203 N N . GLN A 1 1059 ? -7.103 -10.931 33.246 1.00 95.81 1059 GLN A N 1
ATOM 8204 C CA . GLN A 1 1059 ? -7.265 -10.159 34.487 1.00 95.81 1059 GLN A CA 1
ATOM 8205 C C . GLN A 1 1059 ? -8.734 -10.003 34.891 1.00 95.81 1059 GLN A C 1
ATOM 8207 O O . GLN A 1 1059 ? -9.039 -10.103 36.083 1.00 95.81 1059 GLN A O 1
ATOM 8212 N N . ILE A 1 1060 ? -9.641 -9.803 33.929 1.00 96.00 1060 ILE A N 1
ATOM 8213 C CA . ILE A 1 1060 ? -11.085 -9.762 34.191 1.00 96.00 1060 ILE A CA 1
ATOM 8214 C C . ILE A 1 1060 ? -11.547 -11.104 34.768 1.00 96.00 1060 ILE A C 1
ATOM 8216 O O . ILE A 1 1060 ? -12.137 -11.120 35.847 1.00 96.00 1060 ILE A O 1
ATOM 8220 N N . PHE A 1 1061 ? -11.232 -12.226 34.114 1.00 92.44 1061 PHE A N 1
ATOM 8221 C CA . PHE A 1 1061 ? -11.651 -13.556 34.576 1.00 92.44 1061 PHE A CA 1
ATOM 8222 C C . PHE A 1 1061 ? -10.979 -13.980 35.884 1.00 92.44 1061 PHE A C 1
ATOM 8224 O O . PHE A 1 1061 ? -11.589 -14.664 36.705 1.00 92.44 1061 PHE A O 1
ATOM 8231 N N . LYS A 1 1062 ? -9.748 -13.524 36.138 1.00 88.62 1062 LYS A N 1
ATOM 8232 C CA . LYS A 1 1062 ? -9.081 -13.709 37.431 1.00 88.62 1062 LYS A CA 1
ATOM 8233 C C . LYS A 1 1062 ? -9.785 -12.947 38.554 1.00 88.62 1062 LYS A C 1
ATOM 8235 O O . LYS A 1 1062 ? -9.825 -13.434 39.684 1.00 88.62 1062 LYS A O 1
ATOM 8240 N N . ALA A 1 1063 ? -10.305 -11.753 38.274 1.00 90.56 1063 ALA A N 1
ATOM 8241 C CA . ALA A 1 1063 ? -11.063 -10.976 39.247 1.00 90.56 1063 ALA A CA 1
ATOM 8242 C C . ALA A 1 1063 ? -12.489 -11.513 39.423 1.00 90.56 1063 ALA A C 1
ATOM 8244 O O . ALA A 1 1063 ? -12.979 -11.545 40.549 1.00 90.56 1063 ALA A O 1
ATOM 8245 N N . ASN A 1 1064 ? -13.139 -11.944 38.340 1.00 89.06 1064 ASN A N 1
ATOM 8246 C CA . ASN A 1 1064 ? -14.474 -12.529 38.327 1.00 89.06 1064 ASN A CA 1
ATOM 8247 C C . ASN A 1 1064 ? -14.578 -13.641 37.257 1.00 89.06 1064 ASN A C 1
ATOM 8249 O O . ASN A 1 1064 ? -14.767 -13.333 36.078 1.00 89.06 1064 ASN A O 1
ATOM 8253 N N . PRO A 1 1065 ? -14.543 -14.928 37.651 1.00 87.75 1065 PRO A N 1
ATOM 8254 C CA . PRO A 1 1065 ? -14.648 -16.055 36.717 1.00 87.75 1065 PRO A CA 1
ATOM 8255 C C . PRO A 1 1065 ? -15.959 -16.113 35.918 1.00 87.75 1065 PRO A C 1
ATOM 8257 O O . PRO A 1 1065 ? -16.001 -16.732 34.860 1.00 87.75 1065 PRO A O 1
ATOM 8260 N N . ASN A 1 1066 ? -17.016 -15.451 36.400 1.00 86.81 1066 ASN A N 1
ATOM 8261 C CA . ASN A 1 1066 ? -18.331 -15.391 35.757 1.00 86.81 1066 ASN A CA 1
ATOM 8262 C C . ASN A 1 1066 ? -18.541 -14.079 34.974 1.00 86.81 1066 ASN A C 1
ATOM 8264 O O . ASN A 1 1066 ? -19.675 -13.715 34.656 1.00 86.81 1066 ASN A O 1
ATOM 8268 N N . ALA A 1 1067 ? -17.473 -13.323 34.698 1.00 94.38 1067 ALA A N 1
ATOM 8269 C CA . ALA A 1 1067 ? -17.574 -12.041 34.015 1.00 94.38 1067 ALA A CA 1
ATOM 8270 C C . ALA A 1 1067 ? -18.134 -12.183 32.591 1.00 94.38 1067 ALA A C 1
ATOM 8272 O O . ALA A 1 1067 ? -17.645 -12.950 31.759 1.00 94.38 1067 ALA A O 1
ATOM 8273 N N . ASN A 1 1068 ? -19.137 -11.367 32.282 1.00 97.50 1068 ASN A N 1
ATOM 8274 C CA . ASN A 1 1068 ? -19.622 -11.180 30.921 1.00 97.50 1068 ASN A CA 1
ATOM 8275 C C . ASN A 1 1068 ? -18.636 -10.260 30.189 1.00 97.50 1068 ASN A C 1
ATOM 8277 O O . ASN A 1 1068 ? -18.506 -9.089 30.553 1.00 97.50 1068 ASN A O 1
ATOM 8281 N N . VAL A 1 1069 ? -17.945 -10.785 29.182 1.00 98.56 1069 VAL A N 1
ATOM 8282 C CA . VAL A 1 1069 ? -16.933 -10.075 28.396 1.00 98.56 1069 VAL A CA 1
ATOM 8283 C C . VAL A 1 1069 ? -17.285 -10.196 26.920 1.00 98.56 1069 VAL A C 1
ATOM 8285 O O . VAL A 1 1069 ? -17.625 -11.278 26.439 1.00 98.56 1069 VAL A O 1
ATOM 8288 N N . VAL A 1 1070 ? -17.190 -9.078 26.208 1.00 98.88 1070 VAL A N 1
ATOM 8289 C CA . VAL A 1 1070 ? -17.307 -8.998 24.754 1.00 98.88 1070 VAL A CA 1
ATOM 8290 C C . VAL A 1 1070 ? -16.063 -8.303 24.213 1.00 98.88 1070 VAL A C 1
ATOM 8292 O O . VAL A 1 1070 ? -15.762 -7.180 24.609 1.00 98.88 1070 VAL A O 1
ATOM 8295 N N . VAL A 1 1071 ? -15.343 -8.957 23.306 1.00 98.88 1071 VAL A N 1
ATOM 8296 C CA . VAL A 1 1071 ? -14.210 -8.380 22.571 1.00 98.88 1071 VAL A CA 1
ATOM 8297 C C . VAL A 1 1071 ? -14.634 -8.248 21.123 1.00 98.88 1071 VAL A C 1
ATOM 8299 O O . VAL A 1 1071 ? -14.942 -9.247 20.483 1.00 98.88 1071 VAL A O 1
ATOM 8302 N N . LEU A 1 1072 ? -14.684 -7.026 20.609 1.00 98.81 1072 LEU A N 1
ATOM 8303 C CA . LEU A 1 1072 ? -15.179 -6.765 19.265 1.00 98.81 1072 LEU A CA 1
ATOM 8304 C C . LEU A 1 1072 ? -14.350 -5.718 18.534 1.00 98.81 1072 LEU A C 1
ATOM 8306 O O . LEU A 1 1072 ? -13.598 -4.958 19.149 1.00 98.81 1072 LEU A O 1
ATOM 8310 N N . GLY A 1 1073 ? -14.525 -5.662 17.222 1.00 98.38 1073 GLY A N 1
ATOM 8311 C CA . GLY A 1 1073 ? -14.011 -4.588 16.389 1.00 98.38 1073 GLY A CA 1
ATOM 8312 C C . GLY A 1 1073 ? -13.360 -5.062 15.107 1.00 98.38 1073 GLY A C 1
ATOM 8313 O O . GLY A 1 1073 ? -13.349 -6.259 14.811 1.00 98.38 1073 GLY A O 1
ATOM 8314 N N . ASP A 1 1074 ? -12.785 -4.102 14.391 1.00 98.56 1074 ASP A N 1
ATOM 8315 C CA . ASP A 1 1074 ? -11.956 -4.352 13.223 1.00 98.56 1074 ASP A CA 1
ATOM 8316 C C . ASP A 1 1074 ? -10.592 -4.864 13.700 1.00 98.56 1074 ASP A C 1
ATOM 8318 O O . ASP A 1 1074 ? -9.723 -4.116 14.169 1.00 98.56 1074 ASP A O 1
ATOM 8322 N N . LEU A 1 1075 ? -10.415 -6.179 13.625 1.00 98.19 1075 LEU A N 1
ATOM 8323 C CA . LEU A 1 1075 ? -9.169 -6.825 14.018 1.00 98.19 1075 LEU A CA 1
ATOM 8324 C C . LEU A 1 1075 ? -8.122 -6.797 12.902 1.00 98.19 1075 LEU A C 1
ATOM 8326 O O . LEU A 1 1075 ? -7.005 -7.265 13.122 1.00 98.19 1075 LEU A O 1
ATOM 8330 N N . ASN A 1 1076 ? -8.465 -6.267 11.721 1.00 97.50 1076 ASN A N 1
ATOM 8331 C CA . ASN A 1 1076 ? -7.641 -6.310 10.515 1.00 97.50 1076 ASN A CA 1
ATOM 8332 C C . ASN A 1 1076 ? -7.106 -7.722 10.208 1.00 97.50 1076 ASN A C 1
ATOM 8334 O O . ASN A 1 1076 ? -6.018 -7.903 9.648 1.00 97.50 1076 ASN A O 1
ATOM 8338 N N . ASP A 1 1077 ? -7.866 -8.746 10.603 1.00 96.69 1077 ASP A N 1
ATOM 8339 C CA . ASP A 1 1077 ? -7.464 -10.130 10.445 1.00 96.69 1077 ASP A CA 1
ATOM 8340 C C . ASP A 1 1077 ? -8.643 -11.107 10.443 1.00 96.69 1077 ASP A C 1
ATOM 8342 O O . ASP A 1 1077 ? -9.735 -10.819 10.939 1.00 96.69 1077 ASP A O 1
ATOM 8346 N N . PHE A 1 1078 ? -8.396 -12.280 9.867 1.00 96.31 1078 PHE A N 1
ATOM 8347 C CA . PHE A 1 1078 ? -9.427 -13.265 9.564 1.00 96.31 1078 PHE A CA 1
ATOM 8348 C C . PHE A 1 1078 ? -9.929 -13.983 10.818 1.00 96.31 1078 PHE A C 1
ATOM 8350 O O . PHE A 1 1078 ? -9.171 -14.237 11.752 1.00 96.31 1078 PHE A O 1
ATOM 8357 N N . ASN A 1 1079 ? -11.186 -14.437 10.813 1.00 95.75 1079 ASN A N 1
ATOM 8358 C CA . ASN A 1 1079 ? -11.764 -15.194 11.935 1.00 95.75 1079 ASN A CA 1
ATOM 8359 C C . ASN A 1 1079 ? -10.991 -16.492 12.269 1.00 95.75 1079 ASN A C 1
ATOM 8361 O O . ASN A 1 1079 ? -11.088 -16.997 13.389 1.00 95.75 1079 ASN A O 1
ATOM 8365 N N . PHE A 1 1080 ? -10.232 -17.025 11.305 1.00 95.06 1080 PHE A N 1
ATOM 8366 C CA . PHE A 1 1080 ? -9.391 -18.219 11.430 1.00 95.06 1080 PHE A CA 1
ATOM 8367 C C . PHE A 1 1080 ? -7.893 -17.919 11.638 1.00 95.06 1080 PHE A C 1
ATOM 8369 O O . PHE A 1 1080 ? -7.084 -18.845 11.577 1.00 95.06 1080 PHE A O 1
ATOM 8376 N N . SER A 1 1081 ? -7.504 -16.656 11.841 1.00 96.06 1081 SER A N 1
ATOM 8377 C CA . SER A 1 1081 ? -6.098 -16.272 11.995 1.00 96.06 1081 SER A CA 1
ATOM 8378 C C . SER A 1 1081 ? -5.523 -16.615 13.378 1.00 96.06 1081 SER A C 1
ATOM 8380 O O . SER A 1 1081 ? -6.252 -16.909 14.338 1.00 96.06 1081 SER A O 1
ATOM 8382 N N . GLU A 1 1082 ? -4.193 -16.554 13.507 1.00 95.62 1082 GLU A N 1
ATOM 8383 C CA . GLU A 1 1082 ? -3.534 -16.683 14.813 1.00 95.62 1082 GLU A CA 1
ATOM 8384 C C . GLU A 1 1082 ? -3.867 -15.486 15.722 1.00 95.62 1082 GLU A C 1
ATOM 8386 O O . GLU A 1 1082 ? -4.077 -15.697 16.911 1.00 95.62 1082 GLU A O 1
ATOM 8391 N N . THR A 1 1083 ? -4.048 -14.264 15.195 1.00 97.12 1083 THR A N 1
ATOM 8392 C CA . THR A 1 1083 ? -4.510 -13.092 15.975 1.00 97.12 1083 THR A CA 1
ATOM 8393 C C . THR A 1 1083 ? -5.797 -13.396 16.747 1.00 97.12 1083 THR A C 1
ATOM 8395 O O . THR A 1 1083 ? -5.868 -13.186 17.960 1.00 97.12 1083 THR A O 1
ATOM 8398 N N . VAL A 1 1084 ? -6.812 -13.946 16.072 1.00 97.69 1084 VAL A N 1
ATOM 8399 C CA . VAL A 1 1084 ? -8.081 -14.321 16.719 1.00 97.69 1084 VAL A CA 1
ATOM 8400 C C . VAL A 1 1084 ? -7.885 -15.494 17.681 1.00 97.69 1084 VAL A C 1
ATOM 8402 O O . VAL A 1 1084 ? -8.509 -15.535 18.742 1.00 97.69 1084 VAL A O 1
ATOM 8405 N N . SER A 1 1085 ? -6.997 -16.433 17.354 1.00 96.44 1085 SER A N 1
ATOM 8406 C CA . SER A 1 1085 ? -6.659 -17.560 18.233 1.00 96.44 1085 SER A CA 1
ATOM 8407 C C . SER A 1 1085 ? -5.969 -17.110 19.529 1.00 96.44 1085 SER A C 1
ATOM 8409 O O . SER A 1 1085 ? -6.276 -17.641 20.594 1.00 96.44 1085 SER A O 1
ATOM 8411 N N . ILE A 1 1086 ? -5.105 -16.091 19.471 1.00 97.69 1086 ILE A N 1
ATOM 8412 C CA . ILE A 1 1086 ? -4.487 -15.457 20.643 1.00 97.69 1086 ILE A CA 1
ATOM 8413 C C . ILE A 1 1086 ? -5.557 -14.780 21.505 1.00 97.69 1086 ILE A C 1
ATOM 8415 O O . ILE A 1 1086 ? -5.565 -14.977 22.716 1.00 97.69 1086 ILE A O 1
ATOM 8419 N N . LEU A 1 1087 ? -6.496 -14.041 20.899 1.00 97.81 1087 LEU A N 1
ATOM 8420 C CA . LEU A 1 1087 ? -7.589 -13.394 21.639 1.00 97.81 1087 LEU A CA 1
ATOM 8421 C C . LEU A 1 1087 ? -8.476 -14.397 22.385 1.00 97.81 1087 LEU A C 1
ATOM 8423 O O . LEU A 1 1087 ? -8.872 -14.119 23.516 1.00 97.81 1087 LEU A O 1
ATOM 8427 N N . LYS A 1 1088 ? -8.763 -15.559 21.775 1.00 95.25 1088 LYS A N 1
ATOM 8428 C CA . LYS A 1 1088 ? -9.523 -16.653 22.409 1.00 95.25 1088 LYS A CA 1
ATOM 8429 C C . LYS A 1 1088 ? -8.834 -17.172 23.680 1.00 95.25 1088 LYS A C 1
ATOM 8431 O O . LYS A 1 1088 ? -9.528 -17.521 24.633 1.00 95.25 1088 LYS A O 1
ATOM 8436 N N . GLY A 1 1089 ? -7.498 -17.177 23.697 1.00 85.25 1089 GLY A N 1
ATOM 8437 C CA . GLY A 1 1089 ? -6.654 -17.775 24.733 1.00 85.25 1089 GLY A CA 1
ATOM 8438 C C . GLY A 1 1089 ? -6.367 -19.263 24.480 1.00 85.25 1089 GLY A C 1
ATOM 8439 O O . GLY A 1 1089 ? -6.978 -19.903 23.622 1.00 85.25 1089 GLY A O 1
ATOM 8440 N N . LYS A 1 1090 ? -5.404 -19.843 25.213 1.00 73.56 1090 LYS A N 1
ATOM 8441 C CA . LYS A 1 1090 ? -4.949 -21.242 25.039 1.00 73.56 1090 LYS A CA 1
ATOM 8442 C C . LYS A 1 1090 ? -5.181 -22.074 26.307 1.00 73.56 1090 LYS A C 1
ATOM 8444 O O . LYS A 1 1090 ? -5.102 -21.569 27.424 1.00 73.56 1090 LYS A O 1
ATOM 8449 N N . GLY A 1 1091 ? -5.440 -23.375 26.140 1.00 71.88 1091 GLY A N 1
ATOM 8450 C CA . GLY A 1 1091 ? -5.622 -24.312 27.256 1.00 71.88 1091 GLY A CA 1
ATOM 8451 C C . GLY A 1 1091 ? -6.755 -23.896 28.201 1.00 71.88 1091 GLY A C 1
ATOM 8452 O O . GLY A 1 1091 ? -7.868 -23.638 27.752 1.00 71.88 1091 GLY A O 1
ATOM 8453 N N . ASN A 1 1092 ? -6.458 -23.806 29.501 1.00 59.81 1092 ASN A N 1
ATOM 8454 C CA . ASN A 1 1092 ? -7.420 -23.373 30.524 1.00 59.81 1092 ASN A CA 1
ATOM 8455 C C . ASN A 1 1092 ? -7.764 -21.872 30.452 1.00 59.81 1092 ASN A C 1
ATOM 8457 O O . ASN A 1 1092 ? -8.736 -21.461 31.076 1.00 59.81 1092 ASN A O 1
ATOM 8461 N N . ASN A 1 1093 ? -7.010 -21.077 29.681 1.00 68.38 1093 ASN A N 1
ATOM 8462 C CA . ASN A 1 1093 ? -7.283 -19.655 29.450 1.00 68.38 1093 ASN A CA 1
ATOM 8463 C C . ASN A 1 1093 ? -8.050 -19.420 28.137 1.00 68.38 1093 ASN A C 1
ATOM 8465 O O . ASN A 1 1093 ? -8.240 -18.278 27.735 1.00 68.38 1093 ASN A O 1
ATOM 8469 N N . ASN A 1 1094 ? -8.502 -20.477 27.447 1.00 88.56 1094 ASN A N 1
ATOM 8470 C CA . ASN A 1 1094 ? -9.441 -20.321 26.339 1.00 88.56 1094 ASN A CA 1
ATOM 8471 C C . ASN A 1 1094 ? -10.837 -19.989 26.892 1.00 88.56 1094 ASN A C 1
ATOM 8473 O O . ASN A 1 1094 ? -11.631 -20.887 27.180 1.00 88.56 1094 ASN A O 1
ATOM 8477 N N . VAL A 1 1095 ? -11.107 -18.699 27.091 1.00 92.12 1095 VAL A N 1
ATOM 8478 C CA . VAL A 1 1095 ? -12.299 -18.186 27.794 1.00 92.12 1095 VAL A CA 1
ATOM 8479 C C . VAL A 1 1095 ? -13.279 -17.448 26.880 1.00 92.12 1095 VAL A C 1
ATOM 8481 O O . VAL A 1 1095 ? -14.394 -17.136 27.309 1.00 92.12 1095 VAL A O 1
ATOM 8484 N N . LEU A 1 1096 ? -12.899 -17.207 25.620 1.00 97.38 1096 LEU A N 1
ATOM 8485 C CA . LEU A 1 1096 ? -13.725 -16.521 24.627 1.00 97.38 1096 LEU A CA 1
ATOM 8486 C C . LEU A 1 1096 ? -13.997 -17.393 23.394 1.00 97.38 1096 LEU A C 1
ATOM 8488 O O . LEU A 1 1096 ? -13.121 -18.092 22.889 1.00 97.38 1096 LEU A O 1
ATOM 8492 N N . THR A 1 1097 ? -15.192 -17.251 22.825 1.00 97.81 1097 THR A N 1
ATOM 8493 C CA . THR A 1 1097 ? -15.582 -17.853 21.545 1.00 97.81 1097 THR A CA 1
ATOM 8494 C C . THR A 1 1097 ? -15.889 -16.755 20.536 1.00 97.81 1097 THR A C 1
ATOM 8496 O O . THR A 1 1097 ? -16.660 -15.845 20.833 1.00 97.81 1097 THR A O 1
ATOM 8499 N N . ASN A 1 1098 ? -15.327 -16.854 19.325 1.00 98.44 1098 ASN A N 1
ATOM 8500 C CA . ASN A 1 1098 ? -15.670 -15.958 18.218 1.00 98.44 1098 ASN A CA 1
ATOM 8501 C C . ASN A 1 1098 ? -17.029 -16.354 17.634 1.00 98.44 1098 ASN A C 1
ATOM 8503 O O . ASN A 1 1098 ? -17.186 -17.450 17.096 1.00 98.44 1098 ASN A O 1
ATOM 8507 N N . MET A 1 1099 ? -18.006 -15.460 17.729 1.00 98.56 1099 MET A N 1
ATOM 8508 C CA . MET A 1 1099 ? -19.366 -15.719 17.276 1.00 98.56 1099 MET A CA 1
ATOM 8509 C C . MET A 1 1099 ? -19.471 -15.792 15.750 1.00 98.56 1099 MET A C 1
ATOM 8511 O O . MET A 1 1099 ? -20.368 -16.469 15.257 1.00 98.56 1099 MET A O 1
ATOM 8515 N N . ILE A 1 1100 ? -18.524 -15.220 14.994 1.00 98.12 1100 ILE A N 1
ATOM 8516 C CA . ILE A 1 1100 ? -18.459 -15.368 13.527 1.00 98.12 1100 ILE A CA 1
ATOM 8517 C C . ILE A 1 1100 ? -18.416 -16.852 13.122 1.00 98.12 1100 ILE A C 1
ATOM 8519 O O . ILE A 1 1100 ? -19.024 -17.263 12.133 1.00 98.12 1100 ILE A O 1
ATOM 8523 N N . ASP A 1 1101 ? -17.770 -17.698 13.933 1.00 96.62 1101 ASP A N 1
ATOM 8524 C CA . ASP A 1 1101 ? -17.659 -19.135 13.671 1.00 96.62 1101 ASP A CA 1
ATOM 8525 C C . ASP A 1 1101 ? -19.006 -19.880 13.790 1.00 96.62 1101 ASP A C 1
ATOM 8527 O O . ASP A 1 1101 ? -19.096 -21.041 13.377 1.00 96.62 1101 ASP A O 1
ATOM 8531 N N . LYS A 1 1102 ? -20.055 -19.226 14.314 1.00 97.00 1102 LYS A N 1
ATOM 8532 C CA . LYS A 1 1102 ? -21.425 -19.756 14.414 1.00 97.00 1102 LYS A CA 1
ATOM 8533 C C . LYS A 1 1102 ? -22.287 -19.469 13.184 1.00 97.00 1102 LYS A C 1
ATOM 8535 O O . LYS A 1 1102 ? -23.306 -20.133 13.019 1.00 97.00 1102 LYS A O 1
ATOM 8540 N N . LEU A 1 1103 ? -21.878 -18.545 12.314 1.00 96.31 1103 LEU A N 1
ATOM 8541 C CA . LEU A 1 1103 ? -22.589 -18.261 11.066 1.00 96.31 1103 LEU A CA 1
ATOM 8542 C C . LEU A 1 1103 ? -22.317 -19.339 10.003 1.00 96.31 1103 LEU A C 1
ATOM 8544 O O . LEU A 1 1103 ? -21.236 -19.948 10.000 1.00 96.31 1103 LEU A O 1
ATOM 8548 N N . PRO A 1 1104 ? -23.243 -19.579 9.059 1.00 95.56 1104 PRO A N 1
ATOM 8549 C CA . PRO A 1 1104 ? -22.957 -20.326 7.837 1.00 95.56 1104 PRO A CA 1
ATOM 8550 C C . PRO A 1 1104 ? -21.724 -19.770 7.114 1.00 95.56 1104 PRO A C 1
ATOM 8552 O O . PRO A 1 1104 ? -21.511 -18.565 7.082 1.00 95.56 1104 PRO A O 1
ATOM 8555 N N . LYS A 1 1105 ? -20.884 -20.632 6.521 1.00 92.94 1105 LYS A N 1
ATOM 8556 C CA . LYS A 1 1105 ? -19.623 -20.196 5.878 1.00 92.94 1105 LYS A CA 1
ATOM 8557 C C . LYS A 1 1105 ? -19.825 -19.107 4.806 1.00 92.94 1105 LYS A C 1
ATOM 8559 O O . LYS A 1 1105 ? -18.983 -18.233 4.694 1.00 92.94 1105 LYS A O 1
ATOM 8564 N N . ASN A 1 1106 ? -20.923 -19.160 4.053 1.00 94.00 1106 ASN A N 1
ATOM 8565 C CA . ASN A 1 1106 ? -21.284 -18.193 3.008 1.00 94.00 1106 ASN A CA 1
ATOM 8566 C C . ASN A 1 1106 ? -21.796 -16.840 3.542 1.00 94.00 1106 ASN A C 1
ATOM 8568 O O . ASN A 1 1106 ? -22.015 -15.931 2.751 1.00 94.00 1106 ASN A O 1
ATOM 8572 N N . GLU A 1 1107 ? -21.985 -16.704 4.855 1.00 95.06 1107 GLU A N 1
ATOM 8573 C CA . GLU A 1 1107 ? -22.366 -15.454 5.530 1.00 95.06 1107 GLU A CA 1
ATOM 8574 C C . GLU A 1 1107 ? -21.174 -14.833 6.289 1.00 95.06 1107 GLU A C 1
ATOM 8576 O O . GLU A 1 1107 ? -21.320 -13.826 6.968 1.00 95.06 1107 GLU A O 1
ATOM 8581 N N . ARG A 1 1108 ? -19.971 -15.430 6.220 1.00 95.62 1108 ARG A N 1
ATOM 8582 C CA . ARG A 1 1108 ? -18.785 -14.976 6.970 1.00 95.62 1108 ARG A CA 1
ATOM 8583 C C . ARG A 1 1108 ? -17.950 -13.990 6.161 1.00 95.62 1108 ARG A C 1
ATOM 8585 O O . ARG A 1 1108 ? -16.873 -14.339 5.682 1.00 95.62 1108 ARG A O 1
ATOM 8592 N N . PHE A 1 1109 ? -18.431 -12.764 6.024 1.00 96.88 1109 PHE A N 1
ATOM 8593 C CA . PHE A 1 1109 ? -17.661 -11.664 5.449 1.00 96.88 1109 PHE A CA 1
ATOM 8594 C C . PHE A 1 1109 ? -18.195 -10.328 5.956 1.00 96.88 1109 PHE A C 1
ATOM 8596 O O . PHE A 1 1109 ? -19.401 -10.165 6.103 1.00 96.88 1109 PHE A O 1
ATOM 8603 N N . SER A 1 1110 ? -17.293 -9.387 6.215 1.00 97.56 1110 SER A N 1
ATOM 8604 C CA . SER A 1 1110 ? -17.621 -8.003 6.571 1.00 97.56 1110 SER A CA 1
ATOM 8605 C C . SER A 1 1110 ? -16.929 -6.980 5.669 1.00 97.56 1110 SER A C 1
ATOM 8607 O O . SER A 1 1110 ? -17.203 -5.790 5.772 1.00 97.56 1110 SER A O 1
ATOM 8609 N N . TYR A 1 1111 ? -16.036 -7.429 4.786 1.00 97.25 1111 TYR A N 1
ATOM 8610 C CA . TYR A 1 1111 ? -15.200 -6.592 3.938 1.00 97.25 1111 TYR A CA 1
ATOM 8611 C C . TYR A 1 1111 ? -14.895 -7.323 2.621 1.00 97.25 1111 TYR A C 1
ATOM 8613 O O . TYR A 1 1111 ? -14.750 -8.549 2.614 1.00 97.25 1111 TYR A O 1
ATOM 8621 N N . VAL A 1 1112 ? -14.777 -6.588 1.511 1.00 96.94 1112 VAL A N 1
ATOM 8622 C CA . VAL A 1 1112 ? -14.394 -7.139 0.200 1.00 96.94 1112 VAL A CA 1
ATOM 8623 C C . VAL A 1 1112 ? -13.111 -6.467 -0.275 1.00 96.94 1112 VAL A C 1
ATOM 8625 O O . VAL A 1 1112 ? -13.059 -5.249 -0.421 1.00 96.94 1112 VAL A O 1
ATOM 8628 N N . HIS A 1 1113 ? -12.074 -7.259 -0.549 1.00 94.31 1113 HIS A N 1
ATOM 8629 C CA . HIS A 1 1113 ? -10.784 -6.763 -1.037 1.00 94.31 1113 HIS A CA 1
ATOM 8630 C C . HIS A 1 1113 ? -10.343 -7.531 -2.271 1.00 94.31 1113 HIS A C 1
ATOM 8632 O O . HIS A 1 1113 ? -10.218 -8.749 -2.210 1.00 94.31 1113 HIS A O 1
ATOM 8638 N N . GLU A 1 1114 ? -10.123 -6.834 -3.387 1.00 92.75 1114 GLU A N 1
ATOM 8639 C CA . GLU A 1 1114 ? -9.696 -7.453 -4.655 1.00 92.75 1114 GLU A CA 1
ATOM 8640 C C . GLU A 1 1114 ? -10.559 -8.663 -5.051 1.00 92.75 1114 GLU A C 1
ATOM 8642 O O . GLU A 1 1114 ? -10.056 -9.668 -5.540 1.00 92.75 1114 GLU A O 1
ATOM 8647 N N . GLY A 1 1115 ? -11.864 -8.600 -4.770 1.00 95.12 1115 GLY A N 1
ATOM 8648 C CA . GLY A 1 1115 ? -12.822 -9.673 -5.048 1.00 95.12 1115 GLY A CA 1
ATOM 8649 C C . GLY A 1 1115 ? -12.881 -10.819 -4.034 1.00 95.12 1115 GLY A C 1
ATOM 8650 O O . GLY A 1 1115 ? -13.634 -11.767 -4.241 1.00 95.12 1115 GLY A O 1
ATOM 8651 N N . ASN A 1 1116 ? -12.125 -10.739 -2.938 1.00 96.38 1116 ASN A N 1
ATOM 8652 C CA . ASN A 1 1116 ? -12.239 -11.643 -1.798 1.00 96.38 1116 ASN A CA 1
ATOM 8653 C C . ASN A 1 1116 ? -13.205 -11.091 -0.751 1.00 96.38 1116 ASN A C 1
ATOM 8655 O O . ASN A 1 1116 ? -12.914 -10.078 -0.113 1.00 96.38 1116 ASN A O 1
ATOM 8659 N N . SER A 1 1117 ? -14.307 -11.800 -0.518 1.00 97.19 1117 SER A N 1
ATOM 8660 C CA . SER A 1 1117 ? -15.181 -11.608 0.638 1.00 97.19 1117 SER A CA 1
ATOM 8661 C C . SER A 1 1117 ? -14.496 -12.184 1.881 1.00 97.19 1117 SER A C 1
ATOM 8663 O O . SER A 1 1117 ? -14.186 -13.376 1.948 1.00 97.19 1117 SER A O 1
ATOM 8665 N N . GLN A 1 1118 ? -14.234 -11.336 2.872 1.00 96.44 1118 GLN A N 1
ATOM 8666 C CA . GLN A 1 1118 ? -13.423 -11.680 4.037 1.00 96.44 1118 GLN A CA 1
ATOM 8667 C C . GLN A 1 1118 ? -13.956 -11.064 5.331 1.00 96.44 1118 GLN A C 1
ATOM 8669 O O . GLN A 1 1118 ? -14.665 -10.060 5.326 1.00 96.44 1118 GLN A O 1
ATOM 8674 N N . VAL A 1 1119 ? -13.626 -11.692 6.459 1.00 97.56 1119 VAL A N 1
ATOM 8675 C CA . VAL A 1 1119 ? -13.945 -11.180 7.798 1.00 97.56 1119 VAL A CA 1
ATOM 8676 C C . VAL A 1 1119 ? -12.766 -10.366 8.299 1.00 97.56 1119 VAL A C 1
ATOM 8678 O O . VAL A 1 1119 ? -11.668 -10.910 8.394 1.00 97.56 1119 VAL A O 1
ATOM 8681 N N . LEU A 1 1120 ? -13.011 -9.111 8.672 1.00 97.88 1120 LEU A N 1
ATOM 8682 C CA . LEU A 1 1120 ? -12.082 -8.303 9.475 1.00 97.88 1120 LEU A CA 1
ATOM 8683 C C . LEU A 1 1120 ? -12.720 -7.898 10.812 1.00 97.88 1120 LEU A C 1
ATOM 8685 O O . LEU A 1 1120 ? -12.047 -7.863 11.847 1.00 97.88 1120 LEU A O 1
ATOM 8689 N N . ASP A 1 1121 ? -14.037 -7.696 10.814 1.00 98.62 1121 ASP A N 1
ATOM 8690 C CA . ASP A 1 1121 ? -14.824 -7.353 11.993 1.00 98.62 1121 ASP A CA 1
ATOM 8691 C C . ASP A 1 1121 ? -15.257 -8.622 12.722 1.00 98.62 1121 ASP A C 1
ATOM 8693 O O . ASP A 1 1121 ? -15.997 -9.458 12.201 1.00 98.62 1121 ASP A O 1
ATOM 8697 N N . ASN A 1 1122 ? -14.778 -8.787 13.951 1.00 98.50 1122 ASN A N 1
ATOM 8698 C CA . ASN A 1 1122 ? -15.035 -9.978 14.751 1.00 98.50 1122 ASN A CA 1
ATOM 8699 C C . ASN A 1 1122 ? -15.740 -9.605 16.058 1.00 98.50 1122 ASN A C 1
ATOM 8701 O O . ASN A 1 1122 ? -15.548 -8.512 16.589 1.00 98.50 1122 ASN A O 1
ATOM 8705 N N . ILE A 1 1123 ? -16.523 -10.541 16.605 1.00 98.69 1123 ILE A N 1
ATOM 8706 C CA . ILE A 1 1123 ? -17.136 -10.422 17.933 1.00 98.69 1123 ILE A CA 1
ATOM 8707 C C . ILE A 1 1123 ? -16.904 -11.721 18.698 1.00 98.69 1123 ILE A C 1
ATOM 8709 O O . ILE A 1 1123 ? -17.460 -12.766 18.362 1.00 98.69 1123 ILE A O 1
ATOM 8713 N N . LEU A 1 1124 ? -16.098 -11.648 19.752 1.00 98.81 1124 LEU A N 1
ATOM 8714 C CA . LEU A 1 1124 ? -15.850 -12.728 20.691 1.00 98.81 1124 LEU A CA 1
ATOM 8715 C C . LEU A 1 1124 ? -16.611 -12.474 21.993 1.00 98.81 1124 LEU A C 1
ATOM 8717 O O . LEU A 1 1124 ? -16.652 -11.347 22.483 1.00 98.81 1124 LEU A O 1
ATOM 8721 N N . VAL A 1 1125 ? -17.185 -13.524 22.571 1.00 98.69 1125 VAL A N 1
ATOM 8722 C CA . VAL A 1 1125 ? -17.942 -13.456 23.831 1.00 98.69 1125 VAL A CA 1
ATOM 8723 C C . VAL A 1 1125 ? -17.417 -14.486 24.824 1.00 98.69 1125 VAL A C 1
ATOM 8725 O O . VAL A 1 1125 ? -16.887 -15.517 24.403 1.00 98.69 1125 VAL A O 1
ATOM 8728 N N . SER A 1 1126 ? -17.591 -14.242 26.127 1.00 97.50 1126 SER A N 1
ATOM 8729 C CA . SER A 1 1126 ? -17.327 -15.253 27.162 1.00 97.50 1126 SER A CA 1
ATOM 8730 C C . SER A 1 1126 ? -18.000 -16.582 26.811 1.00 97.50 1126 SER A C 1
ATOM 8732 O O . SER A 1 1126 ? -19.163 -16.601 26.405 1.00 97.50 1126 SER A O 1
ATOM 8734 N N . ASN A 1 1127 ? -17.303 -17.704 27.002 1.00 94.50 1127 ASN A N 1
ATOM 8735 C CA . ASN A 1 1127 ? -17.791 -19.026 26.587 1.00 94.50 1127 ASN A CA 1
ATOM 8736 C C . ASN A 1 1127 ? -19.180 -19.382 27.153 1.00 94.50 1127 ASN A C 1
ATOM 8738 O O . ASN A 1 1127 ? -19.981 -20.006 26.459 1.00 94.50 1127 ASN A O 1
ATOM 8742 N N . HIS A 1 1128 ? -19.513 -18.944 28.373 1.00 89.19 1128 HIS A N 1
ATOM 8743 C CA . HIS A 1 1128 ? -20.833 -19.183 28.975 1.00 89.19 1128 HIS A CA 1
ATOM 8744 C C . HIS A 1 1128 ? -21.976 -18.384 28.336 1.00 89.19 1128 HIS A C 1
ATOM 8746 O O . HIS A 1 1128 ? -23.138 -18.693 28.592 1.00 89.19 1128 HIS A O 1
ATOM 8752 N N . LEU A 1 1129 ? -21.676 -17.377 27.512 1.00 95.88 1129 LEU A N 1
ATOM 8753 C CA . LEU A 1 1129 ? -22.672 -16.564 26.810 1.00 95.88 1129 LEU A CA 1
ATOM 8754 C C . LEU A 1 1129 ? -23.027 -17.110 25.426 1.00 95.88 1129 LEU A C 1
ATOM 8756 O O . LEU A 1 1129 ? -24.038 -16.679 24.867 1.00 95.88 1129 LEU A O 1
ATOM 8760 N N . VAL A 1 1130 ? -22.242 -18.043 24.876 1.00 95.38 1130 VAL A N 1
ATOM 8761 C CA . VAL A 1 1130 ? -22.359 -18.514 23.484 1.00 95.38 1130 VAL A CA 1
ATOM 8762 C C . VAL A 1 1130 ? -23.772 -18.993 23.157 1.00 95.38 1130 VAL A C 1
ATOM 8764 O O . VAL A 1 1130 ? -24.382 -18.479 22.225 1.00 95.38 1130 VAL A O 1
ATOM 8767 N N . ASP A 1 1131 ? -24.332 -19.897 23.963 1.00 93.88 1131 ASP A N 1
ATOM 8768 C CA . ASP A 1 1131 ? -25.662 -20.478 23.713 1.00 93.88 1131 ASP A CA 1
ATOM 8769 C C . ASP A 1 1131 ? -26.805 -19.468 23.900 1.00 93.88 1131 ASP A C 1
ATOM 8771 O O . ASP A 1 1131 ? -27.920 -19.659 23.417 1.00 93.88 1131 ASP A O 1
ATOM 8775 N N . SER A 1 1132 ? -26.532 -18.369 24.605 1.00 94.88 1132 SER A N 1
ATOM 8776 C CA . SER A 1 1132 ? -27.474 -17.270 24.817 1.00 94.88 1132 SER A CA 1
ATOM 8777 C C . SER A 1 1132 ? -27.284 -16.100 23.853 1.00 94.88 1132 SER A C 1
ATOM 8779 O O . SER A 1 1132 ? -27.994 -15.102 23.995 1.00 94.88 1132 SER A O 1
ATOM 8781 N N . THR A 1 1133 ? -26.349 -16.210 22.904 1.00 98.00 1133 THR A N 1
ATOM 8782 C CA . THR A 1 1133 ? -25.978 -15.148 21.965 1.00 98.00 1133 THR A CA 1
ATOM 8783 C C . THR A 1 1133 ? -26.343 -15.540 20.539 1.00 98.00 1133 THR A C 1
ATOM 8785 O O . THR A 1 1133 ? -25.886 -16.553 20.019 1.00 98.00 1133 THR A O 1
ATOM 8788 N N . THR A 1 1134 ? -27.129 -14.698 19.876 1.00 98.25 1134 THR A N 1
ATOM 8789 C CA . THR A 1 1134 ? -27.348 -14.755 18.426 1.00 98.25 1134 THR A CA 1
ATOM 8790 C C . THR A 1 1134 ? -26.497 -13.693 17.748 1.00 98.25 1134 THR A C 1
ATOM 8792 O O . THR A 1 1134 ? -26.366 -12.597 18.291 1.00 98.25 1134 THR A O 1
ATOM 8795 N N . ILE A 1 1135 ? -25.960 -13.997 16.570 1.00 98.56 1135 ILE A N 1
ATOM 8796 C CA . ILE A 1 1135 ? -25.129 -13.094 15.767 1.00 98.56 1135 ILE A CA 1
ATOM 8797 C C . ILE A 1 1135 ? -25.719 -12.927 14.366 1.00 98.56 1135 ILE A C 1
ATOM 8799 O O . ILE A 1 1135 ? -26.363 -13.845 13.860 1.00 98.56 1135 ILE A O 1
ATOM 8803 N N . ASP A 1 1136 ? -25.475 -11.768 13.767 1.00 98.50 1136 ASP A N 1
ATOM 8804 C CA . ASP A 1 1136 ? -25.784 -11.432 12.383 1.00 98.50 1136 ASP A CA 1
ATOM 8805 C C . ASP A 1 1136 ? -24.681 -10.509 11.834 1.00 98.50 1136 ASP A C 1
ATOM 8807 O O . ASP A 1 1136 ? -24.256 -9.585 12.536 1.00 98.50 1136 ASP A O 1
ATOM 8811 N N . ILE A 1 1137 ? -24.209 -10.743 10.609 1.00 98.31 1137 ILE A N 1
ATOM 8812 C CA . ILE A 1 1137 ? -23.445 -9.735 9.858 1.00 98.31 1137 ILE A CA 1
ATOM 8813 C C . ILE A 1 1137 ? -24.427 -9.130 8.872 1.00 98.31 1137 ILE A C 1
ATOM 8815 O O . ILE A 1 1137 ? -25.022 -9.856 8.089 1.00 98.31 1137 ILE A O 1
ATOM 8819 N N . VAL A 1 1138 ? -24.644 -7.820 8.945 1.00 98.12 1138 VAL A N 1
ATOM 8820 C CA . VAL A 1 1138 ? -25.726 -7.180 8.191 1.00 98.12 1138 VAL A CA 1
ATOM 8821 C C . VAL A 1 1138 ? -25.135 -6.593 6.915 1.00 98.12 1138 VAL A C 1
ATOM 8823 O O . VAL A 1 1138 ? -24.586 -5.491 6.946 1.00 98.12 1138 VAL A O 1
ATOM 8826 N N . ASN A 1 1139 ? -25.226 -7.324 5.799 1.00 97.06 1139 ASN A N 1
ATOM 8827 C CA . ASN A 1 1139 ? -24.530 -6.985 4.556 1.00 97.06 1139 ASN A CA 1
ATOM 8828 C C . ASN A 1 1139 ? -25.195 -5.797 3.835 1.00 97.06 1139 ASN A C 1
ATOM 8830 O O . ASN A 1 1139 ? -26.170 -5.929 3.090 1.00 97.06 1139 ASN A O 1
ATOM 8834 N N . ILE A 1 1140 ? -24.683 -4.590 4.081 1.00 97.25 1140 ILE A N 1
ATOM 8835 C CA . ILE A 1 1140 ? -25.256 -3.317 3.610 1.00 97.25 1140 ILE A CA 1
ATOM 8836 C C . ILE A 1 1140 ? -24.243 -2.413 2.904 1.00 97.25 1140 ILE A C 1
ATOM 8838 O O . ILE A 1 1140 ? -24.652 -1.365 2.397 1.00 97.25 1140 ILE A O 1
ATOM 8842 N N . ASN A 1 1141 ? -22.963 -2.784 2.905 1.00 97.06 1141 ASN A N 1
ATOM 8843 C CA . ASN A 1 1141 ? -21.828 -1.938 2.562 1.00 97.06 1141 ASN A CA 1
ATOM 8844 C C . ASN A 1 1141 ? -20.800 -2.649 1.675 1.00 97.06 1141 ASN A C 1
ATOM 8846 O O . ASN A 1 1141 ? -20.624 -2.221 0.538 1.00 97.06 1141 ASN A O 1
ATOM 8850 N N . SER A 1 1142 ? -20.145 -3.708 2.166 1.00 95.75 1142 SER A N 1
ATOM 8851 C CA . SER A 1 1142 ? -18.888 -4.223 1.584 1.00 95.75 1142 SER A CA 1
ATOM 8852 C C . SER A 1 1142 ? -19.012 -4.694 0.125 1.00 95.75 1142 SER A C 1
ATOM 8854 O O . SER A 1 1142 ? -18.090 -4.543 -0.673 1.00 95.75 1142 SER A O 1
ATOM 8856 N N . GLU A 1 1143 ? -20.185 -5.199 -0.247 1.00 95.75 1143 GLU A N 1
ATOM 8857 C CA . GLU A 1 1143 ? -20.514 -5.696 -1.588 1.00 95.75 1143 GLU A CA 1
ATOM 8858 C C . GLU A 1 1143 ? -21.133 -4.630 -2.519 1.00 95.75 1143 GLU A C 1
ATOM 8860 O O . GLU A 1 1143 ? -21.436 -4.912 -3.681 1.00 95.75 1143 GLU A O 1
ATOM 8865 N N . PHE A 1 1144 ? -21.335 -3.404 -2.030 1.00 95.50 1144 PHE A N 1
ATOM 8866 C CA . PHE A 1 1144 ? -22.031 -2.323 -2.730 1.00 95.50 1144 PHE A CA 1
ATOM 8867 C C . PHE A 1 1144 ? -21.096 -1.147 -3.033 1.00 95.50 1144 PHE A C 1
ATOM 8869 O O . PHE A 1 1144 ? -20.064 -0.955 -2.400 1.00 95.50 1144 PHE A O 1
ATOM 8876 N N . ILE A 1 1145 ? -21.491 -0.305 -3.985 1.00 92.50 1145 ILE A N 1
ATOM 8877 C CA . ILE A 1 1145 ? -20.846 0.988 -4.256 1.00 92.50 1145 ILE A CA 1
ATOM 8878 C C . ILE A 1 1145 ? -21.684 2.164 -3.746 1.00 92.50 1145 ILE A C 1
ATOM 8880 O O . ILE A 1 1145 ? -22.852 2.002 -3.372 1.00 92.50 1145 ILE A O 1
ATOM 8884 N N . ASP A 1 1146 ? -21.132 3.377 -3.794 1.00 89.62 1146 ASP A N 1
ATOM 8885 C CA . ASP A 1 1146 ? -21.815 4.593 -3.330 1.00 89.62 1146 ASP A CA 1
ATOM 8886 C C . ASP A 1 1146 ? -23.150 4.814 -4.066 1.00 89.62 1146 ASP A C 1
ATOM 8888 O O . ASP A 1 1146 ? -24.172 5.136 -3.453 1.00 89.62 1146 ASP A O 1
ATOM 8892 N N . ALA A 1 1147 ? -23.189 4.555 -5.380 1.00 89.50 1147 ALA A N 1
ATOM 8893 C CA . ALA A 1 1147 ? -24.408 4.648 -6.195 1.00 89.50 1147 ALA A CA 1
ATOM 8894 C C . ALA A 1 1147 ? -25.495 3.615 -5.814 1.00 89.50 1147 ALA A C 1
ATOM 8896 O O . ALA A 1 1147 ? -26.671 3.786 -6.160 1.00 89.50 1147 ALA A O 1
ATOM 8897 N N . CYS A 1 1148 ? -25.115 2.564 -5.081 1.00 92.25 1148 CYS A N 1
ATOM 8898 C CA . CYS A 1 1148 ? -25.997 1.554 -4.496 1.00 92.25 1148 CYS A CA 1
ATOM 8899 C C . CYS A 1 1148 ? -26.337 1.844 -3.020 1.00 92.25 1148 CYS A C 1
ATOM 8901 O O . CYS A 1 1148 ? -27.080 1.086 -2.396 1.00 92.25 1148 CYS A O 1
ATOM 8903 N N . GLY A 1 1149 ? -25.858 2.965 -2.472 1.00 91.81 1149 GLY A N 1
ATOM 8904 C CA . GLY A 1 1149 ? -26.138 3.407 -1.110 1.00 91.81 1149 GLY A CA 1
ATOM 8905 C C . GLY A 1 1149 ? -25.149 2.905 -0.060 1.00 91.81 1149 GLY A C 1
ATOM 8906 O O . GLY A 1 1149 ? -25.503 2.942 1.120 1.00 91.81 1149 GLY A O 1
ATOM 8907 N N . ARG A 1 1150 ? -23.952 2.449 -0.464 1.00 94.12 1150 ARG A N 1
ATOM 8908 C CA . ARG A 1 1150 ? -22.838 2.178 0.457 1.00 94.12 1150 ARG A CA 1
ATOM 8909 C C . ARG A 1 1150 ? -22.524 3.428 1.283 1.00 94.12 1150 ARG A C 1
ATOM 8911 O O . ARG A 1 1150 ? -22.563 4.545 0.765 1.00 94.12 1150 ARG A O 1
ATOM 8918 N N . VAL A 1 1151 ? -22.217 3.238 2.565 1.00 96.12 1151 VAL A N 1
ATOM 8919 C CA . VAL A 1 1151 ? -21.807 4.332 3.467 1.00 96.12 1151 VAL A CA 1
ATOM 8920 C C . VAL A 1 1151 ? -20.499 4.071 4.210 1.00 96.12 1151 VAL A C 1
ATOM 8922 O O . VAL A 1 1151 ? -19.989 4.986 4.841 1.00 96.12 1151 VAL A O 1
ATOM 8925 N N . SER A 1 1152 ? -19.970 2.855 4.134 1.00 96.69 1152 SER A N 1
ATOM 8926 C CA . SER A 1 1152 ? -18.647 2.440 4.607 1.00 96.69 1152 SER A CA 1
ATOM 8927 C C . SER A 1 1152 ? -18.196 1.269 3.735 1.00 96.69 1152 SER A C 1
ATOM 8929 O O . SER A 1 1152 ? -19.023 0.666 3.061 1.00 96.69 1152 SER A O 1
ATOM 8931 N N . ASP A 1 1153 ? -16.918 0.939 3.726 1.00 95.19 1153 ASP A N 1
ATOM 8932 C CA . ASP A 1 1153 ? -16.370 -0.286 3.153 1.00 95.19 1153 ASP A CA 1
ATOM 8933 C C . ASP A 1 1153 ? -16.556 -1.534 4.043 1.00 95.19 1153 ASP A C 1
ATOM 8935 O O . ASP A 1 1153 ? -16.396 -2.650 3.552 1.00 95.19 1153 ASP A O 1
ATOM 8939 N N . HIS A 1 1154 ? -16.979 -1.371 5.302 1.00 98.06 1154 HIS A N 1
ATOM 8940 C CA . HIS A 1 1154 ? -17.251 -2.464 6.240 1.00 98.06 1154 HIS A CA 1
ATOM 8941 C C . HIS A 1 1154 ? -18.752 -2.686 6.487 1.00 98.06 1154 HIS A C 1
ATOM 8943 O O . HIS A 1 1154 ? -19.543 -1.744 6.628 1.00 98.06 1154 HIS A O 1
ATOM 8949 N N . ASP A 1 1155 ? -19.155 -3.949 6.610 1.00 98.44 1155 ASP A N 1
ATOM 8950 C CA . ASP A 1 1155 ? -20.468 -4.334 7.123 1.00 98.44 1155 ASP A CA 1
ATOM 8951 C C . ASP A 1 1155 ? -20.470 -4.394 8.659 1.00 98.44 1155 ASP A C 1
ATOM 8953 O O . ASP A 1 1155 ? -19.545 -4.941 9.263 1.00 98.44 1155 ASP A O 1
ATOM 8957 N N . PRO A 1 1156 ? -21.513 -3.870 9.325 1.00 98.50 1156 PRO A N 1
ATOM 8958 C CA . PRO A 1 1156 ? -21.648 -3.989 10.768 1.00 98.50 1156 PRO A CA 1
ATOM 8959 C C . PRO A 1 1156 ? -21.944 -5.429 11.206 1.00 98.50 1156 PRO A C 1
ATOM 8961 O O . PRO A 1 1156 ? -22.757 -6.134 10.602 1.00 98.50 1156 PRO A O 1
ATOM 8964 N N . VAL A 1 1157 ? -21.365 -5.820 12.341 1.00 98.75 1157 VAL A N 1
ATOM 8965 C CA . VAL A 1 1157 ? -21.639 -7.101 13.007 1.00 98.75 1157 VAL A CA 1
ATOM 8966 C C . VAL A 1 1157 ? -22.481 -6.845 14.251 1.00 98.75 1157 VAL A C 1
ATOM 8968 O O . VAL A 1 1157 ? -22.112 -6.025 15.093 1.00 98.75 1157 VAL A O 1
ATOM 8971 N N . LEU A 1 1158 ? -23.609 -7.539 14.386 1.00 98.81 1158 LEU A N 1
ATOM 8972 C CA . LEU A 1 1158 ? -24.575 -7.369 15.469 1.00 98.81 1158 LEU A CA 1
ATOM 8973 C C . LEU A 1 1158 ? -24.732 -8.667 16.259 1.00 98.81 1158 LEU A C 1
ATOM 8975 O O . LEU A 1 1158 ? -24.940 -9.736 15.693 1.00 98.81 1158 LEU A O 1
ATOM 8979 N N . ILE A 1 1159 ? -24.716 -8.563 17.585 1.00 98.81 1159 ILE A N 1
ATOM 8980 C CA . ILE A 1 1159 ? -25.127 -9.642 18.484 1.00 98.81 1159 ILE A CA 1
ATOM 8981 C C . ILE A 1 1159 ? -26.330 -9.229 19.327 1.00 98.81 1159 ILE A C 1
ATOM 8983 O O . ILE A 1 1159 ? -26.506 -8.058 19.662 1.00 98.81 1159 ILE A O 1
ATOM 8987 N N . GLN A 1 1160 ? -27.129 -10.216 19.728 1.00 98.75 1160 GLN A N 1
ATOM 8988 C CA . GLN A 1 1160 ? -28.106 -10.098 20.806 1.00 98.75 1160 GLN A CA 1
ATOM 8989 C C . GLN A 1 1160 ? -27.869 -11.216 21.816 1.00 98.75 1160 GLN A C 1
ATOM 8991 O O . GLN A 1 1160 ? -27.843 -12.386 21.441 1.00 98.75 1160 GLN A O 1
ATOM 8996 N N . MET A 1 1161 ? -27.733 -10.871 23.094 1.00 97.56 1161 MET A N 1
ATOM 8997 C CA . MET A 1 1161 ? -27.428 -11.836 24.147 1.00 97.56 1161 MET A CA 1
ATOM 8998 C C . MET A 1 1161 ? -28.261 -11.640 25.403 1.00 97.56 1161 MET A C 1
ATOM 9000 O O . MET A 1 1161 ? -28.596 -10.520 25.787 1.00 97.56 1161 MET A O 1
ATOM 9004 N N . LYS A 1 1162 ? -28.559 -12.745 26.085 1.00 96.25 1162 LYS A N 1
ATOM 9005 C CA . LYS A 1 1162 ? -29.020 -12.696 27.472 1.00 96.25 1162 LYS A CA 1
ATOM 9006 C C . LYS A 1 1162 ? -27.796 -12.723 28.382 1.00 96.25 1162 LYS A C 1
ATOM 9008 O O . LYS A 1 1162 ? -27.088 -13.725 28.420 1.00 96.25 1162 LYS A O 1
ATOM 9013 N N . LEU A 1 1163 ? -27.555 -11.633 29.106 1.00 93.56 1163 LEU A N 1
ATOM 9014 C CA . LEU A 1 1163 ? -26.490 -11.598 30.103 1.00 93.56 1163 LEU A CA 1
ATOM 9015 C C . LEU A 1 1163 ? -26.786 -12.599 31.237 1.00 93.56 1163 LEU A C 1
ATOM 9017 O O . LEU A 1 1163 ? -27.943 -12.940 31.517 1.00 93.56 1163 LEU A O 1
ATOM 9021 N N . GLN A 1 1164 ? -25.726 -13.098 31.870 1.00 82.81 1164 GLN A N 1
ATOM 9022 C CA . GLN A 1 1164 ? -25.835 -13.931 33.064 1.00 82.81 1164 GLN A CA 1
ATOM 9023 C C . GLN A 1 1164 ? -25.560 -13.101 34.317 1.00 82.81 1164 GLN A C 1
ATOM 9025 O O . GLN A 1 1164 ? -24.773 -12.148 34.301 1.00 82.81 1164 GLN A O 1
ATOM 9030 N N . ASN A 1 1165 ? -26.250 -13.446 35.405 1.00 73.94 1165 ASN A N 1
ATOM 9031 C CA . ASN A 1 1165 ? -26.134 -12.731 36.666 1.00 73.94 1165 ASN A CA 1
ATOM 9032 C C . ASN A 1 1165 ? -24.735 -12.946 37.256 1.00 73.94 1165 ASN A C 1
ATOM 9034 O O . ASN A 1 1165 ? -24.325 -14.079 37.458 1.00 73.94 1165 ASN A O 1
ATOM 9038 N N . GLN A 1 1166 ? -24.018 -11.863 37.553 1.00 65.44 1166 GLN A N 1
ATOM 9039 C CA . GLN A 1 1166 ? -22.686 -11.936 38.164 1.00 65.44 1166 GLN A CA 1
ATOM 9040 C C . GLN A 1 1166 ? -22.737 -11.982 39.701 1.00 65.44 1166 GLN A C 1
ATOM 9042 O O . GLN A 1 1166 ? -21.743 -12.337 40.327 1.00 65.44 1166 GLN A O 1
ATOM 9047 N N . ASN A 1 1167 ? -23.890 -11.651 40.305 1.00 46.94 1167 ASN A N 1
ATOM 9048 C CA . ASN A 1 1167 ? -24.156 -11.772 41.753 1.00 46.94 1167 ASN A CA 1
ATOM 9049 C C . ASN A 1 1167 ? -24.548 -13.180 42.162 1.00 46.94 1167 ASN A C 1
ATOM 9051 O O . ASN A 1 1167 ? -24.825 -13.459 43.328 1.00 46.94 1167 ASN A O 1
ATOM 9055 N N . SER A 1 1168 ? -24.657 -14.058 41.182 1.00 39.31 1168 SER A N 1
ATOM 9056 C CA . SER A 1 1168 ? -24.919 -15.426 41.468 1.00 39.31 1168 SER A CA 1
ATOM 9057 C C . SER A 1 1168 ? -23.634 -16.012 42.058 1.00 39.31 1168 SER A C 1
ATOM 9059 O O . SER A 1 1168 ? -22.762 -16.492 41.342 1.00 39.31 1168 SER A O 1
ATOM 9061 N N . ASP A 1 1169 ? -23.619 -16.112 43.383 1.00 36.47 1169 ASP A N 1
ATOM 9062 C CA . ASP A 1 1169 ? -23.019 -17.237 44.114 1.00 36.47 1169 ASP A CA 1
ATOM 9063 C C . ASP A 1 1169 ? -23.660 -18.583 43.708 1.00 36.47 1169 ASP A C 1
ATOM 9065 O O . ASP A 1 1169 ? -23.584 -19.588 44.405 1.00 36.47 1169 ASP A O 1
ATOM 9069 N N . THR A 1 1170 ? -24.323 -18.634 42.555 1.00 35.50 1170 THR A N 1
ATOM 9070 C CA . THR A 1 1170 ? -24.527 -19.859 41.830 1.00 35.50 1170 THR A CA 1
ATOM 9071 C C . THR A 1 1170 ? -23.171 -20.143 41.154 1.00 35.50 1170 THR A C 1
ATOM 9073 O O . THR A 1 1170 ? -22.804 -19.495 40.183 1.00 35.50 1170 THR A O 1
ATOM 9076 N N . ASN A 1 1171 ? -22.379 -21.129 41.558 1.00 35.28 1171 ASN A N 1
ATOM 9077 C CA . ASN A 1 1171 ? -22.843 -22.468 41.894 1.00 35.28 1171 ASN A CA 1
ATOM 9078 C C . ASN A 1 1171 ? -24.175 -22.788 41.191 1.00 35.28 1171 ASN A C 1
ATOM 9080 O O . ASN A 1 1171 ? -25.085 -23.321 41.813 1.00 35.28 1171 ASN A O 1
ATOM 9084 N N . VAL A 1 1172 ? -24.339 -22.447 39.898 1.00 35.53 1172 VAL A N 1
ATOM 9085 C CA . VAL A 1 1172 ? -25.272 -23.229 39.082 1.00 35.53 1172 VAL A CA 1
ATOM 9086 C C . VAL A 1 1172 ? -24.499 -24.517 38.856 1.00 35.53 1172 VAL A C 1
ATOM 9088 O O . VAL A 1 1172 ? -23.667 -24.618 37.955 1.00 35.53 1172 VAL A O 1
ATOM 9091 N N . ASN A 1 1173 ? -24.738 -25.436 39.789 1.00 40.69 1173 ASN A N 1
ATOM 9092 C CA . ASN A 1 1173 ? -24.186 -26.776 39.921 1.00 40.69 1173 ASN A CA 1
ATOM 9093 C C . ASN A 1 1173 ? -22.686 -26.874 40.207 1.00 40.69 1173 ASN A C 1
ATOM 9095 O O . ASN A 1 1173 ? -21.977 -27.625 39.545 1.00 40.69 1173 ASN A O 1
ATOM 9099 N N . ASN A 1 1174 ? -22.226 -26.227 41.275 1.00 48.75 1174 ASN A N 1
ATOM 9100 C CA . ASN A 1 1174 ? -21.218 -26.885 42.098 1.00 48.75 1174 ASN A CA 1
ATOM 9101 C C . ASN A 1 1174 ? -21.907 -27.240 43.408 1.00 48.75 1174 ASN A C 1
ATOM 9103 O O . ASN A 1 1174 ? -21.787 -26.542 44.404 1.00 48.75 1174 ASN A O 1
ATOM 9107 N N . ASP A 1 1175 ? -22.613 -28.365 43.415 1.00 59.97 1175 ASP A N 1
ATOM 9108 C CA . ASP A 1 1175 ? -22.981 -29.027 44.667 1.00 59.97 1175 ASP A CA 1
ATOM 9109 C C . ASP A 1 1175 ? -21.730 -29.406 45.484 1.00 59.97 1175 ASP A C 1
ATOM 9111 O O . ASP A 1 1175 ? -21.846 -29.864 46.614 1.00 59.97 1175 ASP A O 1
ATOM 9115 N N . ILE A 1 1176 ? -20.530 -29.253 44.902 1.00 63.66 1176 ILE A N 1
ATOM 9116 C CA . ILE A 1 1176 ? -19.261 -29.789 45.374 1.00 63.66 1176 ILE A CA 1
ATOM 9117 C C . ILE A 1 1176 ? -18.125 -28.780 45.123 1.00 63.66 1176 ILE A C 1
ATOM 9119 O O . ILE A 1 1176 ? -17.931 -28.334 43.994 1.00 63.66 1176 ILE A O 1
ATOM 9123 N N . ILE A 1 1177 ? -17.352 -28.454 46.163 1.00 70.56 1177 ILE A N 1
ATOM 9124 C CA . ILE A 1 1177 ? -16.062 -27.740 46.097 1.00 70.56 1177 ILE A CA 1
ATOM 9125 C C . ILE A 1 1177 ? -14.932 -28.773 46.003 1.00 70.56 1177 ILE A C 1
ATOM 9127 O O . ILE A 1 1177 ? -14.992 -29.793 46.688 1.00 70.56 1177 ILE A O 1
ATOM 9131 N N . LEU A 1 1178 ? -13.909 -28.521 45.177 1.00 71.38 1178 LEU A N 1
ATOM 9132 C CA . LEU A 1 1178 ? -12.799 -29.448 44.928 1.00 71.38 1178 LEU A CA 1
ATOM 9133 C C . LEU A 1 1178 ? -11.438 -28.750 45.087 1.00 71.38 1178 LEU A C 1
ATOM 9135 O O . LEU A 1 1178 ? -11.137 -27.829 44.329 1.00 71.38 1178 LEU A O 1
ATOM 9139 N N . ASP A 1 1179 ? -10.592 -29.249 45.991 1.00 73.62 1179 ASP A N 1
ATOM 9140 C CA . ASP A 1 1179 ? -9.195 -28.824 46.149 1.00 73.62 1179 ASP A CA 1
ATOM 9141 C C . ASP A 1 1179 ? -8.251 -29.960 45.748 1.00 73.62 1179 ASP A C 1
ATOM 9143 O O . ASP A 1 1179 ? -8.413 -31.095 46.181 1.00 73.62 1179 ASP A O 1
ATOM 9147 N N . ILE A 1 1180 ? -7.235 -29.690 44.929 1.00 75.69 1180 ILE A N 1
ATOM 9148 C CA . ILE A 1 1180 ? -6.227 -30.707 44.592 1.00 75.69 1180 ILE A CA 1
ATOM 9149 C C . ILE A 1 1180 ? -5.173 -30.705 45.692 1.00 75.69 1180 ILE A C 1
ATOM 9151 O O . ILE A 1 1180 ? -4.574 -29.668 45.965 1.00 75.69 1180 ILE A O 1
ATOM 9155 N N . LEU A 1 1181 ? -4.953 -31.865 46.307 1.00 79.94 1181 LEU A N 1
ATOM 9156 C CA . LEU A 1 1181 ? -3.986 -32.027 47.391 1.00 79.94 1181 LEU A CA 1
ATOM 9157 C C . LEU A 1 1181 ? -2.640 -32.568 46.905 1.00 79.94 1181 LEU A C 1
ATOM 9159 O O . LEU A 1 1181 ? -1.646 -32.409 47.608 1.00 79.94 1181 LEU A O 1
ATOM 9163 N N . THR A 1 1182 ? -2.581 -33.196 45.726 1.00 77.81 1182 THR A N 1
ATOM 9164 C CA . THR A 1 1182 ? -1.300 -33.637 45.156 1.00 77.81 1182 THR A CA 1
ATOM 9165 C C . THR A 1 1182 ? -0.459 -32.428 44.722 1.00 77.81 1182 THR A C 1
ATOM 9167 O O . THR A 1 1182 ? -0.920 -31.659 43.875 1.00 77.81 1182 THR A O 1
ATOM 9170 N N . PRO A 1 1183 ? 0.775 -32.267 45.241 1.00 76.56 1183 PRO A N 1
ATOM 9171 C CA . PRO A 1 1183 ? 1.701 -31.230 44.789 1.00 76.56 1183 PRO A CA 1
ATOM 9172 C C . PRO A 1 1183 ? 2.038 -31.364 43.299 1.00 76.56 1183 PRO A C 1
ATOM 9174 O O . PRO A 1 1183 ? 2.240 -32.476 42.810 1.00 76.56 1183 PRO A O 1
ATOM 9177 N N . GLN A 1 1184 ? 2.148 -30.237 42.588 1.00 67.44 1184 GLN A N 1
ATOM 9178 C CA . GLN A 1 1184 ? 2.439 -30.215 41.145 1.00 67.44 1184 GLN A CA 1
ATOM 9179 C C . GLN A 1 1184 ? 3.769 -30.914 40.804 1.00 67.44 1184 GLN A C 1
ATOM 9181 O O . GLN A 1 1184 ? 3.833 -31.675 39.846 1.00 67.44 1184 GLN A O 1
ATOM 9186 N N . GLU A 1 1185 ? 4.787 -30.765 41.653 1.00 70.69 1185 GLU A N 1
ATOM 9187 C CA . GLU A 1 1185 ? 6.091 -31.437 41.525 1.00 70.69 1185 GLU A CA 1
ATOM 9188 C C . GLU A 1 1185 ? 6.002 -32.974 41.469 1.00 70.69 1185 GLU A C 1
ATOM 9190 O O . GLU A 1 1185 ? 6.824 -33.621 40.822 1.00 70.69 1185 GLU A O 1
ATOM 9195 N N . ASN A 1 1186 ? 4.986 -33.575 42.100 1.00 71.56 1186 ASN A N 1
ATOM 9196 C CA . ASN A 1 1186 ? 4.762 -35.022 42.059 1.00 71.56 1186 ASN A CA 1
ATOM 9197 C C . ASN A 1 1186 ? 4.054 -35.460 40.773 1.00 71.56 1186 ASN A C 1
ATOM 9199 O O . ASN A 1 1186 ? 4.138 -36.627 40.400 1.00 71.56 1186 ASN A O 1
ATOM 9203 N N . LEU A 1 1187 ? 3.349 -34.541 40.111 1.00 68.75 1187 LEU A N 1
ATOM 9204 C CA . LEU A 1 1187 ? 2.699 -34.782 38.827 1.00 68.75 1187 LEU A CA 1
ATOM 9205 C C . LEU A 1 1187 ? 3.708 -34.653 37.682 1.00 68.75 1187 LEU A C 1
ATOM 9207 O O . LEU A 1 1187 ? 3.711 -35.487 36.785 1.00 68.75 1187 LEU A O 1
ATOM 9211 N N . ASP A 1 1188 ? 4.615 -33.681 37.763 1.00 67.75 1188 ASP A N 1
ATOM 9212 C CA . ASP A 1 1188 ? 5.604 -33.396 36.714 1.00 67.75 1188 ASP A CA 1
ATOM 9213 C C . ASP A 1 1188 ? 6.713 -34.468 36.598 1.00 67.75 1188 ASP A C 1
ATOM 9215 O O . ASP A 1 1188 ? 7.465 -34.479 35.628 1.00 67.75 1188 ASP A O 1
ATOM 9219 N N . ASN A 1 1189 ? 6.821 -35.383 37.570 1.00 70.38 1189 ASN A N 1
ATOM 9220 C CA . ASN A 1 1189 ? 7.889 -36.390 37.658 1.00 70.38 1189 ASN A CA 1
ATOM 9221 C C . ASN A 1 1189 ? 7.413 -37.848 37.472 1.00 70.38 1189 ASN A C 1
ATOM 9223 O O . ASN A 1 1189 ? 8.151 -38.789 37.790 1.00 70.38 1189 ASN A O 1
ATOM 9227 N N . ILE A 1 1190 ? 6.186 -38.069 36.991 1.00 76.69 1190 ILE A N 1
ATOM 9228 C CA . ILE A 1 1190 ? 5.635 -39.419 36.806 1.00 76.69 1190 ILE A CA 1
ATOM 9229 C C . ILE A 1 1190 ? 6.293 -40.083 35.592 1.00 76.69 1190 ILE A C 1
ATOM 9231 O O . ILE A 1 1190 ? 6.139 -39.608 34.480 1.00 76.69 1190 ILE A O 1
ATOM 9235 N N . LYS A 1 1191 ? 6.971 -41.218 35.793 1.00 80.12 1191 LYS A N 1
ATOM 9236 C CA . LYS A 1 1191 ? 7.641 -41.979 34.722 1.00 80.12 1191 LYS A CA 1
ATOM 9237 C C . LYS A 1 1191 ? 6.840 -43.209 34.305 1.00 80.12 1191 LYS A C 1
ATOM 9239 O O . LYS A 1 1191 ? 6.094 -43.776 35.107 1.00 80.12 1191 LYS A O 1
ATOM 9244 N N . VAL A 1 1192 ? 7.082 -43.699 33.087 1.00 79.56 1192 VAL A N 1
ATOM 9245 C CA . VAL A 1 1192 ? 6.619 -45.026 32.640 1.00 79.56 1192 VAL A CA 1
ATOM 9246 C C . VAL A 1 1192 ? 7.030 -46.101 33.658 1.00 79.56 1192 VAL A C 1
ATOM 9248 O O . VAL A 1 1192 ? 8.189 -46.188 34.056 1.00 79.56 1192 VAL A O 1
ATOM 9251 N N . GLY A 1 1193 ? 6.064 -46.911 34.096 1.00 78.81 1193 GLY A N 1
ATOM 9252 C CA . GLY A 1 1193 ? 6.211 -47.927 35.144 1.00 78.81 1193 GLY A CA 1
ATOM 9253 C C . GLY A 1 1193 ? 5.875 -47.447 36.565 1.00 78.81 1193 GLY A C 1
ATOM 9254 O O . GLY A 1 1193 ? 5.628 -48.289 37.440 1.00 78.81 1193 GLY A O 1
ATOM 9255 N N . GLY A 1 1194 ? 5.827 -46.128 36.785 1.00 83.19 1194 GLY A N 1
ATOM 9256 C CA . GLY A 1 1194 ? 5.432 -45.487 38.040 1.00 83.19 1194 GLY A CA 1
ATOM 9257 C C . GLY A 1 1194 ? 3.916 -45.350 38.211 1.00 83.19 1194 GLY A C 1
ATOM 9258 O O . GLY A 1 1194 ? 3.142 -45.549 37.271 1.00 83.19 1194 GLY A O 1
ATOM 9259 N N . ASP A 1 1195 ? 3.502 -45.000 39.429 1.00 84.94 1195 ASP A N 1
ATOM 9260 C CA . ASP A 1 1195 ? 2.097 -44.790 39.775 1.00 84.94 1195 ASP A CA 1
ATOM 9261 C C . ASP A 1 1195 ? 1.746 -43.302 39.696 1.00 84.94 1195 ASP A C 1
ATOM 9263 O O . ASP A 1 1195 ? 2.272 -42.472 40.437 1.00 84.94 1195 ASP A O 1
ATOM 9267 N N . ALA A 1 1196 ? 0.804 -42.962 38.823 1.00 84.75 1196 ALA A N 1
ATOM 9268 C CA . ALA A 1 1196 ? 0.165 -41.660 38.831 1.00 84.75 1196 ALA A CA 1
ATOM 9269 C C . ALA A 1 1196 ? -0.867 -41.641 39.956 1.00 84.75 1196 ALA A C 1
ATOM 9271 O O . ALA A 1 1196 ? -1.905 -42.292 39.843 1.00 84.75 1196 ALA A O 1
ATOM 9272 N N . LYS A 1 1197 ? -0.576 -40.941 41.055 1.00 88.00 1197 LYS A N 1
ATOM 9273 C CA . LYS A 1 1197 ? -1.453 -40.852 42.229 1.00 88.00 1197 LYS A CA 1
ATOM 9274 C C . LYS A 1 1197 ? -1.960 -39.425 42.409 1.00 88.00 1197 LYS A C 1
ATOM 9276 O O . LYS A 1 1197 ? -1.193 -38.516 42.718 1.00 88.00 1197 LYS A O 1
ATOM 9281 N N . ILE A 1 1198 ? -3.265 -39.242 42.240 1.00 85.19 1198 ILE A N 1
ATOM 9282 C CA . ILE A 1 1198 ? -3.927 -37.946 42.383 1.00 85.19 1198 ILE A CA 1
ATOM 9283 C C . ILE A 1 1198 ? -4.869 -38.004 43.579 1.00 85.19 1198 ILE A C 1
ATOM 9285 O O . ILE A 1 1198 ? -5.756 -38.854 43.639 1.00 85.19 1198 ILE A O 1
ATOM 9289 N N . THR A 1 1199 ? -4.676 -37.076 44.510 1.00 87.88 1199 THR A N 1
ATOM 9290 C CA . THR A 1 1199 ? -5.516 -36.849 45.680 1.00 87.88 1199 THR A CA 1
ATOM 9291 C C . THR A 1 1199 ? -6.194 -35.496 45.544 1.00 87.88 1199 THR A C 1
ATOM 9293 O O . THR A 1 1199 ? -5.548 -34.482 45.265 1.00 87.88 1199 THR A O 1
ATOM 9296 N N . ILE A 1 1200 ? -7.501 -35.479 45.775 1.00 83.31 1200 ILE A N 1
ATOM 9297 C CA . ILE A 1 1200 ? -8.300 -34.261 45.868 1.00 83.31 1200 ILE A CA 1
ATOM 9298 C C . ILE A 1 1200 ? -9.110 -34.279 47.162 1.00 83.31 1200 ILE A C 1
ATOM 9300 O O . ILE A 1 1200 ? -9.453 -35.348 47.656 1.00 83.31 1200 ILE A O 1
ATOM 9304 N N . ARG A 1 1201 ? -9.464 -33.108 47.674 1.00 84.50 1201 ARG A N 1
ATOM 9305 C CA . ARG A 1 1201 ? -10.479 -32.901 48.700 1.00 84.50 1201 ARG A CA 1
ATOM 9306 C C . ARG A 1 1201 ? -11.764 -32.469 48.025 1.00 84.50 1201 ARG A C 1
ATOM 9308 O O . ARG A 1 1201 ? -11.769 -31.469 47.316 1.00 84.50 1201 ARG A O 1
ATOM 9315 N N . ALA A 1 1202 ? -12.842 -33.199 48.253 1.00 84.19 1202 ALA A N 1
ATOM 9316 C CA . ALA A 1 1202 ? -14.170 -32.833 47.794 1.00 84.19 1202 ALA A CA 1
ATOM 9317 C C . ALA A 1 1202 ? -15.042 -32.441 48.986 1.00 84.19 1202 ALA A C 1
ATOM 9319 O O . ALA A 1 1202 ? -15.037 -33.136 49.999 1.00 84.19 1202 ALA A O 1
ATOM 9320 N N . LYS A 1 1203 ? -15.801 -31.352 48.870 1.00 82.75 1203 LYS A N 1
ATOM 9321 C CA . LYS A 1 1203 ? -16.747 -30.883 49.887 1.00 82.75 1203 LYS A CA 1
ATOM 9322 C C . LYS A 1 1203 ? -18.122 -30.677 49.279 1.00 82.75 1203 LYS A C 1
ATOM 9324 O O . LYS A 1 1203 ? -18.269 -29.821 48.417 1.00 82.75 1203 LYS A O 1
ATOM 9329 N N . ASN A 1 1204 ? -19.128 -31.404 49.753 1.00 83.69 1204 ASN A N 1
ATOM 9330 C CA . ASN A 1 1204 ? -20.511 -31.220 49.331 1.00 83.69 1204 ASN A CA 1
ATOM 9331 C C . ASN A 1 1204 ? -21.109 -29.982 50.011 1.00 83.69 1204 ASN A C 1
ATOM 9333 O O . ASN A 1 1204 ? -21.227 -29.915 51.232 1.00 83.69 1204 ASN A O 1
ATOM 9337 N N . ILE A 1 1205 ? -21.491 -28.999 49.208 1.00 77.31 1205 ILE A N 1
ATOM 9338 C CA . ILE A 1 1205 ? -22.137 -27.755 49.633 1.00 77.31 1205 ILE A CA 1
ATOM 9339 C C . ILE A 1 1205 ? -23.621 -27.694 49.242 1.00 77.31 1205 ILE A C 1
ATOM 9341 O O . ILE A 1 1205 ? -24.272 -26.678 49.470 1.00 77.31 1205 ILE A O 1
ATOM 9345 N N . SER A 1 1206 ? -24.169 -28.774 48.681 1.00 72.44 1206 SER A N 1
ATOM 9346 C CA . SER A 1 1206 ? -25.603 -28.906 48.411 1.00 72.44 1206 SER A CA 1
ATOM 9347 C C . SER A 1 1206 ? -26.394 -29.350 49.641 1.00 72.44 1206 SER A C 1
ATOM 9349 O O . SER A 1 1206 ? -25.834 -29.803 50.637 1.00 72.44 1206 SER A O 1
ATOM 9351 N N . GLN A 1 1207 ? -27.724 -29.268 49.553 1.00 77.31 1207 GLN A N 1
ATOM 9352 C CA . GLN A 1 1207 ? -28.646 -29.717 50.607 1.00 77.31 1207 GLN A CA 1
ATOM 9353 C C . GLN A 1 1207 ? -28.943 -31.231 50.562 1.00 77.31 1207 GLN A C 1
ATOM 9355 O O . GLN A 1 1207 ? -29.699 -31.738 51.385 1.00 77.31 1207 GLN A O 1
ATOM 9360 N N . SER A 1 1208 ? -28.361 -31.964 49.608 1.00 79.06 1208 SER A N 1
ATOM 9361 C CA . SER A 1 1208 ? -28.610 -33.394 49.375 1.00 79.06 1208 SER A CA 1
ATOM 9362 C C . SER A 1 1208 ? -27.302 -34.177 49.350 1.00 79.06 1208 SER A C 1
ATOM 9364 O O . SER A 1 1208 ? -26.256 -33.611 49.053 1.00 79.06 1208 SER A O 1
ATOM 9366 N N . THR A 1 1209 ? -27.328 -35.479 49.629 1.00 83.69 1209 THR A N 1
ATOM 9367 C CA . THR A 1 1209 ? -26.141 -36.329 49.446 1.00 83.69 1209 THR A CA 1
ATOM 9368 C C . THR A 1 1209 ? -25.716 -36.352 47.976 1.00 83.69 1209 THR A C 1
ATOM 9370 O O . THR A 1 1209 ? -26.563 -36.445 47.085 1.00 83.69 1209 THR A O 1
ATOM 9373 N N . LYS A 1 1210 ? -24.407 -36.271 47.723 1.00 81.81 1210 LYS A N 1
ATOM 9374 C CA . LYS A 1 1210 ? -23.817 -36.301 46.382 1.00 81.81 1210 LYS A CA 1
ATOM 9375 C C . LYS A 1 1210 ? -22.807 -37.421 46.270 1.00 81.81 1210 LYS A C 1
ATOM 9377 O O . LYS A 1 1210 ? -21.941 -37.566 47.129 1.00 81.81 1210 LYS A O 1
ATOM 9382 N N . ASP A 1 1211 ? -22.910 -38.161 45.179 1.00 84.88 1211 ASP A N 1
ATOM 9383 C CA . ASP A 1 1211 ? -21.878 -39.091 44.764 1.00 84.88 1211 ASP A CA 1
ATOM 9384 C C . ASP A 1 1211 ? -20.804 -38.333 43.982 1.00 84.88 1211 ASP A C 1
ATOM 9386 O O . ASP A 1 1211 ? -21.087 -37.380 43.263 1.00 84.88 1211 ASP A O 1
ATOM 9390 N N . ILE A 1 1212 ? -19.550 -38.729 44.152 1.00 81.62 1212 ILE A N 1
ATOM 9391 C CA . ILE A 1 1212 ? -18.403 -38.088 43.510 1.00 81.62 1212 ILE A CA 1
ATOM 9392 C C . ILE A 1 1212 ? -17.482 -39.178 43.032 1.00 81.62 1212 ILE A C 1
ATOM 9394 O O . ILE A 1 1212 ? -17.078 -40.026 43.823 1.00 81.62 1212 ILE A O 1
ATOM 9398 N N . THR A 1 1213 ? -17.123 -39.147 41.756 1.00 85.38 1213 THR A N 1
ATOM 9399 C CA . THR A 1 1213 ? -16.134 -40.060 41.187 1.00 85.38 1213 THR A CA 1
ATOM 9400 C C . THR A 1 1213 ? -14.946 -39.270 40.657 1.00 85.38 1213 THR A C 1
ATOM 9402 O O . THR A 1 1213 ? -15.116 -38.435 39.775 1.00 85.38 1213 THR A O 1
ATOM 9405 N N . LEU A 1 1214 ? -13.748 -39.552 41.169 1.00 85.94 1214 LEU A N 1
ATOM 9406 C CA . LEU A 1 1214 ? -12.469 -39.099 40.624 1.00 85.94 1214 LEU A CA 1
ATOM 9407 C C . LEU A 1 1214 ? -11.974 -40.161 39.653 1.00 85.94 1214 LEU A C 1
ATOM 9409 O O . LEU A 1 1214 ? -11.765 -41.295 40.070 1.00 85.94 1214 LEU A O 1
ATOM 9413 N N . ILE A 1 1215 ? -11.754 -39.791 38.398 1.00 86.12 1215 ILE A N 1
ATOM 9414 C CA . ILE A 1 1215 ? -11.212 -40.658 37.354 1.00 86.12 1215 ILE A CA 1
ATOM 9415 C C . ILE A 1 1215 ? -9.881 -40.080 36.884 1.00 86.12 1215 ILE A C 1
ATOM 9417 O O . ILE A 1 1215 ? -9.788 -38.896 36.565 1.00 86.12 1215 ILE A O 1
ATOM 9421 N N . ILE A 1 1216 ? -8.858 -40.918 36.784 1.00 87.19 1216 ILE A N 1
ATOM 9422 C CA . ILE A 1 1216 ? -7.595 -40.587 36.124 1.00 87.19 1216 ILE A CA 1
ATOM 9423 C C . ILE A 1 1216 ? -7.409 -41.527 34.937 1.00 87.19 1216 ILE A C 1
ATOM 9425 O O . ILE A 1 1216 ? -7.647 -42.722 35.070 1.00 87.19 1216 ILE A O 1
ATOM 9429 N N . ALA A 1 1217 ? -7.043 -41.001 33.771 1.00 87.00 1217 ALA A N 1
ATOM 9430 C CA . ALA A 1 1217 ? -6.970 -41.763 32.526 1.00 87.00 1217 ALA A CA 1
ATOM 9431 C C . ALA A 1 1217 ? -5.703 -41.432 31.729 1.00 87.00 1217 ALA A C 1
ATOM 9433 O O . ALA A 1 1217 ? -5.380 -40.263 31.530 1.00 87.00 1217 ALA A O 1
ATOM 9434 N N . LEU A 1 1218 ? -4.997 -42.457 31.257 1.00 86.56 1218 LEU A N 1
ATOM 9435 C CA . LEU A 1 1218 ? -3.828 -42.378 30.384 1.00 86.56 1218 LEU A CA 1
ATOM 9436 C C . LEU A 1 1218 ? -4.266 -42.402 28.919 1.00 86.56 1218 LEU A C 1
ATOM 9438 O O . LEU A 1 1218 ? -5.113 -43.208 28.547 1.00 86.56 1218 LEU A O 1
ATOM 9442 N N . TYR A 1 1219 ? -3.640 -41.583 28.084 1.00 83.19 1219 TYR A N 1
ATOM 9443 C CA . TYR A 1 1219 ? -3.872 -41.497 26.647 1.00 83.19 1219 TYR A CA 1
ATOM 9444 C C . TYR A 1 1219 ? -2.564 -41.631 25.868 1.00 83.19 1219 TYR A C 1
ATOM 9446 O O . TYR A 1 1219 ? -1.502 -41.268 26.376 1.00 83.19 1219 TYR A O 1
ATOM 9454 N N . ASP A 1 1220 ? -2.657 -42.115 24.631 1.00 84.69 1220 ASP A N 1
ATOM 9455 C CA . ASP A 1 1220 ? -1.564 -42.107 23.656 1.00 84.69 1220 ASP A CA 1
ATOM 9456 C C . ASP A 1 1220 ? -1.448 -40.761 22.905 1.00 84.69 1220 ASP A C 1
ATOM 9458 O O . ASP A 1 1220 ? -2.253 -39.837 23.069 1.00 84.69 1220 ASP A O 1
ATOM 9462 N N . LYS A 1 1221 ? -0.437 -40.649 22.030 1.00 79.38 1221 LYS A N 1
ATOM 9463 C CA . LYS A 1 1221 ? -0.194 -39.466 21.175 1.00 79.38 1221 LYS A CA 1
ATOM 9464 C C . LYS A 1 1221 ? -1.337 -39.129 20.204 1.00 79.38 1221 LYS A C 1
ATOM 9466 O O . LYS A 1 1221 ? -1.418 -37.992 19.754 1.00 79.38 1221 LYS A O 1
ATOM 9471 N N . ASN A 1 1222 ? -2.216 -40.084 19.909 1.00 81.25 1222 ASN A N 1
ATOM 9472 C CA . ASN A 1 1222 ? -3.377 -39.920 19.037 1.00 81.25 1222 ASN A CA 1
ATOM 9473 C C . ASN A 1 1222 ? -4.669 -39.626 19.833 1.00 81.25 1222 ASN A C 1
ATOM 9475 O O . ASN A 1 1222 ? -5.742 -39.542 19.244 1.00 81.25 1222 ASN A O 1
ATOM 9479 N N . ASN A 1 1223 ? -4.576 -39.422 21.156 1.00 76.56 1223 ASN A N 1
ATOM 9480 C CA . ASN A 1 1223 ? -5.696 -39.278 22.094 1.00 76.56 1223 ASN A CA 1
ATOM 9481 C C . ASN A 1 1223 ? -6.588 -40.529 22.251 1.00 76.56 1223 ASN A C 1
ATOM 9483 O O . ASN A 1 1223 ? -7.733 -40.401 22.694 1.00 76.56 1223 ASN A O 1
ATOM 9487 N N . SER A 1 1224 ? -6.077 -41.731 21.987 1.00 79.88 1224 SER A N 1
ATOM 9488 C CA . SER A 1 1224 ? -6.744 -42.981 22.377 1.00 79.88 1224 SER A CA 1
ATOM 9489 C C . SER A 1 1224 ? -6.479 -43.267 23.853 1.00 79.88 1224 SER A C 1
ATOM 9491 O O . SER A 1 1224 ? -5.345 -43.148 24.314 1.00 79.88 1224 SER A O 1
ATOM 9493 N N . MET A 1 1225 ? -7.511 -43.627 24.618 1.00 86.06 1225 MET A N 1
ATOM 9494 C CA . MET A 1 1225 ? -7.358 -43.976 26.034 1.00 86.06 1225 MET A CA 1
ATOM 9495 C C . MET A 1 1225 ? -6.676 -45.343 26.168 1.00 86.06 1225 MET A C 1
ATOM 9497 O O . MET A 1 1225 ? -7.131 -46.320 25.582 1.00 86.06 1225 MET A O 1
ATOM 9501 N N . LEU A 1 1226 ? -5.606 -45.404 26.954 1.00 85.88 1226 LEU A N 1
ATOM 9502 C CA . LEU A 1 1226 ? -4.794 -46.601 27.176 1.00 85.88 1226 LEU A CA 1
ATOM 9503 C C . LEU A 1 1226 ? -5.071 -47.275 28.521 1.00 85.88 1226 LEU A C 1
ATOM 9505 O O . LEU A 1 1226 ? -5.002 -48.494 28.624 1.00 85.88 1226 LEU A O 1
ATOM 9509 N N . ASN A 1 1227 ? -5.329 -46.489 29.568 1.00 89.62 1227 ASN A N 1
ATOM 9510 C CA . ASN A 1 1227 ? -5.555 -46.993 30.923 1.00 89.62 1227 ASN A CA 1
ATOM 9511 C C . ASN A 1 1227 ? -6.388 -45.990 31.729 1.00 89.62 1227 ASN A C 1
ATOM 9513 O O . ASN A 1 1227 ? -6.398 -44.809 31.389 1.00 89.62 1227 ASN A O 1
ATOM 9517 N N . TYR A 1 1228 ? -7.054 -46.418 32.801 1.00 91.44 1228 TYR A N 1
ATOM 9518 C CA . TYR A 1 1228 ? -7.702 -45.508 33.745 1.00 91.44 1228 TYR A CA 1
ATOM 9519 C C . TYR A 1 1228 ? -7.858 -46.126 35.140 1.00 91.44 1228 TYR A C 1
ATOM 9521 O O . TYR A 1 1228 ? -7.765 -47.336 35.321 1.00 91.44 1228 TYR A O 1
ATOM 9529 N N . SER A 1 1229 ? -8.114 -45.281 36.133 1.00 91.12 1229 SER A N 1
ATOM 9530 C CA . SER A 1 1229 ? -8.510 -45.663 37.488 1.00 91.12 1229 SER A CA 1
ATOM 9531 C C . SER A 1 1229 ? -9.585 -44.708 37.986 1.00 91.12 1229 SER A C 1
ATOM 9533 O O . SER A 1 1229 ? -9.636 -43.555 37.555 1.00 91.12 1229 SER A O 1
ATOM 9535 N N . ALA A 1 1230 ? -10.468 -45.189 38.859 1.00 90.12 1230 ALA A N 1
ATOM 9536 C CA . ALA A 1 1230 ? -11.577 -44.407 39.381 1.00 90.12 1230 ALA A CA 1
ATOM 9537 C C . ALA A 1 1230 ? -11.805 -44.678 40.871 1.00 90.12 1230 ALA A C 1
ATOM 9539 O O . ALA A 1 1230 ? -11.756 -45.822 41.314 1.00 90.12 1230 ALA A O 1
ATOM 9540 N N . THR A 1 1231 ? -12.103 -43.626 41.628 1.00 90.50 1231 THR A N 1
ATOM 9541 C CA . THR A 1 1231 ? -12.442 -43.692 43.055 1.00 90.50 1231 THR A CA 1
ATOM 9542 C C . THR A 1 1231 ? -13.759 -42.967 43.276 1.00 90.50 1231 THR A C 1
ATOM 9544 O O . THR A 1 1231 ? -13.884 -41.815 42.867 1.00 90.50 1231 THR A O 1
ATOM 9547 N N . LYS A 1 1232 ? -14.729 -43.617 43.929 1.00 89.12 1232 LYS A N 1
ATOM 9548 C CA . LYS A 1 1232 ? -16.053 -43.050 44.221 1.00 89.12 1232 LYS A CA 1
ATOM 9549 C C . LYS A 1 1232 ? -16.241 -42.828 45.724 1.00 89.12 1232 LYS A C 1
ATOM 9551 O O . LYS A 1 1232 ? -15.864 -43.688 46.513 1.00 89.12 1232 LYS A O 1
ATOM 9556 N N . ILE A 1 1233 ? -16.855 -41.710 46.103 1.00 89.31 1233 ILE A N 1
ATOM 9557 C CA . ILE A 1 1233 ? -17.313 -41.412 47.468 1.00 89.31 1233 ILE A CA 1
ATOM 9558 C C . ILE A 1 1233 ? -18.739 -40.847 47.440 1.00 89.31 1233 ILE A C 1
ATOM 9560 O O . ILE A 1 1233 ? -19.162 -40.308 46.420 1.00 89.31 1233 ILE A O 1
ATOM 9564 N N . SER A 1 1234 ? -19.455 -40.934 48.561 1.00 89.12 1234 SER A N 1
ATOM 9565 C CA . SER A 1 1234 ? -20.746 -40.267 48.767 1.00 89.12 1234 SER A CA 1
ATOM 9566 C C . SER A 1 1234 ? -20.611 -39.303 49.940 1.00 89.12 1234 SER A C 1
ATOM 9568 O O . SER A 1 1234 ? -20.232 -39.720 51.031 1.00 89.12 1234 SER A O 1
ATOM 9570 N N . LEU A 1 1235 ? -20.903 -38.024 49.722 1.00 85.81 1235 LEU A N 1
ATOM 9571 C CA . LEU A 1 1235 ? -20.811 -36.974 50.736 1.00 85.81 1235 LEU A CA 1
ATOM 9572 C C . LEU A 1 1235 ? -22.204 -36.466 51.080 1.00 85.81 1235 LEU A C 1
ATOM 9574 O O . LEU A 1 1235 ? -22.948 -36.071 50.182 1.00 85.81 1235 LEU A O 1
ATOM 9578 N N . LYS A 1 1236 ? -22.564 -36.420 52.363 1.00 88.75 1236 LYS A N 1
ATOM 9579 C CA . LYS A 1 1236 ? -23.783 -35.735 52.822 1.00 88.75 1236 LYS A CA 1
ATOM 9580 C C . LYS A 1 1236 ? -23.623 -34.218 52.716 1.00 88.75 1236 LYS A C 1
ATOM 9582 O O . LYS A 1 1236 ? -22.519 -33.706 52.545 1.00 88.75 1236 LYS A O 1
ATOM 9587 N N . ALA A 1 1237 ? -24.736 -33.497 52.823 1.00 84.06 1237 ALA A N 1
ATOM 9588 C CA . ALA A 1 1237 ? -24.740 -32.038 52.844 1.00 84.06 1237 ALA A CA 1
ATOM 9589 C C . ALA A 1 1237 ? -23.752 -31.493 53.895 1.00 84.06 1237 ALA A C 1
ATOM 9591 O O . ALA A 1 1237 ? -23.836 -31.845 55.071 1.00 84.06 1237 ALA A O 1
ATOM 9592 N N . GLY A 1 1238 ? -22.811 -30.650 53.469 1.00 79.12 1238 GLY A N 1
ATOM 9593 C CA . GLY A 1 1238 ? -21.786 -30.040 54.320 1.00 79.12 1238 GLY A CA 1
ATOM 9594 C C . GLY A 1 1238 ? -20.525 -30.881 54.560 1.00 79.12 1238 GLY A C 1
ATOM 9595 O O . GLY A 1 1238 ? -19.543 -30.334 55.068 1.00 79.12 1238 GLY A O 1
ATOM 9596 N N . GLU A 1 1239 ? -20.507 -32.170 54.198 1.00 89.50 1239 GLU A N 1
ATOM 9597 C CA . GLU A 1 1239 ? -19.349 -33.048 54.417 1.00 89.50 1239 GLU A CA 1
ATOM 9598 C C . GLU A 1 1239 ? -18.203 -32.759 53.442 1.00 89.50 1239 GLU A C 1
ATOM 9600 O O . GLU A 1 1239 ? -18.413 -32.390 52.287 1.00 89.50 1239 GLU A O 1
ATOM 9605 N N . SER A 1 1240 ? -16.973 -32.975 53.913 1.00 89.62 1240 SER A N 1
ATOM 9606 C CA . SER A 1 1240 ? -15.744 -32.897 53.124 1.00 89.62 1240 SER A CA 1
ATOM 9607 C C . SER A 1 1240 ? -14.928 -34.170 53.315 1.00 89.62 1240 SER A C 1
ATOM 9609 O O . SER A 1 1240 ? -14.805 -34.645 54.441 1.00 89.62 1240 SER A O 1
ATOM 9611 N N . SER A 1 1241 ? -14.338 -34.703 52.246 1.00 91.12 1241 SER A N 1
ATOM 9612 C CA . SER A 1 1241 ? -13.459 -35.874 52.308 1.00 91.12 1241 SER A CA 1
ATOM 9613 C C . SER A 1 1241 ? -12.378 -35.842 51.231 1.00 91.12 1241 SER A C 1
ATOM 9615 O O . SER A 1 1241 ? -12.578 -35.275 50.155 1.00 91.12 1241 SER A O 1
ATOM 9617 N N . ASP A 1 1242 ? -11.244 -36.473 51.520 1.00 91.94 1242 ASP A N 1
ATOM 9618 C CA . ASP A 1 1242 ? -10.143 -36.632 50.576 1.00 91.94 1242 ASP A CA 1
ATOM 9619 C C . ASP A 1 1242 ? -10.326 -37.937 49.801 1.00 91.94 1242 ASP A C 1
ATOM 9621 O O . ASP A 1 1242 ? -10.477 -39.010 50.383 1.00 91.94 1242 ASP A O 1
ATOM 9625 N N . MET A 1 1243 ? -10.278 -37.864 48.476 1.00 89.75 1243 MET A N 1
ATOM 9626 C CA . MET A 1 1243 ? -10.335 -39.021 47.593 1.00 89.75 1243 MET A CA 1
ATOM 9627 C C . MET A 1 1243 ? -9.058 -39.105 46.770 1.00 89.75 1243 MET A C 1
ATOM 9629 O O . MET A 1 1243 ? -8.579 -38.121 46.210 1.00 89.75 1243 MET A O 1
ATOM 9633 N N . THR A 1 1244 ? -8.499 -40.309 46.706 1.00 90.94 1244 THR A N 1
ATOM 9634 C CA . THR A 1 1244 ? -7.285 -40.593 45.945 1.00 90.94 1244 THR A CA 1
ATOM 9635 C C . THR A 1 1244 ? -7.602 -41.626 44.881 1.00 90.94 1244 THR A C 1
ATOM 9637 O O . THR A 1 1244 ? -8.169 -42.669 45.199 1.00 90.94 1244 THR A O 1
ATOM 9640 N N . SER A 1 1245 ? -7.213 -41.361 43.639 1.00 90.75 1245 SER A N 1
ATOM 9641 C CA . SER A 1 1245 ? -7.156 -42.368 42.582 1.00 90.75 1245 SER A CA 1
ATOM 9642 C C . SER A 1 1245 ? -5.707 -42.569 42.152 1.00 90.75 1245 SER A C 1
ATOM 9644 O O . SER A 1 1245 ? -4.906 -41.629 42.162 1.00 90.75 1245 SER A O 1
ATOM 9646 N N . SER A 1 1246 ? -5.348 -43.810 41.833 1.00 90.56 1246 SER A N 1
ATOM 9647 C CA . SER A 1 1246 ? -3.998 -44.163 41.407 1.00 90.56 1246 SER A CA 1
ATOM 9648 C C . SER A 1 1246 ? -4.026 -45.166 40.262 1.00 90.56 1246 SER A C 1
ATOM 9650 O O . SER A 1 1246 ? -4.848 -46.084 40.269 1.00 90.56 1246 SER A O 1
ATOM 9652 N N . MET A 1 1247 ? -3.160 -44.966 39.266 1.00 90.81 1247 MET A N 1
ATOM 9653 C CA . MET A 1 1247 ? -3.021 -45.848 38.109 1.00 90.81 1247 MET A CA 1
ATOM 9654 C C . MET A 1 1247 ? -1.551 -45.996 37.714 1.00 90.81 1247 MET A C 1
ATOM 9656 O O . MET A 1 1247 ? -0.779 -45.041 37.795 1.00 90.81 1247 MET A O 1
ATOM 9660 N N . LYS A 1 1248 ? -1.191 -47.172 37.199 1.00 86.75 1248 LYS A N 1
ATOM 9661 C CA . LYS A 1 1248 ? 0.109 -47.423 36.568 1.00 86.75 1248 LYS A CA 1
ATOM 9662 C C . LYS A 1 1248 ? 0.216 -46.687 35.233 1.00 86.75 1248 LYS A C 1
ATOM 9664 O O . LYS A 1 1248 ? -0.653 -46.844 34.368 1.00 86.75 1248 LYS A O 1
ATOM 9669 N N . VAL A 1 1249 ? 1.310 -45.956 35.032 1.00 84.12 1249 VAL A N 1
ATOM 9670 C CA . VAL A 1 1249 ? 1.665 -45.405 33.718 1.00 84.12 1249 VAL A CA 1
ATOM 9671 C C . VAL A 1 1249 ? 2.345 -46.487 32.889 1.00 84.12 1249 VAL A C 1
ATOM 9673 O O . VAL A 1 1249 ? 3.371 -47.035 33.288 1.00 84.12 1249 VAL A O 1
ATOM 9676 N N . ILE A 1 1250 ? 1.768 -46.806 31.733 1.00 83.56 1250 ILE A N 1
ATOM 9677 C CA . ILE A 1 1250 ? 2.256 -47.850 30.825 1.00 83.56 1250 ILE A CA 1
ATOM 9678 C C . ILE A 1 1250 ? 2.929 -47.245 29.586 1.00 83.56 1250 ILE A C 1
ATOM 9680 O O . ILE A 1 1250 ? 2.706 -46.081 29.248 1.00 83.56 1250 ILE A O 1
ATOM 9684 N N . ALA A 1 1251 ? 3.771 -48.037 28.917 1.00 80.81 1251 ALA A N 1
ATOM 9685 C CA . ALA A 1 1251 ? 4.474 -47.615 27.708 1.00 80.81 1251 ALA A CA 1
ATOM 9686 C C . ALA A 1 1251 ? 3.490 -47.196 26.599 1.00 80.81 1251 ALA A C 1
ATOM 9688 O O . ALA A 1 1251 ? 2.437 -47.806 26.430 1.00 80.81 1251 ALA A O 1
ATOM 9689 N N . GLY A 1 1252 ? 3.840 -46.147 25.849 1.00 78.38 1252 GLY A N 1
ATOM 9690 C CA . GLY A 1 1252 ? 2.977 -45.552 24.818 1.00 78.38 1252 GLY A CA 1
ATOM 9691 C C . GLY A 1 1252 ? 2.030 -44.460 25.329 1.00 78.38 1252 GLY A C 1
ATOM 9692 O O . GLY A 1 1252 ? 1.453 -43.737 24.517 1.00 78.38 1252 GLY A O 1
ATOM 9693 N N . GLY A 1 1253 ? 1.906 -44.290 26.650 1.00 78.31 1253 GLY A N 1
ATOM 9694 C CA . GLY A 1 1253 ? 1.215 -43.151 27.244 1.00 78.31 1253 GLY A CA 1
ATOM 9695 C C . GLY A 1 1253 ? 1.976 -41.848 27.021 1.00 78.31 1253 GLY A C 1
ATOM 9696 O O . GLY A 1 1253 ? 3.173 -41.784 27.266 1.00 78.31 1253 GLY A O 1
ATOM 9697 N N . SER A 1 1254 ? 1.275 -40.816 26.563 1.00 74.25 1254 SER A N 1
ATOM 9698 C CA . SER A 1 1254 ? 1.810 -39.463 26.359 1.00 74.25 1254 SER A CA 1
ATOM 9699 C C . SER A 1 1254 ? 1.115 -38.416 27.225 1.00 74.25 1254 SER A C 1
ATOM 9701 O O . SER A 1 1254 ? 1.556 -37.269 27.282 1.00 74.25 1254 SER A O 1
ATOM 9703 N N . LYS A 1 1255 ? -0.008 -38.774 27.860 1.00 78.00 1255 LYS A N 1
ATOM 9704 C CA . LYS A 1 1255 ? -0.848 -37.812 28.567 1.00 78.00 1255 LYS A CA 1
ATOM 9705 C C . LYS A 1 1255 ? -1.743 -38.473 29.599 1.00 78.00 1255 LYS A C 1
ATOM 9707 O O . LYS A 1 1255 ? -2.472 -39.405 29.276 1.00 78.00 1255 LYS A O 1
ATOM 9712 N N . ILE A 1 1256 ? -1.772 -37.932 30.808 1.00 76.62 1256 ILE A N 1
ATOM 9713 C CA . ILE A 1 1256 ? -2.761 -38.285 31.832 1.00 76.62 1256 ILE A CA 1
ATOM 9714 C C . ILE A 1 1256 ? -3.821 -37.183 31.877 1.00 76.62 1256 ILE A C 1
ATOM 9716 O O . ILE A 1 1256 ? -3.484 -36.004 31.808 1.00 76.62 1256 ILE A O 1
ATOM 9720 N N . LYS A 1 1257 ? -5.102 -37.554 31.968 1.00 79.19 1257 LYS A N 1
ATOM 9721 C CA . LYS A 1 1257 ? -6.222 -36.650 32.254 1.00 79.19 1257 LYS A CA 1
ATOM 9722 C C . LYS A 1 1257 ? -6.857 -37.024 33.585 1.00 79.19 1257 LYS A C 1
ATOM 9724 O O . LYS A 1 1257 ? -7.139 -38.191 33.829 1.00 79.19 1257 LYS A O 1
ATOM 9729 N N . CYS A 1 1258 ? -7.142 -36.018 34.397 1.00 72.75 1258 CYS A N 1
ATOM 9730 C CA . CYS A 1 1258 ? -7.963 -36.126 35.598 1.00 72.75 1258 CYS A CA 1
ATOM 9731 C C . CYS A 1 1258 ? -9.382 -35.615 35.294 1.00 72.75 1258 CYS A C 1
ATOM 9733 O O . CYS A 1 1258 ? -9.529 -34.591 34.625 1.00 72.75 1258 CYS A O 1
ATOM 9735 N N . MET A 1 1259 ? -10.414 -36.328 35.739 1.00 75.00 1259 MET A N 1
ATOM 9736 C CA . MET A 1 1259 ? -11.830 -36.028 35.497 1.00 75.00 1259 MET A CA 1
ATOM 9737 C C . MET A 1 1259 ? -12.640 -36.275 36.772 1.00 75.00 1259 MET A C 1
ATOM 9739 O O . MET A 1 1259 ? -12.345 -37.210 37.514 1.00 75.00 1259 MET A O 1
ATOM 9743 N N . ILE A 1 1260 ? -13.669 -35.461 37.030 1.00 71.69 1260 ILE A N 1
ATOM 9744 C CA . ILE A 1 1260 ? -14.493 -35.572 38.246 1.00 71.69 1260 ILE A CA 1
ATOM 9745 C C . ILE A 1 1260 ? -15.980 -35.504 37.880 1.00 71.69 1260 ILE A C 1
ATOM 9747 O O . ILE A 1 1260 ? -16.399 -34.625 37.128 1.00 71.69 1260 ILE A O 1
ATOM 9751 N N . TRP A 1 1261 ? -16.758 -36.477 38.359 1.00 70.50 1261 TRP A N 1
ATOM 9752 C CA . TRP A 1 1261 ? -18.148 -36.722 37.950 1.00 70.50 1261 TRP A CA 1
ATOM 9753 C C . TRP A 1 1261 ? -19.075 -36.792 39.167 1.00 70.50 1261 TRP A C 1
ATOM 9755 O O . TRP A 1 1261 ? -18.678 -37.319 40.207 1.00 70.50 1261 TRP A O 1
ATOM 9765 N N . ASP A 1 1262 ? -20.303 -36.286 39.024 1.00 62.69 1262 ASP A N 1
ATOM 9766 C CA . ASP A 1 1262 ? -21.360 -36.313 40.053 1.00 62.69 1262 ASP A CA 1
ATOM 9767 C C . ASP A 1 1262 ? -22.103 -37.667 40.121 1.00 62.69 1262 ASP A C 1
ATOM 9769 O O . ASP A 1 1262 ? -22.737 -38.014 41.115 1.00 62.69 1262 ASP A O 1
ATOM 9773 N N . SER A 1 1263 ? -22.034 -38.451 39.046 1.00 60.59 1263 SER A N 1
ATOM 9774 C CA . SER A 1 1263 ? -22.490 -39.833 38.957 1.00 60.59 1263 SER A CA 1
ATOM 9775 C C . SER A 1 1263 ? -21.946 -40.477 37.681 1.00 60.59 1263 SER A C 1
ATOM 9777 O O . SER A 1 1263 ? -22.086 -39.936 36.584 1.00 60.59 1263 SER A O 1
ATOM 9779 N N . LEU A 1 1264 ? -21.379 -41.679 37.808 1.00 57.88 1264 LEU A N 1
ATOM 9780 C CA . LEU A 1 1264 ? -21.007 -42.510 36.657 1.00 57.88 1264 LEU A CA 1
ATOM 9781 C C . LEU A 1 1264 ? -22.230 -42.929 35.820 1.00 57.88 1264 LEU A C 1
ATOM 9783 O O . LEU A 1 1264 ? -22.095 -43.138 34.620 1.00 57.88 1264 LEU A O 1
ATOM 9787 N N . GLU A 1 1265 ? -23.418 -43.018 36.427 1.00 55.53 1265 GLU A N 1
ATOM 9788 C CA . GLU A 1 1265 ? -24.641 -43.493 35.761 1.00 55.53 1265 GLU A CA 1
ATOM 9789 C C . GLU A 1 1265 ? -25.283 -42.432 34.860 1.00 55.53 1265 GLU A C 1
ATOM 9791 O O . GLU A 1 1265 ? -25.871 -42.767 33.837 1.00 55.53 1265 GLU A O 1
ATOM 9796 N N . LYS A 1 1266 ? -25.175 -41.146 35.219 1.00 51.75 1266 LYS A N 1
ATOM 9797 C CA . LYS A 1 1266 ? -25.778 -40.035 34.451 1.00 51.75 1266 LYS A CA 1
ATOM 9798 C C . LYS A 1 1266 ? -24.847 -39.432 33.408 1.00 51.75 1266 LYS A C 1
ATOM 9800 O O . LYS A 1 1266 ? -25.265 -38.599 32.613 1.00 51.75 1266 LYS A O 1
ATOM 9805 N N . MET A 1 1267 ? -23.589 -39.844 33.441 1.00 53.16 1267 MET A N 1
ATOM 9806 C CA . MET A 1 1267 ? -22.510 -39.324 32.627 1.00 53.16 1267 MET A CA 1
ATOM 9807 C C . MET A 1 1267 ? -22.388 -37.787 32.545 1.00 53.16 1267 MET A C 1
ATOM 9809 O O . MET A 1 1267 ? -22.039 -37.238 31.500 1.00 53.16 1267 MET A O 1
ATOM 9813 N N . SER A 1 1268 ? -22.666 -37.082 33.644 1.00 47.97 1268 SER A N 1
ATOM 9814 C CA . SER A 1 1268 ? -22.613 -35.618 33.696 1.00 47.97 1268 SER A CA 1
ATOM 9815 C C . SER A 1 1268 ? -21.257 -35.144 34.242 1.00 47.97 1268 SER A C 1
ATOM 9817 O O . SER A 1 1268 ? -21.000 -35.270 35.441 1.00 47.97 1268 SER A O 1
ATOM 9819 N N . PRO A 1 1269 ? -20.351 -34.588 33.413 1.00 55.47 1269 PRO A N 1
ATOM 9820 C CA . PRO A 1 1269 ? -19.108 -34.020 33.923 1.00 55.47 1269 PRO A CA 1
ATOM 9821 C C . PRO A 1 1269 ? -19.406 -32.767 34.760 1.00 55.47 1269 PRO A C 1
ATOM 9823 O O . PRO A 1 1269 ? -20.170 -31.895 34.334 1.00 55.47 1269 PRO A O 1
ATOM 9826 N N . LEU A 1 1270 ? -18.770 -32.633 35.930 1.00 55.91 1270 LEU A N 1
ATOM 9827 C CA . LEU A 1 1270 ? -18.809 -31.371 36.670 1.00 55.91 1270 LEU A CA 1
ATOM 9828 C C . LEU A 1 1270 ? -18.111 -30.298 35.816 1.00 55.91 1270 LEU A C 1
ATOM 9830 O O . LEU A 1 1270 ? -17.005 -30.514 35.320 1.00 55.91 1270 LEU A O 1
ATOM 9834 N N . ARG A 1 1271 ? -18.749 -29.131 35.629 1.00 41.28 1271 ARG A N 1
ATOM 9835 C CA . ARG A 1 1271 ? -18.286 -28.044 34.728 1.00 41.28 1271 ARG A CA 1
ATOM 9836 C C . ARG A 1 1271 ? -16.857 -27.542 35.014 1.00 41.28 1271 ARG A C 1
ATOM 9838 O O . ARG A 1 1271 ? -16.269 -26.883 34.164 1.00 41.28 1271 ARG A O 1
ATOM 9845 N N . HIS A 1 1272 ? -16.279 -27.905 36.159 1.00 44.78 1272 HIS A N 1
ATOM 9846 C CA . HIS A 1 1272 ? -14.889 -27.666 36.550 1.00 44.78 1272 HIS A CA 1
ATOM 9847 C C . HIS A 1 1272 ? -13.980 -28.869 36.250 1.00 44.78 1272 HIS A C 1
ATOM 9849 O O . HIS A 1 1272 ? -13.265 -29.350 37.131 1.00 44.78 1272 HIS A O 1
ATOM 9855 N N . ASN A 1 1273 ? -13.961 -29.362 35.010 1.00 41.16 1273 ASN A N 1
ATOM 9856 C CA . ASN A 1 1273 ? -12.895 -30.268 34.587 1.00 41.16 1273 ASN A CA 1
ATOM 9857 C C . ASN A 1 1273 ? -11.561 -29.501 34.621 1.00 41.16 1273 ASN A C 1
ATOM 9859 O O . ASN A 1 1273 ? -11.146 -28.913 33.624 1.00 41.16 1273 ASN A O 1
ATOM 9863 N N . LYS A 1 1274 ? -10.851 -29.525 35.757 1.00 43.91 1274 LYS A N 1
ATOM 9864 C CA . LYS A 1 1274 ? -9.399 -29.326 35.765 1.00 43.91 1274 LYS A CA 1
ATOM 9865 C C . LYS A 1 1274 ? -8.799 -30.533 35.050 1.00 43.91 1274 LYS A C 1
ATOM 9867 O O . LYS A 1 1274 ? -8.393 -31.509 35.677 1.00 43.91 1274 LYS A O 1
ATOM 9872 N N . ILE A 1 1275 ? -8.765 -30.476 33.720 1.00 46.84 1275 ILE A N 1
ATOM 9873 C CA . ILE A 1 1275 ? -7.935 -31.386 32.941 1.00 46.84 1275 ILE A CA 1
ATOM 9874 C C . ILE A 1 1275 ? -6.498 -30.976 33.255 1.00 46.84 1275 ILE A C 1
ATOM 9876 O O . ILE A 1 1275 ? -5.954 -30.048 32.661 1.00 46.84 1275 ILE A O 1
ATOM 9880 N N . LEU A 1 1276 ? -5.901 -31.624 34.250 1.00 51.50 1276 LEU A N 1
ATOM 9881 C CA . LEU A 1 1276 ? -4.463 -31.571 34.449 1.00 51.50 1276 LEU A CA 1
ATOM 9882 C C . LEU A 1 1276 ? -3.845 -32.359 33.300 1.00 51.50 1276 LEU A C 1
ATOM 9884 O O . LEU A 1 1276 ? -4.020 -33.573 33.227 1.00 51.50 1276 LEU A O 1
ATOM 9888 N N . TYR A 1 1277 ? -3.209 -31.653 32.368 1.00 51.00 1277 TYR A N 1
ATOM 9889 C CA . TYR A 1 1277 ? -2.398 -32.269 31.329 1.00 51.00 1277 TYR A CA 1
ATOM 9890 C C . TYR A 1 1277 ? -1.052 -32.584 31.957 1.00 51.00 1277 TYR A C 1
ATOM 9892 O O . TYR A 1 1277 ? -0.262 -31.678 32.203 1.00 51.00 1277 TYR A O 1
ATOM 9900 N N . ILE A 1 1278 ? -0.819 -33.857 32.237 1.00 53.47 1278 ILE A N 1
ATOM 9901 C CA . ILE A 1 1278 ? 0.473 -34.320 32.729 1.00 53.47 1278 ILE A CA 1
ATOM 9902 C C . ILE A 1 1278 ? 1.091 -35.127 31.596 1.00 53.47 1278 ILE A C 1
ATOM 9904 O O . ILE A 1 1278 ? 0.516 -36.144 31.194 1.00 53.47 1278 ILE A O 1
ATOM 9908 N N . ALA A 1 1279 ? 2.194 -34.632 31.039 1.00 52.38 1279 ALA A N 1
ATOM 9909 C CA . ALA A 1 1279 ? 3.030 -35.403 30.130 1.00 52.38 1279 ALA A CA 1
ATOM 9910 C C . ALA A 1 1279 ? 3.886 -36.356 30.991 1.00 52.38 1279 ALA A C 1
ATOM 9912 O O . ALA A 1 1279 ? 4.608 -35.853 31.852 1.00 52.38 1279 ALA A O 1
ATOM 9913 N N . PRO A 1 1280 ? 3.746 -37.686 30.850 1.00 47.84 1280 PRO A N 1
ATOM 9914 C CA . PRO A 1 1280 ? 4.610 -38.659 31.513 1.00 47.84 1280 PRO A CA 1
ATOM 9915 C C . PRO A 1 1280 ? 5.992 -38.787 30.856 1.00 47.84 1280 PRO A C 1
ATOM 9917 O O . PRO A 1 1280 ? 6.161 -38.308 29.708 1.00 47.84 1280 PRO A O 1
#

Organism: NCBI:txid1121338

Nearest PDB structures (foldseek):
  6d8g-assembly1_A  TM=4.080E-01  e=1.907E-04  Bacteroides uniformis str. 3978 T3 ii
  5uj6-assembly1_A  TM=4.050E-01  e=1.907E-04  Bacteroides uniformis str. 3978 T3 ii
  6nzg-assembly1_B  TM=3.865E-01  e=9.240E-05  Bacteroides uniformis
  5t9a-assembly2_B  TM=5.046E-01  e=2.602E-02  Bacteroides uniformis
  5t9g-assembly1_A  TM=4.407E-01  e=9.735E-03  Bacteroides uniformis